Protein AF-0000000084951466 (afdb_homodimer)

Organism: Flavobacterium frigoris (strain PS1) (NCBI:txid1086011)

Radius of gyration: 29.06 Å; Cα contacts (8 Å, |Δi|>4): 2308; chains: 2; bounding box: 68×91×70 Å

Nearest PDB structures (foldseek):
  4aui-assembly1_C  TM=6.415E-01  e=1.683E-09  Neisseria gonorrhoeae
  3sys-assembly2_B  TM=4.932E-01  e=1.137E-06  Pseudomonas aeruginosa
  3t20-assembly1_A  TM=4.693E-01  e=6.688E-07  Pseudomonas aeruginosa
  2y2x-assembly2_B  TM=4.891E-01  e=1.673E-06  Pseudomonas aeruginosa PAO1
  3kvn-assembly2_A  TM=2.806E-01  e=3.911E-04  Pseudomonas aeruginosa

Foldseek 3Di:
DPPPPPPPPPPPPLDPDPLPFPVDKDKDKWWKWKKKWKDWPFDPVCVVVVTDIGGAWTKMWMWIDGSQKIWTWMWIAGDVQQQGIETLAIWIKGDSDPFKIKIFAFAFFQAFDPDALADAPVGFPCQQVQRHNHTAGWMKMWGDDDFKTKMKIKGAWGDADDPDPQDWRAQRYDGKDFTWADPPPPPDIPLGKTWGTKIKMKMWGWDDDDQKIKIKMKMKMKTWIQHSVVRDIWIKMKIKIKMWIDHHFKIKIKMKMWMATADDGDPPDDRQWTWIHYRGHIAIAGRTWMKIKMKMKGKDADDDPQWGIKIWMKMKMWTGHPPPQAAIKIKIKTWIWTDGPQKIKIWIWIKMALDLVFDDNNHDSNHRGDNPTDIMIMTMIMMMGID/DPPPPPPCPPPPPLDPPDQPFPPDKDKDKWWKWKKKWKDWPFDPVQVVVVTDIGGAKIKMWMWMDGSQKIKTWMWIAGDVQQQGIDTLAIWIKGDSDPFKMKIFFFAFFQAADPDALADAPVGAPCQQVQRHNHTAGWMKMWGDDDFKTKMKIKGAWGPADDPDLQDWRGQRYDGKDFTWADPPPPPDIPLGKTWGTKIKMKMWGWDDDPQKIKIKMKMKMKTWIQHSPVRDIWIKMKIKIWMWIDHHFKIKIKMKMWMATADDDDPPDDRQWTWIHYRGHIAIAGRTWMKIKMKMKGKDADDDPQWGIKIWMKMKMWTGHPPPQADIKIKIKTWIWTDGPQKIKIWIWIKMALDLVFDDNNHDSNHRGDNPTDIMIMTMMMMMGID

InterPro domains:
  IPR023614 Porin domain superfamily [G3DSA:2.40.160.10] (19-339)

Solvent-accessible surface area (backbone atoms only — not comparable to full-atom values): 37433 Å² total; per-residue (Å²): 138,82,75,76,77,75,74,79,74,74,76,72,77,74,73,80,65,84,69,72,65,52,86,62,75,44,77,47,78,36,34,36,44,33,34,36,36,44,39,42,72,78,26,65,47,24,53,76,61,72,28,45,39,26,64,48,35,46,33,43,32,42,36,34,40,48,66,58,35,33,38,45,35,31,41,36,40,32,41,69,72,41,23,23,63,30,64,60,36,35,32,41,30,42,53,81,48,98,39,35,38,39,36,43,32,32,40,73,56,53,40,60,54,74,70,64,68,42,88,59,93,77,53,37,61,45,29,79,73,33,56,32,65,21,40,28,29,30,39,38,39,38,37,55,54,89,40,56,30,38,33,44,33,42,27,61,27,50,75,82,84,73,90,53,96,79,60,76,66,70,31,43,31,70,37,32,41,61,14,41,35,51,84,84,70,81,82,57,73,36,60,45,33,38,49,31,57,29,39,32,32,27,41,36,41,45,45,77,54,96,62,37,36,38,37,44,32,42,20,37,37,42,30,32,24,39,14,67,83,60,69,29,75,24,35,34,40,37,40,29,44,35,40,35,39,40,42,80,48,36,35,38,41,37,37,41,36,40,41,39,42,44,68,38,64,56,90,88,56,70,61,62,45,40,21,30,22,28,38,44,47,53,29,34,27,44,20,34,34,35,37,44,36,43,28,42,37,40,50,43,79,46,84,58,83,54,31,45,34,40,34,38,35,42,32,39,21,38,40,48,48,67,56,81,85,34,25,56,25,35,38,39,36,38,36,37,40,38,33,34,71,50,31,44,32,39,43,33,49,32,29,12,25,28,25,45,92,23,43,87,39,47,51,37,3,50,23,49,34,53,83,81,54,61,84,23,42,29,42,37,36,39,43,30,44,53,86,137,81,75,76,78,75,76,78,75,74,77,74,78,75,73,84,62,85,72,78,68,51,88,65,77,45,78,45,78,37,36,35,46,32,34,34,34,44,39,41,73,79,39,64,70,40,53,76,61,73,30,50,77,46,86,46,35,44,33,44,32,42,37,35,40,36,55,57,35,34,38,45,36,33,40,36,40,32,50,71,87,42,24,24,64,31,64,60,35,33,32,41,31,40,53,78,48,98,40,36,38,39,35,41,34,32,40,73,56,51,39,60,53,73,68,63,68,43,87,60,94,78,53,38,60,43,29,80,73,36,56,32,66,21,38,28,18,32,42,37,40,38,38,56,54,89,41,53,31,39,33,44,34,45,26,53,20,46,75,35,54,69,85,49,45,76,60,78,65,71,32,44,31,73,39,32,40,60,12,41,34,50,84,85,69,80,81,56,73,34,62,46,32,37,49,32,56,28,41,33,32,25,42,38,43,44,47,78,53,96,60,37,35,40,36,43,31,41,20,37,37,42,30,33,25,39,13,64,84,61,70,30,76,24,35,35,39,37,40,30,44,33,40,35,40,40,42,81,49,37,36,38,40,36,38,43,35,41,40,41,42,43,67,40,63,55,91,88,57,72,62,60,47,41,21,30,23,28,39,45,46,53,30,34,28,44,20,35,36,36,37,45,35,45,27,42,38,40,51,43,81,46,84,60,84,63,33,44,34,41,33,37,35,42,34,40,21,36,38,46,49,65,54,80,87,33,24,56,25,36,39,41,35,38,35,38,41,39,34,35,81,54,29,43,31,40,43,33,49,30,31,12,24,30,24,46,92,23,45,87,38,48,51,37,4,49,23,48,34,52,83,82,54,59,83,23,42,29,41,35,36,38,43,31,44,52,89

Structure (mmCIF, N/CA/C/O backbone):
data_AF-0000000084951466-model_v1
#
loop_
_entity.id
_entity.type
_entity.pdbx_description
1 polymer 'Phosphate-selective porin O and P'
#
loop_
_atom_site.group_PDB
_atom_site.id
_atom_site.type_symbol
_atom_site.label_atom_id
_atom_site.label_alt_id
_atom_site.label_comp_id
_atom_site.label_asym_id
_atom_site.label_entity_id
_atom_site.label_seq_id
_atom_site.pdbx_PDB_ins_code
_atom_site.Cartn_x
_atom_site.Cartn_y
_atom_site.Cartn_z
_atom_site.occupancy
_atom_site.B_iso_or_equiv
_atom_site.auth_seq_id
_atom_site.auth_comp_id
_atom_site.auth_asym_id
_atom_site.auth_atom_id
_atom_site.pdbx_PDB_model_num
ATOM 1 N N . MET A 1 1 ? 3.283 -52.844 21.297 1 27.94 1 MET A N 1
ATOM 2 C CA . MET A 1 1 ? 4.27 -53.5 20.438 1 27.94 1 MET A CA 1
ATOM 3 C C . MET A 1 1 ? 4.645 -52.594 19.25 1 27.94 1 MET A C 1
ATOM 5 O O . MET A 1 1 ? 3.943 -52.562 18.25 1 27.94 1 MET A O 1
ATOM 9 N N . PHE A 1 2 ? 5.129 -51.312 19.594 1 28.56 2 PHE A N 1
ATOM 10 C CA . PHE A 1 2 ? 5.543 -50.125 18.859 1 28.56 2 PHE A CA 1
ATOM 11 C C . PHE A 1 2 ? 6.719 -50.438 17.938 1 28.56 2 PHE A C 1
ATOM 13 O O . PHE A 1 2 ? 7.812 -50.781 18.406 1 28.56 2 PHE A O 1
ATOM 20 N N . SER A 1 3 ? 6.41 -51.125 16.812 1 25.94 3 SER A N 1
ATOM 21 C CA . SER A 1 3 ? 7.316 -51.438 15.711 1 25.94 3 SER A CA 1
ATOM 22 C C . SER A 1 3 ? 8.133 -50.219 15.297 1 25.94 3 SER A C 1
ATOM 24 O O . SER A 1 3 ? 7.57 -49.188 14.914 1 25.94 3 SER A O 1
ATOM 26 N N . LYS A 1 4 ? 9.25 -50.062 16.047 1 30.67 4 LYS A N 1
ATOM 27 C CA . LYS A 1 4 ? 10.242 -49 15.82 1 30.67 4 LYS A CA 1
ATOM 28 C C . LYS A 1 4 ? 10.602 -48.906 14.336 1 30.67 4 LYS A C 1
ATOM 30 O O . LYS A 1 4 ? 11.047 -49.906 13.734 1 30.67 4 LYS A O 1
ATOM 35 N N . ILE A 1 5 ? 9.82 -48.188 13.445 1 28.34 5 ILE A N 1
ATOM 36 C CA . ILE A 1 5 ? 10.094 -47.656 12.109 1 28.34 5 ILE A CA 1
ATOM 37 C C . ILE A 1 5 ? 11.547 -47.188 12.031 1 28.34 5 ILE A C 1
ATOM 39 O O . ILE A 1 5 ? 11.953 -46.281 12.758 1 28.34 5 ILE A O 1
ATOM 43 N N . THR A 1 6 ? 12.453 -48.156 11.812 1 29.97 6 THR A N 1
ATOM 44 C CA . THR A 1 6 ? 13.867 -47.875 11.586 1 29.97 6 THR A CA 1
ATOM 45 C C . THR A 1 6 ? 14.055 -46.906 10.438 1 29.97 6 THR A C 1
ATOM 47 O O . THR A 1 6 ? 13.711 -47.219 9.289 1 29.97 6 THR A O 1
ATOM 50 N N . LEU A 1 7 ? 13.617 -45.656 10.523 1 30.45 7 LEU A N 1
ATOM 51 C CA . LEU A 1 7 ? 13.945 -44.656 9.516 1 30.45 7 LEU A CA 1
ATOM 52 C C . LEU A 1 7 ? 15.445 -44.656 9.211 1 30.45 7 LEU A C 1
ATOM 54 O O . LEU A 1 7 ? 16.266 -44.438 10.102 1 30.45 7 LEU A O 1
ATOM 58 N N . ILE A 1 8 ? 15.852 -45.594 8.305 1 31.47 8 ILE A N 1
ATOM 59 C CA . ILE A 1 8 ? 17.188 -45.625 7.723 1 31.47 8 ILE A CA 1
ATOM 60 C C . ILE A 1 8 ? 17.594 -44.219 7.25 1 31.47 8 ILE A C 1
ATOM 62 O O . ILE A 1 8 ? 16.953 -43.656 6.355 1 31.47 8 ILE A O 1
ATOM 66 N N . ILE A 1 9 ? 18.031 -43.375 8.094 1 33.62 9 ILE A N 1
ATOM 67 C CA . ILE A 1 9 ? 18.734 -42.125 7.766 1 33.62 9 ILE A CA 1
ATOM 68 C C . ILE A 1 9 ? 19.938 -42.406 6.883 1 33.62 9 ILE A C 1
ATOM 70 O O . ILE A 1 9 ? 20.859 -43.094 7.305 1 33.62 9 ILE A O 1
ATOM 74 N N . GLY A 1 10 ? 19.688 -42.75 5.57 1 30.33 10 GLY A N 1
ATOM 75 C CA . GLY A 1 10 ? 20.812 -42.812 4.648 1 30.33 10 GLY A CA 1
ATOM 76 C C . GLY A 1 10 ? 21.828 -41.719 4.844 1 30.33 10 GLY A C 1
ATOM 77 O O . GLY A 1 10 ? 21.453 -40.531 4.934 1 30.33 10 GLY A O 1
ATOM 78 N N . LEU A 1 11 ? 22.953 -42.031 5.406 1 32.81 11 LEU A N 1
ATOM 79 C CA . LEU A 1 11 ? 24.188 -41.25 5.547 1 32.81 11 LEU A CA 1
ATOM 80 C C . LEU A 1 11 ? 24.672 -40.75 4.195 1 32.81 11 LEU A C 1
ATOM 82 O O . LEU A 1 11 ? 25.141 -41.531 3.361 1 32.81 11 LEU A O 1
ATOM 86 N N . MET A 1 12 ? 23.906 -39.938 3.492 1 31.12 12 MET A N 1
ATOM 87 C CA . MET A 1 12 ? 24.531 -39.344 2.309 1 31.12 12 MET A CA 1
ATOM 88 C C . MET A 1 12 ? 25.906 -38.781 2.643 1 31.12 12 MET A C 1
ATOM 90 O O . MET A 1 12 ? 26.062 -38.031 3.59 1 31.12 12 MET A O 1
ATOM 94 N N . LEU A 1 13 ? 26.906 -39.594 2.326 1 32.91 13 LEU A N 1
ATOM 95 C CA . LEU A 1 13 ? 28.312 -39.219 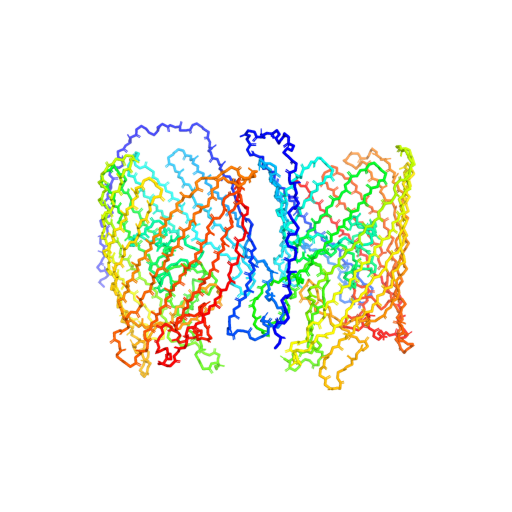2.295 1 32.91 13 LEU A CA 1
ATOM 96 C C . LEU A 1 13 ? 28.5 -37.875 1.585 1 32.91 13 LEU A C 1
ATOM 98 O O . LEU A 1 13 ? 28.203 -37.75 0.395 1 32.91 13 LEU A O 1
ATOM 102 N N . LEU A 1 14 ? 28.281 -36.812 2.266 1 34.81 14 LEU A N 1
ATOM 103 C CA . LEU A 1 14 ? 28.594 -35.469 1.774 1 34.81 14 LEU A CA 1
ATOM 104 C C . LEU A 1 14 ? 30.047 -35.406 1.317 1 34.81 14 LEU A C 1
ATOM 106 O O . LEU A 1 14 ? 30.969 -35.625 2.107 1 34.81 14 LEU A O 1
ATOM 110 N N . SER A 1 15 ? 30.266 -35.781 0.081 1 33.81 15 SER A N 1
ATOM 111 C CA . SER A 1 15 ? 31.562 -35.5 -0.519 1 33.81 15 SER A CA 1
ATOM 112 C C . SER A 1 15 ? 31.984 -34.031 -0.255 1 33.81 15 SER A C 1
ATOM 114 O O . SER A 1 15 ? 31.156 -33.125 -0.283 1 33.81 15 SER A O 1
ATOM 116 N N . THR A 1 16 ? 33 -33.875 0.492 1 38.75 16 THR A N 1
ATOM 117 C CA . THR A 1 16 ? 33.688 -32.625 0.807 1 38.75 16 THR A CA 1
ATOM 118 C C . THR A 1 16 ? 34.125 -31.938 -0.468 1 38.75 16 THR A C 1
ATOM 120 O O . THR A 1 16 ? 35.156 -32.312 -1.06 1 38.75 16 THR A O 1
ATOM 123 N N . GLY A 1 17 ? 33.281 -31.703 -1.506 1 39 17 GLY A N 1
ATOM 124 C CA . GLY A 1 17 ? 33.812 -30.812 -2.518 1 39 17 GLY A CA 1
ATOM 125 C C . GLY A 1 17 ? 34.406 -29.547 -1.935 1 39 17 GLY A C 1
ATOM 126 O O . GLY A 1 17 ? 34.094 -29.141 -0.817 1 39 17 GLY A O 1
ATOM 127 N N . ALA A 1 18 ? 35.562 -29.125 -2.508 1 40.84 18 ALA A N 1
ATOM 128 C CA . ALA A 1 18 ? 36.312 -27.922 -2.176 1 40.84 18 ALA A CA 1
ATOM 129 C C . ALA A 1 18 ? 35.406 -26.688 -2.139 1 40.84 18 ALA A C 1
ATOM 131 O O . ALA A 1 18 ? 34.875 -26.266 -3.174 1 40.84 18 ALA A O 1
ATOM 132 N N . ILE A 1 19 ? 34.688 -26.484 -1.092 1 43.69 19 ILE A N 1
ATOM 133 C CA . ILE A 1 19 ? 33.906 -25.266 -0.893 1 43.69 19 ILE A CA 1
ATOM 134 C C . ILE A 1 19 ? 34.812 -24.047 -1.008 1 43.69 19 ILE A C 1
ATOM 136 O O . ILE A 1 19 ? 35.781 -23.922 -0.272 1 43.69 19 ILE A O 1
ATOM 140 N N . TYR A 1 20 ? 35.188 -23.516 -2.227 1 45.28 20 TYR A N 1
ATOM 141 C CA . TYR A 1 20 ? 35.781 -22.188 -2.297 1 45.28 20 TYR A CA 1
ATOM 142 C C . TYR A 1 20 ? 35.156 -21.25 -1.285 1 45.28 20 TYR A C 1
ATOM 144 O O . TYR A 1 20 ? 33.938 -21.047 -1.31 1 45.28 20 TYR A O 1
ATOM 152 N N . ALA A 1 21 ? 35.812 -21.141 -0.213 1 49.84 21 ALA A N 1
ATOM 153 C CA . ALA A 1 21 ? 35.438 -20.328 0.937 1 49.84 21 ALA A CA 1
ATOM 154 C C . ALA A 1 21 ? 35.281 -18.859 0.53 1 49.84 21 ALA A C 1
ATOM 156 O O . ALA A 1 21 ? 36.219 -18.219 0.045 1 49.84 21 ALA A O 1
ATOM 157 N N . GLN A 1 22 ? 34.125 -18.656 -0.065 1 61.66 22 GLN A N 1
ATOM 158 C CA . GLN A 1 22 ? 33.844 -17.234 -0.094 1 61.66 22 GLN A CA 1
ATOM 159 C C . GLN A 1 22 ? 34.219 -16.562 1.221 1 61.66 22 GLN A C 1
ATOM 161 O O . GLN A 1 22 ? 33.719 -16.938 2.285 1 61.66 22 GLN A O 1
ATOM 166 N N . ASP A 1 23 ? 35.281 -15.828 1.232 1 68.69 23 ASP A N 1
ATOM 167 C CA . ASP A 1 23 ? 35.875 -15.289 2.445 1 68.69 23 ASP A CA 1
ATOM 168 C C . ASP A 1 23 ? 34.969 -14.234 3.084 1 68.69 23 ASP A C 1
ATOM 170 O O . ASP A 1 23 ? 34.906 -14.133 4.309 1 68.69 23 ASP A O 1
ATOM 174 N N . LYS A 1 24 ? 34.156 -13.477 2.178 1 88.19 24 LYS A N 1
ATOM 175 C CA . LYS A 1 24 ? 33.344 -12.469 2.824 1 88.19 24 LYS A CA 1
ATOM 176 C C . LYS A 1 24 ? 31.859 -12.648 2.461 1 88.19 24 LYS A C 1
ATOM 178 O O . LYS A 1 24 ? 31.531 -12.969 1.314 1 88.19 24 LYS A O 1
ATOM 183 N N . PRO A 1 25 ? 30.984 -12.547 3.451 1 91.94 25 PRO A N 1
ATOM 184 C CA . PRO A 1 25 ? 29.547 -12.641 3.197 1 91.94 25 PRO A CA 1
ATOM 185 C C . PRO A 1 25 ? 29.047 -11.578 2.219 1 91.94 25 PRO A C 1
ATOM 187 O O . PRO A 1 25 ? 29.578 -10.461 2.191 1 91.94 25 PRO A O 1
ATOM 190 N N . GLU A 1 26 ? 28.219 -12.07 1.319 1 94.31 26 GLU A N 1
ATOM 191 C CA . GLU A 1 26 ? 27.562 -11.156 0.39 1 94.31 26 GLU A CA 1
ATOM 192 C C . GLU A 1 26 ? 26.094 -10.938 0.767 1 94.31 26 GLU A C 1
ATOM 194 O O . GLU A 1 26 ? 25.406 -11.875 1.183 1 94.31 26 GLU A O 1
ATOM 199 N N . LEU A 1 27 ? 25.656 -9.68 0.77 1 94.62 27 LEU A N 1
ATOM 200 C CA . LEU A 1 27 ? 24.266 -9.312 1.027 1 94.62 27 LEU A CA 1
ATOM 201 C C . LEU A 1 27 ? 23.781 -8.289 0.009 1 94.62 27 LEU A C 1
ATOM 203 O O . LEU A 1 27 ? 24.422 -7.27 -0.211 1 94.62 27 LEU A O 1
ATOM 207 N N . GLU A 1 28 ? 22.766 -8.609 -0.646 1 93.75 28 GLU A N 1
ATOM 208 C CA . GLU A 1 28 ? 22.094 -7.691 -1.56 1 93.75 28 GLU A CA 1
ATOM 209 C C . GLU A 1 28 ? 20.672 -7.383 -1.086 1 93.75 28 GLU A C 1
ATOM 211 O O . GLU A 1 28 ? 19.875 -8.297 -0.904 1 93.75 28 GLU A O 1
ATOM 216 N N . ILE A 1 29 ? 20.422 -6.074 -0.89 1 93.38 29 ILE A N 1
ATOM 217 C CA . ILE A 1 29 ? 19.078 -5.637 -0.492 1 93.38 29 ILE A CA 1
ATOM 218 C C . ILE A 1 29 ? 18.422 -4.863 -1.635 1 93.38 29 ILE A C 1
ATOM 220 O O . ILE A 1 29 ? 19.078 -4.055 -2.299 1 93.38 29 ILE A O 1
ATOM 224 N N . GLY A 1 30 ? 17.219 -5.207 -1.928 1 93.06 30 GLY A N 1
ATOM 225 C CA . GLY A 1 30 ? 16.438 -4.508 -2.936 1 93.06 30 GLY A CA 1
ATOM 226 C C . GLY A 1 30 ? 14.984 -4.309 -2.533 1 93.06 30 GLY A C 1
ATOM 227 O O . GLY A 1 30 ? 14.625 -4.504 -1.371 1 93.06 30 GLY A O 1
ATOM 228 N N . GLY A 1 31 ? 14.234 -3.764 -3.531 1 94.25 31 GLY A N 1
ATOM 229 C CA . GLY A 1 31 ? 12.828 -3.527 -3.258 1 94.25 31 GLY A CA 1
ATOM 230 C C . GLY A 1 31 ? 12.094 -2.885 -4.422 1 94.25 31 GLY A C 1
ATOM 231 O O . GLY A 1 31 ? 12.633 -2.777 -5.52 1 94.25 31 GLY A O 1
ATOM 232 N N . ALA A 1 32 ? 10.781 -2.625 -4.098 1 96.69 32 ALA A N 1
ATOM 233 C CA . ALA A 1 32 ? 9.945 -1.965 -5.094 1 96.69 32 ALA A CA 1
ATOM 234 C C . ALA A 1 32 ? 8.789 -1.216 -4.438 1 96.69 32 ALA A C 1
ATOM 236 O O . ALA A 1 32 ? 8.367 -1.561 -3.328 1 96.69 32 ALA A O 1
ATOM 237 N N . LEU A 1 33 ? 8.367 -0.171 -5.082 1 97.44 33 LEU A N 1
ATOM 238 C CA . LEU A 1 33 ? 7.133 0.542 -4.777 1 97.44 33 LEU A CA 1
ATOM 239 C C . LEU A 1 33 ? 6.238 0.628 -6.008 1 97.44 33 LEU A C 1
ATOM 241 O O . LEU A 1 33 ? 6.68 1.062 -7.074 1 97.44 33 LEU A O 1
ATOM 245 N N . ARG A 1 34 ? 4.984 0.198 -5.773 1 98.31 34 ARG A N 1
ATOM 246 C CA . ARG A 1 34 ? 4.078 0.18 -6.918 1 98.31 34 ARG A CA 1
ATOM 247 C C . ARG A 1 34 ? 2.768 0.886 -6.59 1 98.31 34 ARG A C 1
ATOM 249 O O . ARG A 1 34 ? 2.314 0.865 -5.445 1 98.31 34 ARG A O 1
ATOM 256 N N . PHE A 1 35 ? 2.178 1.449 -7.641 1 98 35 PHE A N 1
ATOM 257 C CA . PHE A 1 35 ? 0.851 2.049 -7.594 1 98 35 PHE A CA 1
ATOM 258 C C . PHE A 1 35 ? -0.025 1.515 -8.719 1 98 35 PHE A C 1
ATOM 260 O O . PHE A 1 35 ? 0.483 1.094 -9.766 1 98 35 PHE A O 1
ATOM 267 N N . ASN A 1 36 ? -1.341 1.604 -8.469 1 97.75 36 ASN A N 1
ATOM 268 C CA . ASN A 1 36 ? -2.303 1.173 -9.477 1 97.75 36 ASN A CA 1
ATOM 269 C C . ASN A 1 36 ? -3.309 2.275 -9.797 1 97.75 36 ASN A C 1
ATOM 271 O O . ASN A 1 36 ? -3.746 3.002 -8.906 1 97.75 36 ASN A O 1
ATOM 275 N N . TYR A 1 37 ? -3.596 2.48 -11.039 1 98 37 TYR A N 1
ATOM 276 C CA . TYR A 1 37 ? -4.832 3.117 -11.484 1 98 37 TYR A CA 1
ATOM 277 C C . TYR A 1 37 ? -5.809 2.086 -12.031 1 98 37 TYR A C 1
ATOM 279 O O . TYR A 1 37 ? -5.457 1.288 -12.898 1 98 37 TYR A O 1
ATOM 287 N N . ASN A 1 38 ? -7.02 2.074 -11.484 1 97.38 38 ASN A N 1
ATOM 288 C CA . ASN A 1 38 ? -8.023 1.07 -11.828 1 97.38 38 ASN A CA 1
ATOM 289 C C . ASN A 1 38 ? -9.312 1.713 -12.32 1 97.38 38 ASN A C 1
ATOM 291 O O . ASN A 1 38 ? -9.836 2.633 -11.688 1 97.38 38 ASN A O 1
ATOM 295 N N . LEU A 1 39 ? -9.789 1.289 -13.438 1 97.94 39 LEU A N 1
ATOM 296 C CA . LEU A 1 39 ? -11.109 1.624 -13.961 1 97.94 39 LEU A CA 1
ATOM 297 C C . LEU A 1 39 ? -11.812 0.382 -14.5 1 97.94 39 LEU A C 1
ATOM 299 O O . LEU A 1 39 ? -11.438 -0.146 -15.547 1 97.94 39 LEU A O 1
ATOM 303 N N . SER A 1 40 ? -12.859 -0.068 -13.789 1 98 40 SER A N 1
ATOM 304 C CA . SER A 1 40 ? -13.547 -1.315 -14.109 1 98 40 SER A CA 1
ATOM 305 C C . SER A 1 40 ? -14.945 -1.052 -14.656 1 98 40 SER A C 1
ATOM 307 O O . SER A 1 40 ? -15.68 -0.217 -14.125 1 98 40 SER A O 1
ATOM 309 N N . SER A 1 41 ? -15.344 -1.83 -15.617 1 98.06 41 SER A N 1
ATOM 310 C CA . SER A 1 41 ? -16.609 -1.613 -16.312 1 98.06 41 SER A CA 1
ATOM 311 C C . SER A 1 41 ? -17.797 -1.997 -15.43 1 98.06 41 SER A C 1
ATOM 313 O O . SER A 1 41 ? -18.906 -1.526 -15.648 1 98.06 41 SER A O 1
ATOM 315 N N . TRP A 1 42 ? -17.625 -2.84 -14.406 1 97 42 TRP A N 1
ATOM 316 C CA . TRP A 1 42 ? -18.734 -3.334 -13.609 1 97 42 TRP A CA 1
ATOM 317 C C . TRP A 1 42 ? -18.859 -2.562 -12.297 1 97 42 TRP A C 1
ATOM 319 O O . TRP A 1 42 ? -19.75 -2.826 -11.492 1 97 42 TRP A O 1
ATOM 329 N N . LYS A 1 43 ? -17.984 -1.632 -12.039 1 96.12 43 LYS A N 1
ATOM 330 C CA . LYS A 1 43 ? -18.016 -0.82 -10.828 1 96.12 43 LYS A CA 1
ATOM 331 C C . LYS A 1 43 ? -18.531 0.588 -11.125 1 96.12 43 LYS A C 1
ATOM 333 O O . LYS A 1 43 ? -17.75 1.48 -11.453 1 96.12 43 LYS A O 1
ATOM 338 N N . ASP A 1 44 ? -19.766 0.809 -10.836 1 95.12 44 ASP A N 1
ATOM 339 C CA . ASP A 1 44 ? -20.406 2.066 -11.203 1 95.12 44 ASP A CA 1
ATOM 340 C C . ASP A 1 44 ? -19.797 3.24 -10.445 1 95.12 44 ASP A C 1
ATOM 342 O O . ASP A 1 44 ? -19.562 4.305 -11.023 1 95.12 44 ASP A O 1
ATOM 346 N N . GLY A 1 45 ? -19.516 3.09 -9.18 1 94 45 GLY A N 1
ATOM 347 C CA . GLY A 1 45 ? -18.891 4.156 -8.414 1 94 45 GLY A CA 1
ATOM 348 C C . GLY A 1 45 ? -17.547 4.57 -8.961 1 94 45 GLY A C 1
ATOM 349 O O . GLY A 1 45 ? -17.234 5.762 -9.039 1 94 45 GLY A O 1
ATOM 350 N N . GLN A 1 46 ? -16.797 3.58 -9.289 1 94.38 46 GLN A N 1
ATOM 351 C CA . GLN A 1 46 ? -15.477 3.859 -9.852 1 94.38 46 GLN A CA 1
ATOM 352 C C . GLN A 1 46 ? -15.594 4.609 -11.172 1 94.38 46 GLN A C 1
ATOM 354 O O . GLN A 1 46 ? -14.828 5.539 -11.438 1 94.38 46 GLN A O 1
ATOM 359 N N . LYS A 1 47 ? -16.516 4.191 -12 1 94.69 47 LYS A N 1
ATOM 360 C CA . LYS A 1 47 ? -16.734 4.871 -13.273 1 94.69 47 LYS A CA 1
ATOM 361 C C . LYS A 1 47 ? -17.094 6.34 -13.055 1 94.69 47 LYS A C 1
ATOM 363 O O . LYS A 1 47 ? -16.562 7.219 -13.742 1 94.69 47 LYS A O 1
ATOM 368 N N . LYS A 1 48 ? -17.922 6.582 -12.109 1 94.38 48 LYS A N 1
ATOM 369 C CA . LYS A 1 48 ? -18.375 7.941 -11.828 1 94.38 48 LYS A CA 1
ATOM 370 C C . LYS A 1 48 ? -17.219 8.797 -11.305 1 94.38 48 LYS A C 1
ATOM 372 O O . LYS A 1 48 ? -17.172 10 -11.562 1 94.38 48 LYS A O 1
ATOM 377 N N . ARG A 1 49 ? -16.281 8.172 -10.625 1 94.62 49 ARG A N 1
ATOM 378 C CA . ARG A 1 49 ? -15.141 8.898 -10.086 1 94.62 49 ARG A CA 1
ATOM 379 C C . ARG A 1 49 ? -14.008 8.984 -11.109 1 94.62 49 ARG A C 1
ATOM 381 O O . ARG A 1 49 ? -12.984 9.625 -10.859 1 94.62 49 ARG A O 1
ATOM 388 N N . GLY A 1 50 ? -14.164 8.367 -12.289 1 94.44 50 GLY A N 1
ATOM 389 C CA . GLY A 1 50 ? -13.125 8.359 -13.305 1 94.44 50 GLY A CA 1
ATOM 390 C C . GLY A 1 50 ? -11.977 7.43 -12.969 1 94.44 50 GLY A C 1
ATOM 391 O O . GLY A 1 50 ? -10.828 7.703 -13.328 1 94.44 50 GLY A O 1
ATOM 392 N N . GLY A 1 51 ? -12.242 6.438 -12.211 1 96.69 51 GLY A N 1
ATOM 393 C CA . GLY A 1 51 ? -11.219 5.512 -11.758 1 96.69 51 GLY A CA 1
ATOM 394 C C . GLY A 1 51 ? -10.617 5.891 -10.422 1 96.69 51 GLY A C 1
ATOM 395 O O . GLY A 1 51 ? -10.992 6.902 -9.828 1 96.69 51 GLY A O 1
ATOM 396 N N . ASP A 1 52 ? -9.805 5.051 -9.961 1 97.06 52 ASP A N 1
ATOM 397 C CA . ASP A 1 52 ? -9.094 5.273 -8.711 1 97.06 52 ASP A CA 1
ATOM 398 C C . ASP A 1 52 ? -7.594 5.035 -8.875 1 97.06 52 ASP A C 1
ATOM 400 O O . ASP A 1 52 ? -7.18 4.109 -9.578 1 97.06 52 ASP A O 1
ATOM 404 N N . PHE A 1 53 ? -6.824 5.91 -8.359 1 97.75 53 PHE A N 1
ATOM 405 C CA . PHE A 1 53 ? -5.371 5.809 -8.312 1 97.75 53 PHE A CA 1
ATOM 406 C C . PHE A 1 53 ? -4.883 5.613 -6.883 1 97.75 53 PHE A C 1
ATOM 408 O O . PHE A 1 53 ? -5.184 6.422 -6 1 97.75 53 PHE A O 1
ATOM 415 N N . GLY A 1 54 ? -4.113 4.406 -6.617 1 96.56 54 GLY A N 1
ATOM 416 C CA . GLY A 1 54 ? -3.812 4.129 -5.223 1 96.56 54 GLY A CA 1
ATOM 417 C C . GLY A 1 54 ? -2.604 3.232 -5.039 1 96.56 54 GLY A C 1
ATOM 418 O O . GLY A 1 54 ? -1.932 2.881 -6.012 1 96.56 54 GLY A O 1
ATOM 419 N N . TYR A 1 55 ? -2.389 2.996 -3.748 1 96.19 55 TYR A N 1
ATOM 420 C CA . TYR A 1 55 ? -1.265 2.203 -3.266 1 96.19 55 TYR A CA 1
ATOM 421 C C . TYR A 1 55 ? -1.427 0.737 -3.648 1 96.19 55 TYR A C 1
ATOM 423 O O . TYR A 1 55 ? -2.5 0.156 -3.465 1 96.19 55 TYR A O 1
ATOM 431 N N . ASP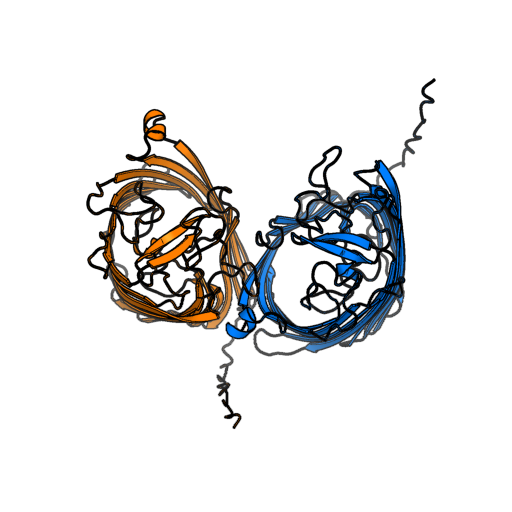 A 1 56 ? -0.267 0.136 -4.234 1 96.94 56 ASP A N 1
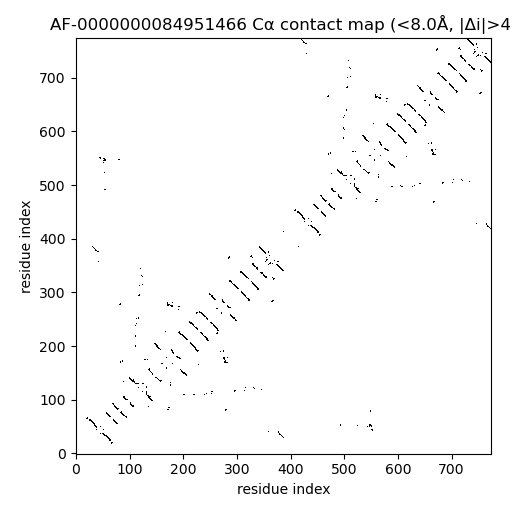ATOM 432 C CA . ASP A 1 56 ? -0.284 -1.29 -4.543 1 96.94 56 ASP A CA 1
ATOM 433 C C . ASP A 1 56 ? 0.55 -2.08 -3.535 1 96.94 56 ASP A C 1
ATOM 435 O O . ASP A 1 56 ? 0.007 -2.846 -2.736 1 96.94 56 ASP A O 1
ATOM 439 N N . VAL A 1 57 ? 1.833 -1.802 -3.578 1 97 57 VAL A N 1
ATOM 440 C CA . VAL A 1 57 ? 2.672 -2.621 -2.709 1 97 57 VAL A CA 1
ATOM 441 C C . VAL A 1 57 ? 4.016 -1.931 -2.488 1 97 57 VAL A C 1
ATOM 443 O O . VAL A 1 57 ? 4.531 -1.259 -3.387 1 97 57 VAL A O 1
ATOM 446 N N . PHE A 1 58 ? 4.547 -1.98 -1.258 1 95.56 58 PHE A N 1
ATOM 447 C CA . PHE A 1 58 ? 5.957 -1.771 -0.952 1 95.56 58 PHE A CA 1
ATOM 448 C C . PHE A 1 58 ? 6.645 -3.094 -0.633 1 95.56 58 PHE A C 1
ATOM 450 O O . PHE A 1 58 ? 6.215 -3.82 0.267 1 95.56 58 PHE A O 1
ATOM 457 N N . ARG A 1 59 ? 7.688 -3.441 -1.376 1 96.56 59 ARG A N 1
ATOM 458 C CA . ARG A 1 59 ? 8.32 -4.734 -1.142 1 96.56 59 ARG A CA 1
ATOM 459 C C . ARG A 1 59 ? 9.805 -4.578 -0.855 1 96.56 59 ARG A C 1
ATOM 461 O O . ARG A 1 59 ? 10.438 -3.635 -1.338 1 96.56 59 ARG A O 1
ATOM 468 N N . VAL A 1 60 ? 10.336 -5.504 -0.056 1 94.38 60 VAL A N 1
ATOM 469 C CA . VAL A 1 60 ? 11.766 -5.617 0.233 1 94.38 60 VAL A CA 1
ATOM 470 C C . VAL A 1 60 ? 12.242 -7.039 -0.058 1 94.38 60 VAL A C 1
ATOM 472 O O . VAL A 1 60 ? 11.508 -8 0.159 1 94.38 60 VAL A O 1
ATOM 475 N N . ASN A 1 61 ? 13.438 -7.062 -0.6 1 96.25 61 ASN A N 1
ATOM 476 C CA . ASN A 1 61 ? 14.023 -8.383 -0.833 1 96.25 61 ASN A CA 1
ATOM 477 C C . ASN A 1 61 ? 15.492 -8.422 -0.439 1 96.25 61 ASN A C 1
ATOM 479 O O . ASN A 1 61 ? 16.172 -7.383 -0.424 1 96.25 61 ASN A O 1
ATOM 483 N N . ALA A 1 62 ? 15.914 -9.625 -0.088 1 96.38 62 ALA A N 1
ATOM 484 C CA . ALA A 1 62 ? 17.297 -9.859 0.336 1 96.38 62 ALA A CA 1
ATOM 485 C C . ALA A 1 62 ? 17.828 -11.156 -0.265 1 96.38 62 ALA A C 1
ATOM 487 O O . ALA A 1 62 ? 17.141 -12.18 -0.272 1 96.38 62 ALA A O 1
ATOM 488 N N . LYS A 1 63 ? 18.984 -11.047 -0.781 1 96.81 63 LYS A N 1
ATOM 489 C CA . LYS A 1 63 ? 19.797 -12.195 -1.188 1 96.81 63 LYS A CA 1
ATOM 490 C C . LYS A 1 63 ? 21.141 -12.211 -0.457 1 96.81 63 LYS A C 1
ATOM 492 O O . LYS A 1 63 ? 21.766 -11.164 -0.291 1 96.81 63 LYS A O 1
ATOM 497 N N . ALA A 1 64 ? 21.453 -13.359 0.002 1 96.94 64 ALA A N 1
ATOM 498 C CA . ALA A 1 64 ? 22.719 -13.492 0.718 1 96.94 64 ALA A CA 1
ATOM 499 C C . ALA A 1 64 ? 23.406 -14.797 0.351 1 96.94 64 ALA A C 1
ATOM 501 O O . ALA A 1 64 ? 22.766 -15.758 -0.075 1 96.94 64 ALA A O 1
ATOM 502 N N . LYS A 1 65 ? 24.688 -14.711 0.43 1 94.88 65 LYS A N 1
ATOM 503 C CA . LYS A 1 65 ? 25.516 -15.883 0.163 1 94.88 65 LYS A CA 1
ATOM 504 C C . LYS A 1 65 ? 26.75 -15.898 1.06 1 94.88 65 LYS A C 1
ATOM 506 O O . LYS A 1 65 ? 27.422 -14.875 1.227 1 94.88 65 LYS A O 1
ATOM 511 N N . TYR A 1 66 ? 26.891 -17.109 1.696 1 93.25 66 TYR A N 1
ATOM 512 C CA . TYR A 1 66 ? 28.094 -17.312 2.498 1 93.25 66 TYR A CA 1
ATOM 513 C C . TYR A 1 66 ? 28.484 -18.781 2.555 1 93.25 66 TYR A C 1
ATOM 515 O O . TYR A 1 66 ? 27.703 -19.609 3.012 1 93.25 66 TYR A O 1
ATOM 523 N N . LYS A 1 67 ? 29.641 -19.094 2.117 1 88.94 67 LYS A N 1
ATOM 524 C CA . LYS A 1 67 ? 30.203 -20.438 2.209 1 88.94 67 LYS A CA 1
ATOM 525 C C . LYS A 1 67 ? 29.266 -21.469 1.571 1 88.94 67 LYS A C 1
ATOM 527 O O . LYS A 1 67 ? 29 -22.516 2.154 1 88.94 67 LYS A O 1
ATOM 532 N N . GLY A 1 68 ? 28.656 -21.094 0.479 1 88.12 68 GLY A N 1
ATOM 533 C CA . GLY A 1 68 ? 27.875 -22.031 -0.307 1 88.12 68 GLY A CA 1
ATOM 534 C C . GLY A 1 68 ? 26.406 -22.062 0.101 1 88.12 68 GLY A C 1
ATOM 535 O O . GLY A 1 68 ? 25.594 -22.719 -0.547 1 88.12 68 GLY A O 1
ATOM 536 N N . ILE A 1 69 ? 26.109 -21.359 1.153 1 95.06 69 ILE A N 1
ATOM 537 C CA . ILE A 1 69 ? 24.719 -21.266 1.607 1 95.06 69 ILE A CA 1
ATOM 538 C C . ILE A 1 69 ? 24.125 -19.938 1.158 1 95.06 69 ILE A C 1
ATOM 540 O O . ILE A 1 69 ? 24.766 -18.891 1.272 1 95.06 69 ILE A O 1
ATOM 544 N N . LYS A 1 70 ? 22.938 -20.094 0.671 1 97 70 LYS A N 1
ATOM 545 C CA . LYS A 1 70 ? 22.312 -18.906 0.101 1 97 70 LYS A CA 1
ATOM 546 C C . LYS A 1 70 ? 20.953 -18.641 0.756 1 97 70 LYS A C 1
ATOM 548 O O . LYS A 1 70 ? 20.344 -19.531 1.321 1 97 70 LYS A O 1
ATOM 553 N N . LEU A 1 71 ? 20.578 -17.375 0.728 1 98.06 71 LEU A N 1
ATOM 554 C CA . LEU A 1 71 ? 19.266 -16.891 1.136 1 98.06 71 LEU A CA 1
ATOM 555 C C . LEU A 1 71 ? 18.594 -16.109 0.014 1 98.06 71 LEU A C 1
ATOM 557 O O . LEU A 1 71 ? 19.25 -15.305 -0.655 1 98.06 71 LEU A O 1
ATOM 561 N N . ASN A 1 72 ? 17.406 -16.344 -0.222 1 98.19 72 ASN A N 1
ATOM 562 C CA . ASN A 1 72 ? 16.547 -15.547 -1.083 1 98.19 72 ASN A CA 1
ATOM 563 C C . ASN A 1 72 ? 15.18 -15.289 -0.434 1 98.19 72 ASN A C 1
ATOM 565 O O . ASN A 1 72 ? 14.391 -16.219 -0.247 1 98.19 72 ASN A O 1
ATOM 569 N N . ALA A 1 73 ? 14.945 -14.016 -0.104 1 98.31 73 ALA A N 1
ATOM 570 C CA . ALA A 1 73 ? 13.711 -13.656 0.597 1 98.31 73 ALA A CA 1
ATOM 571 C C . ALA A 1 73 ? 13.078 -12.406 -0.002 1 98.31 73 ALA A C 1
ATOM 573 O O . ALA A 1 73 ? 13.789 -11.477 -0.394 1 98.31 73 ALA A O 1
ATOM 574 N N . GLU A 1 74 ? 11.797 -12.43 -0.094 1 98.19 74 GLU A N 1
ATOM 575 C CA . GLU A 1 74 ? 11.008 -11.281 -0.541 1 98.19 74 GLU A CA 1
ATOM 576 C C . GLU A 1 74 ? 9.758 -11.109 0.311 1 98.19 74 GLU A C 1
ATOM 578 O O . GLU A 1 74 ? 8.93 -12.016 0.402 1 98.19 74 GLU A O 1
ATOM 583 N N . TYR A 1 75 ? 9.641 -10 0.924 1 97.5 75 TYR A N 1
ATOM 584 C CA . TYR A 1 75 ? 8.484 -9.641 1.735 1 97.5 75 TYR A CA 1
ATOM 585 C C . TYR A 1 75 ? 7.719 -8.484 1.113 1 97.5 75 TYR A C 1
ATOM 587 O O . TYR A 1 75 ? 8.32 -7.516 0.64 1 97.5 75 TYR A O 1
ATOM 595 N N . ARG A 1 76 ? 6.406 -8.617 1.111 1 97.5 76 ARG A N 1
ATOM 596 C CA . ARG A 1 76 ? 5.547 -7.629 0.465 1 97.5 76 ARG A CA 1
ATOM 597 C C . ARG A 1 76 ? 4.562 -7.027 1.46 1 97.5 76 ARG A C 1
ATOM 599 O O . ARG A 1 76 ? 3.922 -7.75 2.225 1 97.5 76 ARG A O 1
ATOM 606 N N . LEU A 1 77 ? 4.488 -5.738 1.439 1 95.56 77 LEU A N 1
ATOM 607 C CA . LEU A 1 77 ? 3.545 -5 2.273 1 95.56 77 LEU A CA 1
ATOM 608 C C . LEU A 1 77 ? 2.414 -4.418 1.431 1 95.56 77 LEU A C 1
ATOM 610 O O . LEU A 1 77 ? 2.553 -3.328 0.869 1 95.56 77 LEU A O 1
ATOM 614 N N . TYR A 1 78 ? 1.285 -5.129 1.442 1 95.69 78 TYR A N 1
ATOM 615 C CA . TYR A 1 78 ? 0.063 -4.637 0.817 1 95.69 78 TYR A CA 1
ATOM 616 C C . TYR A 1 78 ? -0.795 -3.877 1.82 1 95.69 78 TYR A C 1
ATOM 618 O O . TYR A 1 78 ? -0.485 -3.846 3.014 1 95.69 78 TYR A O 1
ATOM 626 N N . SER A 1 79 ? -1.804 -3.188 1.252 1 91.5 79 SER A N 1
ATOM 627 C CA . SER A 1 79 ? -2.789 -2.621 2.168 1 91.5 79 SER A CA 1
ATOM 628 C C . SER A 1 79 ? -3.561 -3.715 2.896 1 91.5 79 SER A C 1
ATOM 630 O O . SER A 1 79 ? -3.562 -4.871 2.469 1 91.5 79 SER A O 1
ATOM 632 N N . GLU A 1 80 ? -4.219 -3.342 3.938 1 88.06 80 GLU A N 1
ATOM 633 C CA . GLU A 1 80 ? -5.008 -4.305 4.703 1 88.06 80 GLU A CA 1
ATOM 634 C C . GLU A 1 80 ? -6.105 -4.922 3.842 1 88.06 80 GLU A C 1
ATOM 636 O O . GLU A 1 80 ? -6.426 -6.102 3.988 1 88.06 80 GLU A O 1
ATOM 641 N N . GLY A 1 81 ? -6.637 -4.199 2.977 1 89.94 81 GLY A N 1
ATOM 642 C CA . GLY A 1 81 ? -7.703 -4.68 2.115 1 89.94 81 GLY A CA 1
ATOM 643 C C . GLY A 1 81 ? -7.25 -5.758 1.15 1 89.94 81 GLY A C 1
ATOM 644 O O . GLY A 1 81 ? -8.078 -6.465 0.566 1 89.94 81 GLY A O 1
ATOM 645 N N . PHE A 1 82 ? -5.945 -5.891 1.044 1 95.12 82 PHE A N 1
ATOM 646 C CA . PHE A 1 82 ? -5.387 -6.898 0.149 1 95.12 82 PHE A CA 1
ATOM 647 C C . PHE A 1 82 ? -4.543 -7.902 0.925 1 95.12 82 PHE A C 1
ATOM 649 O O . PHE A 1 82 ? -3.578 -8.453 0.389 1 95.12 82 PHE A O 1
ATOM 656 N N . GLY A 1 83 ? -4.805 -8.008 2.172 1 94.44 83 GLY A N 1
ATOM 657 C CA . GLY A 1 83 ? -4.215 -9.055 2.984 1 94.44 83 GLY A CA 1
ATOM 658 C C . GLY A 1 83 ? -3.035 -8.578 3.812 1 94.44 83 GLY A C 1
ATOM 659 O O . GLY A 1 83 ? -2.467 -9.344 4.594 1 94.44 83 GLY A O 1
ATOM 660 N N . GLY A 1 84 ? -2.6 -7.355 3.654 1 94.19 84 GLY A N 1
ATOM 661 C CA . GLY A 1 84 ? -1.514 -6.824 4.461 1 94.19 84 GLY A CA 1
ATOM 662 C C . GLY A 1 84 ? -0.155 -7.371 4.07 1 94.19 84 GLY A C 1
ATOM 663 O O . GLY A 1 84 ? 0.133 -7.539 2.881 1 94.19 84 GLY A O 1
ATOM 664 N N . GLY A 1 85 ? 0.702 -7.52 5.141 1 94.5 85 GLY A N 1
ATOM 665 C CA . GLY A 1 85 ? 2.043 -8.031 4.902 1 94.5 85 GLY A CA 1
ATOM 666 C C . GLY A 1 85 ? 2.078 -9.531 4.676 1 94.5 85 GLY A C 1
ATOM 667 O O . GLY A 1 85 ? 1.365 -10.281 5.344 1 94.5 85 GLY A O 1
ATOM 668 N N . MET A 1 86 ? 2.939 -9.898 3.662 1 96.75 86 MET A N 1
ATOM 669 C CA . MET A 1 86 ? 3.047 -11.328 3.398 1 96.75 86 MET A CA 1
ATOM 670 C C . MET A 1 86 ? 4.391 -11.664 2.76 1 96.75 86 MET A C 1
ATOM 672 O O . MET A 1 86 ? 4.965 -10.844 2.041 1 96.75 86 MET A O 1
ATOM 676 N N . LEU A 1 87 ? 4.863 -12.812 3.057 1 97.12 87 LEU A N 1
ATOM 677 C CA . LEU A 1 87 ? 6.051 -13.359 2.408 1 97.12 87 LEU A CA 1
ATOM 678 C C . LEU A 1 87 ? 5.699 -13.977 1.059 1 97.12 87 LEU A C 1
ATOM 680 O O . LEU A 1 87 ? 4.883 -14.898 0.987 1 97.12 87 LEU A O 1
ATOM 684 N N . LYS A 1 88 ? 6.246 -13.469 0.001 1 97.38 88 LYS A N 1
ATOM 685 C CA . LYS A 1 88 ? 6.039 -14.125 -1.287 1 97.38 88 LYS A CA 1
ATOM 686 C C . LYS A 1 88 ? 6.875 -15.391 -1.401 1 97.38 88 LYS A C 1
ATOM 688 O O . LYS A 1 88 ? 6.367 -16.453 -1.79 1 97.38 88 LYS A O 1
ATOM 693 N N . GLN A 1 89 ? 8.195 -15.195 -1.087 1 98.12 89 GLN A N 1
ATOM 694 C CA . GLN A 1 89 ? 9.125 -16.328 -1.056 1 98.12 89 GLN A CA 1
ATOM 695 C C . GLN A 1 89 ? 10.219 -16.109 -0.014 1 98.12 89 GLN A C 1
ATOM 697 O O . GLN A 1 89 ? 10.523 -14.969 0.344 1 98.12 89 GLN A O 1
ATOM 702 N N . GLY A 1 90 ? 10.742 -17.141 0.494 1 98.44 90 GLY A N 1
ATOM 703 C CA . GLY A 1 90 ? 11.844 -17.188 1.444 1 98.44 90 GLY A CA 1
ATOM 704 C C . GLY A 1 90 ? 12.398 -18.578 1.644 1 98.44 90 GLY A C 1
ATOM 705 O O . GLY A 1 90 ? 11.695 -19.469 2.139 1 98.44 90 GLY A O 1
ATOM 706 N N . TRP A 1 91 ? 13.664 -18.703 1.258 1 98.38 91 TRP A N 1
ATOM 707 C CA . TRP A 1 91 ? 14.242 -20.047 1.374 1 98.38 91 TRP A CA 1
ATOM 708 C C . TRP A 1 91 ? 15.766 -19.969 1.505 1 98.38 91 TRP A C 1
ATOM 710 O O . TRP A 1 91 ? 16.375 -18.984 1.085 1 98.38 91 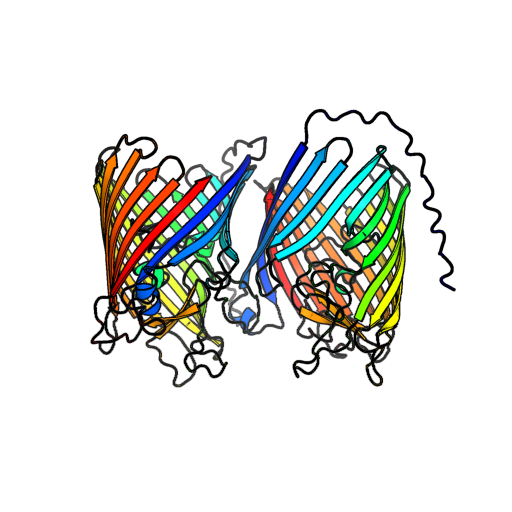TRP A O 1
ATOM 720 N N . VAL A 1 92 ? 16.297 -20.938 2.156 1 98.38 92 VAL A N 1
ATOM 721 C CA . VAL A 1 92 ? 17.734 -21.172 2.248 1 98.38 92 VAL A CA 1
ATOM 722 C C . VAL A 1 92 ? 18.156 -22.266 1.271 1 98.38 92 VAL A C 1
ATOM 724 O O . VAL A 1 92 ? 17.422 -23.25 1.092 1 98.38 92 VAL A O 1
ATOM 727 N N . ALA A 1 93 ? 19.281 -22.078 0.68 1 98.31 93 ALA A N 1
ATOM 728 C CA . ALA A 1 93 ? 19.688 -23.047 -0.335 1 98.31 93 ALA A CA 1
ATOM 729 C C . ALA A 1 93 ? 21.172 -23.406 -0.179 1 98.31 93 ALA A C 1
ATOM 731 O O . ALA A 1 93 ? 21.938 -22.656 0.417 1 98.31 93 ALA A O 1
ATOM 732 N N . TYR A 1 94 ? 21.484 -24.547 -0.625 1 97.5 94 TYR A N 1
ATOM 733 C CA . TYR A 1 94 ? 22.844 -25.047 -0.749 1 97.5 94 TYR A CA 1
ATOM 734 C C . TYR A 1 94 ? 23.156 -25.469 -2.182 1 97.5 94 TYR A C 1
ATOM 736 O O . TYR A 1 94 ? 22.406 -26.25 -2.775 1 97.5 94 TYR A O 1
ATOM 744 N N . ASP A 1 95 ? 24.219 -24.984 -2.682 1 94.25 95 ASP A N 1
ATOM 745 C CA . ASP A 1 95 ? 24.688 -25.391 -4.004 1 94.25 95 ASP A CA 1
ATOM 746 C C . ASP A 1 95 ? 25.641 -26.578 -3.904 1 94.25 95 ASP A C 1
ATOM 748 O O . ASP A 1 95 ? 26.766 -26.438 -3.426 1 94.25 95 ASP A O 1
ATOM 752 N N . PHE A 1 96 ? 25.188 -27.672 -4.508 1 94.69 96 PHE A N 1
ATOM 753 C CA . PHE A 1 96 ? 26.109 -28.797 -4.586 1 94.69 96 PHE A CA 1
ATOM 754 C C . PHE A 1 96 ? 27.219 -28.516 -5.598 1 94.69 96 PHE A C 1
ATOM 756 O O . PHE A 1 96 ? 28.375 -28.891 -5.379 1 94.69 96 PHE A O 1
ATOM 763 N N . ASP A 1 97 ? 26.875 -27.953 -6.668 1 93.44 97 ASP A N 1
ATOM 764 C CA . ASP A 1 97 ? 27.719 -27.469 -7.762 1 93.44 97 ASP A CA 1
ATOM 765 C C . ASP A 1 97 ? 27 -26.391 -8.57 1 93.44 97 ASP A C 1
ATOM 767 O O . ASP A 1 97 ? 25.906 -25.953 -8.195 1 93.44 97 ASP A O 1
ATOM 771 N N . PRO A 1 98 ? 27.594 -25.984 -9.594 1 92.25 98 PRO A N 1
ATOM 772 C CA . PRO A 1 98 ? 26.984 -24.859 -10.32 1 92.25 98 PRO A CA 1
ATOM 773 C C . PRO A 1 98 ? 25.656 -25.25 -10.969 1 92.25 98 PRO A C 1
ATOM 775 O O . PRO A 1 98 ? 24.875 -24.359 -11.344 1 92.25 98 PRO A O 1
ATOM 778 N N . LYS A 1 99 ? 25.328 -26.484 -11.133 1 96.69 99 LYS A N 1
ATOM 779 C CA . LYS A 1 99 ? 24.125 -26.906 -11.859 1 96.69 99 LYS A CA 1
ATOM 780 C C . LYS A 1 99 ? 23.062 -27.438 -10.898 1 96.69 99 LYS A C 1
ATOM 782 O O . LYS A 1 99 ? 21.906 -27.578 -11.266 1 96.69 99 LYS A O 1
ATOM 787 N N . ASN A 1 100 ? 23.469 -27.859 -9.758 1 97.06 100 ASN A N 1
ATOM 788 C CA . ASN A 1 100 ? 22.594 -28.547 -8.828 1 97.06 100 ASN A CA 1
ATOM 789 C C . ASN A 1 100 ? 22.438 -27.766 -7.523 1 97.06 100 ASN A C 1
ATOM 791 O O . ASN A 1 100 ? 23.422 -27.422 -6.879 1 97.06 100 ASN A O 1
ATOM 795 N N . GLU A 1 101 ? 21.125 -27.562 -7.109 1 97.25 101 GLU A N 1
ATOM 796 C CA . GLU A 1 101 ? 20.812 -26.781 -5.91 1 97.25 101 GLU A CA 1
ATOM 797 C C . GLU A 1 101 ? 19.656 -27.391 -5.145 1 97.25 101 GLU A C 1
ATOM 799 O O . GLU A 1 101 ? 18.719 -27.938 -5.746 1 97.25 101 GLU A O 1
ATOM 804 N N . ILE A 1 102 ? 19.719 -27.281 -3.834 1 98.56 102 ILE A N 1
ATOM 805 C CA . ILE A 1 102 ? 18.594 -27.672 -2.99 1 98.56 102 ILE A CA 1
ATOM 806 C C . ILE A 1 102 ? 18.125 -26.484 -2.174 1 98.56 102 ILE A C 1
ATOM 808 O O . ILE A 1 102 ? 18.922 -25.688 -1.692 1 98.56 102 ILE A O 1
ATOM 812 N N . GLN A 1 103 ? 16.812 -26.328 -2.129 1 98.62 103 GLN A N 1
ATOM 813 C CA . GLN A 1 103 ? 16.188 -25.234 -1.397 1 98.62 103 GLN A CA 1
ATOM 814 C C . GLN A 1 103 ? 15.281 -25.781 -0.286 1 98.62 103 GLN A C 1
ATOM 816 O O . GLN A 1 103 ? 14.609 -26.797 -0.463 1 98.62 103 GLN A O 1
ATOM 821 N N . VAL A 1 104 ? 15.281 -25.062 0.843 1 98.75 104 VAL A N 1
ATOM 822 C CA . VAL A 1 104 ? 14.383 -25.391 1.943 1 98.75 104 VAL A CA 1
ATOM 823 C C . VAL A 1 104 ? 13.68 -24.125 2.43 1 98.75 104 VAL A C 1
ATOM 825 O O . VAL A 1 104 ? 14.328 -23.125 2.738 1 98.75 104 VAL A O 1
ATOM 828 N N . GLY A 1 105 ? 12.414 -24.125 2.445 1 98.69 105 GLY A N 1
ATOM 829 C CA . GLY A 1 105 ? 11.609 -22.984 2.844 1 98.69 105 GLY A CA 1
ATOM 830 C C . GLY A 1 105 ? 10.375 -22.797 1.977 1 98.69 105 GLY A C 1
ATOM 831 O O . GLY A 1 105 ? 9.766 -23.766 1.527 1 98.69 105 GLY A O 1
ATOM 832 N N . LEU A 1 106 ? 9.938 -21.547 1.95 1 98.62 106 LEU A N 1
ATOM 833 C CA . LEU A 1 106 ? 8.852 -21.172 1.045 1 98.62 106 LEU A CA 1
ATOM 834 C C . LEU A 1 106 ? 9.383 -20.938 -0.366 1 98.62 106 LEU A C 1
ATOM 836 O O . LEU A 1 106 ? 9.812 -19.828 -0.698 1 98.62 106 LEU A O 1
ATOM 840 N N . THR A 1 107 ? 9.328 -21.938 -1.208 1 98.38 107 THR A N 1
ATOM 841 C CA . THR A 1 107 ? 9.938 -21.891 -2.531 1 98.38 107 THR A CA 1
ATOM 842 C C . THR A 1 107 ? 8.883 -22.078 -3.621 1 98.38 107 THR A C 1
ATOM 844 O O . THR A 1 107 ? 7.773 -22.531 -3.344 1 98.38 107 THR A O 1
ATOM 847 N N . GLN A 1 108 ? 9.227 -21.719 -4.836 1 98.38 108 GLN A N 1
ATOM 848 C CA . GLN A 1 108 ? 8.281 -21.781 -5.949 1 98.38 108 GLN A CA 1
ATOM 849 C C . GLN A 1 108 ? 7.973 -23.234 -6.324 1 98.38 108 GLN A C 1
ATOM 851 O O . GLN A 1 108 ? 8.883 -24.047 -6.473 1 98.38 108 GLN A O 1
ATOM 856 N N . VAL A 1 109 ? 6.715 -23.531 -6.43 1 98.75 109 VAL A N 1
ATOM 857 C CA . VAL A 1 109 ? 6.273 -24.859 -6.887 1 98.75 109 VAL A CA 1
ATOM 858 C C . VAL A 1 109 ? 6.668 -25.047 -8.344 1 98.75 109 VAL A C 1
ATOM 860 O O . VAL A 1 109 ? 6.32 -24.234 -9.203 1 98.75 109 VAL A O 1
ATOM 863 N N . PRO A 1 110 ? 7.477 -26.094 -8.664 1 98.75 110 PRO A N 1
ATOM 864 C CA . PRO A 1 110 ? 7.871 -26.312 -10.055 1 98.75 110 PRO A CA 1
ATOM 865 C C . PRO A 1 110 ? 6.742 -26.906 -10.898 1 98.75 110 PRO A C 1
ATOM 867 O O . PRO A 1 110 ? 6.68 -28.125 -11.094 1 98.75 110 PRO A O 1
ATOM 870 N N . PHE A 1 111 ? 5.902 -26.094 -11.414 1 98.81 111 PHE A N 1
ATOM 871 C CA . PHE A 1 111 ? 4.75 -26.516 -12.211 1 98.81 111 PHE A CA 1
ATOM 872 C C . PHE A 1 111 ? 4.488 -25.516 -13.336 1 98.81 111 PHE A C 1
ATOM 874 O O . PHE A 1 111 ? 4.352 -24.312 -13.094 1 98.81 111 PHE A O 1
ATOM 881 N N . GLY A 1 112 ? 4.359 -26 -14.594 1 98.69 112 GLY A N 1
ATOM 882 C CA . GLY A 1 112 ? 4.07 -25.156 -15.742 1 98.69 112 GLY A CA 1
ATOM 883 C C . GLY A 1 112 ? 5.203 -24.219 -16.094 1 98.69 112 GLY A C 1
ATOM 884 O O . GLY A 1 112 ? 6.352 -24.438 -15.711 1 98.69 112 GLY A O 1
ATOM 885 N N . ILE A 1 113 ? 4.867 -23.219 -16.906 1 98.5 113 ILE A N 1
ATOM 886 C CA . ILE A 1 113 ? 5.848 -22.188 -17.234 1 98.5 113 ILE A CA 1
ATOM 887 C C . ILE A 1 113 ? 6.191 -21.375 -15.977 1 98.5 113 ILE A C 1
ATOM 889 O O . ILE A 1 113 ? 5.312 -20.781 -15.359 1 98.5 113 ILE A O 1
ATOM 893 N N . THR A 1 114 ? 7.445 -21.359 -15.562 1 95.75 114 THR A N 1
ATOM 894 C CA . THR A 1 114 ? 7.957 -20.547 -14.461 1 95.75 114 THR A CA 1
ATOM 895 C C . THR A 1 114 ? 8.914 -19.484 -14.984 1 95.75 114 THR A C 1
ATOM 897 O O . THR A 1 114 ? 9.625 -19.703 -15.969 1 95.75 114 THR A O 1
ATOM 900 N N . THR A 1 115 ? 9 -18.297 -14.508 1 93.69 115 THR A N 1
ATOM 901 C CA . THR A 1 115 ? 8.297 -17.875 -13.305 1 93.69 115 THR A CA 1
ATOM 902 C C . THR A 1 115 ? 6.863 -17.469 -13.625 1 93.69 115 THR A C 1
ATOM 904 O O . THR A 1 115 ? 5.945 -17.734 -12.844 1 93.69 115 THR A O 1
ATOM 907 N N . TYR A 1 116 ? 6.672 -16.844 -14.883 1 96 116 TYR A N 1
ATOM 908 C CA . TYR A 1 116 ? 5.352 -16.328 -15.219 1 96 116 TYR A CA 1
ATOM 909 C C . TYR A 1 116 ? 4.848 -16.938 -16.531 1 96 116 TYR A C 1
ATOM 911 O O . TYR A 1 116 ? 5.57 -16.969 -17.531 1 96 116 TYR A O 1
ATOM 919 N N . ASN A 1 117 ? 3.639 -17.391 -16.516 1 97.88 117 ASN A N 1
ATOM 920 C CA . ASN A 1 117 ? 2.961 -17.922 -17.688 1 97.88 117 ASN A CA 1
ATOM 921 C C . ASN A 1 117 ? 2.16 -16.844 -18.406 1 97.88 117 ASN A C 1
ATOM 923 O O . ASN A 1 117 ? 1.03 -17.078 -18.844 1 97.88 117 ASN A O 1
ATOM 927 N N . SER A 1 118 ? 2.611 -15.617 -18.344 1 97.75 118 SER A N 1
ATOM 928 C CA . SER A 1 118 ? 1.967 -14.469 -18.984 1 97.75 118 SER A CA 1
ATOM 929 C C . SER A 1 118 ? 2.949 -13.32 -19.172 1 97.75 118 SER A C 1
ATOM 931 O O . SER A 1 118 ? 4.121 -13.43 -18.812 1 97.75 118 SER A O 1
ATOM 933 N N . HIS A 1 119 ? 2.518 -12.273 -19.875 1 98.25 119 HIS A N 1
ATOM 934 C CA . HIS A 1 119 ? 3.336 -11.094 -20.125 1 98.25 119 HIS A CA 1
ATOM 935 C C . HIS A 1 119 ? 2.74 -9.859 -19.453 1 98.25 119 HIS A C 1
ATOM 937 O O . HIS A 1 119 ? 3.309 -8.773 -19.531 1 98.25 119 HIS A O 1
ATOM 943 N N . ASN A 1 120 ? 1.609 -10.023 -18.812 1 98.38 120 ASN A N 1
ATOM 944 C CA . ASN A 1 120 ? 0.847 -8.898 -18.266 1 98.38 120 ASN A CA 1
ATOM 945 C C . ASN A 1 120 ? 0.911 -8.859 -16.75 1 98.38 120 ASN A C 1
ATOM 947 O O . ASN A 1 120 ? 1.563 -9.703 -16.125 1 98.38 120 ASN A O 1
ATOM 951 N N . TRP A 1 121 ? 0.274 -7.887 -16.172 1 98 121 TRP A N 1
ATOM 952 C CA . TRP A 1 121 ? 0.309 -7.699 -14.719 1 98 121 TRP A CA 1
ATOM 953 C C . TRP A 1 121 ? -0.592 -8.711 -14.023 1 98 121 TRP A C 1
ATOM 955 O O . TRP A 1 121 ? -0.379 -9.031 -12.852 1 98 121 TRP A O 1
ATOM 965 N N . PHE A 1 122 ? -1.56 -9.281 -14.68 1 98.25 122 PHE A N 1
ATOM 966 C CA . PHE A 1 122 ? -2.607 -10.094 -14.07 1 98.25 122 PHE A CA 1
ATOM 967 C C . PHE A 1 122 ? -2.234 -11.57 -14.109 1 98.25 122 PHE A C 1
ATOM 969 O O . PHE A 1 122 ? -3.016 -12.422 -13.68 1 98.25 122 PHE A O 1
ATOM 976 N N . PHE A 1 123 ? -1.134 -11.883 -14.641 1 98.19 123 PHE A N 1
ATOM 977 C CA . PHE A 1 123 ? -0.78 -13.289 -14.805 1 98.19 123 PHE A CA 1
ATOM 978 C C . PHE A 1 123 ? -1.786 -14 -15.703 1 98.19 123 PHE A C 1
ATOM 980 O O . PHE A 1 123 ? -2.32 -13.406 -16.641 1 98.19 123 PHE A O 1
ATOM 987 N N . SER A 1 124 ? -1.813 -15.312 -15.711 1 98.44 124 SER A N 1
ATOM 988 C CA . SER A 1 124 ? -2.75 -16.109 -16.5 1 98.44 124 SER A CA 1
ATOM 989 C C . SER A 1 124 ? -3.844 -16.703 -15.609 1 98.44 124 SER A C 1
ATOM 991 O O . SER A 1 124 ? -3.834 -16.516 -14.391 1 98.44 124 SER A O 1
ATOM 993 N N . MET A 1 125 ? -4.758 -17.391 -16.234 1 98.31 125 MET A N 1
ATOM 994 C CA . MET A 1 125 ? -5.844 -18.078 -15.539 1 98.31 125 MET A CA 1
ATOM 995 C C . MET A 1 125 ? -5.289 -19.047 -14.492 1 98.31 125 MET A C 1
ATOM 997 O O . MET A 1 125 ? -5.898 -19.234 -13.438 1 98.31 125 MET A O 1
ATOM 1001 N N . ASN A 1 126 ? -4.141 -19.578 -14.75 1 98.75 126 ASN A N 1
ATOM 1002 C CA . ASN A 1 126 ? -3.557 -20.594 -13.883 1 98.75 126 ASN A CA 1
ATOM 1003 C C . ASN A 1 126 ? -3.17 -20.016 -12.523 1 98.75 126 ASN A C 1
ATOM 1005 O O . ASN A 1 126 ? -3.178 -20.734 -11.516 1 98.75 126 ASN A O 1
ATOM 1009 N N . TYR A 1 127 ? -2.877 -18.797 -12.516 1 98.69 127 TYR A N 1
ATOM 1010 C CA . TYR A 1 127 ? -2.535 -18.172 -11.25 1 98.69 127 TYR A CA 1
ATOM 1011 C C . TYR A 1 127 ? -3.699 -18.234 -10.266 1 98.69 127 TYR A C 1
ATOM 1013 O O . TYR A 1 127 ? -3.512 -18.562 -9.094 1 98.69 127 TYR A O 1
ATOM 1021 N N . TYR A 1 128 ? -4.816 -18 -10.758 1 98.69 128 TYR A N 1
ATOM 1022 C CA . TYR A 1 128 ? -5.996 -17.812 -9.922 1 98.69 128 TYR A CA 1
ATOM 1023 C C . TYR A 1 128 ? -6.531 -19.156 -9.438 1 98.69 128 TYR A C 1
ATOM 1025 O O . TYR A 1 128 ? -7.41 -19.203 -8.578 1 98.69 128 TYR A O 1
ATOM 1033 N N . ILE A 1 129 ? -5.996 -20.219 -9.961 1 98.5 129 ILE A N 1
ATOM 1034 C CA . ILE A 1 129 ? -6.387 -21.531 -9.445 1 98.5 129 ILE A CA 1
ATOM 1035 C C . ILE A 1 129 ? -5.184 -22.203 -8.789 1 98.5 129 ILE A C 1
ATOM 1037 O O . ILE A 1 129 ? -5.168 -23.422 -8.609 1 98.5 129 ILE A O 1
ATOM 1041 N N . GLY A 1 130 ? -4.105 -21.453 -8.555 1 98.25 130 GLY A N 1
ATOM 1042 C CA . GLY A 1 130 ? -2.982 -21.906 -7.746 1 98.25 130 GLY A CA 1
ATOM 1043 C C . GLY A 1 130 ? -1.952 -22.688 -8.539 1 98.25 130 GLY A C 1
ATOM 1044 O O . GLY A 1 130 ? -1.204 -23.484 -7.969 1 98.25 130 GLY A O 1
ATOM 1045 N N . LEU A 1 131 ? -1.933 -22.5 -9.867 1 98.75 131 LEU A N 1
ATOM 1046 C CA . LEU A 1 131 ? -1.06 -23.344 -10.672 1 98.75 131 LEU A CA 1
ATOM 1047 C C . LEU A 1 131 ? -0.069 -22.5 -11.469 1 98.75 131 LEU A C 1
ATOM 1049 O O . LEU A 1 131 ? 0.449 -22.953 -12.492 1 98.75 131 LEU A O 1
ATOM 1053 N N . GLU A 1 132 ? 0.109 -21.266 -11.07 1 98.5 132 GLU A N 1
ATOM 1054 C CA . GLU A 1 132 ? 1.124 -20.359 -11.586 1 98.5 132 GLU A CA 1
ATOM 1055 C C . GLU A 1 132 ? 1.75 -19.531 -10.469 1 98.5 132 GLU A C 1
ATOM 1057 O O . GLU A 1 132 ? 1.039 -18.953 -9.641 1 98.5 132 GLU A O 1
ATOM 1062 N N . ASP A 1 133 ? 3.096 -19.469 -10.469 1 98.12 133 ASP A N 1
ATOM 1063 C CA . ASP A 1 133 ? 3.854 -18.703 -9.484 1 98.12 133 ASP A CA 1
ATOM 1064 C C . ASP A 1 133 ? 3.377 -19 -8.062 1 98.12 133 ASP A C 1
ATOM 1066 O O . ASP A 1 133 ? 3.215 -18.094 -7.25 1 98.12 133 ASP A O 1
ATOM 1070 N N . ASP A 1 134 ? 3.117 -20.219 -7.871 1 98.38 134 ASP A N 1
ATOM 1071 C CA . ASP A 1 134 ? 2.748 -20.719 -6.547 1 98.38 134 ASP A CA 1
ATOM 1072 C C . ASP A 1 134 ? 3.988 -21.016 -5.707 1 98.38 134 ASP A C 1
ATOM 1074 O O . ASP A 1 134 ? 4.996 -21.5 -6.23 1 98.38 134 ASP A O 1
ATOM 1078 N N . HIS A 1 135 ? 3.957 -20.672 -4.457 1 98.5 135 HIS A N 1
ATOM 1079 C CA . HIS A 1 135 ? 5.027 -20.953 -3.512 1 98.5 135 HIS A CA 1
ATOM 1080 C C . HIS A 1 135 ? 4.5 -21.719 -2.295 1 98.5 135 HIS A C 1
ATOM 1082 O O . HIS A 1 135 ? 3.484 -21.328 -1.714 1 98.5 135 HIS A O 1
ATOM 1088 N N . ASP A 1 136 ? 5.168 -22.719 -1.945 1 98.56 136 ASP A N 1
ATOM 1089 C CA . ASP A 1 136 ? 4.762 -23.547 -0.813 1 98.56 136 ASP A CA 1
ATOM 1090 C C . ASP A 1 136 ? 5.953 -23.891 0.074 1 98.56 136 ASP A C 1
ATOM 1092 O O . ASP A 1 136 ? 7.105 -23.719 -0.33 1 98.56 136 ASP A O 1
ATOM 1096 N N . MET A 1 137 ? 5.645 -24.391 1.274 1 98.5 137 MET A N 1
ATOM 1097 C CA . MET A 1 137 ? 6.66 -24.75 2.26 1 98.5 137 MET A CA 1
ATOM 1098 C C . MET A 1 137 ? 7.195 -26.156 2.002 1 98.5 137 MET A C 1
ATOM 1100 O O . MET A 1 137 ? 6.445 -27.141 2.062 1 98.5 137 MET A O 1
ATOM 1104 N N . GLY A 1 138 ? 8.484 -26.219 1.678 1 98.62 138 GLY A N 1
ATOM 1105 C CA . GLY A 1 138 ? 9.023 -27.547 1.444 1 98.62 138 GLY A CA 1
ATOM 1106 C C . GLY A 1 138 ? 10.477 -27.531 1.019 1 98.62 138 GLY A C 1
ATOM 1107 O O . GLY A 1 138 ? 11.258 -26.688 1.476 1 98.62 138 GLY A O 1
ATOM 1108 N N . ILE A 1 139 ? 10.812 -28.656 0.395 1 98.81 139 ILE A N 1
ATOM 1109 C CA . ILE A 1 139 ? 12.156 -28.875 -0.126 1 98.81 139 ILE A CA 1
ATOM 1110 C C . ILE A 1 139 ? 12.102 -29.047 -1.644 1 98.81 139 ILE A C 1
ATOM 1112 O O . ILE A 1 139 ? 11.219 -29.734 -2.17 1 98.81 139 ILE A O 1
ATOM 1116 N N . LYS A 1 140 ? 13.031 -28.391 -2.359 1 98.88 140 LYS A N 1
ATOM 1117 C CA . LYS A 1 140 ? 13.062 -28.438 -3.818 1 98.88 140 LYS A CA 1
ATOM 1118 C C . LYS A 1 140 ? 14.484 -28.609 -4.336 1 98.88 140 LYS A C 1
ATOM 1120 O O . LYS A 1 140 ? 15.391 -27.891 -3.93 1 98.88 140 LYS A O 1
ATOM 1125 N N . PHE A 1 141 ? 14.656 -29.594 -5.133 1 98.88 141 PHE A N 1
ATOM 1126 C CA . PHE A 1 141 ? 15.906 -29.797 -5.852 1 98.88 141 PHE A CA 1
ATOM 1127 C C . PHE A 1 141 ? 15.797 -29.297 -7.285 1 98.88 141 PHE A C 1
ATOM 1129 O O . PHE A 1 141 ? 14.805 -29.562 -7.969 1 98.88 141 PHE A O 1
ATOM 1136 N N . THR A 1 142 ? 16.844 -28.625 -7.727 1 98.5 142 THR A N 1
ATOM 1137 C CA . THR A 1 142 ? 16.844 -28.125 -9.094 1 98.5 142 THR A CA 1
ATOM 1138 C C . THR A 1 142 ? 18.141 -28.5 -9.805 1 98.5 142 THR A C 1
ATOM 1140 O O . THR A 1 142 ? 19.203 -28.531 -9.195 1 98.5 142 THR A O 1
ATOM 1143 N N . HIS A 1 143 ? 17.984 -28.844 -11.031 1 98.62 143 HIS A N 1
ATOM 1144 C CA . HIS A 1 143 ? 19.078 -29.047 -11.969 1 98.62 143 HIS A CA 1
ATOM 1145 C C . HIS A 1 143 ? 18.953 -28.109 -13.172 1 98.62 143 HIS A C 1
ATOM 1147 O O . HIS A 1 143 ? 17.953 -28.156 -13.891 1 98.62 143 HIS A O 1
ATOM 1153 N N . THR A 1 144 ? 19.984 -27.328 -13.375 1 97.12 144 THR A N 1
ATOM 1154 C CA . THR A 1 144 ? 19.984 -26.391 -14.484 1 97.12 144 THR A CA 1
ATOM 1155 C C . THR A 1 144 ? 21.172 -26.641 -15.414 1 97.12 144 THR A C 1
ATOM 1157 O O . THR A 1 144 ? 22.328 -26.562 -14.984 1 97.12 144 THR A O 1
ATOM 1160 N N . ASP A 1 145 ? 20.844 -26.797 -16.578 1 96 145 ASP A N 1
ATOM 1161 C CA . ASP A 1 145 ? 21.844 -26.984 -17.625 1 96 145 ASP A CA 1
ATOM 1162 C C . ASP A 1 145 ? 21.391 -26.375 -18.953 1 96 145 ASP A C 1
ATOM 1164 O O . ASP A 1 145 ? 20.297 -25.797 -19.031 1 96 145 ASP A O 1
ATOM 1168 N N . LYS A 1 146 ? 22.234 -26.453 -20.016 1 93.88 146 LYS A N 1
ATOM 1169 C CA . LYS A 1 146 ? 21.984 -25.781 -21.281 1 93.88 146 LYS A CA 1
ATOM 1170 C C . LYS A 1 146 ? 20.75 -26.359 -21.969 1 93.88 146 LYS A C 1
ATOM 1172 O O . LYS A 1 146 ? 19.953 -25.609 -22.562 1 93.88 146 LYS A O 1
ATOM 1177 N N . LYS A 1 147 ? 20.578 -27.625 -21.938 1 95.25 147 LYS A N 1
ATOM 1178 C CA . LYS A 1 147 ? 19.484 -28.25 -22.688 1 95.25 147 LYS A CA 1
ATOM 1179 C C . LYS A 1 147 ? 18.391 -28.75 -21.75 1 95.25 147 LYS A C 1
ATOM 1181 O O . LYS A 1 147 ? 17.203 -28.609 -22.047 1 95.25 147 LYS A O 1
ATOM 1186 N N . TRP A 1 148 ? 18.844 -29.406 -20.672 1 96.75 148 TRP A N 1
ATOM 1187 C CA . TRP A 1 148 ? 17.875 -30.031 -19.766 1 96.75 148 TRP A CA 1
ATOM 1188 C C . TRP A 1 148 ? 17.844 -29.297 -18.422 1 96.75 148 TRP A C 1
ATOM 1190 O O . TRP A 1 148 ? 18.875 -29.172 -17.75 1 96.75 148 TRP A O 1
ATOM 1200 N N . ASN A 1 149 ? 16.688 -28.875 -18.062 1 98.19 149 ASN A N 1
ATOM 1201 C CA . ASN A 1 149 ? 16.406 -28.312 -16.75 1 98.19 149 ASN A CA 1
ATOM 1202 C C . ASN A 1 149 ? 15.281 -29.062 -16.047 1 98.19 149 ASN A C 1
ATOM 1204 O O . ASN A 1 149 ? 14.25 -29.375 -16.656 1 98.19 149 ASN A O 1
ATOM 1208 N N . TYR A 1 150 ? 15.445 -29.438 -14.773 1 98.44 150 TYR A N 1
ATOM 1209 C CA . TYR A 1 150 ? 14.352 -30.094 -14.078 1 98.44 150 TYR A CA 1
ATOM 1210 C C . TYR A 1 150 ? 14.352 -29.734 -12.594 1 98.44 150 TYR A C 1
ATOM 1212 O O . TYR A 1 150 ? 15.352 -29.25 -12.07 1 98.44 150 TYR A O 1
ATOM 1220 N N . ALA A 1 151 ? 13.273 -29.969 -11.961 1 98.81 151 ALA A N 1
ATOM 1221 C CA . ALA A 1 151 ? 13.07 -29.719 -10.531 1 98.81 151 ALA A CA 1
ATOM 1222 C C . ALA A 1 151 ? 12.172 -30.797 -9.922 1 98.81 151 ALA A C 1
ATOM 1224 O O . ALA A 1 151 ? 11.203 -31.234 -10.547 1 98.81 151 ALA A O 1
ATOM 1225 N N . LEU A 1 152 ? 12.547 -31.25 -8.789 1 98.88 152 LEU A N 1
ATOM 1226 C CA . LEU A 1 152 ? 11.766 -32.156 -7.941 1 98.88 152 LEU A CA 1
ATOM 1227 C C . LEU A 1 152 ? 11.547 -31.547 -6.562 1 98.88 152 LEU A C 1
ATOM 1229 O O . LEU A 1 152 ? 12.453 -30.938 -5.992 1 98.88 152 LEU A O 1
ATOM 1233 N N . ALA A 1 153 ? 10.258 -31.719 -6.098 1 98.94 153 ALA A N 1
ATOM 1234 C CA . ALA A 1 153 ? 10 -31.062 -4.82 1 98.94 153 ALA A CA 1
ATOM 1235 C C . ALA A 1 153 ? 8.992 -31.844 -3.99 1 98.94 153 ALA A C 1
ATOM 1237 O O . ALA A 1 153 ? 8.18 -32.594 -4.539 1 98.94 153 ALA A O 1
ATOM 1238 N N . PHE A 1 154 ? 9.125 -31.719 -2.734 1 98.94 154 PHE A N 1
ATOM 1239 C CA . PHE A 1 154 ? 8.141 -32.125 -1.743 1 98.94 154 PHE A CA 1
ATOM 1240 C C . PHE A 1 154 ? 7.699 -30.953 -0.889 1 98.94 154 PHE A C 1
ATOM 1242 O O . PHE A 1 154 ? 8.539 -30.266 -0.299 1 98.94 154 PHE A O 1
ATOM 1249 N N . PHE A 1 155 ? 6.426 -30.781 -0.865 1 98.81 155 PHE A N 1
ATOM 1250 C CA . PHE A 1 155 ? 5.879 -29.703 -0.05 1 98.81 155 PHE A CA 1
ATOM 1251 C C . PHE A 1 155 ? 5.059 -30.266 1.105 1 98.81 155 PHE A C 1
ATOM 1253 O O . PHE A 1 155 ? 4.082 -31 0.889 1 98.81 155 PHE A O 1
ATOM 1260 N N . LYS A 1 156 ? 5.438 -29.875 2.348 1 98.56 156 LYS A N 1
ATOM 1261 C CA . LYS A 1 156 ? 4.719 -30.297 3.547 1 98.56 156 LYS A CA 1
ATOM 1262 C C . LYS A 1 156 ? 3.322 -29.688 3.596 1 98.56 156 LYS A C 1
ATOM 1264 O O . LYS A 1 156 ? 2.381 -30.312 4.09 1 98.56 156 LYS A O 1
ATOM 1269 N N . ASN A 1 157 ? 3.129 -28.469 3.281 1 97.69 157 ASN A N 1
ATOM 1270 C CA . ASN A 1 157 ? 1.884 -27.703 3.244 1 97.69 157 ASN A CA 1
ATOM 1271 C C . ASN A 1 157 ? 2.051 -26.391 2.484 1 97.69 157 ASN A C 1
ATOM 1273 O O . ASN A 1 157 ? 3.15 -26.062 2.033 1 97.69 157 ASN A O 1
ATOM 1277 N N . ALA A 1 158 ? 0.895 -25.75 2.27 1 95.75 158 ALA A N 1
ATOM 1278 C CA . ALA A 1 158 ? 0.981 -24.391 1.751 1 95.75 158 ALA A CA 1
ATOM 1279 C C . ALA A 1 158 ? 1.654 -23.469 2.758 1 95.75 158 ALA A C 1
ATOM 1281 O O . ALA A 1 158 ? 2.318 -23.922 3.689 1 95.75 158 ALA A O 1
ATOM 1282 N N . GLU A 1 159 ? 1.55 -22.125 2.613 1 93.75 159 GLU A N 1
ATOM 1283 C CA . GLU A 1 159 ? 2.178 -21.172 3.525 1 93.75 159 GLU A CA 1
ATOM 1284 C C . GLU A 1 159 ? 1.486 -21.172 4.887 1 93.75 159 GLU A C 1
ATOM 1286 O O . GLU A 1 159 ? 0.548 -20.406 5.113 1 93.75 159 GLU A O 1
ATOM 1291 N N . GLU A 1 160 ? 1.979 -21.953 5.812 1 91.94 160 GLU A N 1
ATOM 1292 C CA . GLU A 1 160 ? 1.379 -22.031 7.141 1 91.94 160 GLU A CA 1
ATOM 1293 C C . GLU A 1 160 ? 1.802 -20.859 8.008 1 91.94 160 GLU A C 1
ATOM 1295 O O . GLU A 1 160 ? 2.99 -20.547 8.117 1 91.94 160 GLU A O 1
ATOM 1300 N N . GLN A 1 161 ? 0.776 -20.234 8.656 1 90.75 161 GLN A N 1
ATOM 1301 C CA . GLN A 1 161 ? 1.059 -19.047 9.461 1 90.75 161 GLN A CA 1
ATOM 1302 C C . GLN A 1 161 ? 0.485 -19.188 10.867 1 90.75 161 GLN A C 1
ATOM 1304 O O . GLN A 1 161 ? 0.782 -18.375 11.75 1 90.75 161 GLN A O 1
ATOM 1309 N N . ARG A 1 162 ? -0.323 -20.25 11.195 1 89.06 162 ARG A N 1
ATOM 1310 C CA . ARG A 1 162 ? -1.098 -20.25 12.438 1 89.06 162 ARG A CA 1
ATOM 1311 C C . ARG A 1 162 ? -0.694 -21.406 13.336 1 89.06 162 ARG A C 1
ATOM 1313 O O . ARG A 1 162 ? -0.86 -21.344 14.555 1 89.06 162 ARG A O 1
ATOM 1320 N N . PHE A 1 163 ? -0.327 -22.547 12.875 1 89.38 163 PHE A N 1
ATOM 1321 C CA . PHE A 1 163 ? 0.237 -23.703 13.555 1 89.38 163 PHE A CA 1
ATOM 1322 C C . PHE A 1 163 ? -0.749 -24.266 14.578 1 89.38 163 PHE A C 1
ATOM 1324 O O . PHE A 1 163 ? -0.344 -24.828 15.594 1 89.38 163 PHE A O 1
ATOM 1331 N N . GLY A 1 164 ? -2 -24.094 14.398 1 89.94 164 GLY A N 1
ATOM 1332 C CA . GLY A 1 164 ? -3.02 -24.656 15.273 1 89.94 164 GLY A CA 1
ATOM 1333 C C . GLY A 1 164 ? -3.416 -26.078 14.898 1 89.94 164 GLY A C 1
ATOM 1334 O O . GLY A 1 164 ? -3.082 -26.547 13.812 1 89.94 164 GLY A O 1
ATOM 1335 N N . SER A 1 165 ? -4.125 -26.703 15.805 1 89.5 165 SER A N 1
ATOM 1336 C CA . SER A 1 165 ? -4.621 -28.062 15.555 1 89.5 165 SER A CA 1
ATOM 1337 C C . SER A 1 165 ? -5.727 -28.062 14.508 1 89.5 165 SER A C 1
ATOM 1339 O O . SER A 1 165 ? -5.836 -28.984 13.711 1 89.5 165 SER A O 1
ATOM 1341 N N . ASN A 1 166 ? -6.566 -27.062 14.57 1 94.62 166 ASN A N 1
ATOM 1342 C CA . ASN A 1 166 ? -7.723 -26.922 13.688 1 94.62 166 ASN A CA 1
ATOM 1343 C C . ASN A 1 166 ? -7.848 -25.5 13.156 1 94.62 166 ASN A C 1
ATOM 1345 O O . ASN A 1 166 ? -8.914 -24.891 13.242 1 94.62 166 ASN A O 1
ATOM 1349 N N . SER A 1 167 ? -6.777 -24.984 12.703 1 94.44 167 SER A N 1
ATOM 1350 C CA . SER A 1 167 ? -6.77 -23.594 12.219 1 94.44 167 SER A CA 1
ATOM 1351 C C . SER A 1 167 ? -6.828 -23.547 10.695 1 94.44 167 SER A C 1
ATOM 1353 O O . SER A 1 167 ? -6.078 -24.25 10.016 1 94.44 167 SER A O 1
ATOM 1355 N N . ASP A 1 168 ? -7.742 -22.719 10.219 1 96.25 168 ASP A N 1
ATOM 1356 C CA . ASP A 1 168 ? -7.848 -22.5 8.781 1 96.25 168 ASP A CA 1
ATOM 1357 C C . ASP A 1 168 ? -6.641 -21.719 8.266 1 96.25 168 ASP A C 1
ATOM 1359 O O . ASP A 1 168 ? -5.957 -21.031 9.023 1 96.25 168 ASP A O 1
ATOM 1363 N N . VAL A 1 169 ? -6.395 -21.875 6.996 1 94.75 169 VAL A N 1
ATOM 1364 C CA . VAL A 1 169 ? -5.281 -21.172 6.367 1 94.75 169 VAL A CA 1
ATOM 1365 C C . VAL A 1 169 ? -5.574 -19.672 6.324 1 94.75 169 VAL A C 1
ATOM 1367 O O . VAL A 1 169 ? -6.73 -19.266 6.191 1 94.75 169 VAL A O 1
ATOM 1370 N N . SER A 1 170 ? -4.516 -18.844 6.461 1 95.81 170 SER A N 1
ATOM 1371 C CA . SER A 1 170 ? -4.652 -17.391 6.418 1 95.81 170 SER A CA 1
ATOM 1372 C C . SER A 1 170 ? -4.914 -16.906 4.996 1 95.81 170 SER A C 1
ATOM 1374 O O . SER A 1 170 ? -4.312 -17.406 4.043 1 95.81 170 SER A O 1
ATOM 1376 N N . ASP A 1 171 ? -5.75 -15.859 4.891 1 96.81 171 ASP A N 1
ATOM 1377 C CA . ASP A 1 171 ? -6.016 -15.234 3.598 1 96.81 171 ASP A CA 1
ATOM 1378 C C . ASP A 1 171 ? -4.859 -14.336 3.168 1 96.81 171 ASP A C 1
ATOM 1380 O O . ASP A 1 171 ? -4.781 -13.93 2.008 1 96.81 171 ASP A O 1
ATOM 1384 N N . ALA A 1 172 ? -3.98 -13.953 4.098 1 96.5 172 ALA A N 1
ATOM 1385 C CA . ALA A 1 172 ? -2.865 -13.047 3.836 1 96.5 172 ALA A CA 1
ATOM 1386 C C . ALA A 1 172 ? -1.709 -13.773 3.162 1 96.5 172 ALA A C 1
ATOM 1388 O O . ALA A 1 172 ? -0.717 -14.117 3.812 1 96.5 172 ALA A O 1
ATOM 1389 N N . ARG A 1 173 ? -1.815 -13.914 1.854 1 97.06 173 ARG A N 1
ATOM 1390 C CA . ARG A 1 173 ? -0.81 -14.664 1.107 1 97.06 173 ARG A CA 1
ATOM 1391 C C . ARG A 1 173 ? -0.785 -14.242 -0.356 1 97.06 173 ARG A C 1
ATOM 1393 O O . ARG A 1 173 ? -1.758 -13.672 -0.86 1 97.06 173 ARG A O 1
ATOM 1400 N N . TYR A 1 174 ? 0.302 -14.531 -1.003 1 97.19 174 TYR A N 1
ATOM 1401 C CA . TYR A 1 174 ? 0.538 -14.133 -2.387 1 97.19 174 TYR A CA 1
ATOM 1402 C C . TYR A 1 174 ? -0.01 -15.18 -3.354 1 97.19 174 TYR A C 1
ATOM 1404 O O . TYR A 1 174 ? -0.655 -14.836 -4.348 1 97.19 174 TYR A O 1
ATOM 1412 N N . SER A 1 175 ? 0.302 -16.422 -3.062 1 96.56 175 SER A N 1
ATOM 1413 C CA . SER A 1 175 ? -0.127 -17.516 -3.934 1 96.56 175 SER A CA 1
ATOM 1414 C C . SER A 1 175 ? -1.512 -18.016 -3.547 1 96.56 175 SER A C 1
ATOM 1416 O O . SER A 1 175 ? -1.83 -18.125 -2.361 1 96.56 175 SER A O 1
ATOM 1418 N N . TYR A 1 176 ? -2.281 -18.328 -4.574 1 98.38 176 TYR A N 1
ATOM 1419 C CA . TYR A 1 176 ? -3.58 -18.906 -4.273 1 98.38 176 TYR A CA 1
ATOM 1420 C C . TYR A 1 176 ? -3.43 -20.375 -3.848 1 98.38 176 TYR A C 1
ATOM 1422 O O . TYR A 1 176 ? -2.764 -21.156 -4.523 1 98.38 176 TYR A O 1
ATOM 1430 N N . ASP A 1 177 ? -4.039 -20.75 -2.74 1 98.44 177 ASP A N 1
ATOM 1431 C CA . ASP A 1 177 ? -4.043 -22.109 -2.215 1 98.44 177 ASP A CA 1
ATOM 1432 C C . ASP A 1 177 ? -5.434 -22.5 -1.729 1 98.44 177 ASP A C 1
ATOM 1434 O O . ASP A 1 177 ? -6.297 -21.641 -1.538 1 98.44 177 ASP A O 1
ATOM 1438 N N . VAL A 1 178 ? -5.605 -23.766 -1.567 1 98.62 178 VAL A N 1
ATOM 1439 C CA . VAL A 1 178 ? -6.84 -24.297 -0.998 1 98.62 178 VAL A CA 1
ATOM 1440 C C . VAL A 1 178 ? -7.008 -23.797 0.434 1 98.62 178 VAL A C 1
ATOM 1442 O O . VAL A 1 178 ? -6.039 -23.734 1.195 1 98.62 178 VAL A O 1
ATOM 1445 N N . ALA A 1 179 ? -8.227 -23.422 0.746 1 98.38 179 ALA A N 1
ATOM 1446 C CA . ALA A 1 179 ? -8.516 -22.766 2.02 1 98.38 179 ALA A CA 1
ATOM 1447 C C . ALA A 1 179 ? -9.945 -23.031 2.465 1 98.38 179 ALA A C 1
ATOM 1449 O O . ALA A 1 179 ? -10.445 -24.156 2.34 1 98.38 179 ALA A O 1
ATOM 1450 N N . SER A 1 180 ? -10.508 -22.078 3.188 1 98.56 180 SER A N 1
ATOM 1451 C CA . SER A 1 180 ? -11.883 -22.109 3.67 1 98.56 180 SER A CA 1
ATOM 1452 C C . SER A 1 180 ? -12.617 -20.812 3.344 1 98.56 180 SER A C 1
ATOM 1454 O O . SER A 1 180 ? -11.984 -19.812 3.02 1 98.56 180 SER A O 1
ATOM 1456 N N . ILE A 1 181 ? -13.906 -20.891 3.398 1 98.5 181 ILE A N 1
ATOM 1457 C CA . ILE A 1 181 ? -14.695 -19.688 3.1 1 98.5 181 ILE A CA 1
ATOM 1458 C C . ILE A 1 181 ? -15.984 -19.719 3.918 1 98.5 181 ILE A C 1
ATOM 1460 O O . ILE A 1 181 ? -16.531 -20.781 4.199 1 98.5 181 ILE A O 1
ATOM 1464 N N . ASP A 1 182 ? -16.438 -18.562 4.375 1 97.5 182 ASP A N 1
ATOM 1465 C CA . ASP A 1 182 ? -17.781 -18.391 4.914 1 97.5 182 ASP A CA 1
ATOM 1466 C C . ASP A 1 182 ? -18.766 -18.031 3.811 1 97.5 182 ASP A C 1
ATOM 1468 O O . ASP A 1 182 ? -19.016 -16.859 3.551 1 97.5 182 ASP A O 1
ATOM 1472 N N . ILE A 1 183 ? -19.406 -18.953 3.289 1 93.88 183 ILE A N 1
ATOM 1473 C CA . ILE A 1 183 ? -20.125 -18.766 2.035 1 93.88 183 ILE A CA 1
ATOM 1474 C C . ILE A 1 183 ? -21.484 -18.125 2.312 1 93.88 183 ILE A C 1
ATOM 1476 O O . ILE A 1 183 ? -22 -17.391 1.483 1 93.88 183 ILE A O 1
ATOM 1480 N N . ASP A 1 184 ? -22.078 -18.328 3.471 1 92 184 ASP A N 1
ATOM 1481 C CA . ASP A 1 184 ? -23.422 -17.828 3.738 1 92 184 ASP A CA 1
ATOM 1482 C C . ASP A 1 184 ? -23.391 -16.672 4.738 1 92 184 ASP A C 1
ATOM 1484 O O . ASP A 1 184 ? -24.438 -16.172 5.145 1 92 184 ASP A O 1
ATOM 1488 N N . GLY A 1 185 ? -22.203 -16.297 5.281 1 91.69 185 GLY A N 1
ATOM 1489 C CA . GLY A 1 185 ? -22.031 -15.125 6.125 1 91.69 185 GLY A CA 1
ATOM 1490 C C . GLY A 1 185 ? -22.453 -15.359 7.562 1 91.69 185 GLY A C 1
ATOM 1491 O O . GLY A 1 185 ? -22.703 -14.414 8.312 1 91.69 185 GLY A O 1
ATOM 1492 N N . ASP A 1 186 ? -22.562 -16.609 8.008 1 93.19 186 ASP A N 1
ATOM 1493 C CA . ASP A 1 186 ? -23.062 -16.891 9.352 1 93.19 186 ASP A CA 1
ATOM 1494 C C . ASP A 1 186 ? -21.922 -16.891 10.367 1 93.19 186 ASP A C 1
ATOM 1496 O O . ASP A 1 186 ? -22.141 -17.188 11.547 1 93.19 186 ASP A O 1
ATOM 1500 N N . GLY A 1 187 ? -20.703 -16.656 9.859 1 93.06 187 GLY A N 1
ATOM 1501 C CA . GLY A 1 187 ? -19.562 -16.594 10.742 1 93.06 187 GLY A CA 1
ATOM 1502 C C . GLY A 1 187 ? -18.859 -17.922 10.906 1 93.06 187 GLY A C 1
ATOM 1503 O O . GLY A 1 187 ? -17.797 -18 11.539 1 93.06 187 GLY A O 1
ATOM 1504 N N . ILE A 1 188 ? -19.422 -18.969 10.312 1 94.31 188 ILE A N 1
ATOM 1505 C CA . ILE A 1 188 ? -18.828 -20.297 10.352 1 94.31 188 ILE A CA 1
ATOM 1506 C C . ILE A 1 188 ? -18.234 -20.625 8.984 1 94.31 188 ILE A C 1
ATOM 1508 O O . ILE A 1 188 ? -18.906 -20.531 7.961 1 94.31 188 ILE A O 1
ATOM 1512 N N . LEU A 1 189 ? -17.016 -21.031 8.945 1 97.25 189 LEU A N 1
ATOM 1513 C CA . LEU A 1 189 ? -16.328 -21.297 7.691 1 97.25 189 LEU A CA 1
ATOM 1514 C C . LEU A 1 189 ? -16.75 -22.625 7.102 1 97.25 189 LEU A C 1
ATOM 1516 O O . LEU A 1 189 ? -17.016 -23.578 7.84 1 97.25 189 LEU A O 1
ATOM 1520 N N . ASP A 1 190 ? -16.812 -22.641 5.801 1 97.62 190 ASP A N 1
ATOM 1521 C CA . ASP A 1 190 ? -17.125 -23.828 4.996 1 97.62 190 ASP A CA 1
ATOM 1522 C C . ASP A 1 190 ? -15.953 -24.219 4.105 1 97.62 190 ASP A C 1
ATOM 1524 O O . ASP A 1 190 ? -14.992 -23.453 3.975 1 97.62 190 ASP A O 1
ATOM 1528 N N . PHE A 1 191 ? -16.078 -25.578 3.545 1 98.25 191 PHE A N 1
ATOM 1529 C CA . PHE A 1 191 ? -15.07 -26.062 2.613 1 98.25 191 PHE A CA 1
ATOM 1530 C C . PHE A 1 191 ? -13.672 -25.938 3.219 1 98.25 191 PHE A C 1
ATOM 1532 O O . PHE A 1 191 ? -12.766 -25.406 2.588 1 98.25 191 PHE A O 1
ATOM 1539 N N . ARG A 1 192 ? -13.531 -26.453 4.414 1 98.5 192 ARG A N 1
ATOM 1540 C CA . ARG A 1 192 ? -12.328 -26.203 5.203 1 98.5 192 ARG A CA 1
ATOM 1541 C C . ARG A 1 192 ? -11.258 -27.25 4.906 1 98.5 192 ARG A C 1
ATOM 1543 O O . ARG A 1 192 ? -11.156 -28.25 5.613 1 98.5 192 ARG A O 1
ATOM 1550 N N . ASN A 1 193 ? -10.484 -27.016 3.887 1 98.44 193 ASN A N 1
ATOM 1551 C CA . ASN A 1 193 ? -9.445 -27.953 3.465 1 98.44 193 ASN A CA 1
ATOM 1552 C C . ASN A 1 193 ? -8.062 -27.312 3.492 1 98.44 193 ASN A C 1
ATOM 1554 O O . ASN A 1 193 ? -7.938 -26.094 3.295 1 98.44 193 ASN A O 1
ATOM 1558 N N . LYS A 1 194 ? -7.035 -28.125 3.711 1 98 194 LYS A N 1
ATOM 1559 C CA . LYS A 1 194 ? -5.633 -27.719 3.668 1 98 194 LYS A CA 1
ATOM 1560 C C . LYS A 1 194 ? -4.828 -28.625 2.74 1 98 194 LYS A C 1
ATOM 1562 O O . LYS A 1 194 ? -5 -29.844 2.75 1 98 194 LYS A O 1
ATOM 1567 N N . GLU A 1 195 ? -4.004 -28.062 1.991 1 98.25 195 GLU A N 1
ATOM 1568 C CA . GLU A 1 195 ? -3.043 -28.844 1.21 1 98.25 195 GLU A CA 1
ATOM 1569 C C . GLU A 1 195 ? -1.947 -29.422 2.102 1 98.25 195 GLU A C 1
ATOM 1571 O O . GLU A 1 195 ? -1.399 -28.719 2.955 1 98.25 195 GLU A O 1
ATOM 1576 N N . VAL A 1 196 ? -1.681 -30.703 1.852 1 97.94 196 VAL A N 1
ATOM 1577 C CA . VAL A 1 196 ? -0.657 -31.344 2.672 1 97.94 196 VAL A CA 1
ATOM 1578 C C . VAL A 1 196 ? 0.106 -32.375 1.839 1 97.94 196 VAL A C 1
ATOM 1580 O O . VAL A 1 196 ? -0.482 -33.062 1.006 1 97.94 196 VAL A O 1
ATOM 1583 N N . ASN A 1 197 ? 1.372 -32.469 2.08 1 98.5 197 ASN A N 1
ATOM 1584 C CA . ASN A 1 197 ? 2.236 -33.5 1.551 1 98.5 197 ASN A CA 1
ATOM 1585 C C . ASN A 1 197 ? 2.104 -33.625 0.035 1 98.5 197 ASN A C 1
ATOM 1587 O O . ASN A 1 197 ? 1.633 -34.656 -0.469 1 98.5 197 ASN A O 1
ATOM 1591 N N . GLN A 1 198 ? 2.645 -32.75 -0.679 1 98.69 198 GLN A N 1
ATOM 1592 C CA . GLN A 1 198 ? 2.535 -32.688 -2.133 1 98.69 198 GLN A CA 1
ATOM 1593 C C . GLN A 1 198 ? 3.891 -32.906 -2.797 1 98.69 198 GLN A C 1
ATOM 1595 O O . GLN A 1 198 ? 4.906 -32.375 -2.342 1 98.69 198 GLN A O 1
ATOM 1600 N N . VAL A 1 199 ? 3.916 -33.781 -3.803 1 98.88 199 VAL A N 1
ATOM 1601 C CA . VAL A 1 199 ? 5.117 -33.969 -4.609 1 98.88 199 VAL A CA 1
ATOM 1602 C C . VAL A 1 199 ? 4.941 -33.281 -5.965 1 98.88 199 VAL A C 1
ATOM 1604 O O . VAL A 1 199 ? 3.838 -33.25 -6.516 1 98.88 199 VAL A O 1
ATOM 1607 N N . ASN A 1 200 ? 5.973 -32.656 -6.434 1 98.88 200 ASN A N 1
ATOM 1608 C CA . ASN A 1 200 ? 5.973 -31.984 -7.727 1 98.88 200 ASN A CA 1
ATOM 1609 C C . ASN A 1 200 ? 7.191 -32.375 -8.562 1 98.88 200 ASN A C 1
ATOM 1611 O O . ASN A 1 200 ? 8.258 -32.656 -8.016 1 98.88 200 ASN A O 1
ATOM 1615 N N . GLY A 1 201 ? 6.996 -32.375 -9.844 1 98.81 201 GLY A N 1
ATOM 1616 C CA . GLY A 1 201 ? 8.078 -32.531 -10.805 1 98.81 201 GLY A CA 1
ATOM 1617 C C . GLY A 1 201 ? 7.887 -31.672 -12.055 1 98.81 201 GLY A C 1
ATOM 1618 O O . GLY A 1 201 ? 6.766 -31.547 -12.555 1 98.81 201 GLY A O 1
ATOM 1619 N N . GLN A 1 202 ? 8.961 -31.109 -12.555 1 98.88 202 GLN A N 1
ATOM 1620 C CA . GLN A 1 202 ? 8.969 -30.328 -13.789 1 98.88 202 GLN A CA 1
ATOM 1621 C C . GLN A 1 202 ? 10.203 -30.625 -14.633 1 98.88 202 GLN A C 1
ATOM 1623 O O . GLN A 1 202 ? 11.305 -30.781 -14.094 1 98.88 202 GLN A O 1
ATOM 1628 N N . LEU A 1 203 ? 10.008 -30.812 -15.875 1 98.75 203 LEU A N 1
ATOM 1629 C CA . LEU A 1 203 ? 11.078 -31.047 -16.844 1 98.75 203 LEU A CA 1
ATOM 1630 C C . LEU A 1 203 ? 10.953 -30.109 -18.031 1 98.75 203 LEU A C 1
ATOM 1632 O O . LEU A 1 203 ? 9.883 -29.984 -18.625 1 98.75 203 LEU A O 1
ATOM 1636 N N . ASN A 1 204 ? 12.047 -29.422 -18.344 1 98.44 204 ASN A N 1
ATOM 1637 C CA . ASN A 1 204 ? 12.133 -28.531 -19.5 1 98.44 204 ASN A CA 1
ATOM 1638 C C . ASN A 1 204 ? 13.266 -28.938 -20.438 1 98.44 204 ASN A C 1
ATOM 1640 O O . ASN A 1 204 ? 14.383 -29.203 -20 1 98.44 204 ASN A O 1
ATOM 1644 N N . TYR A 1 205 ? 12.938 -28.984 -21.688 1 98.44 205 TYR A N 1
ATOM 1645 C CA . TYR A 1 205 ? 13.93 -29.188 -22.75 1 98.44 205 TYR A CA 1
ATOM 1646 C C . TYR A 1 205 ? 14.062 -27.938 -23.609 1 98.44 205 TYR A C 1
ATOM 1648 O O . TYR A 1 205 ? 13.094 -27.5 -24.219 1 98.44 205 TYR A O 1
ATOM 1656 N N . VAL A 1 206 ? 15.297 -27.469 -23.672 1 97.31 206 VAL A N 1
ATOM 1657 C CA . VAL A 1 206 ? 15.555 -26.219 -24.391 1 97.31 206 VAL A CA 1
ATOM 1658 C C . VAL A 1 206 ? 16.344 -26.531 -25.672 1 97.31 206 VAL A C 1
ATOM 1660 O O . VAL A 1 206 ? 17.359 -27.219 -25.625 1 97.31 206 VAL A O 1
ATOM 1663 N N . ILE A 1 207 ? 15.82 -26 -26.719 1 96.12 207 ILE A N 1
ATOM 1664 C CA . ILE A 1 207 ? 16.469 -26.156 -28.016 1 96.12 207 ILE A CA 1
ATOM 1665 C C . ILE A 1 207 ? 16.703 -24.781 -28.641 1 96.12 207 ILE A C 1
ATOM 1667 O O . ILE A 1 207 ? 15.836 -23.906 -28.562 1 96.12 207 ILE A O 1
ATOM 1671 N N . GLY A 1 208 ? 17.859 -24.641 -29.281 1 93 208 GLY A N 1
ATOM 1672 C CA . GLY A 1 208 ? 18.078 -23.422 -30.047 1 93 208 GLY A CA 1
ATOM 1673 C C . GLY A 1 208 ? 19.375 -22.719 -29.688 1 93 208 GLY A C 1
ATOM 1674 O O . GLY A 1 208 ? 20.359 -23.375 -29.297 1 93 208 GLY A O 1
ATOM 1675 N N . ASN A 1 209 ? 19.438 -21.453 -30.078 1 89.81 209 ASN A N 1
ATOM 1676 C CA . ASN A 1 209 ? 20.578 -20.594 -29.812 1 89.81 209 ASN A CA 1
ATOM 1677 C C . ASN A 1 209 ? 20.156 -19.203 -29.328 1 89.81 209 ASN A C 1
ATOM 1679 O O . ASN A 1 209 ? 19.047 -19.047 -28.812 1 89.81 209 ASN A O 1
ATOM 1683 N N . ASP A 1 210 ? 21.078 -18.344 -29.406 1 85.69 210 ASP A N 1
ATOM 1684 C CA . ASP A 1 210 ? 20.828 -17.016 -28.859 1 85.69 210 ASP A CA 1
ATOM 1685 C C . ASP A 1 210 ? 19.766 -16.281 -29.656 1 85.69 210 ASP A C 1
ATOM 1687 O O . ASP A 1 210 ? 19.062 -15.414 -29.125 1 85.69 210 ASP A O 1
ATOM 1691 N N . SER A 1 211 ? 19.578 -16.562 -30.875 1 90.31 211 SER A N 1
ATOM 1692 C CA . SER A 1 211 ? 18.641 -15.859 -31.734 1 90.31 211 SER A CA 1
ATOM 1693 C C . SER A 1 211 ? 17.25 -16.469 -31.672 1 90.31 211 SER A C 1
ATOM 1695 O O . SER A 1 211 ? 16.25 -15.781 -31.906 1 90.31 211 SER A O 1
ATOM 1697 N N . ILE A 1 212 ? 17.172 -17.734 -31.5 1 95 212 ILE A N 1
ATOM 1698 C CA . ILE A 1 212 ? 15.898 -18.438 -31.406 1 95 212 ILE A CA 1
ATOM 1699 C C . ILE A 1 212 ? 16 -19.547 -30.359 1 95 212 ILE A C 1
ATOM 1701 O O . ILE A 1 212 ? 16.969 -20.312 -30.344 1 95 212 ILE A O 1
ATOM 1705 N N . SER A 1 213 ? 15.062 -19.547 -29.484 1 96.44 213 SER A N 1
ATOM 1706 C CA . SER A 1 213 ? 15.047 -20.562 -28.438 1 96.44 213 SER A CA 1
ATOM 1707 C C . SER A 1 213 ? 13.648 -21.141 -28.25 1 96.44 213 SER A C 1
ATOM 1709 O O . SER A 1 213 ? 12.664 -20.406 -28.219 1 96.44 213 SER A O 1
ATOM 1711 N N . HIS A 1 214 ? 13.594 -22.469 -28.219 1 98 214 HIS A N 1
ATOM 1712 C CA . HIS A 1 214 ? 12.383 -23.234 -27.922 1 98 214 HIS A CA 1
ATOM 1713 C C . HIS A 1 214 ? 12.508 -23.969 -26.609 1 98 214 HIS A C 1
ATOM 1715 O O . HIS A 1 214 ? 13.516 -24.641 -26.359 1 98 214 HIS A O 1
ATOM 1721 N N . THR A 1 215 ? 11.531 -23.812 -25.797 1 98.12 215 THR A N 1
ATOM 1722 C CA . THR A 1 215 ? 11.445 -24.625 -24.578 1 98.12 215 THR A CA 1
ATOM 1723 C C . THR A 1 215 ? 10.172 -25.469 -24.578 1 98.12 215 THR A C 1
ATOM 1725 O O . THR A 1 215 ? 9.07 -24.922 -24.703 1 98.12 215 THR A O 1
ATOM 1728 N N . ILE A 1 216 ? 10.312 -26.719 -24.5 1 98.62 216 ILE A N 1
ATOM 1729 C CA . ILE A 1 216 ? 9.203 -27.656 -24.328 1 98.62 216 ILE A CA 1
ATOM 1730 C C . ILE A 1 216 ? 9.297 -28.312 -22.953 1 98.62 216 ILE A C 1
ATOM 1732 O O . ILE A 1 216 ? 10.367 -28.75 -22.531 1 98.62 216 ILE A O 1
ATOM 1736 N N . GLY A 1 217 ? 8.148 -28.344 -22.266 1 98.69 217 GLY A N 1
ATOM 1737 C CA . GLY A 1 217 ? 8.234 -28.875 -20.922 1 98.69 217 GLY A CA 1
ATOM 1738 C C . GLY A 1 217 ? 6.973 -29.578 -20.469 1 98.69 217 GLY A C 1
ATOM 1739 O O . GLY A 1 217 ? 5.926 -29.469 -21.109 1 98.69 217 GLY A O 1
ATOM 1740 N N . GLY A 1 218 ? 7.109 -30.359 -19.438 1 98.75 218 GLY A N 1
ATOM 1741 C CA . GLY A 1 218 ? 6.035 -31.047 -18.734 1 98.75 218 GLY A CA 1
ATOM 1742 C C . GLY A 1 218 ? 6.168 -30.969 -17.234 1 98.75 218 GLY A C 1
ATOM 1743 O O . GLY A 1 218 ? 7.277 -30.844 -16.703 1 98.75 218 GLY A O 1
ATOM 1744 N N . SER A 1 219 ? 5.027 -31 -16.547 1 98.81 219 SER A N 1
ATOM 1745 C CA . SER A 1 219 ? 5.035 -30.953 -15.086 1 98.81 219 SER A CA 1
ATOM 1746 C C . SER A 1 219 ? 3.848 -31.703 -14.508 1 98.81 219 SER A C 1
ATOM 1748 O O . SER A 1 219 ? 2.832 -31.891 -15.18 1 98.81 219 SER A O 1
ATOM 1750 N N . GLY A 1 220 ? 4.039 -32.156 -13.281 1 98.88 220 GLY A N 1
ATOM 1751 C CA . GLY A 1 220 ? 3.006 -32.875 -12.539 1 98.88 220 GLY A CA 1
ATOM 1752 C C . GLY A 1 220 ? 3.07 -32.625 -11.039 1 98.88 220 GLY A C 1
ATOM 1753 O O . GLY A 1 220 ? 4.137 -32.312 -10.5 1 98.88 220 GLY A O 1
ATOM 1754 N N . GLN A 1 221 ? 1.915 -32.719 -10.383 1 98.75 221 GLN A N 1
ATOM 1755 C CA . GLN A 1 221 ? 1.86 -32.625 -8.922 1 98.75 221 GLN A CA 1
ATOM 1756 C C . GLN A 1 221 ? 0.771 -33.531 -8.367 1 98.75 221 GLN A C 1
ATOM 1758 O O . GLN A 1 221 ? -0.228 -33.812 -9.031 1 98.75 221 GLN A O 1
ATOM 1763 N N . PHE A 1 222 ? 1.015 -34.062 -7.266 1 98.88 222 PHE A N 1
ATOM 1764 C CA . PHE A 1 222 ? 0.096 -34.906 -6.535 1 98.88 222 PHE A CA 1
ATOM 1765 C C . PHE A 1 222 ? 0.252 -34.719 -5.031 1 98.88 222 PHE A C 1
ATOM 1767 O O . PHE A 1 222 ? 1.372 -34.688 -4.52 1 98.88 222 PHE A O 1
ATOM 1774 N N . GLY A 1 223 ? -0.865 -34.562 -4.348 1 98.69 223 GLY A N 1
ATOM 1775 C CA . GLY A 1 223 ? -0.788 -34.344 -2.908 1 98.69 223 GLY A CA 1
ATOM 1776 C C . GLY A 1 223 ? -2.115 -34.562 -2.203 1 98.69 223 GLY A C 1
ATOM 1777 O O . GLY A 1 223 ? -3.092 -35 -2.824 1 98.69 223 GLY A O 1
ATOM 1778 N N . GLY A 1 224 ? -2.078 -34.312 -0.871 1 98.75 224 GLY A N 1
ATOM 1779 C CA . GLY A 1 224 ? -3.268 -34.5 -0.057 1 98.75 224 GLY A CA 1
ATOM 1780 C C . GLY A 1 224 ? -4.031 -33.219 0.201 1 98.75 224 GLY A C 1
ATOM 1781 O O . GLY A 1 224 ? -3.471 -32.125 0.093 1 98.75 224 GLY A O 1
ATOM 1782 N N . LEU A 1 225 ? -5.348 -33.406 0.475 1 98.62 225 LEU A N 1
ATOM 1783 C CA . LEU A 1 225 ? -6.227 -32.375 0.987 1 98.62 225 LEU A CA 1
ATOM 1784 C C . LEU A 1 225 ? -6.855 -32.781 2.312 1 98.62 225 LEU A C 1
ATOM 1786 O O . LEU A 1 225 ? -7.812 -33.562 2.334 1 98.62 225 LEU A O 1
ATOM 1790 N N . TYR A 1 226 ? -6.348 -32.219 3.375 1 98.44 226 TYR A N 1
ATOM 1791 C CA . TYR A 1 226 ? -6.859 -32.562 4.703 1 98.44 226 TYR A CA 1
ATOM 1792 C C . TYR A 1 226 ? -8.062 -31.672 5.051 1 98.44 226 TYR A C 1
ATOM 1794 O O . TYR A 1 226 ? -7.98 -30.453 4.996 1 98.44 226 TYR A O 1
ATOM 1802 N N . ASN A 1 227 ? -9.156 -32.344 5.395 1 98.62 227 ASN A N 1
ATOM 1803 C CA . ASN A 1 227 ? -10.344 -31.578 5.789 1 98.62 227 ASN A CA 1
ATOM 1804 C C . ASN A 1 227 ? -10.367 -31.312 7.293 1 98.62 227 ASN A C 1
ATOM 1806 O O . ASN A 1 227 ? -10.273 -32.25 8.086 1 98.62 227 ASN A O 1
ATOM 1810 N N . LEU A 1 228 ? -10.547 -30.141 7.719 1 97.94 228 LEU A N 1
ATOM 1811 C CA . LEU A 1 228 ? -10.422 -29.75 9.117 1 97.94 228 LEU A CA 1
ATOM 1812 C C . LEU A 1 228 ? -11.648 -30.188 9.914 1 97.94 228 LEU A C 1
ATOM 1814 O O . LEU A 1 228 ? -11.57 -30.375 11.133 1 97.94 228 LEU A O 1
ATOM 1818 N N . ASP A 1 229 ? -12.781 -30.422 9.25 1 97.75 229 ASP A N 1
ATOM 1819 C CA . ASP A 1 229 ? -14 -30.812 9.945 1 97.75 229 ASP A CA 1
ATOM 1820 C C . ASP A 1 229 ? -14.07 -32.312 10.117 1 97.75 229 ASP A C 1
ATOM 1822 O O . ASP A 1 229 ? -14.367 -32.812 11.211 1 97.75 229 ASP A O 1
ATOM 1826 N N . THR A 1 230 ? -13.828 -33.031 9.07 1 98.19 230 THR A N 1
ATOM 1827 C CA . THR A 1 230 ? -13.984 -34.5 9.102 1 98.19 230 THR A CA 1
ATOM 1828 C C . THR A 1 230 ? -12.68 -35.156 9.508 1 98.19 230 THR A C 1
ATOM 1830 O O . THR A 1 230 ? -12.672 -36.344 9.844 1 98.19 230 THR A O 1
ATOM 1833 N N . GLU A 1 231 ? -11.586 -34.438 9.359 1 97.88 231 GLU A N 1
ATOM 1834 C CA . GLU A 1 231 ? -10.242 -34.969 9.625 1 97.88 231 GLU A CA 1
ATOM 1835 C C . GLU A 1 231 ? -9.875 -36.094 8.664 1 97.88 231 GLU A C 1
ATOM 1837 O O . GLU A 1 231 ? -9.086 -36.969 9.008 1 97.88 231 GLU A O 1
ATOM 1842 N N . GLU A 1 232 ? -10.508 -36.062 7.559 1 98.38 232 GLU A N 1
ATOM 1843 C CA . GLU A 1 232 ? -10.211 -37.031 6.523 1 98.38 232 GLU A CA 1
ATOM 1844 C C . GLU A 1 232 ? -9.289 -36.469 5.453 1 98.38 232 GLU A C 1
ATOM 1846 O O . GLU A 1 232 ? -9.227 -35.25 5.285 1 98.38 232 GLU A O 1
ATOM 1851 N N . MET A 1 233 ? -8.648 -37.375 4.734 1 98.44 233 MET A N 1
ATOM 1852 C CA . MET A 1 233 ? -7.664 -37 3.725 1 98.44 233 MET A CA 1
ATOM 1853 C C . MET A 1 233 ? -8.219 -37.219 2.318 1 98.44 233 MET A C 1
ATOM 1855 O O . MET A 1 233 ? -8.508 -38.344 1.923 1 98.44 233 MET A O 1
ATOM 1859 N N . GLY A 1 234 ? -8.445 -36.125 1.63 1 98.62 234 GLY A N 1
ATOM 1860 C CA . GLY A 1 234 ? -8.656 -36.188 0.193 1 98.62 234 GLY A CA 1
ATOM 1861 C C . GLY A 1 234 ? -7.371 -36.156 -0.606 1 98.62 234 GLY A C 1
ATOM 1862 O O . GLY A 1 234 ? -6.297 -36.469 -0.083 1 98.62 234 GLY A O 1
ATOM 1863 N N . SER A 1 235 ? -7.539 -35.844 -1.884 1 98.69 235 SER A N 1
ATOM 1864 C CA . SER A 1 235 ? -6.359 -35.781 -2.742 1 98.69 235 SER A CA 1
ATOM 1865 C C . SER A 1 235 ? -6.539 -34.75 -3.85 1 98.69 235 SER A C 1
ATOM 1867 O O . SER A 1 235 ? -7.66 -34.312 -4.125 1 98.69 235 SER A O 1
ATOM 1869 N N . HIS A 1 236 ? -5.441 -34.375 -4.422 1 98.69 236 HIS A N 1
ATOM 1870 C CA . HIS A 1 236 ? -5.48 -33.531 -5.613 1 98.69 236 HIS A CA 1
ATOM 1871 C C . HIS A 1 236 ? -4.297 -33.812 -6.531 1 98.69 236 HIS A C 1
ATOM 1873 O O . HIS A 1 236 ? -3.252 -34.281 -6.074 1 98.69 236 HIS A O 1
ATOM 1879 N N . TYR A 1 237 ? -4.469 -33.562 -7.793 1 98.75 237 TYR A N 1
ATOM 1880 C CA . TYR A 1 237 ? -3.381 -33.688 -8.758 1 98.75 237 TYR A CA 1
ATOM 1881 C C . TYR A 1 237 ? -3.545 -32.656 -9.883 1 98.75 237 TYR A C 1
ATOM 1883 O O . TYR A 1 237 ? -4.625 -32.094 -10.062 1 98.75 237 TYR A O 1
ATOM 1891 N N . ALA A 1 238 ? -2.504 -32.375 -10.578 1 98.94 238 ALA A N 1
ATOM 1892 C CA . ALA A 1 238 ? -2.482 -31.562 -11.797 1 98.94 238 ALA A CA 1
ATOM 1893 C C . ALA A 1 238 ? -1.341 -31.984 -12.719 1 98.94 238 ALA A C 1
ATOM 1895 O O . ALA A 1 238 ? -0.326 -32.5 -12.258 1 98.94 238 ALA A O 1
ATOM 1896 N N . ALA A 1 239 ? -1.519 -31.828 -13.969 1 98.94 239 ALA A N 1
ATOM 1897 C CA . ALA A 1 239 ? -0.516 -32.062 -15 1 98.94 239 ALA A CA 1
ATOM 1898 C C . ALA A 1 239 ? -0.557 -30.984 -16.078 1 98.94 239 ALA A C 1
ATOM 1900 O O . ALA A 1 239 ? -1.626 -30.469 -16.391 1 98.94 239 ALA A O 1
ATOM 1901 N N . ALA A 1 240 ? 0.595 -30.703 -16.641 1 98.88 240 ALA A N 1
ATOM 1902 C CA . ALA A 1 240 ? 0.639 -29.656 -17.672 1 98.88 240 ALA A CA 1
ATOM 1903 C C . ALA A 1 240 ? 1.706 -29.953 -18.719 1 98.88 240 ALA A C 1
ATOM 1905 O O . ALA A 1 240 ? 2.727 -30.578 -18.406 1 98.88 240 ALA A O 1
ATOM 1906 N N . LEU A 1 241 ? 1.452 -29.609 -19.938 1 98.94 241 LEU A N 1
ATOM 1907 C CA . LEU A 1 241 ? 2.412 -29.484 -21.031 1 98.94 241 LEU A CA 1
ATOM 1908 C C . LEU A 1 241 ? 2.541 -28.031 -21.469 1 98.94 241 LEU A C 1
ATOM 1910 O O . LEU A 1 241 ? 1.543 -27.312 -21.547 1 98.94 241 LEU A O 1
ATOM 1914 N N . HIS A 1 242 ? 3.789 -27.594 -21.703 1 98.88 242 HIS A N 1
ATOM 1915 C CA . HIS A 1 242 ? 3.924 -26.188 -22.062 1 98.88 242 HIS A CA 1
ATOM 1916 C C . HIS A 1 242 ? 5.004 -26 -23.125 1 98.88 242 HIS A C 1
ATOM 1918 O O . HIS A 1 242 ? 5.832 -26.875 -23.344 1 98.88 242 HIS A O 1
ATOM 1924 N N . TYR A 1 243 ? 4.914 -24.875 -23.797 1 98.81 243 TYR A N 1
ATOM 1925 C CA . TYR A 1 243 ? 5.816 -24.453 -24.859 1 98.81 243 TYR A CA 1
ATOM 1926 C C . TYR A 1 243 ? 6.117 -22.969 -24.766 1 98.81 243 TYR A C 1
ATOM 1928 O O . TYR A 1 243 ? 5.223 -22.172 -24.5 1 98.81 243 TYR A O 1
ATOM 1936 N N . GLN A 1 244 ? 7.426 -22.641 -24.953 1 98.56 244 GLN A N 1
ATOM 1937 C CA . GLN A 1 244 ? 7.852 -21.25 -25.031 1 98.56 244 GLN A CA 1
ATOM 1938 C C . GLN A 1 244 ? 8.742 -21.016 -26.25 1 98.56 244 GLN A C 1
ATOM 1940 O O . GLN A 1 244 ? 9.625 -21.828 -26.547 1 98.56 244 GLN A O 1
ATOM 1945 N N . LEU A 1 245 ? 8.453 -19.922 -26.906 1 98.5 245 LEU A N 1
ATOM 1946 C CA . LEU A 1 245 ? 9.281 -19.484 -28.016 1 98.5 245 LEU A CA 1
ATOM 1947 C C . LEU A 1 245 ? 9.844 -18.078 -27.766 1 98.5 245 LEU A C 1
ATOM 1949 O O . LEU A 1 245 ? 9.117 -17.188 -27.344 1 98.5 245 LEU A O 1
ATOM 1953 N N . LYS A 1 246 ? 11.086 -17.969 -27.938 1 97.19 246 LYS A N 1
ATOM 1954 C CA . LYS A 1 246 ? 11.75 -16.672 -28.031 1 97.19 246 LYS A CA 1
ATOM 1955 C C . LYS A 1 246 ? 12.469 -16.516 -29.375 1 97.19 246 LYS A C 1
ATOM 1957 O O . LYS A 1 246 ? 13.367 -17.297 -29.703 1 97.19 246 LYS A O 1
ATOM 1962 N N . TYR A 1 247 ? 12.094 -15.562 -30.062 1 97.56 247 TYR A N 1
ATOM 1963 C CA . TYR A 1 247 ? 12.703 -15.266 -31.359 1 97.56 247 TYR A CA 1
ATOM 1964 C C . TYR A 1 247 ? 12.898 -13.766 -31.531 1 97.56 247 TYR A C 1
ATOM 1966 O O . TYR A 1 247 ? 11.953 -13.047 -31.875 1 97.56 247 TYR A O 1
ATOM 1974 N N . LYS A 1 248 ? 14.117 -13.266 -31.344 1 94.88 248 LYS A N 1
ATOM 1975 C CA . LYS A 1 248 ? 14.445 -11.844 -31.438 1 94.88 248 LYS A CA 1
ATOM 1976 C C . LYS A 1 248 ? 13.516 -11.008 -30.562 1 94.88 248 LYS A C 1
ATOM 1978 O O . LYS A 1 248 ? 13.57 -11.102 -29.328 1 94.88 248 LYS A O 1
ATOM 1983 N N . ARG A 1 249 ? 12.57 -10.367 -31.188 1 96.75 249 ARG A N 1
ATOM 1984 C CA . ARG A 1 249 ? 11.695 -9.461 -30.453 1 96.75 249 ARG A CA 1
ATOM 1985 C C . ARG A 1 249 ? 10.344 -10.109 -30.172 1 96.75 249 ARG A C 1
ATOM 1987 O O . ARG A 1 249 ? 9.484 -9.516 -29.516 1 96.75 249 ARG A O 1
ATOM 1994 N N . PHE A 1 250 ? 10.211 -11.328 -30.641 1 97.81 250 PHE A N 1
ATOM 1995 C CA . PHE A 1 250 ? 8.945 -12.031 -30.531 1 97.81 250 PHE A CA 1
ATOM 1996 C C . PHE A 1 250 ? 9.023 -13.117 -29.469 1 97.81 250 PHE A C 1
ATOM 1998 O O . PHE A 1 250 ? 10.07 -13.734 -29.281 1 97.81 250 PHE A O 1
ATOM 2005 N N . GLY A 1 251 ? 7.934 -13.344 -28.734 1 98.31 251 GLY A N 1
ATOM 2006 C CA . GLY A 1 251 ? 7.824 -14.43 -27.781 1 98.31 251 GLY A CA 1
ATOM 2007 C C . GLY A 1 251 ? 6.434 -15.039 -27.719 1 98.31 251 GLY A C 1
ATOM 2008 O O . GLY A 1 251 ? 5.438 -14.344 -27.953 1 98.31 251 GLY A O 1
ATOM 2009 N N . VAL A 1 252 ? 6.418 -16.312 -27.438 1 98.75 252 VAL A N 1
ATOM 2010 C CA . VAL A 1 252 ? 5.16 -17.031 -27.312 1 98.75 252 VAL A CA 1
ATOM 2011 C C . VAL A 1 252 ? 5.199 -17.922 -26.062 1 98.75 252 VAL A C 1
ATOM 2013 O O . VAL A 1 252 ? 6.234 -18.531 -25.766 1 98.75 252 VAL A O 1
ATOM 2016 N N . LYS A 1 253 ? 4.121 -17.984 -25.359 1 98.88 253 LYS A N 1
ATOM 2017 C CA . LYS A 1 253 ? 3.889 -18.922 -24.266 1 98.88 253 LYS A CA 1
ATOM 2018 C C . LYS A 1 253 ? 2.572 -19.672 -24.453 1 98.88 253 LYS A C 1
ATOM 2020 O O . LYS A 1 253 ? 1.537 -19.062 -24.719 1 98.88 253 LYS A O 1
ATOM 2025 N N . ALA A 1 254 ? 2.654 -20.953 -24.406 1 98.94 254 ALA A N 1
ATOM 2026 C CA . ALA A 1 254 ? 1.47 -21.797 -24.516 1 98.94 254 ALA A CA 1
ATOM 2027 C C . ALA A 1 254 ? 1.497 -22.922 -23.484 1 98.94 254 ALA A C 1
ATOM 2029 O O . ALA A 1 254 ? 2.551 -23.5 -23.219 1 98.94 254 ALA A O 1
ATOM 2030 N N . GLN A 1 255 ? 0.31 -23.219 -22.891 1 98.94 255 GLN A N 1
ATOM 2031 C CA . GLN A 1 255 ? 0.249 -24.281 -21.875 1 98.94 255 GLN A CA 1
ATOM 2032 C C . GLN A 1 255 ? -1.147 -24.891 -21.812 1 98.94 255 GLN A C 1
ATOM 2034 O O . GLN A 1 255 ? -2.148 -24.172 -21.938 1 98.94 255 GLN A O 1
ATOM 2039 N N . VAL A 1 256 ? -1.23 -26.172 -21.672 1 98.94 256 VAL A N 1
ATOM 2040 C CA . VAL A 1 256 ? -2.453 -26.906 -21.344 1 98.94 256 VAL A CA 1
ATOM 2041 C C . VAL A 1 256 ? -2.305 -27.594 -20 1 98.94 256 VAL A C 1
ATOM 2043 O O . VAL A 1 256 ? -1.236 -28.125 -19.672 1 98.94 256 VAL A O 1
ATOM 2046 N N . THR A 1 257 ? -3.279 -27.438 -19.172 1 98.88 257 THR A N 1
ATOM 2047 C CA . THR A 1 257 ? -3.234 -27.984 -17.812 1 98.88 257 THR A CA 1
ATOM 2048 C C . THR A 1 257 ? -4.523 -28.734 -17.484 1 98.88 257 THR A C 1
ATOM 2050 O O . THR A 1 257 ? -5.609 -28.312 -17.891 1 98.88 257 THR A O 1
ATOM 2053 N N . LYS A 1 258 ? -4.414 -29.828 -16.812 1 98.88 258 LYS A N 1
ATOM 2054 C CA . LYS A 1 258 ? -5.535 -30.547 -16.219 1 98.88 258 LYS A CA 1
ATOM 2055 C C . LYS A 1 258 ? -5.367 -30.672 -14.711 1 98.88 258 LYS A C 1
ATOM 2057 O O . LYS A 1 258 ? -4.258 -30.906 -14.219 1 98.88 258 LYS A O 1
ATOM 2062 N N . TYR A 1 259 ? -6.453 -30.516 -13.961 1 98.88 259 TYR A N 1
ATOM 2063 C CA . TYR A 1 259 ? -6.371 -30.656 -12.508 1 98.88 259 TYR A CA 1
ATOM 2064 C C . TYR A 1 259 ? -7.652 -31.266 -11.945 1 98.88 259 TYR A C 1
ATOM 2066 O O . TYR A 1 259 ? -8.711 -31.203 -12.586 1 98.88 259 TYR A O 1
ATOM 2074 N N . LYS A 1 260 ? -7.543 -31.812 -10.805 1 98.88 260 LYS A N 1
ATOM 2075 C CA . LYS A 1 260 ? -8.68 -32.344 -10.047 1 98.88 260 LYS A CA 1
ATOM 2076 C C . LYS A 1 260 ? -8.383 -32.312 -8.547 1 98.88 260 LYS A C 1
ATOM 2078 O O . LYS A 1 260 ? -7.273 -32.625 -8.117 1 98.88 260 LYS A O 1
ATOM 2083 N N . LYS A 1 261 ? -9.32 -31.891 -7.805 1 98.81 261 LYS A N 1
ATOM 2084 C CA . LYS A 1 261 ? -9.297 -31.891 -6.348 1 98.81 261 LYS A CA 1
ATOM 2085 C C . LYS A 1 261 ? -10.469 -32.688 -5.777 1 98.81 261 LYS A C 1
ATOM 2087 O O . LYS A 1 261 ? -11.625 -32.406 -6.078 1 98.81 261 LYS A O 1
ATOM 2092 N N . THR A 1 262 ? -10.156 -33.656 -5.039 1 98.62 262 THR A N 1
ATOM 2093 C CA . THR A 1 262 ? -11.156 -34.5 -4.402 1 98.62 262 THR A CA 1
ATOM 2094 C C . THR A 1 262 ? -11.141 -34.312 -2.889 1 98.62 262 THR A C 1
ATOM 2096 O O . THR A 1 262 ? -10.258 -34.812 -2.203 1 98.62 262 THR A O 1
ATOM 2099 N N . THR A 1 263 ? -12.164 -33.656 -2.387 1 98.44 263 THR A N 1
ATOM 2100 C CA . THR A 1 263 ? -12.203 -33.344 -0.964 1 98.44 263 THR A CA 1
ATOM 2101 C C . THR A 1 263 ? -13.023 -34.406 -0.207 1 98.44 263 THR A C 1
ATOM 2103 O O . THR A 1 263 ? -13.82 -35.125 -0.806 1 98.44 263 THR A O 1
ATOM 2106 N N . LYS A 1 264 ? -12.781 -34.5 1.053 1 98.31 264 LYS A N 1
ATOM 2107 C CA . LYS A 1 264 ? -13.547 -35.344 1.961 1 98.31 264 LYS A CA 1
ATOM 2108 C C . LYS A 1 264 ? -14.227 -34.5 3.047 1 98.31 264 LYS A C 1
ATOM 2110 O O . LYS A 1 264 ? -14.055 -34.781 4.238 1 98.31 264 LYS A O 1
ATOM 2115 N N . GLY A 1 265 ? -14.984 -33.531 2.574 1 97.25 265 GLY A N 1
ATOM 2116 C CA . GLY A 1 265 ? -15.688 -32.656 3.49 1 97.25 265 GLY A CA 1
ATOM 2117 C C . GLY A 1 265 ? -16.906 -33.312 4.117 1 97.25 265 GLY A C 1
ATOM 2118 O O . GLY A 1 265 ? -17.172 -34.5 3.895 1 97.25 265 GLY A O 1
ATOM 2119 N N . PRO A 1 266 ? -17.625 -32.562 4.98 1 97.19 266 PRO A N 1
ATOM 2120 C CA . PRO A 1 266 ? -18.812 -33.094 5.637 1 97.19 266 PRO A CA 1
ATOM 2121 C C . PRO A 1 266 ? -19.875 -33.562 4.641 1 97.19 266 PRO A C 1
ATOM 2123 O O . PRO A 1 266 ? -19.859 -33.156 3.475 1 97.19 266 PRO A O 1
ATOM 2126 N N . ALA A 1 267 ? -20.812 -34.344 5.254 1 95.06 267 ALA A N 1
ATOM 2127 C CA . ALA A 1 267 ? -21.922 -34.812 4.43 1 95.06 267 ALA A CA 1
ATOM 2128 C C . ALA A 1 267 ? -22.75 -33.656 3.916 1 95.06 267 ALA A C 1
ATOM 2130 O O . ALA A 1 267 ? -23.062 -32.719 4.668 1 95.06 267 ALA A O 1
ATOM 2131 N N . GLY A 1 268 ? -23.031 -33.594 2.664 1 94.75 268 GLY A N 1
ATOM 2132 C CA . GLY A 1 268 ? -23.875 -32.562 2.086 1 94.75 268 GLY A CA 1
ATOM 2133 C C . GLY A 1 268 ? -23.078 -31.438 1.432 1 94.75 268 GLY A C 1
ATOM 2134 O O . GLY A 1 268 ? -23.625 -30.672 0.64 1 94.75 268 GLY A O 1
ATOM 2135 N N . GLU A 1 269 ? -21.828 -31.312 1.799 1 96.19 269 GLU A N 1
ATOM 2136 C CA . GLU A 1 269 ? -20.984 -30.297 1.176 1 96.19 269 GLU A CA 1
ATOM 2137 C C . GLU A 1 269 ? -20.625 -30.672 -0.257 1 96.19 269 GLU A C 1
ATOM 2139 O O . GLU A 1 269 ? -20.297 -31.828 -0.533 1 96.19 269 GLU A O 1
ATOM 2144 N N . SER A 1 270 ? -20.719 -29.75 -1.077 1 96.38 270 SER A N 1
ATOM 2145 C CA . SER A 1 270 ? -20.438 -30.016 -2.484 1 96.38 270 SER A CA 1
ATOM 2146 C C . SER A 1 270 ? -19 -30.469 -2.684 1 96.38 270 SER A C 1
ATOM 2148 O O . SER A 1 270 ? -18.078 -29.922 -2.084 1 96.38 270 SER A O 1
ATOM 2150 N N . LYS A 1 271 ? -18.828 -31.422 -3.561 1 96.88 271 LYS A N 1
ATOM 2151 C CA . LYS A 1 271 ? -17.484 -31.891 -3.91 1 96.88 271 LYS A CA 1
ATOM 2152 C C . LYS A 1 271 ? -17.047 -31.344 -5.258 1 96.88 271 LYS A C 1
ATOM 2154 O O . LYS A 1 271 ? -15.961 -31.688 -5.75 1 96.88 271 LYS A O 1
ATOM 2159 N N . GLN A 1 272 ? -17.859 -30.453 -5.762 1 98.12 272 GLN A N 1
ATOM 2160 C CA . GLN A 1 272 ? -17.609 -29.922 -7.102 1 98.12 272 GLN A CA 1
ATOM 2161 C C . GLN A 1 272 ? -16.812 -28.625 -7.039 1 98.12 272 GLN A C 1
ATOM 2163 O O . GLN A 1 272 ? -16.391 -28.094 -8.07 1 98.12 272 GLN A O 1
ATOM 2168 N N . VAL A 1 273 ? -16.703 -28.094 -5.824 1 98.62 273 VAL A N 1
ATOM 2169 C CA . VAL A 1 273 ? -15.984 -26.844 -5.652 1 98.62 273 VAL A CA 1
ATOM 2170 C C . VAL A 1 273 ? -15.031 -26.938 -4.461 1 98.62 273 VAL A C 1
ATOM 2172 O O . VAL A 1 273 ? -15.203 -27.797 -3.594 1 98.62 273 VAL A O 1
ATOM 2175 N N . VAL A 1 274 ? -14.07 -26.109 -4.438 1 98.69 274 VAL A N 1
ATOM 2176 C CA . VAL A 1 274 ? -13.18 -25.906 -3.307 1 98.69 274 VAL A CA 1
ATOM 2177 C C . VAL A 1 274 ? -12.977 -24.406 -3.068 1 98.69 274 VAL A C 1
ATOM 2179 O O . VAL A 1 274 ? -13.117 -23.594 -3.994 1 98.69 274 VAL A O 1
ATOM 2182 N N . ALA A 1 275 ? -12.695 -24.047 -1.827 1 98.75 275 ALA A N 1
ATOM 2183 C CA . ALA A 1 275 ? -12.336 -22.672 -1.517 1 98.75 275 ALA A CA 1
ATOM 2184 C C . ALA A 1 275 ? -10.836 -22.438 -1.697 1 98.75 275 ALA A C 1
ATOM 2186 O O . ALA A 1 275 ? -10.023 -23.281 -1.294 1 98.75 275 ALA A O 1
ATOM 2187 N N . MET A 1 276 ? -10.492 -21.391 -2.334 1 98.56 276 MET A N 1
ATOM 2188 C CA . MET A 1 276 ? -9.109 -20.938 -2.465 1 98.56 276 MET A CA 1
ATOM 2189 C C . MET A 1 276 ? -8.961 -19.484 -2.006 1 98.56 276 MET A C 1
ATOM 2191 O O . MET A 1 276 ? -9.93 -18.734 -2.02 1 98.56 276 MET A O 1
ATOM 2195 N N . THR A 1 277 ? -7.754 -19.125 -1.544 1 98.31 277 THR A N 1
ATOM 2196 C CA . THR A 1 277 ? -7.645 -17.781 -1.004 1 98.31 277 THR A CA 1
ATOM 2197 C C . THR A 1 277 ? -6.285 -17.172 -1.343 1 98.31 277 THR A C 1
ATOM 2199 O O . THR A 1 277 ? -5.305 -17.891 -1.534 1 98.31 277 THR A O 1
ATOM 2202 N N . ALA A 1 278 ? -6.234 -15.961 -1.527 1 98.31 278 ALA A N 1
ATOM 2203 C CA . ALA A 1 278 ? -5.082 -15.07 -1.595 1 98.31 278 ALA A CA 1
ATOM 2204 C C . ALA A 1 278 ? -5.512 -13.609 -1.476 1 98.31 278 ALA A C 1
ATOM 2206 O O . ALA A 1 278 ? -6.676 -13.273 -1.718 1 98.31 278 ALA A O 1
ATOM 2207 N N . TYR A 1 279 ? -4.609 -12.727 -1.06 1 97.44 279 TYR A N 1
ATOM 2208 C CA . TYR A 1 279 ? -4.773 -11.281 -1.009 1 97.44 279 TYR A CA 1
ATOM 2209 C C . TYR A 1 279 ? -5.945 -10.891 -0.111 1 97.44 279 TYR A C 1
ATOM 2211 O O . TYR A 1 279 ? -6.719 -9.992 -0.444 1 97.44 279 TYR A O 1
ATOM 2219 N N . GLY A 1 280 ? -6.184 -11.688 0.865 1 96.5 280 GLY A N 1
ATOM 2220 C CA . GLY A 1 280 ? -7.055 -11.266 1.951 1 96.5 280 GLY A CA 1
ATOM 2221 C C . GLY A 1 280 ? -8.469 -11.805 1.829 1 96.5 280 GLY A C 1
ATOM 2222 O O . GLY A 1 280 ? -9.281 -11.633 2.734 1 96.5 280 GLY A O 1
ATOM 2223 N N . ALA A 1 281 ? -8.781 -12.531 0.704 1 97.12 281 ALA A N 1
ATOM 2224 C CA . ALA A 1 281 ? -10.164 -12.969 0.566 1 97.12 281 ALA A CA 1
ATOM 2225 C C . ALA A 1 281 ? -10.25 -14.289 -0.203 1 97.12 281 ALA A C 1
ATOM 2227 O O . ALA A 1 281 ? -9.562 -14.469 -1.205 1 97.12 281 ALA A O 1
ATOM 2228 N N . PRO A 1 282 ? -11.125 -15.18 0.221 1 98.31 282 PRO A N 1
ATOM 2229 C CA . PRO A 1 282 ? -11.32 -16.453 -0.467 1 98.31 282 PRO A CA 1
ATOM 2230 C C . PRO A 1 282 ? -12.406 -16.391 -1.538 1 98.31 282 PRO A C 1
ATOM 2232 O O . PRO A 1 282 ? -13.211 -15.461 -1.551 1 98.31 282 PRO A O 1
ATOM 2235 N N . TYR A 1 283 ? -12.406 -17.266 -2.467 1 98.62 283 TYR A N 1
ATOM 2236 C CA . TYR A 1 283 ? -13.477 -17.547 -3.418 1 98.62 283 TYR A CA 1
ATOM 2237 C C . TYR A 1 283 ? -13.547 -19.047 -3.736 1 98.62 283 TYR A C 1
ATOM 2239 O O . TYR A 1 283 ? -12.703 -19.812 -3.287 1 98.62 283 TYR A O 1
ATOM 2247 N N . LEU A 1 284 ? -14.578 -19.406 -4.418 1 98.75 284 LEU A N 1
ATOM 2248 C CA . LEU A 1 284 ? -14.742 -20.812 -4.809 1 98.75 284 LEU A CA 1
ATOM 2249 C C . LEU A 1 284 ? -14.164 -21.062 -6.199 1 98.75 284 LEU A C 1
ATOM 2251 O O . LEU A 1 284 ? -14.188 -20.172 -7.055 1 98.75 284 LEU A O 1
ATOM 2255 N N . THR A 1 285 ? -13.719 -22.234 -6.379 1 98.81 285 THR A N 1
ATOM 2256 C CA . THR A 1 285 ? -13.18 -22.703 -7.648 1 98.81 285 THR A CA 1
ATOM 2257 C C . THR A 1 285 ? -13.688 -24.094 -7.973 1 98.81 285 THR A C 1
ATOM 2259 O O . THR A 1 285 ? -13.844 -24.938 -7.074 1 98.81 285 THR A O 1
ATOM 2262 N N . ALA A 1 286 ? -13.906 -24.328 -9.227 1 98.88 286 ALA A N 1
ATOM 2263 C CA . ALA A 1 286 ? -14.266 -25.672 -9.633 1 98.88 286 ALA A CA 1
ATOM 2264 C C . ALA A 1 286 ? -13.211 -26.688 -9.195 1 98.88 286 ALA A C 1
ATOM 2266 O O . ALA A 1 286 ? -12.008 -26.438 -9.328 1 98.88 286 ALA A O 1
ATOM 2267 N N . ALA A 1 287 ? -13.656 -27.828 -8.734 1 98.75 287 ALA A N 1
ATOM 2268 C CA . ALA A 1 287 ? -12.742 -28.844 -8.203 1 98.75 287 ALA A CA 1
ATOM 2269 C C . ALA A 1 287 ? -11.984 -29.547 -9.32 1 98.75 287 ALA A C 1
ATOM 2271 O O . ALA A 1 287 ? -10.953 -30.172 -9.086 1 98.75 287 ALA A O 1
ATOM 2272 N N . ALA A 1 288 ? -12.492 -29.469 -10.5 1 98.81 288 ALA A N 1
ATOM 2273 C CA . ALA A 1 288 ? -11.844 -30.109 -11.641 1 98.81 288 ALA A CA 1
ATOM 2274 C C . ALA A 1 288 ? -12.023 -29.281 -12.914 1 98.81 288 ALA A C 1
ATOM 2276 O O . ALA A 1 288 ? -13.094 -28.719 -13.141 1 98.81 288 ALA A O 1
ATOM 2277 N N . GLY A 1 289 ? -10.938 -29.328 -13.742 1 98.75 289 GLY A N 1
ATOM 2278 C CA . GLY A 1 289 ? -11.008 -28.578 -14.984 1 98.75 289 GLY A CA 1
ATOM 2279 C C . GLY A 1 289 ? -9.75 -28.688 -15.82 1 98.75 289 GLY A C 1
ATOM 2280 O O . GLY A 1 289 ? -8.82 -29.406 -15.453 1 98.75 289 GLY A O 1
ATOM 2281 N N . GLN A 1 290 ? -9.805 -28.094 -16.984 1 98.81 290 GLN A N 1
ATOM 2282 C CA . GLN A 1 290 ? -8.68 -27.922 -17.906 1 98.81 290 GLN A CA 1
ATOM 2283 C C . GLN A 1 290 ? -8.477 -26.453 -18.25 1 98.81 290 GLN A C 1
ATOM 2285 O O . GLN A 1 290 ? -9.445 -25.719 -18.453 1 98.81 290 GLN A O 1
ATOM 2290 N N . THR A 1 291 ? -7.258 -26.094 -18.25 1 98.88 291 THR A N 1
ATOM 2291 C CA . THR A 1 291 ? -6.98 -24.719 -18.672 1 98.88 291 THR A CA 1
ATOM 2292 C C . THR A 1 291 ? -6.164 -24.703 -19.953 1 98.88 291 THR A C 1
ATOM 2294 O O . THR A 1 291 ? -5.367 -25.609 -20.203 1 98.88 291 THR A O 1
ATOM 2297 N N . TYR A 1 292 ? -6.391 -23.734 -20.75 1 98.88 292 TYR A N 1
ATOM 2298 C CA . TYR A 1 292 ? -5.664 -23.406 -21.984 1 98.88 292 TYR A CA 1
ATOM 2299 C C . TYR A 1 292 ? -5.18 -21.969 -21.953 1 98.88 292 TYR A C 1
ATOM 2301 O O . TYR A 1 292 ? -5.984 -21.031 -21.859 1 98.88 292 TYR A O 1
ATOM 2309 N N . THR A 1 293 ? -3.879 -21.797 -22.016 1 98.88 293 THR A N 1
ATOM 2310 C CA . THR A 1 293 ? -3.342 -20.438 -22.031 1 98.88 293 THR A CA 1
ATOM 2311 C C . THR A 1 293 ? -2.447 -20.219 -23.25 1 98.88 293 THR A C 1
ATOM 2313 O O . THR A 1 293 ? -1.725 -21.125 -23.656 1 98.88 293 THR A O 1
ATOM 2316 N N . LEU A 1 294 ? -2.561 -19.078 -23.859 1 98.88 294 LEU A N 1
ATOM 2317 C CA . LEU A 1 294 ? -1.743 -18.656 -24.984 1 98.88 294 LEU A CA 1
ATOM 2318 C C . LEU A 1 294 ? -1.396 -17.172 -24.875 1 98.88 294 LEU A C 1
ATOM 2320 O O . LEU A 1 294 ? -2.287 -16.328 -24.75 1 98.88 294 LEU A O 1
ATOM 2324 N N . GLY A 1 295 ? -0.115 -16.891 -24.891 1 98.88 295 GLY A N 1
ATOM 2325 C CA . GLY A 1 295 ? 0.358 -15.516 -24.859 1 98.88 295 GLY A CA 1
ATOM 2326 C C . GLY A 1 295 ? 1.377 -15.211 -25.938 1 98.88 295 GLY A C 1
ATOM 2327 O O . GLY A 1 295 ? 2.23 -16.047 -26.25 1 98.88 295 GLY A O 1
ATOM 2328 N N . VAL A 1 296 ? 1.274 -14 -26.5 1 98.88 296 VAL A N 1
ATOM 2329 C CA . VAL A 1 296 ? 2.24 -13.516 -27.484 1 98.88 296 VAL A CA 1
ATOM 2330 C C . VAL A 1 296 ? 2.746 -12.133 -27.078 1 98.88 296 VAL A C 1
ATOM 2332 O O . VAL A 1 296 ? 2.014 -11.352 -26.453 1 98.88 296 VAL A O 1
ATOM 2335 N N . GLN A 1 297 ? 4 -11.898 -27.344 1 98.75 297 GLN A N 1
ATOM 2336 C CA . GLN A 1 297 ? 4.547 -10.578 -27.062 1 98.75 297 GLN A CA 1
ATOM 2337 C C . GLN A 1 297 ? 5.488 -10.117 -28.172 1 98.75 297 GLN A C 1
ATOM 2339 O O . GLN A 1 297 ? 6.035 -10.938 -28.906 1 98.75 297 GLN A O 1
ATOM 2344 N N . TYR A 1 298 ? 5.602 -8.836 -28.344 1 98.81 298 TYR A N 1
ATOM 2345 C CA . TYR A 1 298 ? 6.535 -8.172 -29.234 1 98.81 298 TYR A CA 1
ATOM 2346 C C . TYR A 1 298 ? 7.199 -6.984 -28.547 1 98.81 298 TYR A C 1
ATOM 2348 O O . TYR A 1 298 ? 6.52 -6.059 -28.094 1 98.81 298 TYR A O 1
ATOM 2356 N N . THR A 1 299 ? 8.516 -7.023 -28.531 1 98.56 299 THR A N 1
ATOM 2357 C CA . THR A 1 299 ? 9.258 -5.957 -27.875 1 98.56 299 THR A CA 1
ATOM 2358 C C . THR A 1 299 ? 9.852 -4.988 -28.891 1 98.56 299 THR A C 1
ATOM 2360 O O . THR A 1 299 ? 10.586 -5.402 -29.781 1 98.56 299 THR A O 1
ATOM 2363 N N . LEU A 1 300 ? 9.547 -3.713 -28.734 1 98.44 300 LEU A N 1
ATOM 2364 C CA . LEU A 1 300 ? 10.062 -2.646 -29.578 1 98.44 300 LEU A CA 1
ATOM 2365 C C . LEU A 1 300 ? 11.023 -1.749 -28.812 1 98.44 300 LEU A C 1
ATOM 2367 O O . LEU A 1 300 ? 10.586 -0.94 -27.984 1 98.44 300 LEU A O 1
ATOM 2371 N N . PRO A 1 301 ? 12.367 -1.896 -29.062 1 97.69 301 PRO A N 1
ATOM 2372 C CA . PRO A 1 301 ? 13.266 -0.914 -28.453 1 97.69 301 PRO A CA 1
ATOM 2373 C C . PRO A 1 301 ? 13.016 0.506 -28.953 1 97.69 301 PRO A C 1
ATOM 2375 O O . PRO A 1 301 ? 12.734 0.702 -30.141 1 97.69 301 PRO A O 1
ATOM 2378 N N . VAL A 1 302 ? 13.016 1.417 -28 1 97.75 302 VAL A N 1
ATOM 2379 C CA . VAL A 1 302 ? 12.836 2.816 -28.375 1 97.75 302 VAL A CA 1
ATOM 2380 C C . VAL A 1 302 ? 13.875 3.678 -27.656 1 97.75 302 VAL A C 1
ATOM 2382 O O . VAL A 1 302 ? 14.586 3.197 -26.781 1 97.75 302 VAL A O 1
ATOM 2385 N N . ASN A 1 303 ? 14.039 4.922 -28.188 1 95.12 303 ASN A N 1
ATOM 2386 C CA . ASN A 1 303 ? 14.891 5.918 -27.547 1 95.12 303 ASN A CA 1
ATOM 2387 C C . ASN A 1 303 ? 14.125 7.215 -27.281 1 95.12 303 ASN A C 1
ATOM 2389 O O . ASN A 1 303 ? 14.406 8.242 -27.891 1 95.12 303 ASN A O 1
ATOM 2393 N N . TRP A 1 304 ? 13.164 7.102 -26.422 1 93.81 304 TRP A N 1
ATOM 2394 C CA . TRP A 1 304 ? 12.328 8.234 -26.047 1 93.81 304 TRP A CA 1
ATOM 2395 C C . TRP A 1 304 ? 12.664 8.703 -24.641 1 93.81 304 TRP A C 1
ATOM 2397 O O . TRP A 1 304 ? 11.914 8.445 -23.688 1 93.81 304 TRP A O 1
ATOM 2407 N N . GLY A 1 305 ? 13.781 9.531 -24.516 1 90.06 305 GLY A N 1
ATOM 2408 C CA . GLY A 1 305 ? 14.211 9.906 -23.188 1 90.06 305 GLY A CA 1
ATOM 2409 C C . GLY A 1 305 ? 14.547 8.719 -22.297 1 90.06 305 GLY A C 1
ATOM 2410 O O . GLY A 1 305 ? 15.391 7.895 -22.656 1 90.06 305 GLY A O 1
ATOM 2411 N N . PRO A 1 306 ? 13.727 8.664 -21.203 1 90.25 306 PRO A N 1
ATOM 2412 C CA . PRO A 1 306 ? 14.031 7.539 -20.312 1 90.25 306 PRO A CA 1
ATOM 2413 C C . PRO A 1 306 ? 13.422 6.223 -20.797 1 90.25 306 PRO A C 1
ATOM 2415 O O . PRO A 1 306 ? 13.766 5.152 -20.281 1 90.25 306 PRO A O 1
ATOM 2418 N N . VAL A 1 307 ? 12.539 6.289 -21.75 1 95.31 307 VAL A N 1
ATOM 2419 C CA . VAL A 1 307 ? 11.852 5.09 -22.219 1 95.31 307 VAL A CA 1
ATOM 2420 C C . VAL A 1 307 ? 12.734 4.34 -23.203 1 95.31 307 VAL A C 1
ATOM 2422 O O . VAL A 1 307 ? 13.156 4.898 -24.219 1 95.31 307 VAL A O 1
ATOM 2425 N N . SER A 1 308 ? 12.984 3.055 -22.875 1 96.31 308 SER A N 1
ATOM 2426 C CA . SER A 1 308 ? 13.938 2.309 -23.688 1 96.31 308 SER A CA 1
ATOM 2427 C C . SER A 1 308 ? 13.258 1.152 -24.406 1 96.31 308 SER A C 1
ATOM 2429 O O . SER A 1 308 ? 13.836 0.57 -25.328 1 96.31 308 SER A O 1
ATOM 2431 N N . SER A 1 309 ? 12.031 0.822 -23.906 1 97.88 309 SER A N 1
ATOM 2432 C CA . SER A 1 309 ? 11.406 -0.346 -24.516 1 97.88 309 SER A CA 1
ATOM 2433 C C . SER A 1 309 ? 9.891 -0.313 -24.359 1 97.88 309 SER A C 1
ATOM 2435 O O . SER A 1 309 ? 9.375 0.144 -23.328 1 97.88 309 SER A O 1
ATOM 2437 N N . LEU A 1 310 ? 9.219 -0.73 -25.375 1 98.81 310 LEU A N 1
ATOM 2438 C CA . LEU A 1 310 ? 7.789 -1.021 -25.375 1 98.81 310 LEU A CA 1
ATOM 2439 C C . LEU A 1 310 ? 7.531 -2.486 -25.703 1 98.81 310 LEU A C 1
ATOM 2441 O O . LEU A 1 310 ? 7.855 -2.949 -26.797 1 98.81 310 LEU A O 1
ATOM 2445 N N . GLN A 1 311 ? 6.984 -3.25 -24.75 1 98.81 311 GLN A N 1
ATOM 2446 C CA . GLN A 1 311 ? 6.613 -4.637 -25.016 1 98.81 311 GLN A CA 1
ATOM 2447 C C . GLN A 1 311 ? 5.102 -4.785 -25.125 1 98.81 311 GLN A C 1
ATOM 2449 O O . GLN A 1 311 ? 4.387 -4.742 -24.125 1 98.81 311 GLN A O 1
ATOM 2454 N N . PHE A 1 312 ? 4.676 -5.004 -26.359 1 98.88 312 PHE A N 1
ATOM 2455 C CA . PHE A 1 312 ? 3.26 -5.23 -26.609 1 98.88 312 PHE A CA 1
ATOM 2456 C C . PHE A 1 312 ? 2.902 -6.699 -26.406 1 98.88 312 PHE A C 1
ATOM 2458 O O . PHE A 1 312 ? 3.693 -7.586 -26.719 1 98.88 312 PHE A O 1
ATOM 2465 N N . TYR A 1 313 ? 1.722 -6.992 -25.828 1 98.88 313 TYR A N 1
ATOM 2466 C CA . TYR A 1 313 ? 1.388 -8.398 -25.609 1 98.88 313 TYR A CA 1
ATOM 2467 C C . TYR A 1 313 ? -0.122 -8.602 -25.609 1 98.88 313 TYR A C 1
ATOM 2469 O O . TYR A 1 313 ? -0.888 -7.648 -25.469 1 98.88 313 TYR A O 1
ATOM 2477 N N . ASN A 1 314 ? -0.503 -9.781 -25.844 1 98.94 314 ASN A N 1
ATOM 2478 C CA . ASN A 1 314 ? -1.841 -10.32 -25.609 1 98.94 314 ASN A CA 1
ATOM 2479 C C . ASN A 1 314 ? -1.787 -11.727 -25.016 1 98.94 314 ASN A C 1
ATOM 2481 O O . ASN A 1 314 ? -1.11 -12.602 -25.547 1 98.94 314 ASN A O 1
ATOM 2485 N N . ASP A 1 315 ? -2.424 -11.906 -23.891 1 98.94 315 ASP A N 1
ATOM 2486 C CA . ASP A 1 315 ? -2.484 -13.188 -23.188 1 98.94 315 ASP A CA 1
ATOM 2487 C C . ASP A 1 315 ? -3.928 -13.664 -23.047 1 98.94 315 ASP A C 1
ATOM 2489 O O . ASP A 1 315 ? -4.758 -12.961 -22.453 1 98.94 315 ASP A O 1
ATOM 2493 N N . TYR A 1 316 ? -4.172 -14.836 -23.531 1 98.81 316 TYR A N 1
ATOM 2494 C CA . TYR A 1 316 ? -5.484 -15.461 -23.453 1 98.81 316 TYR A CA 1
ATOM 2495 C C . TYR A 1 316 ? -5.457 -16.656 -22.484 1 98.81 316 TYR A C 1
ATOM 2497 O O . TYR A 1 316 ? -4.477 -17.406 -22.453 1 98.81 316 TYR A O 1
ATOM 2505 N N . GLY A 1 317 ? -6.516 -16.828 -21.672 1 98.75 317 GLY A N 1
ATOM 2506 C CA . GLY A 1 317 ? -6.688 -17.969 -20.781 1 98.75 317 GLY A CA 1
ATOM 2507 C C . GLY A 1 317 ? -8.117 -18.453 -20.703 1 98.75 317 GLY A C 1
ATOM 2508 O O . GLY A 1 317 ? -9.055 -17.656 -20.688 1 98.75 317 GLY A O 1
ATOM 2509 N N . TYR A 1 318 ? -8.258 -19.719 -20.719 1 98.69 318 TYR A N 1
ATOM 2510 C CA . TYR A 1 318 ? -9.555 -20.391 -20.703 1 98.69 318 TYR A CA 1
ATOM 2511 C C . TYR A 1 318 ? -9.57 -21.531 -19.688 1 98.69 318 TYR A C 1
ATOM 2513 O O . TYR A 1 318 ? -8.672 -22.375 -19.672 1 98.69 318 TYR A O 1
ATOM 2521 N N . LEU A 1 319 ? -10.555 -21.484 -18.781 1 98.81 319 LEU A N 1
ATOM 2522 C CA . LEU A 1 319 ? -10.797 -22.578 -17.844 1 98.81 319 LEU A CA 1
ATOM 2523 C C . LEU A 1 319 ? -12.062 -23.328 -18.203 1 98.81 319 LEU A C 1
ATOM 2525 O O . LEU A 1 319 ? -13.172 -22.828 -18 1 98.81 319 LEU A O 1
ATOM 2529 N N . GLU A 1 320 ? -11.867 -24.5 -18.719 1 98.62 320 GLU A N 1
ATOM 2530 C CA . GLU A 1 320 ? -12.969 -25.422 -18.969 1 98.62 320 GLU A CA 1
ATOM 2531 C C . GLU A 1 320 ? -13.273 -26.266 -17.734 1 98.62 320 GLU A C 1
ATOM 2533 O O . GLU A 1 320 ? -12.484 -27.141 -17.375 1 98.62 320 GLU A O 1
ATOM 2538 N N . LYS A 1 321 ? -14.461 -26.047 -17.203 1 98 321 LYS A N 1
ATOM 2539 C CA . LYS A 1 321 ? -14.844 -26.766 -15.984 1 98 321 LYS A CA 1
ATOM 2540 C C . LYS A 1 321 ? -15.523 -28.078 -16.312 1 98 321 LYS A C 1
ATOM 2542 O O . LYS A 1 321 ? -16.328 -28.156 -17.25 1 98 321 LYS A O 1
ATOM 2547 N N . VAL A 1 322 ? -15.172 -29.094 -15.586 1 96.19 322 VAL A N 1
ATOM 2548 C CA . VAL A 1 322 ? -15.609 -30.453 -15.898 1 96.19 322 VAL A CA 1
ATOM 2549 C C . VAL A 1 322 ? -17.109 -30.562 -15.695 1 96.19 322 VAL A C 1
ATOM 2551 O O . VAL A 1 322 ? -17.812 -31.219 -16.484 1 96.19 322 VAL A O 1
ATOM 2554 N N . ASN A 1 323 ? -17.609 -29.969 -14.602 1 95.25 323 ASN A N 1
ATOM 2555 C CA . ASN A 1 323 ? -19.047 -29.984 -14.375 1 95.25 323 ASN A CA 1
ATOM 2556 C C . ASN A 1 323 ? -19.781 -29.188 -15.453 1 95.25 323 ASN A C 1
ATOM 2558 O O . ASN A 1 323 ? -19.656 -27.969 -15.523 1 95.25 323 ASN A O 1
ATOM 2562 N N . SER A 1 324 ? -20.641 -29.828 -16.125 1 94.25 324 SER A N 1
ATOM 2563 C CA . SER A 1 324 ? -21.297 -29.234 -17.281 1 94.25 324 SER A CA 1
ATOM 2564 C C . SER A 1 324 ? -22.312 -28.172 -16.859 1 94.25 324 SER A C 1
ATOM 2566 O O . SER A 1 324 ? -22.734 -27.359 -17.672 1 94.25 324 SER A O 1
ATOM 2568 N N . ASP A 1 325 ? -22.656 -28.125 -15.648 1 96.31 325 ASP A N 1
ATOM 2569 C CA . ASP A 1 325 ? -23.609 -27.125 -15.156 1 96.31 325 ASP A CA 1
ATOM 2570 C C . ASP A 1 325 ? -22.891 -25.797 -14.867 1 96.31 325 ASP A C 1
ATOM 2572 O O . ASP A 1 325 ? -23.547 -24.766 -14.688 1 96.31 325 ASP A O 1
ATOM 2576 N N . PHE A 1 326 ? -21.609 -25.906 -14.812 1 98 326 PHE A N 1
ATOM 2577 C CA . PHE A 1 326 ? -20.828 -24.703 -14.523 1 98 326 PHE A CA 1
ATOM 2578 C C . PHE A 1 326 ? -20.531 -23.938 -15.805 1 98 326 PHE A C 1
ATOM 2580 O O . PHE A 1 326 ? -20.312 -24.531 -16.859 1 98 326 PHE A O 1
ATOM 2587 N N . ALA A 1 327 ? -20.578 -22.609 -15.727 1 98.19 327 ALA A N 1
ATOM 2588 C CA . ALA A 1 327 ? -20.156 -21.766 -16.844 1 98.19 327 ALA A CA 1
ATOM 2589 C C . ALA A 1 327 ? -18.641 -21.562 -16.812 1 98.19 327 ALA A C 1
ATOM 2591 O O . ALA A 1 327 ? -18.062 -21.25 -15.773 1 98.19 327 ALA A O 1
ATOM 2592 N N . ASP A 1 328 ? -18.031 -21.719 -17.906 1 98.31 328 ASP A N 1
ATOM 2593 C CA . ASP A 1 328 ? -16.578 -21.641 -18.016 1 98.31 328 ASP A CA 1
ATOM 2594 C C . ASP A 1 328 ? -16.078 -20.234 -17.734 1 98.31 328 ASP A C 1
ATOM 2596 O O . ASP A 1 328 ? -16.875 -19.281 -17.688 1 98.31 328 ASP A O 1
ATOM 2600 N N . SER A 1 329 ? -14.82 -20.094 -17.484 1 98.69 329 SER A N 1
ATOM 2601 C CA . SER A 1 329 ? -14.188 -18.797 -17.203 1 98.69 329 SER A CA 1
ATOM 2602 C C . SER A 1 329 ? -13.164 -18.453 -18.281 1 98.69 329 SER A C 1
ATOM 2604 O O . SER A 1 329 ? -12.438 -19.328 -18.766 1 98.69 329 SER A O 1
ATOM 2606 N N . ILE A 1 330 ? -13.086 -17.172 -18.672 1 98.44 330 ILE A N 1
ATOM 2607 C CA . ILE A 1 330 ? -12.195 -16.688 -19.719 1 98.44 330 ILE A CA 1
ATOM 2608 C C . ILE A 1 330 ? -11.516 -15.398 -19.266 1 98.44 330 ILE A C 1
ATOM 2610 O O . ILE A 1 330 ? -12.102 -14.602 -18.531 1 98.44 330 ILE A O 1
ATOM 2614 N N . MET A 1 331 ? -10.273 -15.242 -19.656 1 98.19 331 MET A N 1
ATOM 2615 C CA . MET A 1 331 ? -9.555 -13.992 -19.453 1 98.19 331 MET A CA 1
ATOM 2616 C C . MET A 1 331 ? -8.695 -13.648 -20.672 1 98.19 331 MET A C 1
ATOM 2618 O O . MET A 1 331 ? -8.102 -14.539 -21.281 1 98.19 331 MET A O 1
ATOM 2622 N N . ASN A 1 332 ? -8.695 -12.422 -21.094 1 98.88 332 ASN A N 1
ATOM 2623 C CA . ASN A 1 332 ? -7.859 -11.883 -22.156 1 98.88 332 ASN A CA 1
ATOM 2624 C C . ASN A 1 332 ? -7.281 -10.523 -21.797 1 98.88 332 ASN A C 1
ATOM 2626 O O . ASN A 1 332 ? -8.031 -9.578 -21.547 1 98.88 332 ASN A O 1
ATOM 2630 N N . VAL A 1 333 ? -5.973 -10.43 -21.75 1 98.88 333 VAL A N 1
ATOM 2631 C CA . VAL A 1 333 ? -5.328 -9.18 -21.359 1 98.88 333 VAL A CA 1
ATOM 2632 C C . VAL A 1 333 ? -4.461 -8.664 -22.516 1 98.88 333 VAL A C 1
ATOM 2634 O O . VAL A 1 333 ? -3.543 -9.352 -22.969 1 98.88 333 VAL A O 1
ATOM 2637 N N . THR A 1 334 ? -4.766 -7.512 -22.984 1 98.88 334 THR A N 1
ATOM 2638 C CA . THR A 1 334 ? -3.986 -6.793 -24 1 98.88 334 THR A CA 1
ATOM 2639 C C . THR A 1 334 ? -3.326 -5.559 -23.375 1 98.88 334 THR A C 1
ATOM 2641 O O . THR A 1 334 ? -3.961 -4.812 -22.641 1 98.88 334 THR A O 1
ATOM 2644 N N . GLY A 1 335 ? -2.021 -5.504 -23.656 1 98.88 335 GLY A N 1
ATOM 2645 C CA . GLY A 1 335 ? -1.413 -4.328 -23.047 1 98.88 335 GLY A CA 1
ATOM 2646 C C . GLY A 1 335 ? -0.004 -4.066 -23.547 1 98.88 335 GLY A C 1
ATOM 2647 O O . GLY A 1 335 ? 0.406 -4.602 -24.578 1 98.88 335 GLY A O 1
ATOM 2648 N N . VAL A 1 336 ? 0.655 -3.133 -22.891 1 98.88 336 VAL A N 1
ATOM 2649 C CA . VAL A 1 336 ? 2.033 -2.754 -23.188 1 98.88 336 VAL A CA 1
ATOM 2650 C C . VAL A 1 336 ? 2.799 -2.537 -21.875 1 98.88 336 VAL A C 1
ATOM 2652 O O . VAL A 1 336 ? 2.26 -1.975 -20.922 1 98.88 336 VAL A O 1
ATOM 2655 N N . LEU A 1 337 ? 3.934 -3.109 -21.797 1 98.88 337 LEU A N 1
ATOM 2656 C CA . LEU A 1 337 ? 4.887 -2.82 -20.719 1 98.88 337 LEU A CA 1
ATOM 2657 C C . LEU A 1 337 ? 5.902 -1.772 -21.172 1 98.88 337 LEU A C 1
ATOM 2659 O O . LEU A 1 337 ? 6.629 -1.981 -22.141 1 98.88 337 LEU A O 1
ATOM 2663 N N . VAL A 1 338 ? 5.91 -0.638 -20.516 1 98.56 338 VAL A N 1
ATOM 2664 C CA . VAL A 1 338 ? 6.852 0.442 -20.781 1 98.56 338 VAL A CA 1
ATOM 2665 C C . VAL A 1 338 ? 8 0.388 -19.781 1 98.56 338 VAL A C 1
ATOM 2667 O O . VAL A 1 338 ? 7.781 0.394 -18.578 1 98.56 338 VAL A O 1
ATOM 2670 N N . THR A 1 339 ? 9.164 0.338 -20.344 1 97.69 339 THR A N 1
ATOM 2671 C CA . THR A 1 339 ? 10.359 0.345 -19.5 1 97.69 339 THR A CA 1
ATOM 2672 C C . THR A 1 339 ? 11.07 1.694 -19.578 1 97.69 339 THR A C 1
ATOM 2674 O O . THR A 1 339 ? 11.398 2.164 -20.672 1 97.69 339 THR A O 1
ATOM 2677 N N . ALA A 1 340 ? 11.312 2.277 -18.469 1 95.81 340 ALA A N 1
ATOM 2678 C CA . ALA A 1 340 ? 12.039 3.535 -18.344 1 95.81 340 ALA A CA 1
ATOM 2679 C C . ALA A 1 340 ? 13.008 3.492 -17.172 1 95.81 340 ALA A C 1
ATOM 2681 O O . ALA A 1 340 ? 12.633 3.805 -16.031 1 95.81 340 ALA A O 1
ATOM 2682 N N . GLY A 1 341 ? 14.273 3.215 -17.484 1 92.75 341 GLY A N 1
ATOM 2683 C CA . GLY A 1 341 ? 15.18 2.969 -16.359 1 92.75 341 GLY A CA 1
ATOM 2684 C C . GLY A 1 341 ? 14.742 1.81 -15.492 1 92.75 341 GLY A C 1
ATOM 2685 O O . GLY A 1 341 ? 14.531 0.699 -15.977 1 92.75 341 GLY A O 1
ATOM 2686 N N . ASN A 1 342 ? 14.555 2.168 -14.195 1 95.06 342 ASN A N 1
ATOM 2687 C CA . ASN A 1 342 ? 14.117 1.139 -13.258 1 95.06 342 ASN A CA 1
ATOM 2688 C C . ASN A 1 342 ? 12.609 1.217 -13 1 95.06 342 ASN A C 1
ATOM 2690 O O . ASN A 1 342 ? 12.125 0.702 -12 1 95.06 342 ASN A O 1
ATOM 2694 N N . VAL A 1 343 ? 11.953 1.92 -13.875 1 96.81 343 VAL A N 1
ATOM 2695 C CA . VAL A 1 343 ? 10.5 2.018 -13.789 1 96.81 343 VAL A CA 1
ATOM 2696 C C . VAL A 1 343 ? 9.859 1.106 -14.828 1 96.81 343 VAL A C 1
ATOM 2698 O O . VAL A 1 343 ? 10.219 1.15 -16 1 96.81 343 VAL A O 1
ATOM 2701 N N . TYR A 1 344 ? 8.977 0.318 -14.359 1 98.06 344 TYR A N 1
ATOM 2702 C CA . TYR A 1 344 ? 8.172 -0.544 -15.219 1 98.06 344 TYR A CA 1
ATOM 2703 C C . TYR A 1 344 ? 6.688 -0.221 -15.078 1 98.06 344 TYR A C 1
ATOM 2705 O O . TYR A 1 344 ? 6.141 -0.24 -13.977 1 98.06 344 TYR A O 1
ATOM 2713 N N . THR A 1 345 ? 6.082 0.085 -16.219 1 98.62 345 THR A N 1
ATOM 2714 C CA . THR A 1 345 ? 4.668 0.442 -16.188 1 98.62 345 THR A CA 1
ATOM 2715 C C . THR A 1 345 ? 3.863 -0.462 -17.109 1 98.62 345 THR A C 1
ATOM 2717 O O . THR A 1 345 ? 4.121 -0.51 -18.328 1 98.62 345 THR A O 1
ATOM 2720 N N . TYR A 1 346 ? 2.91 -1.112 -16.547 1 98.81 346 TYR A N 1
ATOM 2721 C CA . TYR A 1 346 ? 1.95 -1.892 -17.328 1 98.81 346 TYR A CA 1
ATOM 2722 C C . TYR A 1 346 ? 0.72 -1.059 -17.672 1 98.81 346 TYR A C 1
ATOM 2724 O O . TYR A 1 346 ? 0.145 -0.404 -16.797 1 98.81 346 TYR A O 1
ATOM 2732 N N . PHE A 1 347 ? 0.398 -1.012 -18.875 1 98.75 347 PHE A N 1
ATOM 2733 C CA . PHE A 1 347 ? -0.916 -0.564 -19.328 1 98.75 347 PHE A CA 1
ATOM 2734 C C . PHE A 1 347 ? -1.732 -1.733 -19.875 1 98.75 347 PHE A C 1
ATOM 2736 O O . PHE A 1 347 ? -1.469 -2.227 -20.969 1 98.75 347 PHE A O 1
ATOM 2743 N N . ASP A 1 348 ? -2.793 -2.146 -19.125 1 98.81 348 ASP A N 1
ATOM 2744 C CA . ASP A 1 348 ? -3.529 -3.359 -19.469 1 98.81 348 ASP A CA 1
ATOM 2745 C C . ASP A 1 348 ? -5.008 -3.059 -19.703 1 98.81 348 ASP A C 1
ATOM 2747 O O . ASP A 1 348 ? -5.629 -2.336 -18.922 1 98.81 348 ASP A O 1
ATOM 2751 N N . ALA A 1 349 ? -5.539 -3.484 -20.766 1 98.88 349 ALA A N 1
ATOM 2752 C CA . ALA A 1 349 ? -6.965 -3.75 -20.906 1 98.88 349 ALA A CA 1
ATOM 2753 C C . ALA A 1 349 ? -7.281 -5.219 -20.641 1 98.88 349 ALA A C 1
ATOM 2755 O O . ALA A 1 349 ? -7.148 -6.062 -21.531 1 98.88 349 ALA A O 1
ATOM 2756 N N . ALA A 1 350 ? -7.734 -5.508 -19.438 1 98.81 350 ALA A N 1
ATOM 2757 C CA . ALA A 1 350 ? -7.977 -6.887 -19.016 1 98.81 350 ALA A CA 1
ATOM 2758 C C . ALA A 1 350 ? -9.461 -7.227 -19.078 1 98.81 350 ALA A C 1
ATOM 2760 O O . ALA A 1 350 ? -10.273 -6.641 -18.344 1 98.81 350 ALA A O 1
ATOM 2761 N N . ALA A 1 351 ? -9.742 -8.148 -19.891 1 98.81 351 ALA A N 1
ATOM 2762 C CA . ALA A 1 351 ? -11.125 -8.57 -20.062 1 98.81 351 ALA A CA 1
ATOM 2763 C C . ALA A 1 351 ? -11.359 -9.961 -19.5 1 98.81 351 ALA A C 1
ATOM 2765 O O . ALA A 1 351 ? -10.453 -10.805 -19.516 1 98.81 351 ALA A O 1
ATOM 2766 N N . GLY A 1 352 ? -12.57 -10.203 -18.969 1 98.5 352 GLY A N 1
ATOM 2767 C CA . GLY A 1 352 ? -12.836 -11.516 -18.406 1 98.5 352 GLY A CA 1
ATOM 2768 C C . GLY A 1 352 ? -14.32 -11.859 -18.359 1 98.5 352 GLY A C 1
ATOM 2769 O O . GLY A 1 352 ? -15.164 -10.961 -18.406 1 98.5 352 GLY A O 1
ATOM 2770 N N . LYS A 1 353 ? -14.656 -13.117 -18.422 1 98.31 353 LYS A N 1
ATOM 2771 C CA . LYS A 1 353 ? -15.938 -13.727 -18.078 1 98.31 353 LYS A CA 1
ATOM 2772 C C . LYS A 1 353 ? -15.781 -14.711 -16.922 1 98.31 353 LYS A C 1
ATOM 2774 O O . LYS A 1 353 ? -14.93 -15.602 -16.969 1 98.31 353 LYS A O 1
ATOM 2779 N N . ASN A 1 354 ? -16.625 -14.539 -15.93 1 98.44 354 ASN A N 1
ATOM 2780 C CA . ASN A 1 354 ? -16.547 -15.406 -14.766 1 98.44 354 ASN A CA 1
ATOM 2781 C C . ASN A 1 354 ? -15.141 -15.445 -14.18 1 98.44 354 ASN A C 1
ATOM 2783 O O . ASN A 1 354 ? -14.609 -16.516 -13.891 1 98.44 354 ASN A O 1
ATOM 2787 N N . GLN A 1 355 ? -14.484 -14.336 -14.188 1 98.38 355 GLN A N 1
ATOM 2788 C CA . GLN A 1 355 ? -13.164 -14.133 -13.602 1 98.38 355 GLN A CA 1
ATOM 2789 C C . GLN A 1 355 ? -13.234 -13.164 -12.422 1 98.38 355 GLN A C 1
ATOM 2791 O O . GLN A 1 355 ? -13.609 -12 -12.586 1 98.38 355 GLN A O 1
ATOM 2796 N N . PRO A 1 356 ? -12.852 -13.625 -11.273 1 98 356 PRO A N 1
ATOM 2797 C CA . PRO A 1 356 ? -13.141 -12.867 -10.055 1 98 356 PRO A CA 1
ATOM 2798 C C . PRO A 1 356 ? -12.516 -11.477 -10.062 1 98 356 PRO A C 1
ATOM 2800 O O . PRO A 1 356 ? -13.078 -10.539 -9.484 1 98 356 PRO A O 1
ATOM 2803 N N . TRP A 1 357 ? -11.398 -11.266 -10.703 1 97.75 357 TRP A N 1
ATOM 2804 C CA . TRP A 1 357 ? -10.719 -9.977 -10.688 1 97.75 357 TRP A CA 1
ATOM 2805 C C . TRP A 1 357 ? -11.125 -9.133 -11.891 1 97.75 357 TRP A C 1
ATOM 2807 O O . TRP A 1 357 ? -10.711 -7.98 -12.016 1 97.75 357 TRP A O 1
ATOM 2817 N N . LEU A 1 358 ? -11.891 -9.758 -12.82 1 98.19 358 LEU A N 1
ATOM 2818 C CA . LEU A 1 358 ? -12.266 -9.07 -14.055 1 98.19 358 LEU A CA 1
ATOM 2819 C C . LEU A 1 358 ? -13.773 -9.148 -14.273 1 98.19 358 LEU A C 1
ATOM 2821 O O . LEU A 1 358 ? -14.234 -9.406 -15.391 1 98.19 358 LEU A O 1
ATOM 2825 N N . GLY A 1 359 ? -14.531 -8.984 -13.141 1 96.62 359 GLY A N 1
ATOM 2826 C CA . GLY A 1 359 ? -15.984 -8.992 -13.211 1 96.62 359 GLY A CA 1
ATOM 2827 C C . GLY A 1 359 ? -16.656 -8.945 -11.852 1 96.62 359 GLY A C 1
ATOM 2828 O O . GLY A 1 359 ? -15.977 -8.906 -10.82 1 96.62 359 GLY A O 1
ATOM 2829 N N . PRO A 1 360 ? -17.953 -8.961 -11.883 1 95.19 360 PRO A N 1
ATOM 2830 C CA . PRO A 1 360 ? -18.703 -8.797 -10.633 1 95.19 360 PRO A CA 1
ATOM 2831 C C . PRO A 1 360 ? -18.812 -10.102 -9.844 1 95.19 360 PRO A C 1
ATOM 2833 O O . PRO A 1 360 ? -19.25 -10.094 -8.688 1 95.19 360 PRO A O 1
ATOM 2836 N N . GLN A 1 361 ? -18.406 -11.258 -10.453 1 94.81 361 GLN A N 1
ATOM 2837 C CA . GLN A 1 361 ? -18.562 -12.547 -9.797 1 94.81 361 GLN A CA 1
ATOM 2838 C C . GLN A 1 361 ? -17.312 -12.906 -8.992 1 94.81 361 GLN A C 1
ATOM 2840 O O . GLN A 1 361 ? -16.469 -13.68 -9.453 1 94.81 361 GLN A O 1
ATOM 2845 N N . TRP A 1 362 ? -17.266 -12.539 -7.746 1 96.19 362 TRP A N 1
ATOM 2846 C CA . TRP A 1 362 ? -16.109 -12.828 -6.926 1 96.19 362 TRP A CA 1
ATOM 2847 C C . TRP A 1 362 ? -16.156 -14.258 -6.391 1 96.19 362 TRP A C 1
ATOM 2849 O O . TRP A 1 362 ? -15.297 -15.078 -6.715 1 96.19 362 TRP A O 1
ATOM 2859 N N . THR A 1 363 ? -17.156 -14.555 -5.672 1 97.62 363 THR A N 1
ATOM 2860 C CA . THR A 1 363 ? -17.219 -15.789 -4.902 1 97.62 363 THR A CA 1
ATOM 2861 C C . THR A 1 363 ? -17.266 -17 -5.828 1 97.62 363 THR A C 1
ATOM 2863 O O . THR A 1 363 ? -16.578 -18 -5.602 1 97.62 363 THR A O 1
ATOM 2866 N N . ASN A 1 364 ? -18.047 -16.891 -6.91 1 97.69 364 ASN A N 1
ATOM 2867 C CA . ASN A 1 364 ? -18.359 -18.094 -7.68 1 97.69 364 ASN A CA 1
ATOM 2868 C C . ASN A 1 364 ? -17.781 -18.016 -9.094 1 97.69 364 ASN A C 1
ATOM 2870 O O . ASN A 1 364 ? -18.016 -18.891 -9.922 1 97.69 364 ASN A O 1
ATOM 2874 N N . GLY A 1 365 ? -17.047 -17.016 -9.422 1 98.25 365 GLY A N 1
ATOM 2875 C CA . GLY A 1 365 ? -16.547 -16.828 -10.773 1 98.25 365 GLY A CA 1
ATOM 2876 C C . GLY A 1 365 ? -15.828 -18.047 -11.32 1 98.25 365 GLY A C 1
ATOM 2877 O O . GLY A 1 365 ? -16.125 -18.5 -12.43 1 98.25 365 GLY A O 1
ATOM 2878 N N . LEU A 1 366 ? -15.023 -18.656 -10.516 1 98.75 366 LEU A N 1
ATOM 2879 C CA . LEU A 1 366 ? -14.234 -19.797 -10.953 1 98.75 366 LEU A CA 1
ATOM 2880 C C . LEU A 1 366 ? -14.914 -21.109 -10.57 1 98.75 366 LEU A C 1
ATOM 2882 O O . LEU A 1 366 ? -14.352 -22.188 -10.758 1 98.75 366 LEU A O 1
ATOM 2886 N N . ALA A 1 367 ? -16.094 -21.016 -10.023 1 98.38 367 ALA A N 1
ATOM 2887 C CA . ALA A 1 367 ? -16.938 -22.172 -9.711 1 98.38 367 ALA A CA 1
ATOM 2888 C C . ALA A 1 367 ? -18.109 -22.281 -10.672 1 98.38 367 ALA A C 1
ATOM 2890 O O . ALA A 1 367 ? -17.922 -22.328 -11.891 1 98.38 367 ALA A O 1
ATOM 2891 N N . ASP A 1 368 ? -19.312 -22.156 -10.172 1 97.5 368 ASP A N 1
ATOM 2892 C CA . ASP A 1 368 ? -20.469 -22.344 -11.055 1 97.5 368 ASP A CA 1
ATOM 2893 C C . ASP A 1 368 ? -20.531 -21.234 -12.102 1 97.5 368 ASP A C 1
ATOM 2895 O O . ASP A 1 368 ? -21 -21.453 -13.219 1 97.5 368 ASP A O 1
ATOM 2899 N N . GLY A 1 369 ? -20.031 -20.047 -11.727 1 97.12 369 GLY A N 1
ATOM 2900 C CA . GLY A 1 369 ? -20.094 -18.922 -12.648 1 97.12 369 GLY A CA 1
ATOM 2901 C C . GLY A 1 369 ? -21.5 -18.562 -13.062 1 97.12 369 GLY A C 1
ATOM 2902 O O . GLY A 1 369 ? -22.469 -19.156 -12.586 1 97.12 369 GLY A O 1
ATOM 2903 N N . ALA A 1 370 ? -21.641 -17.562 -13.898 1 96.5 370 ALA A N 1
ATOM 2904 C CA . ALA A 1 370 ? -22.906 -17.156 -14.516 1 96.5 370 ALA A CA 1
ATOM 2905 C C . ALA A 1 370 ? -22.938 -17.531 -15.992 1 96.5 370 ALA A C 1
ATOM 2907 O O . ALA A 1 370 ? -22.016 -17.203 -16.75 1 96.5 370 ALA A O 1
ATOM 2908 N N . THR A 1 371 ? -23.969 -18.188 -16.359 1 93.94 371 THR A N 1
ATOM 2909 C CA . THR A 1 371 ? -24.094 -18.641 -17.734 1 93.94 371 THR A CA 1
ATOM 2910 C C . THR A 1 371 ? -24.25 -17.453 -18.688 1 93.94 371 THR A C 1
ATOM 2912 O O . THR A 1 371 ? -23.859 -17.531 -19.859 1 93.94 371 THR A O 1
ATOM 2915 N N . ASP A 1 372 ? -24.828 -16.391 -18.172 1 93.56 372 ASP A N 1
ATOM 2916 C CA . ASP A 1 372 ? -25.062 -15.219 -19 1 93.56 372 ASP A CA 1
ATOM 2917 C C . ASP A 1 372 ? -24.047 -14.109 -18.688 1 93.56 372 ASP A C 1
ATOM 2919 O O . ASP A 1 372 ? -24.344 -12.93 -18.859 1 93.56 372 ASP A O 1
ATOM 2923 N N . ALA A 1 373 ? -22.906 -14.578 -18.234 1 94.19 373 ALA A N 1
ATOM 2924 C CA . ALA A 1 373 ? -21.906 -13.578 -17.875 1 94.19 373 ALA A CA 1
ATOM 2925 C C . ALA A 1 373 ? -21.469 -12.766 -19.094 1 94.19 373 ALA A C 1
ATOM 2927 O O . ALA A 1 373 ? -21.219 -13.336 -20.156 1 94.19 373 ALA A O 1
ATOM 2928 N N . ASN A 1 374 ? -21.422 -11.453 -19 1 94.38 374 ASN A N 1
ATOM 2929 C CA . ASN A 1 374 ? -20.906 -10.562 -20.031 1 94.38 374 ASN A CA 1
ATOM 2930 C C . ASN A 1 374 ? -19.406 -10.336 -19.859 1 94.38 374 ASN A C 1
ATOM 2932 O O . ASN A 1 374 ? -18.859 -10.516 -18.766 1 94.38 374 ASN A O 1
ATOM 2936 N N . TRP A 1 375 ? -18.844 -9.992 -21.016 1 97.31 375 TRP A N 1
ATOM 2937 C CA . TRP A 1 375 ? -17.453 -9.531 -20.938 1 97.31 375 TRP A CA 1
ATOM 2938 C C . TRP A 1 375 ? -17.359 -8.25 -20.109 1 97.31 375 TRP A C 1
ATOM 2940 O O . TRP A 1 375 ? -18.125 -7.309 -20.312 1 97.31 375 TRP A O 1
ATOM 2950 N N . GLU A 1 376 ? -16.516 -8.305 -19.125 1 98 376 GLU A N 1
ATOM 2951 C CA . GLU A 1 376 ? -16.141 -7.121 -18.359 1 98 376 GLU A CA 1
ATOM 2952 C C . GLU A 1 376 ? -14.688 -6.734 -18.609 1 98 376 GLU A C 1
ATOM 2954 O O . GLU A 1 376 ? -13.859 -7.59 -18.938 1 98 376 GLU A O 1
ATOM 2959 N N . VAL A 1 377 ? -14.414 -5.473 -18.516 1 98.44 377 VAL A N 1
ATOM 2960 C CA . VAL A 1 377 ? -13.07 -4.996 -18.797 1 98.44 377 VAL A CA 1
ATOM 2961 C C . VAL A 1 377 ? -12.57 -4.145 -17.625 1 98.44 377 VAL A C 1
ATOM 2963 O O . VAL A 1 377 ? -13.328 -3.342 -17.062 1 98.44 377 VAL A O 1
ATOM 2966 N N . ARG A 1 378 ? -11.391 -4.34 -17.25 1 98.5 378 ARG A N 1
ATOM 2967 C CA . ARG A 1 378 ? -10.656 -3.496 -16.312 1 98.5 378 ARG A CA 1
ATOM 2968 C C . ARG A 1 378 ? -9.453 -2.852 -16.984 1 98.5 378 ARG A C 1
ATOM 2970 O O . ARG A 1 378 ? -8.547 -3.551 -17.438 1 98.5 378 ARG A O 1
ATOM 2977 N N . PHE A 1 379 ? -9.492 -1.575 -17.125 1 98.56 379 PHE A N 1
ATOM 2978 C CA . PHE A 1 379 ? -8.273 -0.858 -17.453 1 98.56 379 PHE A CA 1
ATOM 2979 C C . PHE A 1 379 ? -7.387 -0.687 -16.234 1 98.56 379 PHE A C 1
ATOM 2981 O O . PHE A 1 379 ? -7.836 -0.17 -15.203 1 98.56 379 PHE A O 1
ATOM 2988 N N . ASN A 1 380 ? -6.16 -1.127 -16.391 1 98.38 380 ASN A N 1
ATOM 2989 C CA . ASN A 1 380 ? -5.23 -1.092 -15.273 1 98.38 380 ASN A CA 1
ATOM 2990 C C . ASN A 1 380 ? -3.881 -0.507 -15.68 1 98.38 380 ASN A C 1
ATOM 2992 O O . ASN A 1 380 ? -3.287 -0.937 -16.672 1 98.38 380 ASN A O 1
ATOM 2996 N N . MET A 1 381 ? -3.496 0.521 -14.961 1 98.38 381 MET A N 1
ATOM 2997 C CA . MET A 1 381 ? -2.117 0.998 -15.039 1 98.38 381 MET A CA 1
ATOM 2998 C C . MET A 1 381 ? -1.361 0.686 -13.75 1 98.38 381 MET A C 1
ATOM 3000 O O . MET A 1 381 ? -1.783 1.088 -12.664 1 98.38 381 MET A O 1
ATOM 3004 N N . ASN A 1 382 ? -0.333 -0.098 -13.867 1 98.62 382 ASN A N 1
ATOM 3005 C CA . ASN A 1 382 ? 0.54 -0.365 -12.727 1 98.62 382 ASN A CA 1
ATOM 3006 C C . ASN A 1 382 ? 1.937 0.212 -12.945 1 98.62 382 ASN A C 1
ATOM 3008 O O . ASN A 1 382 ? 2.646 -0.198 -13.867 1 98.62 382 ASN A O 1
ATOM 3012 N N . ILE A 1 383 ? 2.33 1.149 -12.117 1 97.94 383 ILE A N 1
ATOM 3013 C CA . ILE A 1 383 ? 3.648 1.77 -12.203 1 97.94 383 ILE A CA 1
ATOM 3014 C C . ILE A 1 383 ? 4.492 1.359 -11 1 97.94 383 ILE A C 1
ATOM 3016 O O . ILE A 1 383 ? 4.047 1.459 -9.859 1 97.94 383 ILE A O 1
ATOM 3020 N N . GLY A 1 384 ? 5.707 0.874 -11.312 1 97.62 384 GLY A N 1
ATOM 3021 C CA . GLY A 1 384 ? 6.59 0.443 -10.242 1 97.62 384 GLY A CA 1
ATOM 3022 C C . GLY A 1 384 ? 8.031 0.865 -10.445 1 97.62 384 GLY A C 1
ATOM 3023 O O . GLY A 1 384 ? 8.539 0.83 -11.57 1 97.62 384 GLY A O 1
ATOM 3024 N N . TYR A 1 385 ? 8.648 1.375 -9.398 1 97.25 385 TYR A N 1
ATOM 3025 C CA . TYR A 1 385 ? 10.094 1.569 -9.359 1 97.25 385 TYR A CA 1
ATOM 3026 C C . TYR A 1 385 ? 10.773 0.423 -8.625 1 97.25 385 TYR A C 1
ATOM 3028 O O . TYR A 1 385 ? 10.453 0.134 -7.469 1 97.25 385 TYR A O 1
ATOM 3036 N N . TYR A 1 386 ? 11.727 -0.164 -9.258 1 95.69 386 TYR A N 1
ATOM 3037 C CA . TYR A 1 386 ? 12.461 -1.281 -8.688 1 95.69 386 TYR A CA 1
ATOM 3038 C C . TYR A 1 386 ? 13.906 -0.884 -8.383 1 95.69 386 TYR A C 1
ATOM 3040 O O . TYR A 1 386 ? 14.57 -0.269 -9.219 1 95.69 386 TYR A O 1
ATOM 3048 N N . PHE A 1 387 ? 14.461 -1.278 -7.156 1 92.25 387 PHE A N 1
ATOM 3049 C CA . PHE A 1 387 ? 15.812 -0.874 -6.777 1 92.25 387 PHE A CA 1
ATOM 3050 C C . PHE A 1 387 ? 16.562 -2.033 -6.133 1 92.25 387 PHE A C 1
ATOM 3052 O O . PHE A 1 387 ? 15.945 -2.975 -5.629 1 92.25 387 PHE A O 1
ATOM 3059 N N . MET B 1 1 ? -25.469 14.227 -29.812 1 22.62 1 MET B N 1
ATOM 3060 C CA . MET B 1 1 ? -24.641 15.375 -30.219 1 22.62 1 MET B CA 1
ATOM 3061 C C . MET B 1 1 ? -23.359 15.438 -29.406 1 22.62 1 MET B C 1
ATOM 3063 O O . MET B 1 1 ? -23.375 15.828 -28.234 1 22.62 1 MET B O 1
ATOM 3067 N N . PHE B 1 2 ? -22.453 14.406 -29.594 1 24.17 2 PHE B N 1
ATOM 3068 C CA . PHE B 1 2 ? -21.234 13.891 -29.016 1 24.17 2 PHE B CA 1
ATOM 3069 C C . PHE B 1 2 ? -20.109 14.914 -29.125 1 24.17 2 PHE B C 1
ATOM 3071 O O . PHE B 1 2 ? -19.5 15.062 -30.188 1 24.17 2 PHE B O 1
ATOM 3078 N N . SER B 1 3 ? -20.375 16.062 -28.531 1 22.64 3 SER B N 1
ATOM 3079 C CA . SER B 1 3 ? -19.406 17.141 -28.688 1 22.64 3 SER B CA 1
ATOM 3080 C C . SER B 1 3 ? -18 16.656 -28.375 1 22.64 3 SER B C 1
ATOM 3082 O O . SER B 1 3 ? -17.797 15.875 -27.438 1 22.64 3 SER B O 1
ATOM 3084 N N . LYS B 1 4 ? -17.156 16.719 -29.406 1 26.78 4 LYS B N 1
ATOM 3085 C CA . LYS B 1 4 ? -15.781 16.297 -29.703 1 26.78 4 LYS B CA 1
ATOM 3086 C C . LYS B 1 4 ? -14.797 16.891 -28.703 1 26.78 4 LYS B C 1
ATOM 3088 O O . LYS B 1 4 ? -14.539 18.094 -28.719 1 26.78 4 LYS B O 1
ATOM 3093 N N . ILE B 1 5 ? -14.945 16.672 -27.453 1 24.16 5 ILE B N 1
ATOM 3094 C CA . ILE B 1 5 ? -13.984 17.188 -26.469 1 24.16 5 ILE B CA 1
ATOM 3095 C C . ILE B 1 5 ? -12.562 16.875 -26.938 1 24.16 5 ILE B C 1
ATOM 3097 O O . ILE B 1 5 ? -12.18 15.703 -27.031 1 24.16 5 ILE B O 1
ATOM 3101 N N . THR B 1 6 ? -12.055 17.672 -27.938 1 23.97 6 THR B N 1
ATOM 3102 C CA . THR B 1 6 ? -10.703 17.625 -28.484 1 23.97 6 THR B CA 1
ATOM 3103 C C . THR B 1 6 ? -9.672 17.781 -27.375 1 23.97 6 THR B C 1
ATOM 3105 O O . THR B 1 6 ? -9.625 18.828 -26.703 1 23.97 6 THR B O 1
ATOM 3108 N N . LEU B 1 7 ? -9.43 16.828 -26.656 1 26.36 7 LEU B N 1
ATOM 3109 C CA . LEU B 1 7 ? -8.352 16.859 -25.672 1 26.36 7 LEU B CA 1
ATOM 3110 C C . LEU B 1 7 ? -7.031 17.25 -26.328 1 26.36 7 LEU B C 1
ATOM 3112 O O . LEU B 1 7 ? -6.559 16.562 -27.234 1 26.36 7 LEU B O 1
ATOM 3116 N N . ILE B 1 8 ? -6.809 18.531 -26.391 1 25.8 8 ILE B N 1
ATOM 3117 C CA . ILE B 1 8 ? -5.578 19.156 -26.875 1 25.8 8 ILE B CA 1
ATOM 3118 C C . ILE B 1 8 ? -4.379 18.531 -26.172 1 25.8 8 ILE B C 1
ATOM 3120 O O . ILE B 1 8 ? -4.23 18.641 -24.953 1 25.8 8 ILE B O 1
ATOM 3124 N N . ILE B 1 9 ? -3.934 17.391 -26.516 1 27.41 9 ILE B N 1
ATOM 3125 C CA . ILE B 1 9 ? -2.646 16.812 -26.125 1 27.41 9 ILE B CA 1
ATOM 3126 C C . ILE B 1 9 ? -1.518 17.75 -26.562 1 27.41 9 ILE B C 1
ATOM 3128 O O . ILE B 1 9 ? -1.298 17.953 -27.75 1 27.41 9 ILE B O 1
ATOM 3132 N N . GLY B 1 10 ? -1.45 18.922 -25.906 1 24.58 10 GLY B N 1
ATOM 3133 C CA . GLY B 1 10 ? -0.304 19.766 -26.203 1 24.58 10 GLY B CA 1
ATOM 3134 C C . GLY B 1 10 ? 1.009 19.016 -26.219 1 24.58 10 GLY B C 1
ATOM 3135 O O . GLY B 1 10 ? 1.298 18.234 -25.297 1 24.58 10 GLY B O 1
ATOM 3136 N N . LEU B 1 11 ? 1.59 18.859 -27.344 1 27.58 11 LEU B N 1
ATOM 3137 C CA . LEU B 1 11 ? 2.916 18.375 -27.703 1 27.58 11 LEU B CA 1
ATOM 3138 C C . LEU B 1 11 ? 4.004 19.172 -26.984 1 27.58 11 LEU B C 1
ATOM 3140 O O . LEU B 1 11 ? 4.246 20.328 -27.312 1 27.58 11 LEU B O 1
ATOM 3144 N N . MET B 1 12 ? 4.062 19.156 -25.703 1 26.64 12 MET B N 1
ATOM 3145 C CA . MET B 1 12 ? 5.246 19.812 -25.156 1 26.64 12 MET B CA 1
ATOM 3146 C C . MET B 1 12 ? 6.516 19.281 -25.812 1 26.64 12 MET B C 1
ATOM 3148 O O . MET B 1 12 ? 6.699 18.062 -25.906 1 26.64 12 MET B O 1
ATOM 3152 N N . LEU B 1 13 ? 7.094 20.078 -26.672 1 27.88 13 LEU B N 1
ATOM 3153 C CA . LEU B 1 13 ? 8.422 19.969 -27.266 1 27.88 13 LEU B CA 1
ATOM 3154 C C . LEU B 1 13 ? 9.477 19.672 -26.203 1 27.88 13 LEU B C 1
ATOM 3156 O O . LEU B 1 13 ? 9.703 20.5 -25.312 1 27.88 13 LEU B O 1
ATOM 3160 N N . LEU B 1 14 ? 9.602 18.469 -25.812 1 31.06 14 LEU B N 1
ATOM 3161 C CA . LEU B 1 14 ? 10.664 18 -24.922 1 31.06 14 LEU B CA 1
ATOM 3162 C C . LEU B 1 14 ? 12.031 18.391 -25.453 1 31.06 14 LEU B C 1
ATOM 3164 O O . LEU B 1 14 ? 12.406 18.016 -26.562 1 31.06 14 LEU B O 1
ATOM 3168 N N . SER B 1 15 ? 12.445 19.609 -25.109 1 29.22 15 SER B N 1
ATOM 3169 C CA . SER B 1 15 ? 13.844 19.984 -25.344 1 29.22 15 SER B CA 1
ATOM 3170 C C . SER B 1 15 ? 14.797 18.922 -24.812 1 29.22 15 SER B C 1
ATOM 3172 O O . SER B 1 15 ? 14.523 18.266 -23.797 1 29.22 15 SER B O 1
ATOM 3174 N N . THR B 1 16 ? 15.602 18.359 -25.625 1 33.88 16 THR B N 1
ATOM 3175 C CA . THR B 1 16 ? 16.672 17.375 -25.516 1 33.88 16 THR B CA 1
ATOM 3176 C C . THR B 1 16 ? 17.75 17.859 -24.531 1 33.88 16 THR B C 1
ATOM 3178 O O . THR B 1 16 ? 18.594 18.672 -24.875 1 33.88 16 THR B O 1
ATOM 3181 N N . GLY B 1 17 ? 17.453 18.391 -23.312 1 34.47 17 GLY B N 1
ATOM 3182 C CA . GLY B 1 17 ? 18.641 18.625 -22.516 1 34.47 17 GLY B CA 1
ATOM 3183 C C . GLY B 1 17 ? 19.469 17.375 -22.281 1 34.47 17 GLY B C 1
ATOM 3184 O O . GLY B 1 17 ? 18.938 16.266 -22.297 1 34.47 17 GLY B O 1
ATOM 3185 N N . ALA B 1 18 ? 20.812 17.547 -22.328 1 37.06 18 ALA B N 1
ATOM 3186 C CA . ALA B 1 18 ? 21.844 16.547 -22.141 1 37.06 18 ALA B CA 1
ATOM 3187 C C . ALA B 1 18 ? 21.688 15.844 -20.781 1 37.06 18 ALA B C 1
ATOM 3189 O O . ALA B 1 18 ? 21.875 16.453 -19.734 1 37.06 18 ALA B O 1
ATOM 3190 N N . ILE B 1 19 ? 20.859 14.867 -20.625 1 39.75 19 ILE B N 1
ATOM 3191 C CA . ILE B 1 19 ? 20.75 14.062 -19.406 1 39.75 19 ILE B CA 1
ATOM 3192 C C . ILE B 1 19 ? 22.062 13.344 -19.141 1 39.75 19 ILE B C 1
ATOM 3194 O O . ILE B 1 19 ? 22.578 12.609 -19.984 1 39.75 19 ILE B O 1
ATOM 3198 N N . TYR B 1 20 ? 23.016 13.945 -18.453 1 39.59 20 TYR B N 1
ATOM 3199 C CA . TYR B 1 20 ? 24.172 13.219 -17.938 1 39.59 20 TYR B CA 1
ATOM 3200 C C . TYR B 1 20 ? 23.766 11.875 -17.359 1 39.59 20 TYR B C 1
ATOM 3202 O O . TYR B 1 20 ? 22.953 11.812 -16.438 1 39.59 20 TYR B O 1
ATOM 3210 N N . ALA B 1 21 ? 23.891 10.891 -18.141 1 45.69 21 ALA B N 1
ATOM 3211 C CA . ALA B 1 21 ? 23.578 9.484 -17.891 1 45.69 21 ALA B CA 1
ATOM 3212 C C . ALA B 1 21 ? 24.297 8.969 -16.641 1 45.69 21 ALA B C 1
ATOM 3214 O O . ALA B 1 21 ? 25.531 8.977 -16.578 1 45.69 21 ALA B O 1
ATOM 3215 N N . GLN B 1 22 ? 23.781 9.195 -15.539 1 57.78 22 GLN B N 1
ATOM 3216 C CA . GLN B 1 22 ? 24.297 8.492 -14.367 1 57.78 22 GLN B CA 1
ATOM 3217 C C . GLN B 1 22 ? 24.531 7.012 -14.664 1 57.78 22 GLN B C 1
ATOM 3219 O O . GLN B 1 22 ? 23.609 6.305 -15.086 1 57.78 22 GLN B O 1
ATOM 3224 N N . ASP B 1 23 ? 25.766 6.586 -14.727 1 65.31 23 ASP B N 1
ATOM 3225 C CA . ASP B 1 23 ? 26.156 5.273 -15.227 1 65.31 23 ASP B CA 1
ATOM 3226 C C . ASP B 1 23 ? 25.688 4.164 -14.289 1 65.31 23 ASP B C 1
ATOM 3228 O O . ASP B 1 23 ? 25.297 3.086 -14.734 1 65.31 23 ASP B O 1
ATOM 3232 N N . LYS B 1 24 ? 25.688 4.555 -12.852 1 83 24 LYS B N 1
ATOM 3233 C CA . LYS B 1 24 ? 25.281 3.479 -11.945 1 83 24 LYS B CA 1
ATOM 3234 C C . LYS B 1 24 ? 24.109 3.895 -11.07 1 83 24 LYS B C 1
ATOM 3236 O O . LYS B 1 24 ? 24.047 5.035 -10.617 1 83 24 LYS B O 1
ATOM 3241 N N . PRO B 1 25 ? 23.156 2.951 -10.805 1 87.69 25 PRO B N 1
ATOM 3242 C CA . PRO B 1 25 ? 22.016 3.252 -9.93 1 87.69 25 PRO B CA 1
ATOM 3243 C C . PRO B 1 25 ? 22.453 3.578 -8.5 1 87.69 25 PRO B C 1
ATOM 3245 O O . PRO B 1 25 ? 23.438 3.027 -8.008 1 87.69 25 PRO B O 1
ATOM 3248 N N . GLU B 1 26 ? 21.859 4.598 -7.953 1 91.25 26 GLU B N 1
ATOM 3249 C CA . GLU B 1 26 ? 22.062 4.969 -6.559 1 91.25 26 GLU B CA 1
ATOM 3250 C C . GLU B 1 26 ? 20.891 4.547 -5.691 1 91.25 26 GLU B C 1
ATOM 3252 O O . GLU B 1 26 ? 19.734 4.645 -6.117 1 91.25 26 GLU B O 1
ATOM 3257 N N . LEU B 1 27 ? 21.188 4.027 -4.508 1 92.31 27 LEU B N 1
ATOM 3258 C CA . LEU B 1 27 ? 20.172 3.627 -3.543 1 92.31 27 LEU B CA 1
ATOM 3259 C C . LEU B 1 27 ? 20.578 4.027 -2.129 1 92.31 27 LEU B C 1
ATOM 3261 O O . LEU B 1 27 ? 21.703 3.75 -1.697 1 92.31 27 LEU B O 1
ATOM 3265 N N . GLU B 1 28 ? 19.734 4.719 -1.484 1 94.25 28 GLU B N 1
ATOM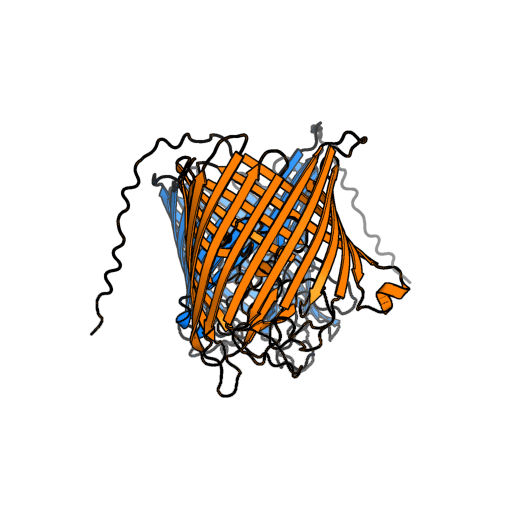 3266 C CA . GLU B 1 28 ? 19.891 5.07 -0.076 1 94.25 28 GLU B CA 1
ATOM 3267 C C . GLU B 1 28 ? 18.734 4.523 0.764 1 94.25 28 GLU B C 1
ATOM 3269 O O . GLU B 1 28 ? 17.578 4.844 0.515 1 94.25 28 GLU B O 1
ATOM 3274 N N . ILE B 1 29 ? 19.094 3.725 1.748 1 93.56 29 ILE B N 1
ATOM 3275 C CA . ILE B 1 29 ? 18.094 3.195 2.674 1 93.56 29 ILE B CA 1
ATOM 3276 C C . ILE B 1 29 ? 18.297 3.82 4.055 1 93.56 29 ILE B C 1
ATOM 3278 O O . ILE B 1 29 ? 19.422 3.924 4.543 1 93.56 29 ILE B O 1
ATOM 3282 N N . GLY B 1 30 ? 17.219 4.316 4.641 1 95.5 30 GLY B N 1
ATOM 3283 C CA . GLY B 1 30 ? 17.234 4.883 5.98 1 95.5 30 GLY B CA 1
ATOM 3284 C C . GLY B 1 30 ? 16.031 4.48 6.809 1 95.5 30 GLY B C 1
ATOM 3285 O O . GLY B 1 30 ? 15.289 3.568 6.438 1 95.5 30 GLY B O 1
ATOM 3286 N N . GLY B 1 31 ? 15.984 5.113 8.008 1 96.69 31 GLY B N 1
ATOM 3287 C CA . GLY B 1 31 ? 14.875 4.785 8.891 1 96.69 31 GLY B CA 1
ATOM 3288 C C . GLY B 1 31 ? 14.922 5.523 10.211 1 96.69 31 GLY B C 1
ATOM 3289 O O . GLY B 1 31 ? 15.734 6.438 10.391 1 96.69 31 GLY B O 1
ATOM 3290 N N . ALA B 1 32 ? 13.875 5.164 10.977 1 98.12 32 ALA B N 1
ATOM 3291 C CA . ALA B 1 32 ? 13.797 5.746 12.312 1 98.12 32 ALA B CA 1
ATOM 3292 C C . ALA B 1 32 ? 13.023 4.84 13.266 1 98.12 32 ALA B C 1
ATOM 3294 O O . ALA B 1 32 ? 12.172 4.055 12.828 1 98.12 32 ALA B O 1
ATOM 3295 N N . LEU B 1 33 ? 13.422 4.887 14.5 1 98.38 33 LEU B N 1
ATOM 3296 C CA . LEU B 1 33 ? 12.68 4.297 15.602 1 98.38 33 LEU B CA 1
ATOM 3297 C C . LEU B 1 33 ? 12.344 5.352 16.656 1 98.38 33 LEU B C 1
ATOM 3299 O O . LEU B 1 33 ? 13.234 6.051 17.141 1 98.38 33 LEU B O 1
ATOM 3303 N N . ARG B 1 34 ? 11.031 5.41 16.984 1 98.62 34 ARG B N 1
ATOM 3304 C CA . ARG B 1 34 ? 10.617 6.445 17.938 1 98.62 34 ARG B CA 1
ATOM 3305 C C . ARG B 1 34 ? 9.812 5.848 19.078 1 98.62 34 ARG B C 1
ATOM 3307 O O . ARG B 1 34 ? 9.117 4.848 18.906 1 98.62 34 ARG B O 1
ATOM 3314 N N . PHE B 1 35 ? 9.914 6.539 20.188 1 98.19 35 PHE B N 1
ATOM 3315 C CA . PHE B 1 35 ? 9.125 6.242 21.375 1 98.19 35 PHE B CA 1
ATOM 3316 C C . PHE B 1 35 ? 8.469 7.508 21.922 1 98.19 35 PHE B C 1
ATOM 3318 O O . PHE B 1 35 ? 8.969 8.617 21.688 1 98.19 35 PHE B O 1
ATOM 3325 N N . ASN B 1 36 ? 7.352 7.336 22.672 1 97.81 36 ASN B N 1
ATOM 3326 C CA . ASN B 1 36 ? 6.617 8.461 23.234 1 97.81 36 ASN B CA 1
ATOM 3327 C C . ASN B 1 36 ? 6.352 8.258 24.719 1 97.81 36 ASN B C 1
ATOM 3329 O O . ASN B 1 36 ? 6.043 7.148 25.156 1 97.81 36 ASN B O 1
ATOM 3333 N N . TYR B 1 37 ? 6.586 9.281 25.469 1 98.31 37 TYR B N 1
ATOM 3334 C CA . TYR B 1 37 ? 6.012 9.43 26.797 1 98.31 37 TYR B CA 1
ATOM 3335 C C . TYR B 1 37 ? 4.859 10.422 26.797 1 98.31 37 TYR B C 1
ATOM 3337 O O . TYR B 1 37 ? 4.988 11.531 26.266 1 98.31 37 TYR B O 1
ATOM 3345 N N . ASN B 1 38 ? 3.758 9.984 27.375 1 97.69 38 ASN B N 1
ATOM 3346 C CA . ASN B 1 38 ? 2.539 10.781 27.359 1 97.69 38 ASN B CA 1
ATOM 3347 C C . ASN B 1 38 ? 1.946 10.945 28.75 1 97.69 38 ASN B C 1
ATOM 3349 O O . ASN B 1 38 ? 1.804 9.969 29.484 1 97.69 38 ASN B O 1
ATOM 3353 N N . LEU B 1 39 ? 1.647 12.164 29.141 1 98.25 39 LEU B N 1
ATOM 3354 C CA . LEU B 1 39 ? 0.88 12.508 30.328 1 98.25 39 LEU B CA 1
ATOM 3355 C C . LEU B 1 39 ? -0.165 13.578 30.016 1 98.25 39 LEU B C 1
ATOM 3357 O O . LEU B 1 39 ? 0.176 14.734 29.797 1 98.25 39 LEU B O 1
ATOM 3361 N N . SER B 1 40 ? -1.444 13.188 30.109 1 98.12 40 SER B N 1
ATOM 3362 C CA . SER B 1 40 ? -2.535 14.07 29.703 1 98.12 40 SER B CA 1
ATOM 3363 C C . SER B 1 40 ? -3.393 14.469 30.906 1 98.12 40 SER B C 1
ATOM 3365 O O . SER B 1 40 ? -3.721 13.625 31.75 1 98.12 40 SER B O 1
ATOM 3367 N N . SER B 1 41 ? -3.826 15.664 30.906 1 98.19 41 SER B N 1
ATOM 3368 C CA . SER B 1 41 ? -4.551 16.203 32.062 1 98.19 41 SER B CA 1
ATOM 3369 C C . SER B 1 41 ? -5.965 15.648 32.125 1 98.19 41 SER B C 1
ATOM 3371 O O . SER B 1 41 ? -6.582 15.648 33.188 1 98.19 41 SER B O 1
ATOM 3373 N N . TRP B 1 42 ? -6.543 15.141 31.047 1 97.19 42 TRP B N 1
ATOM 3374 C CA . TRP B 1 42 ? -7.938 14.703 31.031 1 97.19 42 TRP B CA 1
ATOM 3375 C C . TRP B 1 42 ? -8.039 13.195 31.188 1 97.19 42 TRP B C 1
ATOM 3377 O O . TRP B 1 42 ? -9.141 12.641 31.219 1 97.19 42 TRP B O 1
ATOM 3387 N N . LYS B 1 43 ? -6.918 12.5 31.234 1 97 43 LYS B N 1
ATOM 3388 C CA . LYS B 1 43 ? -6.898 11.055 31.406 1 97 43 LYS B CA 1
ATOM 3389 C C . LYS B 1 43 ? -6.531 10.68 32.844 1 97 43 LYS B C 1
ATOM 3391 O O . LYS B 1 43 ? -5.355 10.484 33.156 1 97 43 LYS B O 1
ATOM 3396 N N . ASP B 1 44 ? -7.492 10.367 33.625 1 96.38 44 ASP B N 1
ATOM 3397 C CA . ASP B 1 44 ? -7.301 10.148 35.031 1 96.38 44 ASP B CA 1
ATOM 3398 C C . ASP B 1 44 ? -6.43 8.922 35.312 1 96.38 44 ASP B C 1
ATOM 3400 O O . ASP B 1 44 ? -5.555 8.945 36.188 1 96.38 44 ASP B O 1
ATOM 3404 N N . GLY B 1 45 ? -6.699 7.859 34.625 1 96.12 45 GLY B N 1
ATOM 3405 C CA . GLY B 1 45 ? -5.887 6.668 34.812 1 96.12 45 GLY B CA 1
ATOM 3406 C C . GLY B 1 45 ? -4.418 6.902 34.5 1 96.12 45 GLY B C 1
ATOM 3407 O O . GLY B 1 45 ? -3.551 6.414 35.25 1 96.12 45 GLY B O 1
ATOM 3408 N N . GLN B 1 46 ? -4.203 7.602 33.531 1 95.75 46 GLN B N 1
ATOM 3409 C CA . GLN B 1 46 ? -2.828 7.914 33.156 1 95.75 46 GLN B CA 1
ATOM 3410 C C . GLN B 1 46 ? -2.146 8.773 34.219 1 95.75 46 GLN B C 1
ATOM 3412 O O . GLN B 1 46 ? -0.974 8.562 34.531 1 95.75 46 GLN B O 1
ATOM 3417 N N . LYS B 1 47 ? -2.801 9.727 34.688 1 96.5 47 LYS B N 1
ATOM 3418 C CA . LYS B 1 47 ? -2.266 10.57 35.75 1 96.5 47 LYS B CA 1
ATOM 3419 C C . LYS B 1 47 ? -1.865 9.734 36.969 1 96.5 47 LYS B C 1
ATOM 3421 O O . LYS B 1 47 ? -0.799 9.953 37.531 1 96.5 47 LYS B O 1
ATOM 3426 N N . LYS B 1 48 ? -2.676 8.82 37.281 1 97.06 48 LYS B N 1
ATOM 3427 C CA . LYS B 1 48 ? -2.412 7.969 38.438 1 97.06 48 LYS B CA 1
ATOM 3428 C C . LYS B 1 48 ? -1.171 7.109 38.219 1 97.06 48 LYS B C 1
ATOM 3430 O O . LYS B 1 48 ? -0.451 6.793 39.156 1 97.06 48 LYS B O 1
ATOM 3435 N N . ARG B 1 49 ? -0.919 6.812 36.969 1 97.06 49 ARG B N 1
ATOM 3436 C CA . ARG B 1 49 ? 0.224 5.961 36.656 1 97.06 49 ARG B CA 1
ATOM 3437 C C . ARG B 1 49 ? 1.465 6.801 36.344 1 97.06 49 ARG B C 1
ATOM 3439 O O . ARG B 1 49 ? 2.547 6.258 36.125 1 97.06 49 ARG B O 1
ATOM 3446 N N . GLY B 1 50 ? 1.3 8.117 36.438 1 96.94 50 GLY B N 1
ATOM 3447 C CA . GLY B 1 50 ? 2.428 9 36.188 1 96.94 50 GLY B CA 1
ATOM 3448 C C . GLY B 1 50 ? 2.805 9.117 34.719 1 96.94 50 GLY B C 1
ATOM 3449 O O . GLY B 1 50 ? 3.949 9.438 34.406 1 96.94 50 GLY B O 1
ATOM 3450 N N . GLY B 1 51 ? 1.887 8.711 33.875 1 97.75 51 GLY B N 1
ATOM 3451 C CA . GLY B 1 51 ? 2.129 8.711 32.438 1 97.75 51 GLY B CA 1
ATOM 3452 C C . GLY B 1 51 ? 2.426 7.332 31.891 1 97.75 51 GLY B C 1
ATOM 3453 O O . GLY B 1 51 ? 2.428 6.344 32.625 1 97.75 51 GLY B O 1
ATOM 3454 N N . ASP B 1 52 ? 2.555 7.305 30.531 1 97.69 52 ASP B N 1
ATOM 3455 C CA . ASP B 1 52 ? 2.877 6.059 29.859 1 97.69 52 ASP B CA 1
ATOM 3456 C C . ASP B 1 52 ? 4.008 6.258 28.844 1 97.69 52 ASP B C 1
ATOM 3458 O O . ASP B 1 52 ? 4.066 7.285 28.172 1 97.69 52 ASP B O 1
ATOM 3462 N N . PHE B 1 53 ? 4.934 5.379 28.812 1 97.56 53 PHE B N 1
ATOM 3463 C CA . PHE B 1 53 ? 6.055 5.348 27.875 1 97.56 53 PHE B CA 1
ATOM 3464 C C . PHE B 1 53 ? 5.938 4.152 26.938 1 97.56 53 PHE B C 1
ATOM 3466 O O . PHE B 1 53 ? 5.875 3.006 27.391 1 97.56 53 PHE B O 1
ATOM 3473 N N . GLY B 1 54 ? 5.883 4.43 25.578 1 97.31 54 GLY B N 1
ATOM 3474 C CA . GLY B 1 54 ? 5.621 3.305 24.688 1 97.31 54 GLY B CA 1
ATOM 3475 C C . GLY B 1 54 ? 6.109 3.531 23.266 1 97.31 54 GLY B C 1
ATOM 3476 O O . GLY B 1 54 ? 6.742 4.551 22.984 1 97.31 54 GLY B O 1
ATOM 3477 N N . TYR B 1 55 ? 5.867 2.492 22.422 1 97.44 55 TYR B N 1
ATOM 3478 C CA . TYR B 1 55 ? 6.227 2.428 21 1 97.44 55 TYR B CA 1
ATOM 3479 C C . TYR B 1 55 ? 5.473 3.479 20.203 1 97.44 55 TYR B C 1
ATOM 3481 O O . TYR B 1 55 ? 4.258 3.627 20.344 1 97.44 55 TYR B O 1
ATOM 3489 N N . ASP B 1 56 ? 6.254 4.23 19.375 1 96.94 56 ASP B N 1
ATOM 3490 C CA . ASP B 1 56 ? 5.621 5.199 18.484 1 96.94 56 ASP B CA 1
ATOM 3491 C C . ASP B 1 56 ? 5.613 4.703 17.047 1 96.94 56 ASP B C 1
ATOM 3493 O O . ASP B 1 56 ? 4.559 4.379 16.5 1 96.94 56 ASP B O 1
ATOM 3497 N N . VAL B 1 57 ? 6.793 4.566 16.484 1 98 57 VAL B N 1
ATOM 3498 C CA . VAL B 1 57 ? 6.82 4.184 15.07 1 98 57 VAL B CA 1
ATOM 3499 C C . VAL B 1 57 ? 8.195 3.623 14.711 1 98 57 VAL B C 1
ATOM 3501 O O . VAL B 1 57 ? 9.211 4.066 15.25 1 98 57 VAL B O 1
ATOM 3504 N N . PHE B 1 58 ? 8.242 2.57 13.898 1 97.81 58 PHE B N 1
ATOM 3505 C CA . PHE B 1 58 ? 9.406 2.17 13.117 1 97.81 58 PHE B CA 1
ATOM 3506 C C . PHE B 1 58 ? 9.227 2.521 11.648 1 97.81 58 PHE B C 1
ATOM 3508 O O . PHE B 1 58 ? 8.234 2.129 11.031 1 97.81 58 PHE B O 1
ATOM 3515 N N . ARG B 1 59 ? 10.125 3.336 11.109 1 97.25 59 ARG B N 1
ATOM 3516 C CA . ARG B 1 59 ? 9.945 3.732 9.719 1 97.25 59 ARG B CA 1
ATOM 3517 C C . ARG B 1 59 ? 11.164 3.355 8.883 1 97.25 59 ARG B C 1
ATOM 3519 O O . ARG B 1 59 ? 12.289 3.307 9.391 1 97.25 59 ARG B O 1
ATOM 3526 N N . VAL B 1 60 ? 10.922 3.018 7.598 1 94.75 60 VAL B N 1
ATOM 3527 C CA . VAL B 1 60 ? 11.953 2.779 6.59 1 94.75 60 VAL B CA 1
ATOM 3528 C C . VAL B 1 60 ? 11.734 3.709 5.398 1 94.75 60 VAL B C 1
ATOM 3530 O O . VAL B 1 60 ? 10.594 3.99 5.023 1 94.75 60 VAL B O 1
ATOM 3533 N N . ASN B 1 61 ? 12.836 4.199 4.934 1 95.62 61 ASN B N 1
ATOM 3534 C CA . ASN B 1 61 ? 12.742 5.027 3.736 1 95.62 61 ASN B CA 1
ATOM 3535 C C . ASN B 1 61 ? 13.805 4.648 2.709 1 95.62 61 ASN B C 1
ATOM 3537 O O . ASN B 1 61 ? 14.859 4.121 3.064 1 95.62 61 ASN B O 1
ATOM 3541 N N . ALA B 1 62 ? 13.469 4.848 1.456 1 94.44 62 ALA B N 1
ATOM 3542 C CA . ALA B 1 62 ? 14.344 4.555 0.324 1 94.44 62 ALA B CA 1
ATOM 3543 C C . ALA B 1 62 ? 14.336 5.695 -0.688 1 94.44 62 ALA B C 1
ATOM 3545 O O . ALA B 1 62 ? 13.273 6.207 -1.045 1 94.44 62 ALA B O 1
ATOM 3546 N N . LYS B 1 63 ? 15.508 6.098 -1.055 1 95.88 63 LYS B N 1
ATOM 3547 C CA . LYS B 1 63 ? 15.719 7.008 -2.178 1 95.88 63 LYS B CA 1
ATOM 3548 C C . LYS B 1 63 ? 16.609 6.363 -3.244 1 95.88 63 LYS B C 1
ATOM 3550 O O . LYS B 1 63 ? 17.594 5.711 -2.924 1 95.88 63 LYS B O 1
ATOM 3555 N N . ALA B 1 64 ? 16.141 6.496 -4.434 1 95.12 64 ALA B N 1
ATOM 3556 C CA . ALA B 1 64 ? 16.891 5.91 -5.539 1 95.12 64 ALA B CA 1
ATOM 3557 C C . ALA B 1 64 ? 16.922 6.844 -6.746 1 95.12 64 ALA B C 1
ATOM 3559 O O . ALA B 1 64 ? 16.031 7.691 -6.895 1 95.12 64 ALA B O 1
ATOM 3560 N N . LYS B 1 65 ? 17.984 6.695 -7.484 1 93.12 65 LYS B N 1
ATOM 3561 C CA . LYS B 1 65 ? 18.141 7.484 -8.703 1 93.12 65 LYS B CA 1
ATOM 3562 C C . LYS B 1 65 ? 18.875 6.688 -9.773 1 93.12 65 LYS B C 1
ATOM 3564 O O . LYS B 1 65 ? 19.891 6.039 -9.492 1 93.12 65 LYS B O 1
ATOM 3569 N N . TYR B 1 66 ? 18.219 6.723 -10.969 1 90.31 66 TYR B N 1
ATOM 3570 C CA . TYR B 1 66 ? 18.859 6.086 -12.109 1 90.31 66 TYR B CA 1
ATOM 3571 C C . TYR B 1 66 ? 18.375 6.711 -13.414 1 90.31 66 TYR B C 1
ATOM 3573 O O . TYR B 1 66 ? 17.172 6.742 -13.695 1 90.31 66 TYR B O 1
ATOM 3581 N N . LYS B 1 67 ? 19.266 7.266 -14.164 1 86.44 67 LYS B N 1
ATOM 3582 C CA . LYS B 1 67 ? 18.984 7.812 -15.492 1 86.44 67 LYS B CA 1
ATOM 3583 C C . LYS B 1 67 ? 17.922 8.906 -15.422 1 86.44 67 LYS B C 1
ATOM 3585 O O . LYS B 1 67 ? 17 8.922 -16.234 1 86.44 67 LYS B O 1
ATOM 3590 N N . GLY B 1 68 ? 17.984 9.742 -14.383 1 87.38 68 GLY B N 1
ATOM 3591 C CA . GLY B 1 68 ? 17.094 10.891 -14.25 1 87.38 68 GLY B CA 1
ATOM 3592 C C . GLY B 1 68 ? 15.773 10.562 -13.586 1 87.38 68 GLY B C 1
ATOM 3593 O O . GLY B 1 68 ? 14.953 11.453 -13.352 1 87.38 68 GLY B O 1
ATOM 3594 N N . ILE B 1 69 ? 15.617 9.281 -13.352 1 93.75 69 ILE B N 1
ATOM 3595 C CA . ILE B 1 69 ? 14.391 8.875 -12.672 1 93.75 69 ILE B CA 1
ATOM 3596 C C . ILE B 1 69 ? 14.695 8.602 -11.195 1 93.75 69 ILE B C 1
ATOM 3598 O O . ILE B 1 69 ? 15.68 7.934 -10.875 1 93.75 69 ILE B O 1
ATOM 3602 N N . LYS B 1 70 ? 13.828 9.102 -10.414 1 95.75 70 LYS B N 1
ATOM 3603 C CA . LYS B 1 70 ? 14.062 9.023 -8.977 1 95.75 70 LYS B CA 1
ATOM 3604 C C . LYS B 1 70 ? 12.898 8.336 -8.266 1 95.75 70 LYS B C 1
ATOM 3606 O O . LYS B 1 70 ? 11.789 8.273 -8.797 1 95.75 70 LYS B O 1
ATOM 3611 N N . LEU B 1 71 ? 13.234 7.809 -7.129 1 96.94 71 LEU B N 1
ATOM 3612 C CA . LEU B 1 71 ? 12.258 7.266 -6.191 1 96.94 71 LEU B CA 1
ATOM 3613 C C . LEU B 1 71 ? 12.422 7.883 -4.809 1 96.94 71 LEU B C 1
ATOM 3615 O O . LEU B 1 71 ? 13.547 8.062 -4.34 1 96.94 71 LEU B O 1
ATOM 3619 N N . ASN B 1 72 ? 11.414 8.242 -4.191 1 97.69 72 ASN B N 1
ATOM 3620 C CA . ASN B 1 72 ? 11.352 8.625 -2.785 1 97.69 72 ASN B CA 1
ATOM 3621 C C . ASN B 1 72 ? 10.188 7.945 -2.068 1 97.69 72 ASN B C 1
ATOM 3623 O O . ASN B 1 72 ? 9.023 8.227 -2.361 1 97.69 72 ASN B O 1
ATOM 3627 N N . ALA B 1 73 ? 10.523 7.066 -1.137 1 97.12 73 ALA B N 1
ATOM 3628 C CA . ALA B 1 73 ? 9.492 6.289 -0.444 1 97.12 73 ALA B CA 1
ATOM 3629 C C . ALA B 1 73 ? 9.758 6.258 1.06 1 97.12 73 ALA B C 1
ATOM 3631 O O . ALA B 1 73 ? 10.906 6.172 1.496 1 97.12 73 ALA B O 1
ATOM 3632 N N . GLU B 1 74 ? 8.703 6.391 1.808 1 97.69 74 GLU B N 1
ATOM 3633 C CA . GLU B 1 74 ? 8.75 6.242 3.26 1 97.69 74 GLU B CA 1
ATOM 3634 C C . GLU B 1 74 ? 7.57 5.426 3.771 1 97.69 74 GLU B C 1
ATOM 3636 O O . GLU B 1 74 ? 6.414 5.805 3.572 1 97.69 74 GLU B O 1
ATOM 3641 N N . TYR B 1 75 ? 7.848 4.312 4.359 1 96.88 75 TYR B N 1
ATOM 3642 C CA . TYR B 1 75 ? 6.844 3.445 4.969 1 96.88 75 TYR B CA 1
ATOM 3643 C C . TYR B 1 75 ? 6.965 3.453 6.488 1 96.88 75 TYR B C 1
ATOM 3645 O O . TYR B 1 75 ? 8.07 3.363 7.031 1 96.88 75 TYR B O 1
ATOM 3653 N N . ARG B 1 76 ? 5.812 3.551 7.145 1 97.69 76 ARG B N 1
ATOM 3654 C CA . ARG B 1 76 ? 5.793 3.658 8.602 1 97.69 76 ARG B CA 1
ATOM 3655 C C . ARG B 1 76 ? 4.992 2.518 9.227 1 97.69 76 ARG B C 1
ATOM 3657 O O . ARG B 1 76 ? 3.918 2.168 8.734 1 97.69 76 ARG B O 1
ATOM 3664 N N . LEU B 1 77 ? 5.562 1.954 10.242 1 96.44 77 LEU B N 1
ATOM 3665 C CA . LEU B 1 77 ? 4.898 0.902 11.008 1 96.44 77 LEU B CA 1
ATOM 3666 C C . LEU B 1 77 ? 4.512 1.399 12.398 1 96.44 77 LEU B C 1
ATOM 3668 O O . LEU B 1 77 ? 5.324 1.371 13.32 1 96.44 77 LEU B O 1
ATOM 3672 N N . TYR B 1 78 ? 3.234 1.741 12.539 1 97 78 TYR B N 1
ATOM 3673 C CA . TYR B 1 78 ? 2.668 2.084 13.844 1 97 78 TYR B CA 1
ATOM 3674 C C . TYR B 1 78 ? 2.051 0.858 14.508 1 97 78 TYR B C 1
ATOM 3676 O O . TYR B 1 78 ? 1.98 -0.215 13.906 1 97 78 TYR B O 1
ATOM 3684 N N . SER B 1 79 ? 1.749 1.094 15.766 1 93.44 79 SER B N 1
ATOM 3685 C CA . SER B 1 79 ? 0.963 0.034 16.391 1 93.44 79 SER B CA 1
ATOM 3686 C C . SER B 1 79 ? -0.423 -0.067 15.758 1 93.44 79 SER B C 1
ATOM 3688 O O . SER B 1 79 ? -0.888 0.874 15.117 1 93.44 79 SER B O 1
ATOM 3690 N N . GLU B 1 80 ? -1.094 -1.18 15.953 1 90 80 GLU B N 1
ATOM 3691 C CA . GLU B 1 80 ? -2.428 -1.402 15.406 1 90 80 GLU B CA 1
ATOM 3692 C C . GLU B 1 80 ? -3.41 -0.341 15.891 1 90 80 GLU B C 1
ATOM 3694 O O . GLU B 1 80 ? -4.285 0.092 15.141 1 90 80 GLU B O 1
ATOM 3699 N N . GLY B 1 81 ? -3.223 0.117 17.078 1 92.12 81 GLY B N 1
ATOM 3700 C CA . GLY B 1 81 ? -4.102 1.118 17.672 1 92.12 81 GLY B CA 1
ATOM 3701 C C . GLY B 1 81 ? -3.984 2.477 17 1 92.12 81 GLY B C 1
ATOM 3702 O O . GLY B 1 81 ? -4.848 3.338 17.172 1 92.12 81 GLY B O 1
ATOM 3703 N N . PHE B 1 82 ? -2.959 2.574 16.203 1 95.38 82 PHE B N 1
ATOM 3704 C CA . PHE B 1 82 ? -2.732 3.832 15.5 1 95.38 82 PHE B CA 1
ATOM 3705 C C . PHE B 1 82 ? -2.744 3.617 13.992 1 95.38 82 PHE B C 1
ATOM 3707 O O . PHE B 1 82 ? -2.053 4.324 13.258 1 95.38 82 PHE B O 1
ATOM 3714 N N . GLY B 1 83 ? -3.402 2.574 13.586 1 94.38 83 GLY B N 1
ATOM 3715 C CA . GLY B 1 83 ? -3.646 2.361 12.164 1 94.38 83 GLY B CA 1
ATOM 3716 C C . GLY B 1 83 ? -2.678 1.382 11.531 1 94.38 83 GLY B C 1
ATOM 3717 O O . GLY B 1 83 ? -2.795 1.062 10.344 1 94.38 83 GLY B O 1
ATOM 3718 N N . GLY B 1 84 ? -1.649 0.939 12.242 1 95 84 GLY B N 1
ATOM 3719 C CA . GLY B 1 84 ? -0.729 -0.06 11.719 1 95 84 GLY B CA 1
ATOM 3720 C C . GLY B 1 84 ? 0.237 0.497 10.688 1 95 84 GLY B C 1
ATOM 3721 O O . GLY B 1 84 ? 0.774 1.593 10.867 1 95 84 GLY B O 1
ATOM 3722 N N . GLY B 1 85 ? 0.549 -0.352 9.656 1 94.06 85 GLY B N 1
ATOM 3723 C CA . GLY B 1 85 ? 1.471 0.06 8.609 1 94.06 85 GLY B CA 1
ATOM 3724 C C . GLY B 1 85 ? 0.827 0.953 7.566 1 94.06 85 GLY B C 1
ATOM 3725 O O . GLY B 1 85 ? -0.321 0.731 7.172 1 94.06 85 GLY B O 1
ATOM 3726 N N . MET B 1 86 ? 1.618 1.99 7.152 1 95.5 86 MET B N 1
ATOM 3727 C CA . MET B 1 86 ? 1.083 2.9 6.141 1 95.5 86 MET B CA 1
ATOM 3728 C C . MET B 1 86 ? 2.209 3.604 5.391 1 95.5 86 MET B C 1
ATOM 3730 O O . MET B 1 86 ? 3.289 3.816 5.941 1 95.5 86 MET B O 1
ATOM 3734 N N . LEU B 1 87 ? 1.966 3.863 4.145 1 96.19 87 LEU B N 1
ATOM 3735 C CA . LEU B 1 87 ? 2.859 4.691 3.342 1 96.19 87 LEU B CA 1
ATOM 3736 C C . LEU B 1 87 ? 2.635 6.172 3.633 1 96.19 87 LEU B C 1
ATOM 3738 O O . LEU B 1 87 ? 1.526 6.684 3.453 1 96.19 87 LEU B O 1
ATOM 3742 N N . LYS B 1 88 ? 3.617 6.863 4.121 1 96.88 88 LYS B N 1
ATOM 3743 C CA . LYS B 1 88 ? 3.477 8.312 4.281 1 96.88 88 LYS B CA 1
ATOM 3744 C C . LYS B 1 88 ? 3.564 9.023 2.934 1 96.88 88 LYS B C 1
ATOM 3746 O O . LYS B 1 88 ? 2.734 9.875 2.621 1 96.88 88 LYS B O 1
ATOM 3751 N N . GLN B 1 89 ? 4.652 8.641 2.232 1 97.88 89 GLN B N 1
ATOM 3752 C CA . GLN B 1 89 ? 4.855 9.148 0.88 1 97.88 89 GLN B CA 1
ATOM 3753 C C . GLN B 1 89 ? 5.566 8.125 0.003 1 97.88 89 GLN B C 1
ATOM 3755 O O . GLN B 1 89 ? 6.273 7.25 0.51 1 97.88 89 GLN B O 1
ATOM 3760 N N . GLY B 1 90 ? 5.379 8.227 -1.223 1 98 90 GLY B N 1
ATOM 3761 C CA . GLY B 1 90 ? 5.988 7.406 -2.262 1 98 90 GLY B CA 1
ATOM 3762 C C . GLY B 1 90 ? 5.695 7.91 -3.662 1 98 90 GLY B C 1
ATOM 3763 O O . GLY B 1 90 ? 4.535 8.008 -4.062 1 98 90 GLY B O 1
ATOM 3764 N N . TRP B 1 91 ? 6.75 8.18 -4.344 1 98.06 91 TRP B N 1
ATOM 3765 C CA . TRP B 1 91 ? 6.531 8.695 -5.691 1 98.06 91 TRP B CA 1
ATOM 3766 C C . TRP B 1 91 ? 7.77 8.5 -6.559 1 98.06 91 TRP B C 1
ATOM 3768 O O . TRP B 1 91 ? 8.883 8.391 -6.043 1 98.06 91 TRP B O 1
ATOM 3778 N N . VAL B 1 92 ? 7.523 8.344 -7.836 1 97.56 92 VAL B N 1
ATOM 3779 C CA . VAL B 1 92 ? 8.547 8.328 -8.875 1 97.56 92 VAL B CA 1
ATOM 3780 C C . VAL B 1 92 ? 8.625 9.703 -9.539 1 97.56 92 VAL B C 1
ATOM 3782 O O . VAL B 1 92 ? 7.598 10.336 -9.797 1 97.56 92 VAL B O 1
ATOM 3785 N N . ALA B 1 93 ? 9.844 10.109 -9.797 1 97.75 93 ALA B N 1
ATOM 3786 C CA . ALA B 1 93 ? 9.992 11.445 -10.359 1 97.75 93 ALA B CA 1
ATOM 3787 C C . ALA B 1 93 ? 10.969 11.445 -11.531 1 97.75 93 ALA B C 1
ATOM 3789 O O . ALA B 1 93 ? 11.828 10.562 -11.633 1 97.75 93 ALA B O 1
ATOM 3790 N N . TYR B 1 94 ? 10.758 12.328 -12.375 1 96.06 94 TYR B N 1
ATOM 3791 C CA . TYR B 1 94 ? 11.672 12.617 -13.469 1 96.06 94 TYR B CA 1
ATOM 3792 C C . TYR B 1 94 ? 12.141 14.07 -13.43 1 96.06 94 TYR B C 1
ATOM 3794 O O . TYR B 1 94 ? 11.32 14.984 -13.383 1 96.06 94 TYR B O 1
ATOM 3802 N N . ASP B 1 95 ? 13.391 14.258 -13.438 1 93.88 95 ASP B N 1
ATOM 3803 C CA . ASP B 1 95 ? 13.977 15.594 -13.523 1 93.88 95 ASP B CA 1
ATOM 3804 C C . ASP B 1 95 ? 14.141 16.031 -14.977 1 93.88 95 ASP B C 1
ATOM 3806 O O . ASP B 1 95 ? 14.984 15.5 -15.703 1 93.88 95 ASP B O 1
ATOM 3810 N N . PHE B 1 96 ? 13.375 17.109 -15.312 1 93.12 96 PHE B N 1
ATOM 3811 C CA . PHE B 1 96 ? 13.586 17.672 -16.641 1 93.12 96 PHE B CA 1
ATOM 3812 C C . PHE B 1 96 ? 14.914 18.406 -16.703 1 93.12 96 PHE B C 1
ATOM 3814 O O . PHE B 1 96 ? 15.617 18.359 -17.719 1 93.12 96 PHE B O 1
ATOM 3821 N N . ASP B 1 97 ? 15.25 19.109 -15.719 1 93.44 97 ASP B N 1
ATOM 3822 C CA . ASP B 1 97 ? 16.484 19.828 -15.438 1 93.44 97 ASP B CA 1
ATOM 3823 C C . ASP B 1 97 ? 16.672 20.047 -13.938 1 93.44 97 ASP B C 1
ATOM 3825 O O . ASP B 1 97 ? 15.891 19.547 -13.133 1 93.44 97 ASP B O 1
ATOM 3829 N N . PRO B 1 98 ? 17.641 20.719 -13.57 1 93.06 98 PRO B N 1
ATOM 3830 C CA . PRO B 1 98 ? 17.906 20.859 -12.141 1 93.06 98 PRO B CA 1
ATOM 3831 C C . PRO B 1 98 ? 16.812 21.641 -11.406 1 93.06 98 PRO B C 1
ATOM 3833 O O . PRO B 1 98 ? 16.719 21.562 -10.18 1 93.06 98 PRO B O 1
ATOM 3836 N N . LYS B 1 99 ? 15.977 22.391 -12.07 1 97.25 99 LYS B N 1
ATOM 3837 C CA . LYS B 1 99 ? 15 23.25 -11.422 1 97.25 99 LYS B CA 1
ATOM 3838 C C . LYS B 1 99 ? 13.586 22.688 -11.555 1 97.25 99 LYS B C 1
ATOM 3840 O O . LYS B 1 99 ? 12.672 23.094 -10.844 1 97.25 99 LYS B O 1
ATOM 3845 N N . ASN B 1 100 ? 13.375 21.844 -12.5 1 97.31 100 ASN B N 1
ATOM 3846 C CA . ASN B 1 100 ? 12.039 21.375 -12.852 1 97.31 100 ASN B CA 1
ATOM 3847 C C . ASN B 1 100 ? 11.922 19.859 -12.68 1 97.31 100 ASN B C 1
ATOM 3849 O O . ASN B 1 100 ? 12.719 19.109 -13.234 1 97.31 100 ASN B O 1
ATOM 3853 N N . GLU B 1 101 ? 10.852 19.438 -11.938 1 97.25 101 GLU B N 1
ATOM 3854 C CA . GLU B 1 101 ? 10.633 18.016 -11.633 1 97.25 101 GLU B CA 1
ATOM 3855 C C . GLU B 1 101 ? 9.156 17.656 -11.695 1 97.25 101 GLU B C 1
ATOM 3857 O O . GLU B 1 101 ? 8.297 18.469 -11.344 1 97.25 101 GLU B O 1
ATOM 3862 N N . ILE B 1 102 ? 8.875 16.469 -12.18 1 98.19 102 ILE B N 1
ATOM 3863 C CA . ILE B 1 102 ? 7.516 15.938 -12.141 1 98.19 102 ILE B CA 1
ATOM 3864 C C . ILE B 1 102 ? 7.48 14.672 -11.281 1 98.19 102 ILE B C 1
ATOM 3866 O O . ILE B 1 102 ? 8.406 13.859 -11.344 1 98.19 102 ILE B O 1
ATOM 3870 N N . GLN B 1 103 ? 6.531 14.594 -10.422 1 98.38 103 GLN B N 1
ATOM 3871 C CA . GLN B 1 103 ? 6.332 13.461 -9.523 1 98.38 103 GLN B CA 1
ATOM 3872 C C . GLN B 1 103 ? 5.012 12.75 -9.82 1 98.38 103 GLN B C 1
ATOM 3874 O O . GLN B 1 103 ? 4.008 13.398 -10.125 1 98.38 103 GLN B O 1
ATOM 3879 N N . VAL B 1 104 ? 5.031 11.43 -9.75 1 98.5 104 VAL B N 1
ATOM 3880 C CA . VAL B 1 104 ? 3.814 10.633 -9.875 1 98.5 104 VAL B CA 1
ATOM 3881 C C . VAL B 1 104 ? 3.725 9.641 -8.719 1 98.5 104 VAL B C 1
ATOM 3883 O O . VAL B 1 104 ? 4.676 8.898 -8.453 1 98.5 104 VAL B O 1
ATOM 3886 N N . GLY B 1 105 ? 2.652 9.625 -8.031 1 98.5 105 GLY B N 1
ATOM 3887 C CA . GLY B 1 105 ? 2.441 8.758 -6.879 1 98.5 105 GLY B CA 1
ATOM 3888 C C . GLY B 1 105 ? 1.801 9.477 -5.707 1 98.5 105 GLY B C 1
ATOM 3889 O O . GLY B 1 105 ? 0.936 10.336 -5.895 1 98.5 105 GLY B O 1
ATOM 3890 N N . LEU B 1 106 ? 2.088 8.961 -4.535 1 98.62 106 LEU B N 1
ATOM 3891 C CA . LEU B 1 106 ? 1.651 9.602 -3.299 1 98.62 106 LEU B CA 1
ATOM 3892 C C . LEU B 1 106 ? 2.605 10.727 -2.902 1 98.62 106 LEU B C 1
ATOM 3894 O O . LEU B 1 106 ? 3.596 10.484 -2.209 1 98.62 106 LEU B O 1
ATOM 3898 N N . THR B 1 107 ? 2.305 11.938 -3.277 1 98.38 107 THR B N 1
ATOM 3899 C CA . THR B 1 107 ? 3.215 13.062 -3.084 1 98.38 107 THR B CA 1
ATOM 3900 C C . THR B 1 107 ? 2.568 14.141 -2.219 1 98.38 107 THR B C 1
ATOM 3902 O O . THR B 1 107 ? 1.351 14.141 -2.023 1 98.38 107 THR B O 1
ATOM 3905 N N . GLN B 1 108 ? 3.369 15.023 -1.677 1 98.5 108 GLN B N 1
ATOM 3906 C CA . GLN B 1 108 ? 2.883 16.062 -0.772 1 98.5 108 GLN B CA 1
ATOM 3907 C C . GLN B 1 108 ? 2.021 17.078 -1.514 1 98.5 108 GLN B C 1
ATOM 3909 O O . GLN B 1 108 ? 2.412 17.578 -2.572 1 98.5 108 GLN B O 1
ATOM 3914 N N . VAL B 1 109 ? 0.866 17.375 -0.981 1 98.81 109 VAL B N 1
ATOM 3915 C CA . VAL B 1 109 ? -0.015 18.406 -1.517 1 98.81 109 VAL B CA 1
ATOM 3916 C C . VAL B 1 109 ? 0.629 19.781 -1.339 1 98.81 109 VAL B C 1
ATOM 3918 O O . VAL B 1 109 ? 0.998 20.156 -0.225 1 98.81 109 VAL B O 1
ATOM 3921 N N . PRO B 1 110 ? 0.879 20.516 -2.424 1 98.81 110 PRO B N 1
ATOM 3922 C CA . PRO B 1 110 ? 1.489 21.828 -2.291 1 98.81 110 PRO B CA 1
ATOM 3923 C C . PRO B 1 110 ? 0.515 22.875 -1.755 1 98.81 110 PRO B C 1
ATOM 3925 O O . PRO B 1 110 ? -0.08 23.625 -2.533 1 98.81 110 PRO B O 1
ATOM 3928 N N . PHE B 1 111 ? 0.373 23 -0.493 1 98.81 111 PHE B N 1
ATOM 3929 C CA . PHE B 1 111 ? -0.543 23.906 0.168 1 98.81 111 PHE B CA 1
ATOM 3930 C C . PHE B 1 111 ? 0.062 24.438 1.462 1 98.81 111 PHE B C 1
ATOM 3932 O O . PHE B 1 111 ? 0.478 23.672 2.324 1 98.81 111 PHE B O 1
ATOM 3939 N N . GLY B 1 112 ? 0.082 25.766 1.641 1 98.69 112 GLY B N 1
ATOM 3940 C CA . GLY B 1 112 ? 0.598 26.391 2.848 1 98.69 112 GLY B CA 1
ATOM 3941 C C . GLY B 1 112 ? 2.096 26.219 3.016 1 98.69 112 GLY B C 1
ATOM 3942 O O . GLY B 1 112 ? 2.812 25.984 2.043 1 98.69 112 GLY B O 1
ATOM 3943 N N . ILE B 1 113 ? 2.531 26.438 4.219 1 98.62 113 ILE B N 1
ATOM 3944 C CA . ILE B 1 113 ? 3.939 26.219 4.527 1 98.62 113 ILE B CA 1
ATOM 3945 C C . ILE B 1 113 ? 4.258 24.719 4.445 1 98.62 113 ILE B C 1
ATOM 3947 O O . ILE B 1 113 ? 3.654 23.906 5.148 1 98.62 113 ILE B O 1
ATOM 3951 N N . THR B 1 114 ? 5.168 24.359 3.58 1 96.25 114 THR B N 1
ATOM 3952 C CA . THR B 1 114 ? 5.668 22.984 3.463 1 96.25 114 THR B CA 1
ATOM 3953 C C . THR B 1 114 ? 7.129 22.906 3.891 1 96.25 114 THR B C 1
ATOM 3955 O O . THR B 1 114 ? 7.891 23.859 3.695 1 96.25 114 THR B O 1
ATOM 3958 N N . THR B 1 115 ? 7.621 21.906 4.48 1 93.81 115 THR B N 1
ATOM 3959 C CA . THR B 1 115 ? 6.918 20.656 4.746 1 93.81 115 THR B CA 1
ATOM 3960 C C . THR B 1 115 ? 6.039 20.781 5.988 1 93.81 115 THR B C 1
ATOM 3962 O O . THR B 1 115 ? 4.93 20.25 6.027 1 93.81 115 THR B O 1
ATOM 3965 N N . TYR B 1 116 ? 6.562 21.609 7.039 1 96.44 116 TYR B N 1
ATOM 3966 C CA . TYR B 1 116 ? 5.824 21.688 8.297 1 96.44 116 TYR B CA 1
ATOM 3967 C C . TYR B 1 116 ? 5.492 23.141 8.633 1 96.44 116 TYR B C 1
ATOM 3969 O O . TYR B 1 116 ? 6.363 24.016 8.578 1 96.44 116 TYR B O 1
ATOM 3977 N N . ASN B 1 117 ? 4.305 23.391 9.039 1 97.94 117 ASN B N 1
ATOM 3978 C CA . ASN B 1 117 ? 3.832 24.688 9.484 1 97.94 117 ASN B CA 1
ATOM 3979 C C . ASN B 1 117 ? 3.938 24.844 11 1 97.94 117 ASN B C 1
ATOM 3981 O O . ASN B 1 117 ? 3.043 25.391 11.633 1 97.94 117 ASN B O 1
ATOM 3985 N N . SER B 1 118 ? 4.879 24.156 11.602 1 97.88 118 SER B N 1
ATOM 3986 C CA . SER B 1 118 ? 5.102 24.188 13.047 1 97.88 118 SER B CA 1
ATOM 3987 C C . SER B 1 118 ? 6.527 23.781 13.391 1 97.88 118 SER B C 1
ATOM 3989 O O . SER B 1 118 ? 7.324 23.469 12.5 1 97.88 118 SER B O 1
ATOM 3991 N N . HIS B 1 119 ? 6.895 23.891 14.664 1 98.25 119 HIS B N 1
ATOM 3992 C CA . HIS B 1 119 ? 8.219 23.516 15.141 1 98.25 119 HIS B CA 1
ATOM 3993 C C . HIS B 1 119 ? 8.148 22.344 16.125 1 98.25 119 HIS B C 1
ATOM 3995 O O . HIS B 1 119 ? 9.18 21.891 16.609 1 98.25 119 HIS B O 1
ATOM 4001 N N . ASN B 1 120 ? 6.941 21.859 16.375 1 98.44 120 ASN B N 1
ATOM 4002 C CA . ASN B 1 120 ? 6.719 20.875 17.438 1 98.44 120 ASN B CA 1
ATOM 4003 C C . ASN B 1 120 ? 6.332 19.516 16.844 1 98.44 120 ASN B C 1
ATOM 4005 O O . ASN B 1 120 ? 6.266 19.359 15.625 1 98.44 120 ASN B O 1
ATOM 4009 N N . TRP B 1 121 ? 6.141 18.547 17.703 1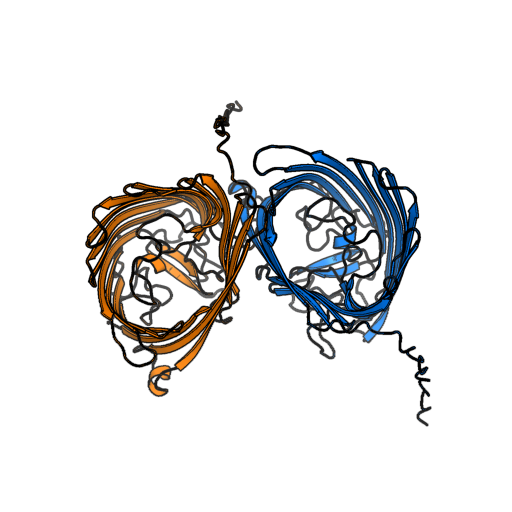 98.06 121 TRP B N 1
ATOM 4010 C CA . TRP B 1 121 ? 5.828 17.188 17.281 1 98.06 121 TRP B CA 1
ATOM 4011 C C . TRP B 1 121 ? 4.383 17.078 16.812 1 98.06 121 TRP B C 1
ATOM 4013 O O . TRP B 1 121 ? 4.047 16.188 16.016 1 98.06 121 TRP B O 1
ATOM 4023 N N . PHE B 1 122 ? 3.502 17.969 17.188 1 98.19 122 PHE B N 1
ATOM 4024 C CA . PHE B 1 122 ? 2.064 17.859 16.984 1 98.19 122 PHE B CA 1
ATOM 4025 C C . PHE B 1 122 ? 1.646 18.609 15.711 1 98.19 122 PHE B C 1
ATOM 4027 O O . PHE B 1 122 ? 0.46 18.672 15.383 1 98.19 122 PHE B O 1
ATOM 4034 N N . PHE B 1 123 ? 2.531 19.219 15.055 1 98.19 123 PHE B N 1
ATOM 4035 C CA . PHE B 1 123 ? 2.182 20.016 13.883 1 98.19 123 PHE B CA 1
ATOM 4036 C C . PHE B 1 123 ? 1.266 21.172 14.273 1 98.19 123 PHE B C 1
ATOM 4038 O O . PHE B 1 123 ? 1.374 21.719 15.383 1 98.19 123 PHE B O 1
ATOM 4045 N N . SER B 1 124 ? 0.612 21.797 13.359 1 98.44 124 SER B N 1
ATOM 4046 C CA . SER B 1 124 ? -0.327 22.891 13.609 1 98.44 124 SER B CA 1
ATOM 4047 C C . SER B 1 124 ? -1.771 22.422 13.477 1 98.44 124 SER B C 1
ATOM 4049 O O . SER B 1 124 ? -2.021 21.25 13.156 1 98.44 124 SER B O 1
ATOM 4051 N N . MET B 1 125 ? -2.67 23.328 13.742 1 98.38 125 MET B N 1
ATOM 4052 C CA . MET B 1 125 ? -4.098 23.062 13.609 1 98.38 125 MET B CA 1
ATOM 4053 C C . MET B 1 125 ? -4.43 22.594 12.195 1 98.38 125 MET B C 1
ATOM 4055 O O . MET B 1 125 ? -5.328 21.766 12 1 98.38 125 MET B O 1
ATOM 4059 N N . ASN B 1 126 ? -3.689 23.031 11.227 1 98.75 126 ASN B N 1
ATOM 4060 C CA . ASN B 1 126 ? -3.963 22.75 9.828 1 98.75 126 ASN B CA 1
ATOM 4061 C C . ASN B 1 126 ? -3.75 21.266 9.508 1 98.75 126 ASN B C 1
ATOM 4063 O O . ASN B 1 126 ? -4.395 20.719 8.609 1 98.75 126 ASN B O 1
ATOM 4067 N N . TYR B 1 127 ? -2.893 20.641 10.281 1 98.62 127 TYR B N 1
ATOM 4068 C CA . TYR B 1 127 ? -2.666 19.219 10.062 1 98.62 127 TYR B CA 1
ATOM 4069 C C . TYR B 1 127 ? -3.939 18.422 10.312 1 98.62 127 TYR B C 1
ATOM 4071 O O . TYR B 1 127 ? -4.281 17.531 9.531 1 98.62 127 TYR B O 1
ATOM 4079 N N . TYR B 1 128 ? -4.605 18.781 11.281 1 98.69 128 TYR B N 1
ATOM 4080 C CA . TYR B 1 128 ? -5.727 17.984 11.773 1 98.69 128 TYR B CA 1
ATOM 4081 C C . TYR B 1 128 ? -6.973 18.203 10.922 1 98.69 128 TYR B C 1
ATOM 4083 O O . TYR B 1 128 ? -7.973 17.5 11.078 1 98.69 128 TYR B O 1
ATOM 4091 N N . ILE B 1 129 ? -6.898 19.172 10.039 1 98.56 129 ILE B N 1
ATOM 4092 C CA . ILE B 1 129 ? -8.016 19.359 9.117 1 98.56 129 ILE B CA 1
ATOM 4093 C C . ILE B 1 129 ? -7.555 19.078 7.688 1 98.56 129 ILE B C 1
ATOM 4095 O O . ILE B 1 129 ? -8.203 19.5 6.727 1 98.56 129 ILE B O 1
ATOM 4099 N N . GLY B 1 130 ? -6.363 18.484 7.516 1 98.31 130 GLY B N 1
ATOM 4100 C CA . GLY B 1 130 ? -5.902 17.953 6.238 1 98.31 130 GLY B CA 1
ATOM 4101 C C . GLY B 1 130 ? -5.227 19.016 5.375 1 98.31 130 GLY B C 1
ATOM 4102 O O . GLY B 1 130 ? -5.18 18.875 4.152 1 98.31 130 GLY B O 1
ATOM 4103 N N . LEU B 1 131 ? -4.719 20.109 6.016 1 98.75 131 LEU B N 1
ATOM 4104 C CA . LEU B 1 131 ? -4.191 21.203 5.207 1 98.75 131 LEU B CA 1
ATOM 4105 C C . LEU B 1 131 ? -2.732 21.469 5.555 1 98.75 131 LEU B C 1
ATOM 4107 O O . LEU B 1 131 ? -2.23 22.578 5.312 1 98.75 131 LEU B O 1
ATOM 4111 N N . GLU B 1 132 ? -2.074 20.516 6.199 1 98.56 132 GLU B N 1
ATOM 4112 C CA . GLU B 1 132 ? -0.641 20.531 6.477 1 98.56 132 GLU B CA 1
ATOM 4113 C C . GLU B 1 132 ? -0.042 19.125 6.305 1 98.56 132 GLU B C 1
ATOM 4115 O O . GLU B 1 132 ? -0.577 18.156 6.824 1 98.56 132 GLU B O 1
ATOM 4120 N N . ASP B 1 133 ? 1.086 19.047 5.551 1 98.19 133 ASP B N 1
ATOM 4121 C CA . ASP B 1 133 ? 1.806 17.797 5.305 1 98.19 133 ASP B CA 1
ATOM 4122 C C . ASP B 1 133 ? 0.858 16.703 4.82 1 98.19 133 ASP B C 1
ATOM 4124 O O . ASP B 1 133 ? 0.932 15.562 5.281 1 98.19 133 ASP B O 1
ATOM 4128 N N . ASP B 1 134 ? -0.023 17.141 4.016 1 98.44 134 ASP B N 1
ATOM 4129 C CA . ASP B 1 134 ? -0.953 16.219 3.371 1 98.44 134 ASP B CA 1
ATOM 4130 C C . ASP B 1 134 ? -0.33 15.586 2.125 1 98.44 134 ASP B C 1
ATOM 4132 O O . ASP B 1 134 ? 0.393 16.266 1.384 1 98.44 134 ASP B O 1
ATOM 4136 N N . HIS B 1 135 ? -0.512 14.32 1.948 1 98.56 135 HIS B N 1
ATOM 4137 C CA . HIS B 1 135 ? -0.055 13.594 0.768 1 98.56 135 HIS B CA 1
ATOM 4138 C C . HIS B 1 135 ? -1.217 12.906 0.061 1 98.56 135 HIS B C 1
ATOM 4140 O O . HIS B 1 135 ? -2.031 12.242 0.704 1 98.56 135 HIS B O 1
ATOM 4146 N N . ASP B 1 136 ? -1.282 13.094 -1.209 1 98.62 136 ASP B N 1
ATOM 4147 C CA . ASP B 1 136 ? -2.357 12.5 -2 1 98.62 136 ASP B CA 1
ATOM 4148 C C . ASP B 1 136 ? -1.812 11.852 -3.27 1 98.62 136 ASP B C 1
ATOM 4150 O O . ASP B 1 136 ? -0.666 12.094 -3.654 1 98.62 136 ASP B O 1
ATOM 4154 N N . MET B 1 137 ? -2.658 11.023 -3.889 1 98.62 137 MET B N 1
ATOM 4155 C CA . MET B 1 137 ? -2.295 10.289 -5.102 1 98.62 137 MET B CA 1
ATOM 4156 C C . MET B 1 137 ? -2.471 11.172 -6.336 1 98.62 137 MET B C 1
ATOM 4158 O O . MET B 1 137 ? -3.582 11.609 -6.641 1 98.62 137 MET B O 1
ATOM 4162 N N . GLY B 1 138 ? -1.336 11.438 -7.027 1 98.5 138 GLY B N 1
ATOM 4163 C CA . GLY B 1 138 ? -1.479 12.258 -8.219 1 98.5 138 GLY B CA 1
ATOM 4164 C C . GLY B 1 138 ? -0.152 12.602 -8.875 1 98.5 138 GLY B C 1
ATOM 4165 O O . GLY B 1 138 ? 0.788 11.805 -8.836 1 98.5 138 GLY B O 1
ATOM 4166 N N . ILE B 1 139 ? -0.242 13.617 -9.672 1 98.69 139 ILE B N 1
ATOM 4167 C CA . ILE B 1 139 ? 0.901 14.156 -10.406 1 98.69 139 ILE B CA 1
ATOM 4168 C C . ILE B 1 139 ? 1.214 15.562 -9.914 1 98.69 139 ILE B C 1
ATOM 4170 O O . ILE B 1 139 ? 0.304 16.375 -9.695 1 98.69 139 ILE B O 1
ATOM 4174 N N . LYS B 1 140 ? 2.473 15.859 -9.68 1 98.88 140 LYS B N 1
ATOM 4175 C CA . LYS B 1 140 ? 2.889 17.172 -9.188 1 98.88 140 LYS B CA 1
ATOM 4176 C C . LYS B 1 140 ? 4.113 17.672 -9.945 1 98.88 140 LYS B C 1
ATOM 4178 O O . LYS B 1 140 ? 5.109 16.969 -10.078 1 98.88 140 LYS B O 1
ATOM 4183 N N . PHE B 1 141 ? 4.004 18.844 -10.461 1 98.88 141 PHE B N 1
ATOM 4184 C CA . PHE B 1 141 ? 5.129 19.547 -11.062 1 98.88 141 PHE B CA 1
ATOM 4185 C C . PHE B 1 141 ? 5.703 20.578 -10.094 1 98.88 141 PHE B C 1
ATOM 4187 O O . PHE B 1 141 ? 4.957 21.328 -9.453 1 98.88 141 PHE B O 1
ATOM 4194 N N . THR B 1 142 ? 6.996 20.625 -10.008 1 98.62 142 THR B N 1
ATOM 4195 C CA . THR B 1 142 ? 7.641 21.594 -9.133 1 98.62 142 THR B CA 1
ATOM 4196 C C . THR B 1 142 ? 8.719 22.375 -9.883 1 98.62 142 THR B C 1
ATOM 4198 O O . THR B 1 142 ? 9.414 21.812 -10.734 1 98.62 142 THR B O 1
ATOM 4201 N N . HIS B 1 143 ? 8.805 23.609 -9.609 1 98.69 143 HIS B N 1
ATOM 4202 C CA . HIS B 1 143 ? 9.883 24.5 -10.023 1 98.69 143 HIS B CA 1
ATOM 4203 C C . HIS B 1 143 ? 10.586 25.125 -8.812 1 98.69 143 HIS B C 1
ATOM 4205 O O . HIS B 1 143 ? 9.945 25.812 -8.008 1 98.69 143 HIS B O 1
ATOM 4211 N N . THR B 1 144 ? 11.867 24.906 -8.727 1 97.56 144 THR B N 1
ATOM 4212 C CA . THR B 1 144 ? 12.648 25.438 -7.617 1 97.56 144 THR B CA 1
ATOM 4213 C C . THR B 1 144 ? 13.766 26.344 -8.125 1 97.56 144 THR B C 1
ATOM 4215 O O . THR B 1 144 ? 14.633 25.891 -8.891 1 97.56 144 THR B O 1
ATOM 4218 N N . ASP B 1 145 ? 13.75 27.469 -7.633 1 96.5 145 ASP B N 1
ATOM 4219 C CA . ASP B 1 145 ? 14.789 28.453 -7.953 1 96.5 145 ASP B CA 1
ATOM 4220 C C . ASP B 1 145 ? 15.094 29.328 -6.746 1 96.5 145 ASP B C 1
ATOM 4222 O O . ASP B 1 145 ? 14.516 29.156 -5.676 1 96.5 145 ASP B O 1
ATOM 4226 N N . LYS B 1 146 ? 16.078 30.25 -6.902 1 94.25 146 LYS B N 1
ATOM 4227 C CA . LYS B 1 146 ? 16.578 31.062 -5.785 1 94.25 146 LYS B CA 1
ATOM 4228 C C . LYS B 1 146 ? 15.477 31.969 -5.238 1 94.25 146 LYS B C 1
ATOM 4230 O O . LYS B 1 146 ? 15.367 32.156 -4.023 1 94.25 146 LYS B O 1
ATOM 4235 N N . LYS B 1 147 ? 14.734 32.531 -6.043 1 95.75 147 LYS B N 1
ATOM 4236 C CA . LYS B 1 147 ? 13.75 33.531 -5.609 1 95.75 147 LYS B CA 1
ATOM 4237 C C . LYS B 1 147 ? 12.336 32.969 -5.695 1 95.75 147 LYS B C 1
ATOM 4239 O O . LYS B 1 147 ? 11.516 33.219 -4.801 1 95.75 147 LYS B O 1
ATOM 4244 N N . TRP B 1 148 ? 12.07 32.281 -6.805 1 97.06 148 TRP B N 1
ATOM 4245 C CA . TRP B 1 148 ? 10.719 31.797 -7.043 1 97.06 148 TRP B CA 1
ATOM 4246 C C . TRP B 1 148 ? 10.656 30.281 -6.988 1 97.06 148 TRP B C 1
ATOM 4248 O O . TRP B 1 148 ? 11.375 29.594 -7.719 1 97.06 148 TRP B O 1
ATOM 4258 N N . ASN B 1 149 ? 9.773 29.812 -6.152 1 98.31 149 ASN B N 1
ATOM 4259 C CA . ASN B 1 149 ? 9.43 28.391 -6.082 1 98.31 149 ASN B CA 1
ATOM 4260 C C . ASN B 1 149 ? 7.934 28.172 -6.262 1 98.31 149 ASN B C 1
ATOM 4262 O O . ASN B 1 149 ? 7.117 28.875 -5.664 1 98.31 149 ASN B O 1
ATOM 4266 N N . TYR B 1 150 ? 7.523 27.219 -7.133 1 98.56 150 TYR B N 1
ATOM 4267 C CA . TYR B 1 150 ? 6.098 26.938 -7.254 1 98.56 150 TYR B CA 1
ATOM 4268 C C . TYR B 1 150 ? 5.844 25.469 -7.547 1 98.56 150 TYR B C 1
ATOM 4270 O O . TYR B 1 150 ? 6.754 24.75 -7.965 1 98.56 150 TYR B O 1
ATOM 4278 N N . ALA B 1 151 ? 4.676 25.047 -7.316 1 98.81 151 ALA B N 1
ATOM 4279 C CA . ALA B 1 151 ? 4.211 23.688 -7.562 1 98.81 151 ALA B CA 1
ATOM 4280 C C . ALA B 1 151 ? 2.77 23.688 -8.062 1 98.81 151 ALA B C 1
ATOM 4282 O O . ALA B 1 151 ? 1.938 24.469 -7.594 1 98.81 151 ALA B O 1
ATOM 4283 N N . LEU B 1 152 ? 2.512 22.891 -9.047 1 98.88 152 LEU B N 1
ATOM 4284 C CA . LEU B 1 152 ? 1.188 22.594 -9.578 1 98.88 152 LEU B CA 1
ATOM 4285 C C . LEU B 1 152 ? 0.903 21.094 -9.523 1 98.88 152 LEU B C 1
ATOM 4287 O O . LEU B 1 152 ? 1.782 20.281 -9.82 1 98.88 152 LEU B O 1
ATOM 4291 N N . ALA B 1 153 ? -0.341 20.812 -9.086 1 98.94 153 ALA B N 1
ATOM 4292 C CA . ALA B 1 153 ? -0.602 19.391 -8.938 1 98.94 153 ALA B CA 1
ATOM 4293 C C . ALA B 1 153 ? -2.057 19.062 -9.258 1 98.94 153 ALA B C 1
ATOM 4295 O O . ALA B 1 153 ? -2.934 19.922 -9.148 1 98.94 153 ALA B O 1
ATOM 4296 N N . PHE B 1 154 ? -2.275 17.938 -9.758 1 98.88 154 PHE B N 1
ATOM 4297 C CA . PHE B 1 154 ? -3.574 17.281 -9.867 1 98.88 154 PHE B CA 1
ATOM 4298 C C . PHE B 1 154 ? -3.592 15.984 -9.062 1 98.88 154 PHE B C 1
ATOM 4300 O O . PHE B 1 154 ? -2.742 15.109 -9.266 1 98.88 154 PHE B O 1
ATOM 4307 N N . PHE B 1 155 ? -4.516 15.906 -8.18 1 98.81 155 PHE B N 1
ATOM 4308 C CA . PHE B 1 155 ? -4.672 14.695 -7.383 1 98.81 155 PHE B CA 1
ATOM 4309 C C . PHE B 1 155 ? -5.953 13.961 -7.758 1 98.81 155 PHE B C 1
ATOM 4311 O O . PHE B 1 155 ? -7.051 14.508 -7.637 1 98.81 155 PHE B O 1
ATOM 4318 N N . LYS B 1 156 ? -5.801 12.688 -8.203 1 98.44 156 LYS B N 1
ATOM 4319 C CA . LYS B 1 156 ? -6.945 11.852 -8.555 1 98.44 156 LYS B CA 1
ATOM 4320 C C . LYS B 1 156 ? -7.801 11.547 -7.328 1 98.44 156 LYS B C 1
ATOM 4322 O O . LYS B 1 156 ? -9.023 11.469 -7.426 1 98.44 156 LYS B O 1
ATOM 4327 N N . ASN B 1 157 ? -7.332 11.242 -6.25 1 98 157 ASN B N 1
ATOM 4328 C CA . ASN B 1 157 ? -7.973 10.961 -4.973 1 98 157 ASN B CA 1
ATOM 4329 C C . ASN B 1 157 ? -6.969 10.992 -3.822 1 98 157 ASN B C 1
ATOM 4331 O O . ASN B 1 157 ? -5.777 11.227 -4.039 1 98 157 ASN B O 1
ATOM 4335 N N . ALA B 1 158 ? -7.477 10.883 -2.58 1 96.88 158 ALA B N 1
ATOM 4336 C CA . ALA B 1 158 ? -6.582 10.703 -1.44 1 96.88 158 ALA B CA 1
ATOM 4337 C C . ALA B 1 158 ? -5.852 9.359 -1.524 1 96.88 158 ALA B C 1
ATOM 4339 O O . ALA B 1 158 ? -5.762 8.766 -2.598 1 96.88 158 ALA B O 1
ATOM 4340 N N . GLU B 1 159 ? -5.258 8.914 -0.472 1 94.31 159 GLU B N 1
ATOM 4341 C CA . GLU B 1 159 ? -4.531 7.645 -0.47 1 94.31 159 GLU B CA 1
ATOM 4342 C C . GLU B 1 159 ? -5.484 6.461 -0.604 1 94.31 159 GLU B C 1
ATOM 4344 O O . GLU B 1 159 ? -5.922 5.895 0.398 1 94.31 159 GLU B O 1
ATOM 4349 N N . GLU B 1 160 ? -5.695 6.051 -1.841 1 93.31 160 GLU B N 1
ATOM 4350 C CA . GLU B 1 160 ? -6.586 4.922 -2.092 1 93.31 160 GLU B CA 1
ATOM 4351 C C . GLU B 1 160 ? -5.887 3.594 -1.813 1 93.31 160 GLU B C 1
ATOM 4353 O O . GLU B 1 160 ? -4.75 3.383 -2.244 1 93.31 160 GLU B O 1
ATOM 4358 N N . GLN B 1 161 ? -6.637 2.742 -1.048 1 93.75 161 GLN B N 1
ATOM 4359 C CA . GLN B 1 161 ? -6.051 1.47 -0.642 1 93.75 161 GLN B CA 1
ATOM 4360 C C . GLN B 1 161 ? -7.004 0.312 -0.921 1 93.75 161 GLN B C 1
ATOM 4362 O O . GLN B 1 161 ? -6.66 -0.851 -0.693 1 93.75 161 GLN B O 1
ATOM 4367 N N . ARG B 1 162 ? -8.219 0.51 -1.489 1 91.56 162 ARG B N 1
ATOM 4368 C CA . ARG B 1 162 ? -9.219 -0.551 -1.543 1 91.56 162 ARG B CA 1
ATOM 4369 C C . ARG B 1 162 ? -9.734 -0.75 -2.965 1 91.56 162 ARG B C 1
ATOM 4371 O O . ARG B 1 162 ? -10.156 -1.848 -3.33 1 91.56 162 ARG B O 1
ATOM 4378 N N . PHE B 1 163 ? -9.883 0.249 -3.805 1 90.75 163 PHE B N 1
ATOM 4379 C CA . PHE B 1 163 ? -10.203 0.236 -5.227 1 90.75 163 PHE B CA 1
ATOM 4380 C C . PHE B 1 163 ? -11.609 -0.302 -5.457 1 90.75 163 PHE B C 1
ATOM 4382 O O . PHE B 1 163 ? -11.906 -0.84 -6.527 1 90.75 163 PHE B O 1
ATOM 4389 N N . GLY B 1 164 ? -12.516 -0.251 -4.516 1 92.38 164 GLY B N 1
ATOM 4390 C CA . GLY B 1 164 ? -13.883 -0.723 -4.672 1 92.38 164 GLY B CA 1
ATOM 4391 C C . GLY B 1 164 ? -14.797 0.3 -5.32 1 92.38 164 GLY B C 1
ATOM 4392 O O . GLY B 1 164 ? -14.422 1.465 -5.469 1 92.38 164 GLY B O 1
ATOM 4393 N N . SER B 1 165 ? -15.992 -0.213 -5.688 1 91 165 SER B N 1
ATOM 4394 C CA . SER B 1 165 ? -17.016 0.657 -6.254 1 91 165 SER B CA 1
ATOM 4395 C C . SER B 1 165 ? -17.609 1.581 -5.191 1 91 165 SER B C 1
ATOM 4397 O O . SER B 1 165 ? -17.891 2.748 -5.469 1 91 165 SER B O 1
ATOM 4399 N N . ASN B 1 166 ? -17.828 1.021 -4.078 1 94.62 166 ASN B N 1
ATOM 4400 C CA . ASN B 1 166 ? -18.469 1.711 -2.963 1 94.62 166 ASN B CA 1
ATOM 4401 C C . ASN B 1 166 ? -17.719 1.474 -1.656 1 94.62 166 ASN B C 1
ATOM 4403 O O . ASN B 1 166 ? -18.328 1.215 -0.62 1 94.62 166 ASN B O 1
ATOM 4407 N N . SER B 1 167 ? -16.422 1.541 -1.755 1 94.06 167 SER B N 1
ATOM 4408 C CA . SER B 1 167 ? -15.602 1.298 -0.569 1 94.06 167 SER B CA 1
ATOM 4409 C C . SER B 1 167 ? -15.188 2.607 0.095 1 94.06 167 SER B C 1
ATOM 4411 O O . SER B 1 167 ? -14.75 3.539 -0.581 1 94.06 167 SER B O 1
ATOM 4413 N N . ASP B 1 168 ? -15.352 2.65 1.427 1 96.19 168 ASP B N 1
ATOM 4414 C CA . ASP B 1 168 ? -14.914 3.805 2.205 1 96.19 168 ASP B CA 1
ATOM 4415 C C . ASP B 1 168 ? -13.391 3.873 2.27 1 96.19 168 ASP B C 1
ATOM 4417 O O . ASP B 1 168 ? -12.711 2.867 2.066 1 96.19 168 ASP B O 1
ATOM 4421 N N . VAL B 1 169 ? -12.898 5.066 2.541 1 94.75 169 VAL B N 1
ATOM 4422 C CA . VAL B 1 169 ? -11.461 5.262 2.666 1 94.75 169 VAL B CA 1
ATOM 4423 C C . VAL B 1 169 ? -10.953 4.574 3.932 1 94.75 169 VAL B C 1
ATOM 4425 O O . VAL B 1 169 ? -11.656 4.516 4.941 1 94.75 169 VAL B O 1
ATOM 4428 N N . SER B 1 170 ? -9.719 4.051 3.857 1 95.19 170 SER B N 1
ATOM 4429 C CA . SER B 1 170 ? -9.094 3.406 5.012 1 95.19 170 SER B CA 1
ATOM 4430 C C . SER B 1 170 ? -8.672 4.434 6.055 1 95.19 170 SER B C 1
ATOM 4432 O O . SER B 1 170 ? -8.156 5.496 5.711 1 95.19 170 SER B O 1
ATOM 4434 N N . ASP B 1 171 ? -8.812 3.982 7.34 1 96.5 171 ASP B N 1
ATOM 4435 C CA . ASP B 1 171 ? -8.359 4.836 8.438 1 96.5 171 ASP B CA 1
ATOM 4436 C C . ASP B 1 171 ? -6.844 4.762 8.602 1 96.5 171 ASP B C 1
ATOM 4438 O O . ASP B 1 171 ? -6.25 5.582 9.297 1 96.5 171 ASP B O 1
ATOM 4442 N N . ALA B 1 172 ? -6.191 3.785 8.008 1 95.69 172 ALA B N 1
ATOM 4443 C CA . ALA B 1 172 ? -4.758 3.564 8.148 1 95.69 172 ALA B CA 1
ATOM 4444 C C . ALA B 1 172 ? -3.969 4.48 7.215 1 95.69 172 ALA B C 1
ATOM 4446 O O . ALA B 1 172 ? -3.492 4.043 6.164 1 95.69 172 ALA B O 1
ATOM 4447 N N . ARG B 1 173 ? -3.74 5.656 7.672 1 96.69 173 ARG B N 1
ATOM 4448 C CA . ARG B 1 173 ? -3.068 6.66 6.848 1 96.69 173 ARG B CA 1
ATOM 4449 C C . ARG B 1 173 ? -2.416 7.73 7.715 1 96.69 173 ARG B C 1
ATOM 4451 O O . ARG B 1 173 ? -2.787 7.906 8.875 1 96.69 173 ARG B O 1
ATOM 4458 N N . TYR B 1 174 ? -1.466 8.422 7.16 1 97.19 174 TYR B N 1
ATOM 4459 C CA . TYR B 1 174 ? -0.684 9.445 7.852 1 97.19 174 TYR B CA 1
ATOM 4460 C C . TYR B 1 174 ? -1.369 10.805 7.773 1 97.19 174 TYR B C 1
ATOM 4462 O O . TYR B 1 174 ? -1.462 11.516 8.773 1 97.19 174 TYR B O 1
ATOM 4470 N N . SER B 1 175 ? -1.841 11.109 6.52 1 96.81 175 SER B N 1
ATOM 4471 C CA . SER B 1 175 ? -2.48 12.406 6.305 1 96.81 175 SER B CA 1
ATOM 4472 C C . SER B 1 175 ? -3.977 12.336 6.586 1 96.81 175 SER B C 1
ATOM 4474 O O . SER B 1 175 ? -4.633 11.352 6.246 1 96.81 175 SER B O 1
ATOM 4476 N N . TYR B 1 176 ? -4.449 13.391 7.219 1 98.38 176 TYR B N 1
ATOM 4477 C CA . TYR B 1 176 ? -5.895 13.438 7.418 1 98.38 176 TYR B CA 1
ATOM 4478 C C . TYR B 1 176 ? -6.617 13.75 6.113 1 98.38 176 TYR B C 1
ATOM 4480 O O . TYR B 1 176 ? -6.25 14.695 5.406 1 98.38 176 TYR B O 1
ATOM 4488 N N . ASP B 1 177 ? -7.586 13.008 5.762 1 98.56 177 ASP B N 1
ATOM 4489 C CA . ASP B 1 177 ? -8.414 13.195 4.574 1 98.56 177 ASP B CA 1
ATOM 4490 C C . ASP B 1 177 ? -9.891 12.984 4.898 1 98.56 177 ASP B C 1
ATOM 4492 O O . ASP B 1 177 ? -10.234 12.414 5.938 1 98.56 177 ASP B O 1
ATOM 4496 N N . VAL B 1 178 ? -10.734 13.492 4.031 1 98.69 178 VAL B N 1
ATOM 4497 C CA . VAL B 1 178 ? -12.172 13.266 4.137 1 98.69 178 VAL B CA 1
ATOM 4498 C C . VAL B 1 178 ? -12.477 11.773 4.043 1 98.69 178 VAL B C 1
ATOM 4500 O O . VAL B 1 178 ? -11.867 11.062 3.24 1 98.69 178 VAL B O 1
ATOM 4503 N N . ALA B 1 179 ? -13.383 11.344 4.891 1 98.38 179 ALA B N 1
ATOM 4504 C CA . ALA B 1 179 ? -13.664 9.914 5.039 1 98.38 179 ALA B CA 1
ATOM 4505 C C . ALA B 1 179 ? -15.102 9.68 5.496 1 98.38 179 ALA B C 1
ATOM 4507 O O . ALA B 1 179 ? -16.031 10.336 5.012 1 98.38 179 ALA B O 1
ATOM 4508 N N . SER B 1 180 ? -15.305 8.609 6.258 1 98.62 180 SER B N 1
ATOM 4509 C CA . SER B 1 180 ? -16.594 8.227 6.84 1 98.62 180 SER B CA 1
ATOM 4510 C C . SER B 1 180 ? -16.453 7.91 8.328 1 98.62 180 SER B C 1
ATOM 4512 O O . SER B 1 180 ? -15.344 7.684 8.812 1 98.62 180 SER B O 1
ATOM 4514 N N . ILE B 1 181 ? -17.562 7.918 9 1 98.5 181 ILE B N 1
ATOM 4515 C CA . ILE B 1 181 ? -17.547 7.633 10.43 1 98.5 181 ILE B CA 1
ATOM 4516 C C . ILE B 1 181 ? -18.844 6.957 10.844 1 98.5 181 ILE B C 1
ATOM 4518 O O . ILE B 1 181 ? -19.906 7.234 10.273 1 98.5 181 ILE B O 1
ATOM 4522 N N . ASP B 1 182 ? -18.781 6.02 11.758 1 97.44 182 ASP B N 1
ATOM 4523 C CA . ASP B 1 182 ? -19.953 5.496 12.438 1 97.44 182 ASP B CA 1
ATOM 4524 C C . ASP B 1 182 ? -20.281 6.316 13.688 1 97.44 182 ASP B C 1
ATOM 4526 O O . ASP B 1 182 ? -19.828 5.98 14.789 1 97.44 182 ASP B O 1
ATOM 4530 N N . ILE B 1 183 ? -21.094 7.219 13.539 1 93.94 183 ILE B N 1
ATOM 4531 C CA . ILE B 1 183 ? -21.234 8.242 14.57 1 93.94 183 ILE B CA 1
ATOM 4532 C C . ILE B 1 183 ? -22.109 7.719 15.703 1 93.94 183 ILE B C 1
ATOM 4534 O O . ILE B 1 183 ? -21.922 8.094 16.859 1 93.94 183 ILE B O 1
ATOM 4538 N N . ASP B 1 184 ? -23.031 6.812 15.438 1 92.31 184 ASP B N 1
ATOM 4539 C CA . ASP B 1 184 ? -23.969 6.371 16.469 1 92.31 184 ASP B CA 1
ATOM 4540 C C . ASP B 1 184 ? -23.672 4.941 16.922 1 92.31 184 ASP B C 1
ATOM 4542 O O . ASP B 1 184 ? -24.391 4.371 17.734 1 92.31 184 ASP B O 1
ATOM 4546 N N . GLY B 1 185 ? -22.656 4.297 16.297 1 92 185 GLY B N 1
ATOM 4547 C CA . GLY B 1 185 ? -22.188 2.992 16.734 1 92 185 GLY B CA 1
ATOM 4548 C C . GLY B 1 185 ? -23.062 1.853 16.266 1 92 185 GLY B C 1
ATOM 4549 O O . GLY B 1 185 ? -23.031 0.755 16.828 1 92 185 GLY B O 1
ATOM 4550 N N . ASP B 1 186 ? -23.906 2.018 15.25 1 93.56 186 ASP B N 1
ATOM 4551 C CA . ASP B 1 186 ? -24.844 0.982 14.812 1 93.56 186 ASP B CA 1
ATOM 4552 C C . ASP B 1 186 ? -24.188 0.062 13.773 1 93.56 186 ASP B C 1
ATOM 4554 O O . ASP B 1 186 ? -24.844 -0.833 13.242 1 93.56 186 ASP B O 1
ATOM 4558 N N . GLY B 1 187 ? -22.922 0.366 13.43 1 92.62 187 GLY B N 1
ATOM 4559 C CA . GLY B 1 187 ? -22.188 -0.468 12.484 1 92.62 187 GLY B CA 1
ATOM 4560 C C . GLY B 1 187 ? -22.312 0.009 11.055 1 92.62 187 GLY B C 1
ATOM 4561 O O . GLY B 1 187 ? -21.688 -0.55 10.156 1 92.62 187 GLY B O 1
ATOM 4562 N N . ILE B 1 188 ? -23.094 1.039 10.859 1 94.31 188 ILE B N 1
ATOM 4563 C CA . ILE B 1 188 ? -23.266 1.624 9.539 1 94.31 188 ILE B CA 1
ATOM 4564 C C . ILE B 1 188 ? -22.547 2.973 9.469 1 94.31 188 ILE B C 1
ATOM 4566 O O . ILE B 1 188 ? -22.766 3.842 10.312 1 94.31 188 ILE B O 1
ATOM 4570 N N . LEU B 1 189 ? -21.75 3.123 8.508 1 97.31 189 LEU B N 1
ATOM 4571 C CA . LEU B 1 189 ? -20.953 4.344 8.398 1 97.31 189 LEU B CA 1
ATOM 4572 C C . LEU B 1 189 ? -21.812 5.504 7.906 1 97.31 189 LEU B C 1
ATOM 4574 O O . LEU B 1 189 ? -22.703 5.316 7.078 1 97.31 189 LEU B O 1
ATOM 4578 N N . ASP B 1 190 ? -21.484 6.688 8.438 1 97.62 190 ASP B N 1
ATOM 4579 C CA . ASP B 1 190 ? -22.094 7.957 8.07 1 97.62 190 ASP B CA 1
ATOM 4580 C C . ASP B 1 190 ? -21.078 8.906 7.441 1 97.62 190 ASP B C 1
ATOM 4582 O O . ASP B 1 190 ? -19.875 8.641 7.488 1 97.62 190 ASP B O 1
ATOM 4586 N N . PHE B 1 191 ? -21.672 10.047 6.77 1 98.25 191 PHE B N 1
ATOM 4587 C CA . PHE B 1 191 ? -20.812 11.07 6.188 1 98.25 191 PHE B CA 1
ATOM 4588 C C . PHE B 1 191 ? -19.781 10.453 5.254 1 98.25 191 PHE B C 1
ATOM 4590 O O . PHE B 1 191 ? -18.578 10.727 5.371 1 98.25 191 PHE B O 1
ATOM 4597 N N . ARG B 1 192 ? -20.266 9.617 4.34 1 98.44 192 ARG B N 1
ATOM 4598 C CA . ARG B 1 192 ? -19.391 8.789 3.527 1 98.44 192 ARG B CA 1
ATOM 4599 C C . ARG B 1 192 ? -18.938 9.531 2.273 1 98.44 192 ARG B C 1
ATOM 4601 O O . ARG B 1 192 ? -19.547 9.391 1.21 1 98.44 192 ARG B O 1
ATOM 4608 N N . ASN B 1 193 ? -17.891 10.336 2.391 1 98.5 193 ASN B N 1
ATOM 4609 C CA . ASN B 1 193 ? -17.375 11.133 1.285 1 98.5 193 ASN B CA 1
ATOM 4610 C C . ASN B 1 193 ? -15.938 10.773 0.959 1 98.5 193 ASN B C 1
ATOM 4612 O O . ASN B 1 193 ? -15.18 10.367 1.844 1 98.5 193 ASN B O 1
ATOM 4616 N N . LYS B 1 194 ? -15.578 10.906 -0.337 1 97.94 194 LYS B N 1
ATOM 4617 C CA . LYS B 1 194 ? -14.219 10.719 -0.829 1 97.94 194 LYS B CA 1
ATOM 4618 C C . LYS B 1 194 ? -13.734 11.953 -1.595 1 97.94 194 LYS B C 1
ATOM 4620 O O . LYS B 1 194 ? -14.484 12.523 -2.391 1 97.94 194 LYS B O 1
ATOM 4625 N N . GLU B 1 195 ? -12.539 12.352 -1.324 1 98.31 195 GLU B N 1
ATOM 4626 C CA . GLU B 1 195 ? -11.906 13.383 -2.146 1 98.31 195 GLU B CA 1
ATOM 4627 C C . GLU B 1 195 ? -11.562 12.852 -3.531 1 98.31 195 GLU B C 1
ATOM 4629 O O . GLU B 1 195 ? -11.016 11.75 -3.658 1 98.31 195 GLU B O 1
ATOM 4634 N N . VAL B 1 196 ? -11.938 13.625 -4.527 1 97.75 196 VAL B N 1
ATOM 4635 C CA . VAL B 1 196 ? -11.672 13.18 -5.891 1 97.75 196 VAL B CA 1
ATOM 4636 C C . VAL B 1 196 ? -11.305 14.375 -6.766 1 97.75 196 VAL B C 1
ATOM 4638 O O . VAL B 1 196 ? -11.883 15.461 -6.617 1 97.75 196 VAL B O 1
ATOM 4641 N N . ASN B 1 197 ? -10.336 14.188 -7.668 1 98.19 197 ASN B N 1
ATOM 4642 C CA . ASN B 1 197 ? -9.992 15.141 -8.719 1 98.19 197 ASN B CA 1
ATOM 4643 C C . ASN B 1 197 ? -9.734 16.531 -8.156 1 98.19 197 ASN B C 1
ATOM 4645 O O . ASN B 1 197 ? -10.484 17.469 -8.43 1 98.19 197 ASN B O 1
ATOM 4649 N N . GLN B 1 198 ? -8.656 16.719 -7.516 1 98.56 198 GLN B N 1
ATOM 4650 C CA . GLN B 1 198 ? -8.289 17.984 -6.859 1 98.56 198 GLN B CA 1
ATOM 4651 C C . GLN B 1 198 ? -7.098 18.641 -7.547 1 98.56 198 GLN B C 1
ATOM 4653 O O . GLN B 1 198 ? -6.133 17.953 -7.906 1 98.56 198 GLN B O 1
ATOM 4658 N N . VAL B 1 199 ? -7.207 19.922 -7.844 1 98.81 199 VAL B N 1
ATOM 4659 C CA . VAL B 1 199 ? -6.086 20.688 -8.367 1 98.81 199 VAL B CA 1
ATOM 4660 C C . VAL B 1 199 ? -5.504 21.562 -7.258 1 98.81 199 VAL B C 1
ATOM 4662 O O . VAL B 1 199 ? -6.238 22.062 -6.402 1 98.81 199 VAL B O 1
ATOM 4665 N N . ASN B 1 200 ? -4.223 21.672 -7.195 1 98.88 200 ASN B N 1
ATOM 4666 C CA . ASN B 1 200 ? -3.518 22.5 -6.219 1 98.88 200 ASN B CA 1
ATOM 4667 C C . ASN B 1 200 ? -2.469 23.391 -6.887 1 98.88 200 ASN B C 1
ATOM 4669 O O . ASN B 1 200 ? -1.89 23.016 -7.906 1 98.88 200 ASN B O 1
ATOM 4673 N N . GLY B 1 201 ? -2.248 24.531 -6.312 1 98.81 201 GLY B N 1
ATOM 4674 C CA . GLY B 1 201 ? -1.15 25.406 -6.672 1 98.81 201 GLY B CA 1
ATOM 4675 C C . GLY B 1 201 ? -0.535 26.109 -5.477 1 98.81 201 GLY B C 1
ATOM 4676 O O . GLY B 1 201 ? -1.246 26.516 -4.555 1 98.81 201 GLY B O 1
ATOM 4677 N N . GLN B 1 202 ? 0.763 26.25 -5.453 1 98.88 202 GLN B N 1
ATOM 4678 C CA . GLN B 1 202 ? 1.511 26.969 -4.422 1 98.88 202 GLN B CA 1
ATOM 4679 C C . GLN B 1 202 ? 2.613 27.828 -5.039 1 98.88 202 GLN B C 1
ATOM 4681 O O . GLN B 1 202 ? 3.285 27.406 -5.98 1 98.88 202 GLN B O 1
ATOM 4686 N N . LEU B 1 203 ? 2.73 29.031 -4.605 1 98.75 203 LEU B N 1
ATOM 4687 C CA . LEU B 1 203 ? 3.768 29.953 -5.031 1 98.75 203 LEU B CA 1
ATOM 4688 C C . LEU B 1 203 ? 4.48 30.562 -3.824 1 98.75 203 LEU B C 1
ATOM 4690 O O . LEU B 1 203 ? 3.832 31.062 -2.898 1 98.75 203 LEU B O 1
ATOM 4694 N N . ASN B 1 204 ? 5.773 30.5 -3.807 1 98.56 204 ASN B N 1
ATOM 4695 C CA . ASN B 1 204 ? 6.617 31.078 -2.771 1 98.56 204 ASN B CA 1
ATOM 4696 C C . ASN B 1 204 ? 7.621 32.062 -3.359 1 98.56 204 ASN B C 1
ATOM 4698 O O . ASN B 1 204 ? 8.258 31.781 -4.375 1 98.56 204 ASN B O 1
ATOM 4702 N N . TYR B 1 205 ? 7.73 33.219 -2.748 1 98.44 205 TYR B N 1
ATOM 4703 C CA . TYR B 1 205 ? 8.75 34.219 -3.064 1 98.44 205 TYR B CA 1
ATOM 4704 C C . TYR B 1 205 ? 9.734 34.375 -1.909 1 98.44 205 TYR B C 1
ATOM 4706 O O . TYR B 1 205 ? 9.336 34.719 -0.792 1 98.44 205 TYR B O 1
ATOM 4714 N N . VAL B 1 206 ? 10.969 34.156 -2.244 1 97.44 206 VAL B N 1
ATOM 4715 C CA . VAL B 1 206 ? 12.008 34.188 -1.217 1 97.44 206 VAL B CA 1
ATOM 4716 C C . VAL B 1 206 ? 12.875 35.438 -1.405 1 97.44 206 VAL B C 1
ATOM 4718 O O . VAL B 1 206 ? 13.344 35.719 -2.512 1 97.44 206 VAL B O 1
ATOM 4721 N N . ILE B 1 207 ? 13.023 36.125 -0.312 1 96.19 207 ILE B N 1
ATOM 4722 C CA . ILE B 1 207 ? 13.859 37.312 -0.303 1 96.19 207 ILE B CA 1
ATOM 4723 C C . ILE B 1 207 ? 14.906 37.188 0.806 1 96.19 207 ILE B C 1
ATOM 4725 O O . ILE B 1 207 ? 14.609 36.719 1.899 1 96.19 207 ILE B O 1
ATOM 4729 N N . GLY B 1 208 ? 16.125 37.656 0.459 1 93 208 GLY B N 1
ATOM 4730 C CA . GLY B 1 208 ? 17.125 37.75 1.506 1 93 208 GLY B CA 1
ATOM 4731 C C . GLY B 1 208 ? 18.438 37.094 1.139 1 93 208 GLY B C 1
ATOM 4732 O O . GLY B 1 208 ? 18.812 37.062 -0.035 1 93 208 GLY B O 1
ATOM 4733 N N . ASN B 1 209 ? 19.203 36.844 2.146 1 89.75 209 ASN B N 1
ATOM 4734 C CA . ASN B 1 209 ? 20.516 36.188 2.023 1 89.75 209 ASN B CA 1
ATOM 4735 C C . ASN B 1 209 ? 20.703 35.094 3.09 1 89.75 209 ASN B C 1
ATOM 4737 O O . ASN B 1 209 ? 19.734 34.594 3.641 1 89.75 209 ASN B O 1
ATOM 4741 N N . ASP B 1 210 ? 21.891 34.75 3.225 1 85.88 210 ASP B N 1
ATOM 4742 C CA . ASP B 1 210 ? 22.203 33.656 4.133 1 85.88 210 ASP B CA 1
ATOM 4743 C C . ASP B 1 210 ? 21.906 34.031 5.582 1 85.88 210 ASP B C 1
ATOM 4745 O O . ASP B 1 210 ? 21.625 33.156 6.414 1 85.88 210 ASP B O 1
ATOM 4749 N N . SER B 1 211 ? 21.953 35.25 5.91 1 90.06 211 SER B N 1
ATOM 4750 C CA . SER B 1 211 ? 21.781 35.688 7.293 1 90.06 211 SER B CA 1
ATOM 4751 C C . SER B 1 211 ? 20.312 35.938 7.613 1 90.06 211 SER B C 1
ATOM 4753 O O . SER B 1 211 ? 19.891 35.844 8.766 1 90.06 211 SER B O 1
ATOM 4755 N N . ILE B 1 212 ? 19.578 36.375 6.723 1 94.88 212 ILE B N 1
ATOM 4756 C CA . ILE B 1 212 ? 18.156 36.656 6.895 1 94.88 212 ILE B CA 1
ATOM 4757 C C . ILE B 1 212 ? 17.406 36.25 5.633 1 94.88 212 ILE B C 1
ATOM 4759 O O . ILE B 1 212 ? 17.812 36.562 4.52 1 94.88 212 ILE B O 1
ATOM 4763 N N . SER B 1 213 ? 16.375 35.469 5.855 1 96.44 213 SER B N 1
ATOM 4764 C CA . SER B 1 213 ? 15.555 35.031 4.73 1 96.44 213 SER B CA 1
ATOM 4765 C C . SER B 1 213 ? 14.07 35.188 5.031 1 96.44 213 SER B C 1
ATOM 4767 O O . SER B 1 213 ? 13.609 34.844 6.121 1 96.44 213 SER B O 1
ATOM 4769 N N . HIS B 1 214 ? 13.391 35.781 4.109 1 97.94 214 HIS B N 1
ATOM 4770 C CA . HIS B 1 214 ? 11.938 35.938 4.141 1 97.94 214 HIS B CA 1
ATOM 4771 C C . HIS B 1 214 ? 11.281 35.125 3.025 1 97.94 214 HIS B C 1
ATOM 4773 O O . HIS B 1 214 ? 11.711 35.188 1.871 1 97.94 214 HIS B O 1
ATOM 4779 N N . THR B 1 215 ? 10.305 34.344 3.369 1 98.19 215 THR B N 1
ATOM 4780 C CA . THR B 1 215 ? 9.484 33.688 2.373 1 98.19 215 THR B CA 1
ATOM 4781 C C . THR B 1 215 ? 8.023 34.094 2.496 1 98.19 215 THR B C 1
ATOM 4783 O O . THR B 1 215 ? 7.422 34 3.564 1 98.19 215 THR B O 1
ATOM 4786 N N . ILE B 1 216 ? 7.5 34.625 1.473 1 98.62 216 ILE B N 1
ATOM 4787 C CA . ILE B 1 216 ? 6.082 34.938 1.362 1 98.62 216 ILE B CA 1
ATOM 4788 C C . ILE B 1 216 ? 5.43 34.031 0.318 1 98.62 216 ILE B C 1
ATOM 4790 O O . ILE B 1 216 ? 5.969 33.875 -0.776 1 98.62 216 ILE B O 1
ATOM 4794 N N . GLY B 1 217 ? 4.266 33.469 0.689 1 98.69 217 GLY B N 1
ATOM 4795 C CA . GLY B 1 217 ? 3.682 32.562 -0.266 1 98.69 217 GLY B CA 1
ATOM 4796 C C . GLY B 1 217 ? 2.166 32.531 -0.225 1 98.69 217 GLY B C 1
ATOM 4797 O O . GLY B 1 217 ? 1.557 33.062 0.708 1 98.69 217 GLY B O 1
ATOM 4798 N N . GLY B 1 218 ? 1.603 32 -1.267 1 98.81 218 GLY B N 1
ATOM 4799 C CA . GLY B 1 218 ? 0.18 31.734 -1.415 1 98.81 218 GLY B CA 1
ATOM 4800 C C . GLY B 1 218 ? -0.114 30.359 -2.002 1 98.81 218 GLY B C 1
ATOM 4801 O O . GLY B 1 218 ? 0.704 29.812 -2.738 1 98.81 218 GLY B O 1
ATOM 4802 N N . SER B 1 219 ? -1.261 29.812 -1.614 1 98.88 219 SER B N 1
ATOM 4803 C CA . SER B 1 219 ? -1.656 28.5 -2.137 1 98.88 219 SER B CA 1
ATOM 4804 C C . SER B 1 219 ? -3.174 28.391 -2.23 1 98.88 219 SER B C 1
ATOM 4806 O O . SER B 1 219 ? -3.902 29.094 -1.525 1 98.88 219 SER B O 1
ATOM 4808 N N . GLY B 1 220 ? -3.588 27.516 -3.139 1 98.88 220 GLY B N 1
ATOM 4809 C CA . GLY B 1 220 ? -4.996 27.219 -3.344 1 98.88 220 GLY B CA 1
ATOM 4810 C C . GLY B 1 220 ? -5.258 25.781 -3.766 1 98.88 220 GLY B C 1
ATOM 4811 O O . GLY B 1 220 ? -4.391 25.141 -4.359 1 98.88 220 GLY B O 1
ATOM 4812 N N . GLN B 1 221 ? -6.441 25.266 -3.406 1 98.75 221 GLN B N 1
ATOM 4813 C CA . GLN B 1 221 ? -6.863 23.953 -3.863 1 98.75 221 GLN B CA 1
ATOM 4814 C C . GLN B 1 221 ? -8.367 23.922 -4.109 1 98.75 221 GLN B C 1
ATOM 4816 O O . GLN B 1 221 ? -9.125 24.656 -3.482 1 98.75 221 GLN B O 1
ATOM 4821 N N . PHE B 1 222 ? -8.734 23.203 -5.059 1 98.88 222 PHE B N 1
ATOM 4822 C CA . PHE B 1 222 ? -10.125 22.984 -5.441 1 98.88 222 PHE B CA 1
ATOM 4823 C C . PHE B 1 222 ? -10.344 21.578 -5.965 1 98.88 222 PHE B C 1
ATOM 4825 O O . PHE B 1 222 ? -9.555 21.078 -6.781 1 98.88 222 PHE B O 1
ATOM 4832 N N . GLY B 1 223 ? -11.359 20.906 -5.438 1 98.5 223 GLY B N 1
ATOM 4833 C CA . GLY B 1 223 ? -11.602 19.547 -5.883 1 98.5 223 GLY B CA 1
ATOM 4834 C C . GLY B 1 223 ? -13 19.062 -5.547 1 98.5 223 GLY B C 1
ATOM 4835 O O . GLY B 1 223 ? -13.836 19.828 -5.066 1 98.5 223 GLY B O 1
ATOM 4836 N N . GLY B 1 224 ? -13.25 17.766 -5.906 1 98.5 224 GLY B N 1
ATOM 4837 C CA . GLY B 1 224 ? -14.555 17.172 -5.684 1 98.5 224 GLY B CA 1
ATOM 4838 C C . GLY B 1 224 ? -14.617 16.344 -4.406 1 98.5 224 GLY B C 1
ATOM 4839 O O . GLY B 1 224 ? -13.586 15.922 -3.885 1 98.5 224 GLY B O 1
ATOM 4840 N N . LEU B 1 225 ? -15.836 16.234 -3.865 1 98.5 225 LEU B N 1
ATOM 4841 C CA . LEU B 1 225 ? -16.188 15.312 -2.795 1 98.5 225 LEU B CA 1
ATOM 4842 C C . LEU B 1 225 ? -17.297 14.359 -3.244 1 98.5 225 LEU B C 1
ATOM 4844 O O . LEU B 1 225 ? -18.469 14.727 -3.262 1 98.5 225 LEU B O 1
ATOM 4848 N N . TYR B 1 226 ? -16.906 13.133 -3.555 1 98.44 226 TYR B N 1
ATOM 4849 C CA . TYR B 1 226 ? -17.859 12.125 -4.004 1 98.44 226 TYR B CA 1
ATOM 4850 C C . TYR B 1 226 ? -18.531 11.43 -2.816 1 98.44 226 TYR B C 1
ATOM 4852 O O . TYR B 1 226 ? -17.844 10.891 -1.945 1 98.44 226 TYR B O 1
ATOM 4860 N N . ASN B 1 227 ? -19.844 11.477 -2.793 1 98.56 227 ASN B N 1
ATOM 4861 C CA . ASN B 1 227 ? -20.562 10.789 -1.723 1 98.56 227 ASN B CA 1
ATOM 4862 C C . ASN B 1 227 ? -20.875 9.344 -2.1 1 98.56 227 ASN B C 1
ATOM 4864 O O . ASN B 1 227 ? -21.484 9.094 -3.148 1 98.56 227 ASN B O 1
ATOM 4868 N N . LEU B 1 228 ? -20.578 8.43 -1.303 1 97.81 228 LEU B N 1
ATOM 4869 C CA . LEU B 1 228 ? -20.688 7.008 -1.622 1 97.81 228 LEU B CA 1
ATOM 4870 C C . LEU B 1 228 ? -22.141 6.547 -1.554 1 97.81 228 LEU B C 1
ATOM 4872 O O . LEU B 1 228 ? -22.516 5.555 -2.188 1 97.81 228 LEU B O 1
ATOM 4876 N N . ASP B 1 229 ? -22.969 7.234 -0.783 1 97.69 229 ASP B N 1
ATOM 4877 C CA . ASP B 1 229 ? -24.375 6.832 -0.648 1 97.69 229 ASP B CA 1
ATOM 4878 C C . ASP B 1 229 ? -25.219 7.387 -1.794 1 97.69 229 ASP B C 1
ATOM 4880 O O . ASP B 1 229 ? -26 6.652 -2.408 1 97.69 229 ASP B O 1
ATOM 4884 N N . THR B 1 230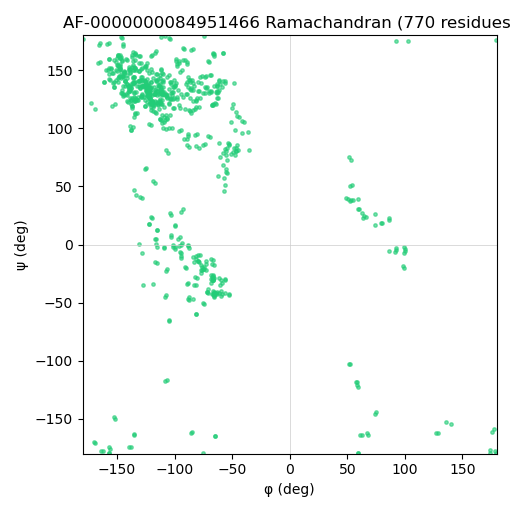 ? -25.062 8.633 -2.082 1 97.81 230 THR B N 1
ATOM 4885 C CA . THR B 1 230 ? -25.906 9.289 -3.072 1 97.81 230 THR B CA 1
ATOM 4886 C C . THR B 1 230 ? -25.281 9.211 -4.461 1 97.81 230 THR B C 1
ATOM 4888 O O . THR B 1 230 ? -25.953 9.469 -5.465 1 97.81 230 THR B O 1
ATOM 4891 N N . GLU B 1 231 ? -23.953 8.961 -4.488 1 96.88 231 GLU B N 1
ATOM 4892 C CA . GLU B 1 231 ? -23.172 8.93 -5.719 1 96.88 231 GLU B CA 1
ATOM 4893 C C . GLU B 1 231 ? -23.156 10.297 -6.398 1 96.88 231 GLU B C 1
ATOM 4895 O O . GLU B 1 231 ? -23.016 10.391 -7.621 1 96.88 231 GLU B O 1
ATOM 4900 N N . GLU B 1 232 ? -23.391 11.312 -5.586 1 97.38 232 GLU B N 1
ATOM 4901 C CA . GLU B 1 232 ? -23.344 12.68 -6.094 1 97.38 232 GLU B CA 1
ATOM 4902 C C . GLU B 1 232 ? -22 13.336 -5.773 1 97.38 232 GLU B C 1
ATOM 4904 O O . GLU B 1 232 ? -21.312 12.93 -4.832 1 97.38 232 GLU B O 1
ATOM 4909 N N . MET B 1 233 ? -21.688 14.383 -6.594 1 97.69 233 MET B N 1
ATOM 4910 C CA . MET B 1 233 ? -20.406 15.07 -6.477 1 97.69 233 MET B CA 1
ATOM 4911 C C . MET B 1 233 ? -20.562 16.422 -5.785 1 97.69 233 MET B C 1
ATOM 4913 O O . MET B 1 233 ? -21.25 17.312 -6.301 1 97.69 233 MET B O 1
ATOM 4917 N N . GLY B 1 234 ? -20.047 16.562 -4.586 1 98.44 234 GLY B N 1
ATOM 4918 C CA . GLY B 1 234 ? -19.844 17.859 -3.965 1 98.44 234 GLY B CA 1
ATOM 4919 C C . GLY B 1 234 ? -18.547 18.531 -4.359 1 98.44 234 GLY B C 1
ATOM 4920 O O . GLY B 1 234 ? -17.969 18.203 -5.398 1 98.44 234 GLY B O 1
ATOM 4921 N N . SER B 1 235 ? -18.172 19.5 -3.516 1 98.62 235 SER B N 1
ATOM 4922 C CA . SER B 1 235 ? -16.938 20.219 -3.816 1 98.62 235 SER B CA 1
ATOM 4923 C C . SER B 1 235 ? -16.25 20.703 -2.543 1 98.62 235 SER B C 1
ATOM 4925 O O . SER B 1 235 ? -16.875 20.75 -1.478 1 98.62 235 SER B O 1
ATOM 4927 N N . HIS B 1 236 ? -14.984 21 -2.662 1 98.69 236 HIS B N 1
ATOM 4928 C CA . HIS B 1 236 ? -14.266 21.656 -1.576 1 98.69 236 HIS B CA 1
ATOM 4929 C C . HIS B 1 236 ? -13.172 22.578 -2.117 1 98.69 236 HIS B C 1
ATOM 4931 O O . HIS B 1 236 ? -12.68 22.375 -3.227 1 98.69 236 HIS B O 1
ATOM 4937 N N . TYR B 1 237 ? -12.836 23.578 -1.357 1 98.75 237 TYR B N 1
ATOM 4938 C CA . TYR B 1 237 ? -11.719 24.453 -1.696 1 98.75 237 TYR B CA 1
ATOM 4939 C C . TYR B 1 237 ? -11.023 24.969 -0.439 1 98.75 237 TYR B C 1
ATOM 4941 O O . TYR B 1 237 ? -11.578 24.891 0.661 1 98.75 237 TYR B O 1
ATOM 4949 N N . ALA B 1 238 ? -9.812 25.422 -0.549 1 98.94 238 ALA B N 1
ATOM 4950 C CA . ALA B 1 238 ? -9.039 26.094 0.486 1 98.94 238 ALA B CA 1
ATOM 4951 C C . ALA B 1 238 ? -8.055 27.078 -0.127 1 98.94 238 ALA B C 1
ATOM 4953 O O . ALA B 1 238 ? -7.617 26.906 -1.268 1 98.94 238 ALA B O 1
ATOM 4954 N N . ALA B 1 239 ? -7.766 28.109 0.553 1 98.94 239 ALA B N 1
ATOM 4955 C CA . ALA B 1 239 ? -6.773 29.109 0.191 1 98.94 239 ALA B CA 1
ATOM 4956 C C . ALA B 1 239 ? -5.957 29.547 1.407 1 98.94 239 ALA B C 1
ATOM 4958 O O . ALA B 1 239 ? -6.48 29.594 2.523 1 98.94 239 ALA B O 1
ATOM 4959 N N . ALA B 1 240 ? -4.707 29.875 1.182 1 98.94 240 ALA B N 1
ATOM 4960 C CA . ALA B 1 240 ? -3.859 30.266 2.303 1 98.94 240 ALA B CA 1
ATOM 4961 C C . ALA B 1 240 ? -2.832 31.312 1.869 1 98.94 240 ALA B C 1
ATOM 4963 O O . ALA B 1 240 ? -2.396 31.328 0.715 1 98.94 240 ALA B O 1
ATOM 4964 N N . LEU B 1 241 ? -2.518 32.219 2.723 1 98.94 241 LEU B N 1
ATOM 4965 C CA . LEU B 1 241 ? -1.352 33.094 2.676 1 98.94 241 LEU B CA 1
ATOM 4966 C C . LEU B 1 241 ? -0.397 32.812 3.826 1 98.94 241 LEU B C 1
ATOM 4968 O O . LEU B 1 241 ? -0.834 32.531 4.949 1 98.94 241 LEU B O 1
ATOM 4972 N N . HIS B 1 242 ? 0.896 32.781 3.521 1 98.88 242 HIS B N 1
ATOM 4973 C CA . HIS B 1 242 ? 1.807 32.406 4.605 1 98.88 242 HIS B CA 1
ATOM 4974 C C . HIS B 1 242 ? 3.094 33.25 4.531 1 98.88 242 HIS B C 1
ATOM 4976 O O . HIS B 1 242 ? 3.398 33.844 3.494 1 98.88 242 HIS B O 1
ATOM 4982 N N . TYR B 1 243 ? 3.756 33.312 5.645 1 98.81 243 TYR B N 1
ATOM 4983 C CA . TYR B 1 243 ? 5.02 34.031 5.832 1 98.81 243 TYR B CA 1
ATOM 4984 C C . TYR B 1 243 ? 5.973 33.219 6.703 1 98.81 243 TYR B C 1
ATOM 4986 O O . TYR B 1 243 ? 5.559 32.625 7.699 1 98.81 243 TYR B O 1
ATOM 4994 N N . GLN B 1 244 ? 7.254 33.156 6.254 1 98.56 244 GLN B N 1
ATOM 4995 C CA . GLN B 1 244 ? 8.312 32.562 7.047 1 98.56 244 GLN B CA 1
ATOM 4996 C C . GLN B 1 244 ? 9.516 33.5 7.168 1 98.56 244 GLN B C 1
ATOM 4998 O O . GLN B 1 244 ? 9.922 34.125 6.188 1 98.56 244 GLN B O 1
ATOM 5003 N N . LEU B 1 245 ? 10.016 33.562 8.375 1 98.5 245 LEU B N 1
ATOM 5004 C CA . LEU B 1 245 ? 11.227 34.312 8.648 1 98.5 245 LEU B CA 1
ATOM 5005 C C . LEU B 1 245 ? 12.312 33.438 9.242 1 98.5 245 LEU B C 1
ATOM 5007 O O . LEU B 1 245 ? 12.039 32.656 10.156 1 98.5 245 LEU B O 1
ATOM 5011 N N . LYS B 1 246 ? 13.438 33.5 8.672 1 97.12 246 LYS B N 1
ATOM 5012 C CA . LYS B 1 246 ? 14.656 32.938 9.266 1 97.12 246 LYS B CA 1
ATOM 5013 C C . LYS B 1 246 ? 15.711 34.031 9.477 1 97.12 246 LYS B C 1
ATOM 5015 O O . LYS B 1 246 ? 16.172 34.656 8.523 1 97.12 246 LYS B O 1
ATOM 5020 N N . TYR B 1 247 ? 16.047 34.219 10.664 1 97.56 247 TYR B N 1
ATOM 5021 C CA . TYR B 1 247 ? 17.062 35.188 11.016 1 97.56 247 TYR B CA 1
ATOM 5022 C C . TYR B 1 247 ? 18.031 34.625 12.062 1 97.56 247 TYR B C 1
ATOM 5024 O O . TYR B 1 247 ? 17.703 34.594 13.25 1 97.56 247 TYR B O 1
ATOM 5032 N N . LYS B 1 248 ? 19.219 34.188 11.641 1 94.75 248 LYS B N 1
ATOM 5033 C CA . LYS B 1 248 ? 20.219 33.562 12.516 1 94.75 248 LYS B CA 1
ATOM 5034 C C . LYS B 1 248 ? 19.625 32.438 13.328 1 94.75 248 LYS B C 1
ATOM 5036 O O . LYS B 1 248 ? 19.234 31.391 12.766 1 94.75 248 LYS B O 1
ATOM 5041 N N . ARG B 1 249 ? 19.359 32.688 14.578 1 96.75 249 ARG B N 1
ATOM 5042 C CA . ARG B 1 249 ? 18.875 31.625 15.453 1 96.75 249 ARG B CA 1
ATOM 5043 C C . ARG B 1 249 ? 17.359 31.719 15.648 1 96.75 249 ARG B C 1
ATOM 5045 O O . ARG B 1 249 ? 16.75 30.875 16.297 1 96.75 249 ARG B O 1
ATOM 5052 N N . PHE B 1 250 ? 16.797 32.719 15.055 1 97.75 250 PHE B N 1
ATOM 5053 C CA . PHE B 1 250 ? 15.367 32.969 15.227 1 97.75 250 PHE B CA 1
ATOM 5054 C C . PHE B 1 250 ? 14.586 32.562 13.984 1 97.75 250 PHE B C 1
ATOM 5056 O O . PHE B 1 250 ? 15.086 32.688 12.859 1 97.75 250 PHE B O 1
ATOM 5063 N N . GLY B 1 251 ? 13.367 32.062 14.172 1 98.25 251 GLY B N 1
ATOM 5064 C CA . GLY B 1 251 ? 12.469 31.75 13.078 1 98.25 251 GLY B CA 1
ATOM 5065 C C . GLY B 1 251 ? 11.008 32.031 13.406 1 98.25 251 GLY B C 1
ATOM 5066 O O . GLY B 1 251 ? 10.602 31.906 14.562 1 98.25 251 GLY B O 1
ATOM 5067 N N . VAL B 1 252 ? 10.273 32.375 12.375 1 98.75 252 VAL B N 1
ATOM 5068 C CA . VAL B 1 252 ? 8.844 32.656 12.516 1 98.75 252 VAL B CA 1
ATOM 5069 C C . VAL B 1 252 ? 8.078 31.984 11.375 1 98.75 252 VAL B C 1
ATOM 5071 O O . VAL B 1 252 ? 8.547 31.969 10.234 1 98.75 252 VAL B O 1
ATOM 5074 N N . LYS B 1 253 ? 6.965 31.391 11.68 1 98.88 253 LYS B N 1
ATOM 5075 C CA . LYS B 1 253 ? 5.992 30.891 10.719 1 98.88 253 LYS B CA 1
ATOM 5076 C C . LYS B 1 253 ? 4.598 31.438 11 1 98.88 253 LYS B C 1
ATOM 5078 O O . LYS B 1 253 ? 4.129 31.406 12.141 1 98.88 253 LYS B O 1
ATOM 5083 N N . ALA B 1 254 ? 4.02 32 10 1 98.94 254 ALA B N 1
ATOM 5084 C CA . ALA B 1 254 ? 2.664 32.531 10.109 1 98.94 254 ALA B CA 1
ATOM 5085 C C . ALA B 1 254 ? 1.829 32.156 8.883 1 98.94 254 ALA B C 1
ATOM 5087 O O . ALA B 1 254 ? 2.326 32.188 7.758 1 98.94 254 ALA B O 1
ATOM 5088 N N . GLN B 1 255 ? 0.534 31.781 9.117 1 98.94 255 GLN B N 1
ATOM 5089 C CA . GLN B 1 255 ? -0.333 31.406 8.008 1 98.94 255 GLN B CA 1
ATOM 5090 C C . GLN B 1 255 ? -1.799 31.672 8.336 1 98.94 255 GLN B C 1
ATOM 5092 O O . GLN B 1 255 ? -2.227 31.469 9.477 1 98.94 255 GLN B O 1
ATOM 5097 N N . VAL B 1 256 ? -2.529 32.156 7.383 1 98.94 256 VAL B N 1
ATOM 5098 C CA . VAL B 1 256 ? -3.984 32.281 7.438 1 98.94 256 VAL B CA 1
ATOM 5099 C C . VAL B 1 256 ? -4.602 31.406 6.336 1 98.94 256 VAL B C 1
ATOM 5101 O O . VAL B 1 256 ? -4.078 31.359 5.219 1 98.94 256 VAL B O 1
ATOM 5104 N N . THR B 1 257 ? -5.562 30.625 6.695 1 98.88 257 THR B N 1
ATOM 5105 C CA . THR B 1 257 ? -6.188 29.703 5.758 1 98.88 257 THR B CA 1
ATOM 5106 C C . THR B 1 257 ? -7.707 29.812 5.828 1 98.88 257 THR B C 1
ATOM 5108 O O . THR B 1 257 ? -8.273 29.969 6.906 1 98.88 257 THR B O 1
ATOM 5111 N N . LYS B 1 258 ? -8.344 29.734 4.719 1 98.88 258 LYS B N 1
ATOM 5112 C CA . LYS B 1 258 ? -9.789 29.578 4.609 1 98.88 258 LYS B CA 1
ATOM 5113 C C . LYS B 1 258 ? -10.148 28.297 3.852 1 98.88 258 LYS B C 1
ATOM 5115 O O . LYS B 1 258 ? -9.5 27.953 2.865 1 98.88 258 LYS B O 1
ATOM 5120 N N . TYR B 1 259 ? -11.18 27.594 4.309 1 98.88 259 TYR B N 1
ATOM 5121 C CA . TYR B 1 259 ? -11.602 26.375 3.611 1 98.88 259 TYR B CA 1
ATOM 5122 C C . TYR B 1 259 ? -13.109 26.203 3.697 1 98.88 259 TYR B C 1
ATOM 5124 O O . TYR B 1 259 ? -13.758 26.75 4.59 1 98.88 259 TYR B O 1
ATOM 5132 N N . LYS B 1 260 ? -13.633 25.453 2.791 1 98.88 260 LYS B N 1
ATOM 5133 C CA . LYS B 1 260 ? -15.039 25.062 2.773 1 98.88 260 LYS B CA 1
ATOM 5134 C C . LYS B 1 260 ? -15.227 23.719 2.057 1 98.88 260 LYS B C 1
ATOM 5136 O O . LYS B 1 260 ? -14.586 23.469 1.033 1 98.88 260 LYS B O 1
ATOM 5141 N N . LYS B 1 261 ? -16 22.891 2.633 1 98.81 261 LYS B N 1
ATOM 5142 C CA . LYS B 1 261 ? -16.391 21.609 2.066 1 98.81 261 LYS B CA 1
ATOM 5143 C C . LYS B 1 261 ? -17.906 21.516 1.933 1 98.81 261 LYS B C 1
ATOM 5145 O O . LYS B 1 261 ? -18.641 21.672 2.914 1 98.81 261 LYS B O 1
ATOM 5150 N N . THR B 1 262 ? -18.328 21.312 0.766 1 98.62 262 THR B N 1
ATOM 5151 C CA . THR B 1 262 ? -19.75 21.172 0.475 1 98.62 262 THR B CA 1
ATOM 5152 C C . THR B 1 262 ? -20.078 19.75 0.027 1 98.62 262 THR B C 1
ATOM 5154 O O . THR B 1 262 ? -19.812 19.375 -1.112 1 98.62 262 THR B O 1
ATOM 5157 N N . THR B 1 263 ? -20.734 19.031 0.904 1 98.44 263 THR B N 1
ATOM 5158 C CA . THR B 1 263 ? -21.016 17.625 0.622 1 98.44 263 THR B CA 1
ATOM 5159 C C . THR B 1 263 ? -22.422 17.469 0.035 1 98.44 263 THR B C 1
ATOM 5161 O O . THR B 1 263 ? -23.266 18.344 0.182 1 98.44 263 THR B O 1
ATOM 5164 N N . LYS B 1 264 ? -22.641 16.406 -0.681 1 98.19 264 LYS B N 1
ATOM 5165 C CA . LYS B 1 264 ? -23.938 16.016 -1.215 1 98.19 264 LYS B CA 1
ATOM 5166 C C . LYS B 1 264 ? -24.406 14.68 -0.643 1 98.19 264 LYS B C 1
ATOM 5168 O O . LYS B 1 264 ? -24.719 13.758 -1.393 1 98.19 264 LYS B O 1
ATOM 5173 N N . GLY B 1 265 ? -24.406 14.633 0.703 1 97.38 265 GLY B N 1
ATOM 5174 C CA . GLY B 1 265 ? -24.828 13.422 1.396 1 97.38 265 GLY B CA 1
ATOM 5175 C C . GLY B 1 265 ? -26.328 13.203 1.376 1 97.38 265 GLY B C 1
ATOM 5176 O O . GLY B 1 265 ? -27.062 13.969 0.744 1 97.38 265 GLY B O 1
ATOM 5177 N N . PRO B 1 266 ? -26.797 12.102 1.99 1 97.31 266 PRO B N 1
ATOM 5178 C CA . PRO B 1 266 ? -28.219 11.812 2.029 1 97.31 266 PRO B CA 1
ATOM 5179 C C . PRO B 1 266 ? -29.047 12.93 2.672 1 97.31 266 PRO B C 1
ATOM 5181 O O . PRO B 1 266 ? -28.484 13.758 3.398 1 97.31 266 PRO B O 1
ATOM 5184 N N . ALA B 1 267 ? -30.391 12.781 2.381 1 95.38 267 ALA B N 1
ATOM 5185 C CA . ALA B 1 267 ? -31.297 13.75 2.986 1 95.38 267 ALA B CA 1
ATOM 5186 C C . ALA B 1 267 ? -31.25 13.664 4.512 1 95.38 267 ALA B C 1
ATOM 5188 O O . ALA B 1 267 ? -31.266 12.57 5.074 1 95.38 267 ALA B O 1
ATOM 5189 N N . GLY B 1 268 ? -31.109 14.742 5.164 1 95 268 GLY B N 1
ATOM 5190 C CA . GLY B 1 268 ? -31.125 14.781 6.617 1 95 268 GLY B CA 1
ATOM 5191 C C . GLY B 1 268 ? -29.734 14.805 7.227 1 95 268 GLY B C 1
ATOM 5192 O O . GLY B 1 268 ? -29.562 15.141 8.406 1 95 268 GLY B O 1
ATOM 5193 N N . GLU B 1 269 ? -28.734 14.43 6.469 1 96.31 269 GLU B N 1
ATOM 5194 C CA . GLU B 1 269 ? -27.359 14.477 6.969 1 96.31 269 GLU B CA 1
ATOM 5195 C C . GLU B 1 269 ? -26.844 15.906 7.035 1 96.31 269 GLU B C 1
ATOM 5197 O O . GLU B 1 269 ? -27.062 16.688 6.109 1 96.31 269 GLU B O 1
ATOM 5202 N N . SER B 1 270 ? -26.219 16.203 8.109 1 96.38 270 SER B N 1
ATOM 5203 C CA . SER B 1 270 ? -25.719 17.562 8.297 1 96.38 270 SER B CA 1
ATOM 5204 C C . SER B 1 270 ? -24.703 17.938 7.219 1 96.38 270 SER B C 1
ATOM 5206 O O . SER B 1 270 ? -23.859 17.125 6.852 1 96.38 270 SER B O 1
ATOM 5208 N N . LYS B 1 271 ? -24.766 19.156 6.773 1 97.06 271 LYS B N 1
ATOM 5209 C CA . LYS B 1 271 ? -23.812 19.672 5.797 1 97.06 271 LYS B CA 1
ATOM 5210 C C . LYS B 1 271 ? -22.781 20.578 6.461 1 97.06 271 LYS B C 1
ATOM 5212 O O . LYS B 1 271 ? -21.922 21.156 5.785 1 97.06 271 LYS B O 1
ATOM 5217 N N . GLN B 1 272 ? -22.859 20.625 7.766 1 98.19 272 GLN B N 1
ATOM 5218 C CA . GLN B 1 272 ? -22.016 21.531 8.508 1 98.19 272 GLN B CA 1
ATOM 5219 C C . GLN B 1 272 ? -20.734 20.844 8.984 1 98.19 272 GLN B C 1
ATOM 5221 O O . GLN B 1 272 ? -19.828 21.484 9.508 1 98.19 272 GLN B O 1
ATOM 5226 N N . VAL B 1 273 ? -20.719 19.516 8.82 1 98.62 273 VAL B N 1
ATOM 5227 C CA . VAL B 1 273 ? -19.562 18.75 9.273 1 98.62 273 VAL B CA 1
ATOM 5228 C C . VAL B 1 273 ? -19.172 17.719 8.211 1 98.62 273 VAL B C 1
ATOM 5230 O O . VAL B 1 273 ? -19.984 17.375 7.352 1 98.62 273 VAL B O 1
ATOM 5233 N N . VAL B 1 274 ? -18 17.297 8.25 1 98.69 274 VAL B N 1
ATOM 5234 C CA . VAL B 1 274 ? -17.5 16.188 7.465 1 98.69 274 VAL B CA 1
ATOM 5235 C C . VAL B 1 274 ? -16.672 15.266 8.352 1 98.69 274 VAL B C 1
ATOM 5237 O O . VAL B 1 274 ? -16.109 15.695 9.367 1 98.69 274 VAL B O 1
ATOM 5240 N N . ALA B 1 275 ? -16.625 13.984 7.988 1 98.75 275 ALA B N 1
ATOM 5241 C CA . ALA B 1 275 ? -15.727 13.047 8.672 1 98.75 275 ALA B CA 1
ATOM 5242 C C . ALA B 1 275 ? -14.336 13.07 8.055 1 98.75 275 ALA B C 1
ATOM 5244 O O . ALA B 1 275 ? -14.188 13.102 6.828 1 98.75 275 ALA B O 1
ATOM 5245 N N . MET B 1 276 ? -13.352 13.117 8.883 1 98.62 276 MET B N 1
ATOM 5246 C CA . MET B 1 276 ? -11.953 12.984 8.469 1 98.62 276 MET B CA 1
ATOM 5247 C C . MET B 1 276 ? -11.258 11.875 9.25 1 98.62 276 MET B C 1
ATOM 5249 O O . MET B 1 276 ? -11.68 11.531 10.359 1 98.62 276 MET B O 1
ATOM 5253 N N . THR B 1 277 ? -10.203 11.273 8.641 1 98.31 277 THR B N 1
ATOM 5254 C CA . THR B 1 277 ? -9.609 10.148 9.344 1 98.31 277 THR B CA 1
ATOM 5255 C C . THR B 1 277 ? -8.094 10.133 9.156 1 98.31 277 THR B C 1
ATOM 5257 O O . THR B 1 277 ? -7.582 10.656 8.164 1 98.31 277 THR B O 1
ATOM 5260 N N . ALA B 1 278 ? -7.402 9.688 10.07 1 98.31 278 ALA B N 1
ATOM 5261 C CA . ALA B 1 278 ? -5.992 9.297 10.094 1 98.31 278 ALA B CA 1
ATOM 5262 C C . ALA B 1 278 ? -5.664 8.5 11.352 1 98.31 278 ALA B C 1
ATOM 5264 O O . ALA B 1 278 ? -6.395 8.57 12.344 1 98.31 278 ALA B O 1
ATOM 5265 N N . TYR B 1 279 ? -4.621 7.699 11.289 1 97.62 279 TYR B N 1
ATOM 5266 C CA . TYR B 1 279 ? -4.059 6.965 12.414 1 97.62 279 TYR B CA 1
ATOM 5267 C C . TYR B 1 279 ? -5.09 6.02 13.016 1 97.62 279 TYR B C 1
ATOM 5269 O O . TYR B 1 279 ? -5.191 5.895 14.242 1 97.62 279 TYR B O 1
ATOM 5277 N N . GLY B 1 280 ? -5.957 5.555 12.211 1 96.56 280 GLY B N 1
ATOM 5278 C CA . GLY B 1 280 ? -6.781 4.422 12.602 1 96.56 280 GLY B CA 1
ATOM 5279 C C . GLY B 1 280 ? -8.164 4.824 13.07 1 96.56 280 GLY B C 1
ATOM 5280 O O . GLY B 1 280 ? -9.008 3.969 13.336 1 96.56 280 GLY B O 1
ATOM 5281 N N . ALA B 1 281 ? -8.445 6.176 13.109 1 97.06 281 ALA B N 1
ATOM 5282 C CA . ALA B 1 281 ? -9.758 6.543 13.641 1 97.06 281 ALA B CA 1
ATOM 5283 C C . ALA B 1 281 ? -10.258 7.844 13.023 1 97.06 281 ALA B C 1
ATOM 5285 O O . ALA B 1 281 ? -9.484 8.789 12.844 1 97.06 281 ALA B O 1
ATOM 5286 N N . PRO B 1 282 ? -11.555 7.914 12.75 1 98.25 282 PRO B N 1
ATOM 5287 C CA . PRO B 1 282 ? -12.148 9.125 12.188 1 98.25 282 PRO B CA 1
ATOM 5288 C C . PRO B 1 282 ? -12.695 10.062 13.258 1 98.25 282 PRO B C 1
ATOM 5290 O O . PRO B 1 282 ? -12.891 9.648 14.406 1 98.25 282 PRO B O 1
ATOM 5293 N N . TYR B 1 283 ? -12.867 11.305 12.992 1 98.62 283 TYR B N 1
ATOM 5294 C CA . TYR B 1 283 ? -13.609 12.297 13.758 1 98.62 283 TYR B CA 1
ATOM 5295 C C . TYR B 1 283 ? -14.305 13.297 12.836 1 98.62 283 TYR B C 1
ATOM 5297 O O . TYR B 1 283 ? -14.125 13.25 11.617 1 98.62 283 TYR B O 1
ATOM 5305 N N . LEU B 1 284 ? -15.117 14.125 13.43 1 98.75 284 LEU B N 1
ATOM 5306 C CA . LEU B 1 284 ? -15.836 15.133 12.656 1 98.75 284 LEU B CA 1
ATOM 5307 C C . LEU B 1 284 ? -15.078 16.469 12.672 1 98.75 284 LEU B C 1
ATOM 5309 O O . LEU B 1 284 ? -14.406 16.797 13.648 1 98.75 284 LEU B O 1
ATOM 5313 N N . THR B 1 285 ? -15.219 17.156 11.641 1 98.75 285 THR B N 1
ATOM 5314 C CA . THR B 1 285 ? -14.641 18.484 11.469 1 98.75 285 THR B CA 1
ATOM 5315 C C . THR B 1 285 ? -15.664 19.438 10.859 1 98.75 285 THR B C 1
ATOM 5317 O O . THR B 1 285 ? -16.453 19.047 10 1 98.75 285 THR B O 1
ATOM 5320 N N . ALA B 1 286 ? -15.602 20.656 11.305 1 98.88 286 ALA B N 1
ATOM 5321 C CA . ALA B 1 286 ? -16.453 21.656 10.68 1 98.88 286 ALA B CA 1
ATOM 5322 C C . ALA B 1 286 ? -16.219 21.734 9.172 1 98.88 286 ALA B C 1
ATOM 5324 O O . ALA B 1 286 ? -15.062 21.703 8.727 1 98.88 286 ALA B O 1
ATOM 5325 N N . ALA B 1 287 ? -17.266 21.906 8.414 1 98.75 287 ALA B N 1
ATOM 5326 C CA . ALA B 1 287 ? -17.172 21.891 6.953 1 98.75 287 ALA B CA 1
ATOM 5327 C C . ALA B 1 287 ? -16.578 23.188 6.434 1 98.75 287 ALA B C 1
ATOM 5329 O O . ALA B 1 287 ? -16.125 23.266 5.289 1 98.75 287 ALA B O 1
ATOM 5330 N N . ALA B 1 288 ? -16.625 24.203 7.242 1 98.81 288 ALA B N 1
ATOM 5331 C CA . ALA B 1 288 ? -16.078 25.5 6.828 1 98.81 288 ALA B CA 1
ATOM 5332 C C . ALA B 1 288 ? -15.453 26.234 8.008 1 98.81 288 ALA B C 1
ATOM 5334 O O . ALA B 1 288 ? -15.969 26.188 9.125 1 98.81 288 ALA B O 1
ATOM 5335 N N . GLY B 1 289 ? -14.336 26.953 7.672 1 98.75 289 GLY B N 1
ATOM 5336 C CA . GLY B 1 289 ? -13.664 27.688 8.727 1 98.75 289 GLY B CA 1
ATOM 5337 C C . GLY B 1 289 ? -12.445 28.453 8.234 1 98.75 289 GLY B C 1
ATOM 5338 O O . GLY B 1 289 ? -12.156 28.469 7.039 1 98.75 289 GLY B O 1
ATOM 5339 N N . GLN B 1 290 ? -11.859 29.172 9.156 1 98.81 290 GLN B N 1
ATOM 5340 C CA . GLN B 1 290 ? -10.594 29.875 8.977 1 98.81 290 GLN B CA 1
ATOM 5341 C C . GLN B 1 290 ? -9.594 29.484 10.062 1 98.81 290 GLN B C 1
ATOM 5343 O O . GLN B 1 290 ? -9.961 29.328 11.227 1 98.81 290 GLN B O 1
ATOM 5348 N N . THR B 1 291 ? -8.414 29.297 9.609 1 98.88 291 THR B N 1
ATOM 5349 C CA . THR B 1 291 ? -7.391 29.016 10.602 1 98.88 291 THR B CA 1
ATOM 5350 C C . THR B 1 291 ? -6.34 30.109 10.641 1 98.88 291 THR B C 1
ATOM 5352 O O . THR B 1 291 ? -6.07 30.75 9.625 1 98.88 291 THR B O 1
ATOM 5355 N N . TYR B 1 292 ? -5.82 30.359 11.781 1 98.88 292 TYR B N 1
ATOM 5356 C CA . TYR B 1 292 ? -4.707 31.25 12.062 1 98.88 292 TYR B CA 1
ATOM 5357 C C . TYR B 1 292 ? -3.604 30.531 12.828 1 98.88 292 TYR B C 1
ATOM 5359 O O . TYR B 1 292 ? -3.836 30.016 13.922 1 98.88 292 TYR B O 1
ATOM 5367 N N . THR B 1 293 ? -2.443 30.484 12.234 1 98.94 293 THR B N 1
ATOM 5368 C CA . THR B 1 293 ? -1.329 29.828 12.914 1 98.94 293 THR B CA 1
ATOM 5369 C C . THR B 1 293 ? -0.135 30.766 13.016 1 98.94 293 THR B C 1
ATOM 5371 O O . THR B 1 293 ? 0.124 31.562 12.102 1 98.94 293 THR B O 1
ATOM 5374 N N . LEU B 1 294 ? 0.5 30.781 14.141 1 98.88 294 LEU B N 1
ATOM 5375 C CA . LEU B 1 294 ? 1.712 31.547 14.406 1 98.88 294 LEU B CA 1
ATOM 5376 C C . LEU B 1 294 ? 2.695 30.75 15.25 1 98.88 294 LEU B C 1
ATOM 5378 O O . LEU B 1 294 ? 2.342 30.25 16.312 1 98.88 294 LEU B O 1
ATOM 5382 N N . GLY B 1 295 ? 3.902 30.562 14.742 1 98.88 295 GLY B N 1
ATOM 5383 C CA . GLY B 1 295 ? 4.961 29.875 15.461 1 98.88 295 GLY B CA 1
ATOM 5384 C C . GLY B 1 295 ? 6.262 30.656 15.508 1 98.88 295 GLY B C 1
ATOM 5385 O O . GLY B 1 295 ? 6.633 31.297 14.531 1 98.88 295 GLY B O 1
ATOM 5386 N N . VAL B 1 296 ? 6.914 30.578 16.641 1 98.81 296 VAL B N 1
ATOM 5387 C CA . VAL B 1 296 ? 8.234 31.188 16.812 1 98.81 296 VAL B CA 1
ATOM 5388 C C . VAL B 1 296 ? 9.211 30.172 17.375 1 98.81 296 VAL B C 1
ATOM 5390 O O . VAL B 1 296 ? 8.82 29.266 18.125 1 98.81 296 VAL B O 1
ATOM 5393 N N . GLN B 1 297 ? 10.438 30.25 16.938 1 98.75 297 GLN B N 1
ATOM 5394 C CA . GLN B 1 297 ? 11.453 29.344 17.469 1 98.75 297 GLN B CA 1
ATOM 5395 C C . GLN B 1 297 ? 12.781 30.078 17.688 1 98.75 297 GLN B C 1
ATOM 5397 O O . GLN B 1 297 ? 13.031 31.109 17.062 1 98.75 297 GLN B O 1
ATOM 5402 N N . TYR B 1 298 ? 13.539 29.641 18.609 1 98.75 298 TYR B N 1
ATOM 5403 C CA . TYR B 1 298 ? 14.891 30.094 18.891 1 98.75 298 TYR B CA 1
ATOM 5404 C C . TYR B 1 298 ? 15.828 28.906 19.109 1 98.75 298 TYR B C 1
ATOM 5406 O O . TYR B 1 298 ? 15.594 28.094 20.016 1 98.75 298 TYR B O 1
ATOM 5414 N N . THR B 1 299 ? 16.891 28.859 18.344 1 98.5 299 THR B N 1
ATOM 5415 C CA . THR B 1 299 ? 17.828 27.75 18.453 1 98.5 299 THR B CA 1
ATOM 5416 C C . THR B 1 299 ? 19.094 28.188 19.203 1 98.5 299 THR B C 1
ATOM 5418 O O . THR B 1 299 ? 19.75 29.141 18.812 1 98.5 299 THR B O 1
ATOM 5421 N N . LEU B 1 300 ? 19.438 27.453 20.234 1 98.38 300 LEU B N 1
ATOM 5422 C CA . LEU B 1 300 ? 20.641 27.688 21.031 1 98.38 300 LEU B CA 1
ATOM 5423 C C . LEU B 1 300 ? 21.641 26.562 20.844 1 98.38 300 LEU B C 1
ATOM 5425 O O . LEU B 1 300 ? 21.453 25.469 21.375 1 98.38 300 LEU B O 1
ATOM 5429 N N . PRO B 1 301 ? 22.781 26.828 20.094 1 97.94 301 PRO B N 1
ATOM 5430 C CA . PRO B 1 301 ? 23.828 25.812 20.062 1 97.94 301 PRO B CA 1
ATOM 5431 C C . PRO B 1 301 ? 24.484 25.594 21.422 1 97.94 301 PRO B C 1
ATOM 5433 O O . PRO B 1 301 ? 24.688 26.547 22.172 1 97.94 301 PRO B O 1
ATOM 5436 N N . VAL B 1 302 ? 24.656 24.297 21.688 1 98.19 302 VAL B N 1
ATOM 5437 C CA . VAL B 1 302 ? 25.312 23.953 22.953 1 98.19 302 VAL B CA 1
ATOM 5438 C C . VAL B 1 302 ? 26.375 22.891 22.719 1 98.19 302 VAL B C 1
ATOM 5440 O O . VAL B 1 302 ? 26.484 22.328 21.625 1 98.19 302 VAL B O 1
ATOM 5443 N N . ASN B 1 303 ? 27.266 22.734 23.719 1 97.44 303 ASN B N 1
ATOM 5444 C CA . ASN B 1 303 ? 28.266 21.672 23.734 1 97.44 303 ASN B CA 1
ATOM 5445 C C . ASN B 1 303 ? 28.188 20.844 25.016 1 97.44 303 ASN B C 1
ATOM 5447 O O . ASN B 1 303 ? 29.094 20.906 25.844 1 97.44 303 ASN B O 1
ATOM 5451 N N . TRP B 1 304 ? 27.141 20.172 25.203 1 97.56 304 TRP B N 1
ATOM 5452 C CA . TRP B 1 304 ? 26.891 19.312 26.359 1 97.56 304 TRP B CA 1
ATOM 5453 C C . TRP B 1 304 ? 27 17.844 25.984 1 97.56 304 TRP B C 1
ATOM 5455 O O . TRP B 1 304 ? 25.984 17.141 25.875 1 97.56 304 TRP B O 1
ATOM 5465 N N . GLY B 1 305 ? 28.312 17.297 25.875 1 97.12 305 GLY B N 1
ATOM 5466 C CA . GLY B 1 305 ? 28.469 15.938 25.391 1 97.12 305 GLY B CA 1
ATOM 5467 C C . GLY B 1 305 ? 27.875 15.711 24.016 1 97.12 305 GLY B C 1
ATOM 5468 O O . GLY B 1 305 ? 28.219 16.406 23.062 1 97.12 305 GLY B O 1
ATOM 5469 N N . PRO B 1 306 ? 26.859 14.781 24.031 1 97.31 306 PRO B N 1
ATOM 5470 C CA . PRO B 1 306 ? 26.281 14.508 22.719 1 97.31 306 PRO B CA 1
ATOM 5471 C C . PRO B 1 306 ? 25.281 15.57 22.281 1 97.31 306 PRO B C 1
ATOM 5473 O O . PRO B 1 306 ? 24.875 15.609 21.109 1 97.31 306 PRO B O 1
ATOM 5476 N N . VAL B 1 307 ? 24.828 16.438 23.219 1 98.31 307 VAL B N 1
ATOM 5477 C CA . VAL B 1 307 ? 23.797 17.422 22.922 1 98.31 307 VAL B CA 1
ATOM 5478 C C . VAL B 1 307 ? 24.438 18.625 22.234 1 98.31 307 VAL B C 1
ATOM 5480 O O . VAL B 1 307 ? 25.344 19.266 22.781 1 98.31 307 VAL B O 1
ATOM 5483 N N . SER B 1 308 ? 23.922 18.969 21.031 1 98.25 308 SER B N 1
ATOM 5484 C CA . SER B 1 308 ? 24.578 20.016 20.234 1 98.25 308 SER B CA 1
ATOM 5485 C C . SER B 1 308 ? 23.656 21.203 20.031 1 98.25 308 SER B C 1
ATOM 5487 O O . SER B 1 308 ? 24.109 22.281 19.656 1 98.25 308 SER B O 1
ATOM 5489 N N . SER B 1 309 ? 22.344 20.969 20.312 1 98.25 309 SER B N 1
ATOM 5490 C CA . SER B 1 309 ? 21.422 22.078 20.031 1 98.25 309 SER B CA 1
ATOM 5491 C C . SER B 1 309 ? 20.156 21.953 20.859 1 98.25 309 SER B C 1
ATOM 5493 O O . SER B 1 309 ? 19.656 20.859 21.094 1 98.25 309 SER B O 1
ATOM 5495 N N . LEU B 1 310 ? 19.656 23.109 21.312 1 98.81 310 LEU B N 1
ATOM 5496 C CA . LEU B 1 310 ? 18.344 23.266 21.906 1 98.81 310 LEU B CA 1
ATOM 5497 C C . LEU B 1 310 ? 17.5 24.266 21.109 1 98.81 310 LEU B C 1
ATOM 5499 O O . LEU B 1 310 ? 17.844 25.438 21.016 1 98.81 310 LEU B O 1
ATOM 5503 N N . GLN B 1 311 ? 16.422 23.797 20.531 1 98.88 311 GLN B N 1
ATOM 5504 C CA . GLN B 1 311 ? 15.508 24.688 19.828 1 98.88 311 GLN B CA 1
ATOM 5505 C C . GLN B 1 311 ? 14.227 24.906 20.625 1 98.88 311 GLN B C 1
ATOM 5507 O O . GLN B 1 311 ? 13.383 24 20.719 1 98.88 311 GLN B O 1
ATOM 5512 N N . PHE B 1 312 ? 14.102 26.125 21.156 1 98.94 312 PHE B N 1
ATOM 5513 C CA . PHE B 1 312 ? 12.898 26.5 21.906 1 98.94 312 PHE B CA 1
ATOM 5514 C C . PHE B 1 312 ? 11.82 27.016 20.953 1 98.94 312 PHE B C 1
ATOM 5516 O O . PHE B 1 312 ? 12.125 27.703 19.984 1 98.94 312 PHE B O 1
ATOM 5523 N N . TYR B 1 313 ? 10.578 26.625 21.219 1 98.94 313 TYR B N 1
ATOM 5524 C CA . TYR B 1 313 ? 9.539 27.094 20.297 1 98.94 313 TYR B CA 1
ATOM 5525 C C . TYR B 1 313 ? 8.203 27.234 21.016 1 98.94 313 TYR B C 1
ATOM 5527 O O . TYR B 1 313 ? 8.008 26.656 22.094 1 98.94 313 TYR B O 1
ATOM 5535 N N . ASN B 1 314 ? 7.379 28.031 20.469 1 98.94 314 ASN B N 1
ATOM 5536 C CA . ASN B 1 314 ? 5.953 28.109 20.766 1 98.94 314 ASN B CA 1
ATOM 5537 C C . ASN B 1 314 ? 5.125 28.266 19.484 1 98.94 314 ASN B C 1
ATOM 5539 O O . ASN B 1 314 ? 5.402 29.125 18.656 1 98.94 314 ASN B O 1
ATOM 5543 N N . ASP B 1 315 ? 4.191 27.359 19.297 1 98.94 315 ASP B N 1
ATOM 5544 C CA . ASP B 1 315 ? 3.305 27.359 18.141 1 98.94 315 ASP B CA 1
ATOM 5545 C C . ASP B 1 315 ? 1.843 27.484 18.562 1 98.94 315 ASP B C 1
ATOM 5547 O O . ASP B 1 315 ? 1.34 26.656 19.328 1 98.94 315 ASP B O 1
ATOM 5551 N N . TYR B 1 316 ? 1.197 28.484 18.031 1 98.88 316 TYR B N 1
ATOM 5552 C CA . TYR B 1 316 ? -0.215 28.734 18.297 1 98.88 316 TYR B CA 1
ATOM 5553 C C . TYR B 1 316 ? -1.06 28.469 17.047 1 98.88 316 TYR B C 1
ATOM 5555 O O . TYR B 1 316 ? -0.639 28.766 15.93 1 98.88 316 TYR B O 1
ATOM 5563 N N . GLY B 1 317 ? -2.264 27.859 17.234 1 98.75 317 GLY B N 1
ATOM 5564 C CA . GLY B 1 317 ? -3.221 27.625 16.172 1 98.75 317 GLY B CA 1
ATOM 5565 C C . GLY B 1 317 ? -4.66 27.828 16.594 1 98.75 317 GLY B C 1
ATOM 5566 O O . GLY B 1 317 ? -5.039 27.453 17.703 1 98.75 317 GLY B O 1
ATOM 5567 N N . TYR B 1 318 ? -5.383 28.438 15.75 1 98.69 318 TYR B N 1
ATOM 5568 C CA . TYR B 1 318 ? -6.777 28.781 16 1 98.69 318 TYR B CA 1
ATOM 5569 C C . TYR B 1 318 ? -7.648 28.438 14.797 1 98.69 318 TYR B C 1
ATOM 5571 O O . TYR B 1 318 ? -7.328 28.797 13.664 1 98.69 318 TYR B O 1
ATOM 5579 N N . LEU B 1 319 ? -8.719 27.641 15.055 1 98.81 319 LEU B N 1
ATOM 5580 C CA . LEU B 1 319 ? -9.727 27.344 14.039 1 98.81 319 LEU B CA 1
ATOM 5581 C C . LEU B 1 319 ? -11.039 28.047 14.359 1 98.81 319 LEU B C 1
ATOM 5583 O O . LEU B 1 319 ? -11.75 27.656 15.281 1 98.81 319 LEU B O 1
ATOM 5587 N N . GLU B 1 320 ? -11.273 29.062 13.602 1 98.62 320 GLU B N 1
ATOM 5588 C CA . GLU B 1 320 ? -12.562 29.75 13.656 1 98.62 320 GLU B CA 1
ATOM 5589 C C . GLU B 1 320 ? -13.586 29.078 12.742 1 98.62 320 GLU B C 1
ATOM 5591 O O . GLU B 1 320 ? -13.484 29.156 11.516 1 98.62 320 GLU B O 1
ATOM 5596 N N . LYS B 1 321 ? -14.609 28.5 13.391 1 98.06 321 LYS B N 1
ATOM 5597 C CA . LYS B 1 321 ? -15.617 27.781 12.633 1 98.06 321 LYS B CA 1
ATOM 5598 C C . LYS B 1 321 ? -16.734 28.703 12.172 1 98.06 321 LYS B C 1
ATOM 5600 O O . LYS B 1 321 ? -17.172 29.578 12.922 1 98.06 321 LYS B O 1
ATOM 5605 N N . VAL B 1 322 ? -17.141 28.578 10.961 1 96.06 322 VAL B N 1
ATOM 5606 C CA . VAL B 1 322 ? -18.078 29.5 10.344 1 96.06 322 VAL B CA 1
ATOM 5607 C C . VAL B 1 322 ? -19.438 29.422 11.047 1 96.06 322 VAL B C 1
ATOM 5609 O O . VAL B 1 322 ? -20.094 30.438 11.266 1 96.06 322 VAL B O 1
ATOM 5612 N N . ASN B 1 323 ? -19.875 28.188 11.352 1 95.12 323 ASN B N 1
ATOM 5613 C CA . ASN B 1 323 ? -21.125 28.016 12.086 1 95.12 323 ASN B CA 1
ATOM 5614 C C . ASN B 1 323 ? -21.031 28.609 13.492 1 95.12 323 ASN B C 1
ATOM 5616 O O . ASN B 1 323 ? -20.312 28.078 14.336 1 95.12 323 ASN B O 1
ATOM 5620 N N . SER B 1 324 ? -21.859 29.516 13.766 1 94.06 324 SER B N 1
ATOM 5621 C CA . SER B 1 324 ? -21.781 30.266 15.016 1 94.06 324 SER B CA 1
ATOM 5622 C C . SER B 1 324 ? -22.203 29.422 16.203 1 94.06 324 SER B C 1
ATOM 5624 O O . SER B 1 324 ? -21.906 29.75 17.359 1 94.06 324 SER B O 1
ATOM 5626 N N . ASP B 1 325 ? -22.859 28.344 15.969 1 96.25 325 ASP B N 1
ATOM 5627 C CA . ASP B 1 325 ? -23.281 27.453 17.047 1 96.25 325 ASP B CA 1
ATOM 5628 C C . ASP B 1 325 ? -22.125 26.562 17.5 1 96.25 325 ASP B C 1
ATOM 5630 O O . ASP B 1 325 ? -22.203 25.922 18.547 1 96.25 325 ASP B O 1
ATOM 5634 N N . PHE B 1 326 ? -21.094 26.531 16.688 1 98 326 PHE B N 1
ATOM 5635 C CA . PHE B 1 326 ? -19.953 25.688 17.016 1 98 326 PHE B CA 1
ATOM 5636 C C . PHE B 1 326 ? -18.953 26.438 17.875 1 98 326 PHE B C 1
ATOM 5638 O O . PHE B 1 326 ? -18.766 27.656 17.719 1 98 326 PHE B O 1
ATOM 5645 N N . ALA B 1 327 ? -18.328 25.734 18.812 1 98.19 327 ALA B N 1
ATOM 5646 C CA . ALA B 1 327 ? -17.234 26.297 19.594 1 98.19 327 ALA B CA 1
ATOM 5647 C C . ALA B 1 327 ? -15.906 26.141 18.875 1 98.19 327 ALA B C 1
ATOM 5649 O O . ALA B 1 327 ? -15.586 25.062 18.359 1 98.19 327 ALA B O 1
ATOM 5650 N N . ASP B 1 328 ? -15.211 27.188 18.844 1 98.25 328 ASP B N 1
ATOM 5651 C CA . ASP B 1 328 ? -13.953 27.203 18.094 1 98.25 328 ASP B CA 1
ATOM 5652 C C . ASP B 1 328 ? -12.922 26.266 18.75 1 98.25 328 ASP B C 1
ATOM 5654 O O . ASP B 1 328 ? -13.125 25.781 19.859 1 98.25 328 ASP B O 1
ATOM 5658 N N . SER B 1 329 ? -11.883 25.938 18.031 1 98.69 329 SER B N 1
ATOM 5659 C CA . SER B 1 329 ? -10.805 25.078 18.5 1 98.69 329 SER B CA 1
ATOM 5660 C C . SER B 1 329 ? -9.477 25.828 18.578 1 98.69 329 SER B C 1
ATOM 5662 O O . SER B 1 329 ? -9.188 26.656 17.719 1 98.69 329 SER B O 1
ATOM 5664 N N . ILE B 1 330 ? -8.68 25.562 19.609 1 98.38 330 ILE B N 1
ATOM 5665 C CA . ILE B 1 330 ? -7.402 26.234 19.828 1 98.38 330 ILE B CA 1
ATOM 5666 C C . ILE B 1 330 ? -6.34 25.203 20.219 1 98.38 330 ILE B C 1
ATOM 5668 O O . ILE B 1 330 ? -6.645 24.188 20.859 1 98.38 330 ILE B O 1
ATOM 5672 N N . MET B 1 331 ? -5.137 25.406 19.766 1 98.12 331 MET B N 1
ATOM 5673 C CA . MET B 1 331 ? -3.988 24.609 20.188 1 98.12 331 MET B CA 1
ATOM 5674 C C . MET B 1 331 ? -2.764 25.5 20.406 1 98.12 331 MET B C 1
ATOM 5676 O O . MET B 1 331 ? -2.535 26.438 19.641 1 98.12 331 MET B O 1
ATOM 5680 N N . ASN B 1 332 ? -2.043 25.312 21.438 1 98.88 332 ASN B N 1
ATOM 5681 C CA . ASN B 1 332 ? -0.784 25.984 21.75 1 98.88 332 ASN B CA 1
ATOM 5682 C C . ASN B 1 332 ? 0.254 25 22.281 1 98.88 332 ASN B C 1
ATOM 5684 O O . ASN B 1 332 ? 0.031 24.344 23.297 1 98.88 332 ASN B O 1
ATOM 5688 N N . VAL B 1 333 ? 1.369 24.875 21.594 1 98.94 333 VAL B N 1
ATOM 5689 C CA . VAL B 1 333 ? 2.398 23.922 21.984 1 98.94 333 VAL B CA 1
ATOM 5690 C C . VAL B 1 333 ? 3.699 24.672 22.297 1 98.94 333 VAL B C 1
ATOM 5692 O O . VAL B 1 333 ? 4.242 25.359 21.438 1 98.94 333 VAL B O 1
ATOM 5695 N N . THR B 1 334 ? 4.137 24.578 23.469 1 98.88 334 THR B N 1
ATOM 5696 C CA . THR B 1 334 ? 5.422 25.094 23.922 1 98.88 334 THR B CA 1
ATOM 5697 C C . THR B 1 334 ? 6.395 23.953 24.203 1 98.88 334 THR B C 1
ATOM 5699 O O . THR B 1 334 ? 6.023 22.953 24.828 1 98.88 334 THR B O 1
ATOM 5702 N N . GLY B 1 335 ? 7.609 24.125 23.625 1 98.88 335 GLY B N 1
ATOM 5703 C CA . GLY B 1 335 ? 8.516 23.016 23.891 1 98.88 335 GLY B CA 1
ATOM 5704 C C . GLY B 1 335 ? 9.945 23.297 23.453 1 98.88 335 GLY B C 1
ATOM 5705 O O . GLY B 1 335 ? 10.312 24.453 23.234 1 98.88 335 GLY B O 1
ATOM 5706 N N . VAL B 1 336 ? 10.742 22.219 23.5 1 98.88 336 VAL B N 1
ATOM 5707 C CA . VAL B 1 336 ? 12.141 22.266 23.094 1 98.88 336 VAL B CA 1
ATOM 5708 C C . VAL B 1 336 ? 12.5 21 22.328 1 98.88 336 VAL B C 1
ATOM 5710 O O . VAL B 1 336 ? 12.07 19.906 22.703 1 98.88 336 VAL B O 1
ATOM 5713 N N . LEU B 1 337 ? 13.141 21.156 21.234 1 98.88 337 LEU B N 1
ATOM 5714 C CA . LEU B 1 337 ? 13.758 20.047 20.516 1 98.88 337 LEU B CA 1
ATOM 5715 C C . LEU B 1 337 ? 15.234 19.922 20.859 1 98.88 337 LEU B C 1
ATOM 5717 O O . LEU B 1 337 ? 16 20.859 20.656 1 98.88 337 LEU B O 1
ATOM 5721 N N . VAL B 1 338 ? 15.617 18.781 21.391 1 98.81 338 VAL B N 1
ATOM 5722 C CA . VAL B 1 338 ? 17 18.484 21.75 1 98.81 338 VAL B CA 1
ATOM 5723 C C . VAL B 1 338 ? 17.641 17.609 20.688 1 98.81 338 VAL B C 1
ATOM 5725 O O . VAL B 1 338 ? 17.109 16.547 20.359 1 98.81 338 VAL B O 1
ATOM 5728 N N . THR B 1 339 ? 18.734 18.078 20.188 1 98.62 339 THR B N 1
ATOM 5729 C CA . THR B 1 339 ? 19.484 17.312 19.203 1 98.62 339 THR B CA 1
ATOM 5730 C C . THR B 1 339 ? 20.75 16.734 19.828 1 98.62 339 THR B C 1
ATOM 5732 O O . THR B 1 339 ? 21.562 17.469 20.391 1 98.62 339 THR B O 1
ATOM 5735 N N . ALA B 1 340 ? 20.906 15.461 19.703 1 98.31 340 ALA B N 1
ATOM 5736 C CA . ALA B 1 340 ? 22.094 14.734 20.172 1 98.31 340 ALA B CA 1
ATOM 5737 C C . ALA B 1 340 ? 22.531 13.688 19.156 1 98.31 340 ALA B C 1
ATOM 5739 O O . ALA B 1 340 ? 22.047 12.547 19.172 1 98.31 340 ALA B O 1
ATOM 5740 N N . GLY B 1 341 ? 23.531 14.031 18.344 1 96.94 341 GLY B N 1
ATOM 5741 C CA . GLY B 1 341 ? 23.828 13.141 17.234 1 96.94 341 GLY B CA 1
ATOM 5742 C C . GLY B 1 341 ? 22.656 12.93 16.297 1 96.94 341 GLY B C 1
ATOM 5743 O O . GLY B 1 341 ? 22.062 13.891 15.797 1 96.94 341 GLY B O 1
ATOM 5744 N N . ASN B 1 342 ? 22.25 11.625 16.156 1 97.5 342 ASN B N 1
ATOM 5745 C CA . ASN B 1 342 ? 21.109 11.305 15.289 1 97.5 342 ASN B CA 1
ATOM 5746 C C . ASN B 1 342 ? 19.844 11.102 16.094 1 97.5 342 ASN B C 1
ATOM 5748 O O . ASN B 1 342 ? 18.875 10.508 15.609 1 97.5 342 ASN B O 1
ATOM 5752 N N . VAL B 1 343 ? 19.922 11.555 17.312 1 98 343 VAL B N 1
ATOM 5753 C CA . VAL B 1 343 ? 18.75 11.461 18.172 1 98 343 VAL B CA 1
ATOM 5754 C C . VAL B 1 343 ? 18.062 12.828 18.25 1 98 343 VAL B C 1
ATOM 5756 O O . VAL B 1 343 ? 18.719 13.844 18.516 1 98 343 VAL B O 1
ATOM 5759 N N . TYR B 1 344 ? 16.844 12.836 18.062 1 98.38 344 TYR B N 1
ATOM 5760 C CA . TYR B 1 344 ? 16 14.016 18.219 1 98.38 344 TYR B CA 1
ATOM 5761 C C . TYR B 1 344 ? 14.906 13.773 19.234 1 98.38 344 TYR B C 1
ATOM 5763 O O . TYR B 1 344 ? 14.148 12.805 19.141 1 98.38 344 TYR B O 1
ATOM 5771 N N . THR B 1 345 ? 14.859 14.648 20.188 1 98.75 345 THR B N 1
ATOM 5772 C CA . THR B 1 345 ? 13.867 14.492 21.234 1 98.75 345 THR B CA 1
ATOM 5773 C C . THR B 1 345 ? 13.023 15.758 21.391 1 98.75 345 THR B C 1
ATOM 5775 O O . THR B 1 345 ? 13.562 16.828 21.641 1 98.75 345 THR B O 1
ATOM 5778 N N . TYR B 1 346 ? 11.781 15.602 21.297 1 98.88 346 TYR B N 1
ATOM 5779 C CA . TYR B 1 346 ? 10.836 16.672 21.562 1 98.88 346 TYR B CA 1
ATOM 5780 C C . TYR B 1 346 ? 10.336 16.625 23 1 98.88 346 TYR B C 1
ATOM 5782 O O . TYR B 1 346 ? 9.945 15.555 23.484 1 98.88 346 TYR B O 1
ATOM 5790 N N . PHE B 1 347 ? 10.391 17.688 23.672 1 98.81 347 PHE B N 1
ATOM 5791 C CA . PHE B 1 347 ? 9.664 17.922 24.922 1 98.81 347 PHE B CA 1
ATOM 5792 C C . PHE B 1 347 ? 8.578 18.969 24.734 1 98.81 347 PHE B C 1
ATOM 5794 O O . PHE B 1 347 ? 8.867 20.156 24.609 1 98.81 347 PHE B O 1
ATOM 5801 N N . ASP B 1 348 ? 7.32 18.516 24.812 1 98.88 348 ASP B N 1
ATOM 5802 C CA . ASP B 1 348 ? 6.215 19.406 24.484 1 98.88 348 ASP B CA 1
ATOM 5803 C C . ASP B 1 348 ? 5.223 19.516 25.641 1 98.88 348 ASP B C 1
ATOM 5805 O O . ASP B 1 348 ? 4.848 18.5 26.234 1 98.88 348 ASP B O 1
ATOM 5809 N N . ALA B 1 349 ? 4.879 20.688 26 1 98.88 349 ALA B N 1
ATOM 5810 C CA . ALA B 1 349 ? 3.625 20.984 26.672 1 98.88 349 ALA B CA 1
ATOM 5811 C C . ALA B 1 349 ? 2.559 21.453 25.688 1 98.88 349 ALA B C 1
ATOM 5813 O O . ALA B 1 349 ? 2.514 22.641 25.344 1 98.88 349 ALA B O 1
ATOM 5814 N N . ALA B 1 350 ? 1.704 20.5 25.297 1 98.88 350 ALA B N 1
ATOM 5815 C CA . ALA B 1 350 ? 0.7 20.781 24.281 1 98.88 350 ALA B CA 1
ATOM 5816 C C . ALA B 1 350 ? -0.667 21.047 24.906 1 98.88 350 ALA B C 1
ATOM 5818 O O . ALA B 1 350 ? -1.244 20.156 25.531 1 98.88 350 ALA B O 1
ATOM 5819 N N . ALA B 1 351 ? -1.131 22.234 24.688 1 98.81 351 ALA B N 1
ATOM 5820 C CA . ALA B 1 351 ? -2.422 22.625 25.25 1 98.81 351 ALA B CA 1
ATOM 5821 C C . ALA B 1 351 ? -3.467 22.797 24.156 1 98.81 351 ALA B C 1
ATOM 5823 O O . ALA B 1 351 ? -3.143 23.188 23.031 1 98.81 351 ALA B O 1
ATOM 5824 N N . GLY B 1 352 ? -4.727 22.484 24.5 1 98.44 352 GLY B N 1
ATOM 5825 C CA . GLY B 1 352 ? -5.762 22.609 23.5 1 98.44 352 GLY B CA 1
ATOM 5826 C C . GLY B 1 352 ? -7.152 22.766 24.078 1 98.44 352 GLY B C 1
ATOM 5827 O O . GLY B 1 352 ? -7.391 22.406 25.234 1 98.44 352 GLY B O 1
ATOM 5828 N N . LYS B 1 353 ? -8.016 23.453 23.359 1 98.25 353 LYS B N 1
ATOM 5829 C CA . LYS B 1 353 ? -9.469 23.469 23.516 1 98.25 353 LYS B CA 1
ATOM 5830 C C . LYS B 1 353 ? -10.164 22.922 22.281 1 98.25 353 LYS B C 1
ATOM 5832 O O . LYS B 1 353 ? -9.906 23.375 21.172 1 98.25 353 LYS B O 1
ATOM 5837 N N . ASN B 1 354 ? -11.062 21.984 22.5 1 98.38 354 ASN B N 1
ATOM 5838 C CA . ASN B 1 354 ? -11.773 21.375 21.391 1 98.38 354 ASN B CA 1
ATOM 5839 C C . ASN B 1 354 ? -10.812 20.844 20.328 1 98.38 354 ASN B C 1
ATOM 5841 O O . ASN B 1 354 ? -11 21.078 19.125 1 98.38 354 ASN B O 1
ATOM 5845 N N . GLN B 1 355 ? -9.734 20.297 20.781 1 98.31 355 GLN B N 1
ATOM 5846 C CA . GLN B 1 355 ? -8.727 19.656 19.938 1 98.31 355 GLN B CA 1
ATOM 5847 C C . GLN B 1 355 ? -8.648 18.156 20.234 1 98.31 355 GLN B C 1
ATOM 5849 O O . GLN B 1 355 ? -8.328 17.766 21.359 1 98.31 355 GLN B O 1
ATOM 5854 N N . PRO B 1 356 ? -8.875 17.344 19.219 1 98 356 PRO B N 1
ATOM 5855 C CA . PRO B 1 356 ? -9.094 15.914 19.484 1 98 356 PRO B CA 1
ATOM 5856 C C . PRO B 1 356 ? -7.895 15.242 20.141 1 98 356 PRO B C 1
ATOM 5858 O O . PRO B 1 356 ? -8.062 14.32 20.938 1 98 356 PRO B O 1
ATOM 5861 N N . TRP B 1 357 ? -6.688 15.68 19.922 1 97.81 357 TRP B N 1
ATOM 5862 C CA . TRP B 1 357 ? -5.496 15.031 20.453 1 97.81 357 TRP B CA 1
ATOM 5863 C C . TRP B 1 357 ? -5.062 15.695 21.766 1 97.81 357 TRP B C 1
ATOM 5865 O O . TRP B 1 357 ? -4.117 15.242 22.406 1 97.81 357 TRP B O 1
ATOM 5875 N N . LEU B 1 358 ? -5.75 16.812 22.109 1 98.19 358 LEU B N 1
ATOM 5876 C CA . LEU B 1 358 ? -5.359 17.578 23.297 1 98.19 358 LEU B CA 1
ATOM 5877 C C . LEU B 1 358 ? -6.562 17.859 24.188 1 98.19 358 LEU B C 1
ATOM 5879 O O . LEU B 1 358 ? -6.723 18.969 24.688 1 98.19 358 LEU B O 1
ATOM 5883 N N . GLY B 1 359 ? -7.422 16.828 24.312 1 96.62 359 GLY B N 1
ATOM 5884 C CA . GLY B 1 359 ? -8.594 16.922 25.172 1 96.62 359 GLY B CA 1
ATOM 5885 C C . GLY B 1 359 ? -9.516 15.727 25.062 1 96.62 359 GLY B C 1
ATOM 5886 O O . GLY B 1 359 ? -9.234 14.781 24.328 1 96.62 359 GLY B O 1
ATOM 5887 N N . PRO B 1 360 ? -10.602 15.789 25.766 1 95.25 360 PRO B N 1
ATOM 5888 C CA . PRO B 1 360 ? -11.492 14.625 25.844 1 95.25 360 PRO B CA 1
ATOM 5889 C C . PRO B 1 360 ? -12.461 14.547 24.656 1 95.25 360 PRO B C 1
ATOM 5891 O O . PRO B 1 360 ? -13.141 13.531 24.484 1 95.25 360 PRO B O 1
ATOM 5894 N N . GLN B 1 361 ? -12.531 15.633 23.859 1 94.38 361 GLN B N 1
ATOM 5895 C CA . GLN B 1 361 ? -13.477 15.664 22.75 1 94.38 361 GLN B CA 1
ATOM 5896 C C . GLN B 1 361 ? -12.859 15.102 21.469 1 94.38 361 GLN B C 1
ATOM 5898 O O . GLN B 1 361 ? -12.398 15.852 20.609 1 94.38 361 GLN B O 1
ATOM 5903 N N . TRP B 1 362 ? -13 13.828 21.25 1 96.06 362 TRP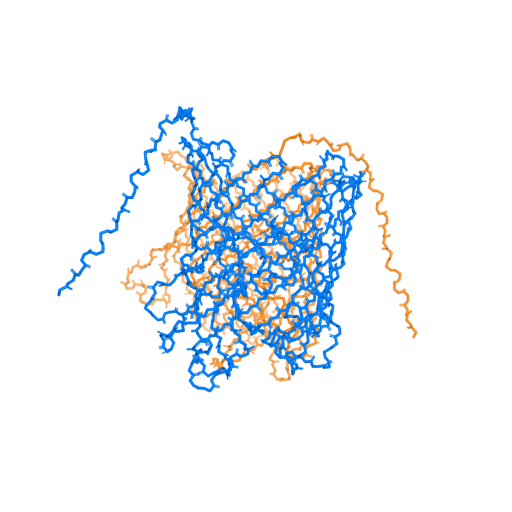 B N 1
ATOM 5904 C CA . TRP B 1 362 ? -12.414 13.211 20.062 1 96.06 362 TRP B CA 1
ATOM 5905 C C . TRP B 1 362 ? -13.312 13.43 18.844 1 96.06 362 TRP B C 1
ATOM 5907 O O . TRP B 1 362 ? -12.922 14.109 17.891 1 96.06 362 TRP B O 1
ATOM 5917 N N . THR B 1 363 ? -14.516 12.961 18.906 1 97.44 363 THR B N 1
ATOM 5918 C CA . THR B 1 363 ? -15.398 12.875 17.75 1 97.44 363 THR B CA 1
ATOM 5919 C C . THR B 1 363 ? -15.781 14.266 17.25 1 97.44 363 THR B C 1
ATOM 5921 O O . THR B 1 363 ? -15.766 14.523 16.047 1 97.44 363 THR B O 1
ATOM 5924 N N . ASN B 1 364 ? -16.031 15.195 18.188 1 97.44 364 ASN B N 1
ATOM 5925 C CA . ASN B 1 364 ? -16.656 16.453 17.781 1 97.44 364 ASN B CA 1
ATOM 5926 C C . ASN B 1 364 ? -15.742 17.641 18.047 1 97.44 364 ASN B C 1
ATOM 5928 O O . ASN B 1 364 ? -16.141 18.781 17.859 1 97.44 364 ASN B O 1
ATOM 5932 N N . GLY B 1 365 ? -14.539 17.422 18.484 1 98.12 365 GLY B N 1
ATOM 5933 C CA . GLY B 1 365 ? -13.648 18.516 18.844 1 98.12 365 GLY B CA 1
ATOM 5934 C C . GLY B 1 365 ? -13.508 19.547 17.75 1 98.12 365 GLY B C 1
ATOM 5935 O O . GLY B 1 365 ? -13.664 20.75 18 1 98.12 365 GLY B O 1
ATOM 5936 N N . LEU B 1 366 ? -13.359 19.109 16.562 1 98.75 366 LEU B N 1
ATOM 5937 C CA . LEU B 1 366 ? -13.156 20.016 15.438 1 98.75 366 LEU B CA 1
ATOM 5938 C C . LEU B 1 366 ? -14.477 20.312 14.727 1 98.75 366 LEU B C 1
ATOM 5940 O O . LEU B 1 366 ? -14.492 21 13.695 1 98.75 366 LEU B O 1
ATOM 5944 N N . ALA B 1 367 ? -15.562 19.844 15.266 1 98.38 367 ALA B N 1
ATOM 5945 C CA . ALA B 1 367 ? -16.906 20.125 14.781 1 98.38 367 ALA B CA 1
ATOM 5946 C C . ALA B 1 367 ? -17.641 21.062 15.742 1 98.38 367 ALA B C 1
ATOM 5948 O O . ALA B 1 367 ? -17.172 22.156 16.047 1 98.38 367 ALA B O 1
ATOM 5949 N N . ASP B 1 368 ? -18.719 20.609 16.328 1 97.38 368 ASP B N 1
ATOM 5950 C CA . ASP B 1 368 ? -19.5 21.5 17.188 1 97.38 368 ASP B CA 1
ATOM 5951 C C . ASP B 1 368 ? -18.703 21.891 18.438 1 97.38 368 ASP B C 1
ATOM 5953 O O . ASP B 1 368 ? -18.859 23 18.953 1 97.38 368 ASP B O 1
ATOM 5957 N N . GLY B 1 369 ? -17.828 20.984 18.875 1 96.88 369 GLY B N 1
ATOM 5958 C CA . GLY B 1 369 ? -17.047 21.266 20.078 1 96.88 369 GLY B CA 1
ATOM 5959 C C . GLY B 1 369 ? -17.891 21.516 21.297 1 96.88 369 GLY B C 1
ATOM 5960 O O . GLY B 1 369 ? -19.125 21.375 21.25 1 96.88 369 GLY B O 1
ATOM 5961 N N . ALA B 1 370 ? -17.234 21.781 22.406 1 96.12 370 ALA B N 1
ATOM 5962 C CA . ALA B 1 370 ? -17.891 22.172 23.656 1 96.12 370 ALA B CA 1
ATOM 5963 C C . ALA B 1 370 ? -17.672 23.641 23.953 1 96.12 370 ALA B C 1
ATOM 5965 O O . ALA B 1 370 ? -16.547 24.125 23.953 1 96.12 370 ALA B O 1
ATOM 5966 N N . THR B 1 371 ? -18.75 24.297 24.219 1 93.62 371 THR B N 1
ATOM 5967 C CA . THR B 1 371 ? -18.672 25.734 24.469 1 93.62 371 THR B CA 1
ATOM 5968 C C . THR B 1 371 ? -17.938 26.016 25.781 1 93.62 371 THR B C 1
ATOM 5970 O O . THR B 1 371 ? -17.312 27.062 25.938 1 93.62 371 THR B O 1
ATOM 5973 N N . ASP B 1 372 ? -18.031 25.109 26.688 1 93 372 ASP B N 1
ATOM 5974 C CA . ASP B 1 372 ? -17.391 25.297 27.984 1 93 372 ASP B CA 1
ATOM 5975 C C . ASP B 1 372 ? -16.109 24.484 28.094 1 93 372 ASP B C 1
ATOM 5977 O O . ASP B 1 372 ? -15.719 24.078 29.188 1 93 372 ASP B O 1
ATOM 5981 N N . ALA B 1 373 ? -15.539 24.219 26.938 1 93.81 373 ALA B N 1
ATOM 5982 C CA . ALA B 1 373 ? -14.328 23.406 26.969 1 93.81 373 ALA B CA 1
ATOM 5983 C C . ALA B 1 373 ? -13.219 24.094 27.75 1 93.81 373 ALA B C 1
ATOM 5985 O O . ALA B 1 373 ? -12.992 25.297 27.594 1 93.81 373 ALA B O 1
ATOM 5986 N N . ASN B 1 374 ? -12.562 23.391 28.641 1 93.81 374 ASN B N 1
ATOM 5987 C CA . ASN B 1 374 ? -11.398 23.875 29.375 1 93.81 374 ASN B CA 1
ATOM 5988 C C . ASN B 1 374 ? -10.102 23.578 28.625 1 93.81 374 ASN B C 1
ATOM 5990 O O . ASN B 1 374 ? -10.062 22.688 27.781 1 93.81 374 ASN B O 1
ATOM 5994 N N . TRP B 1 375 ? -9.148 24.391 28.984 1 97.19 375 TRP B N 1
ATOM 5995 C CA . TRP B 1 375 ? -7.812 24.062 28.516 1 97.19 375 TRP B CA 1
ATOM 5996 C C . TRP B 1 375 ? -7.344 22.719 29.078 1 97.19 375 TRP B C 1
ATOM 5998 O O . TRP B 1 375 ? -7.453 22.484 30.281 1 97.19 375 TRP B O 1
ATOM 6008 N N . GLU B 1 376 ? -6.953 21.859 28.188 1 98 376 GLU B N 1
ATOM 6009 C CA . GLU B 1 376 ? -6.285 20.609 28.547 1 98 376 GLU B CA 1
ATOM 6010 C C . GLU B 1 376 ? -4.832 20.609 28.094 1 98 376 GLU B C 1
ATOM 6012 O O . GLU B 1 376 ? -4.484 21.266 27.109 1 98 376 GLU B O 1
ATOM 6017 N N . VAL B 1 377 ? -4.043 19.891 28.812 1 98.44 377 VAL B N 1
ATOM 6018 C CA . VAL B 1 377 ? -2.621 19.875 28.5 1 98.44 377 VAL B CA 1
ATOM 6019 C C . VAL B 1 377 ? -2.131 18.422 28.391 1 98.44 377 VAL B C 1
ATOM 6021 O O . VAL B 1 377 ? -2.512 17.578 29.203 1 98.44 377 VAL B O 1
ATOM 6024 N N . ARG B 1 378 ? -1.341 18.188 27.391 1 98.56 378 ARG B N 1
ATOM 6025 C CA . ARG B 1 378 ? -0.597 16.953 27.219 1 98.56 378 ARG B CA 1
ATOM 6026 C C . ARG B 1 378 ? 0.907 17.203 27.25 1 98.56 378 ARG B C 1
ATOM 6028 O O . ARG B 1 378 ? 1.438 17.922 26.406 1 98.56 378 ARG B O 1
ATOM 6035 N N . PHE B 1 379 ? 1.521 16.672 28.266 1 98.56 379 PHE B N 1
ATOM 6036 C CA . PHE B 1 379 ? 2.977 16.609 28.219 1 98.56 379 PHE B CA 1
ATOM 6037 C C . PHE B 1 379 ? 3.434 15.422 27.375 1 98.56 379 PHE B C 1
ATOM 6039 O O . PHE B 1 379 ? 3.039 14.281 27.625 1 98.56 379 PHE B O 1
ATOM 6046 N N . ASN B 1 380 ? 4.273 15.766 26.406 1 98.56 380 ASN B N 1
ATOM 6047 C CA . ASN B 1 380 ? 4.719 14.742 25.453 1 98.56 380 ASN B CA 1
ATOM 6048 C C . ASN B 1 380 ? 6.23 14.781 25.266 1 98.56 380 ASN B C 1
ATOM 6050 O O . ASN B 1 380 ? 6.801 15.844 24.984 1 98.56 380 ASN B O 1
ATOM 6054 N N . MET B 1 381 ? 6.812 13.625 25.453 1 98.62 381 MET B N 1
ATOM 6055 C CA . MET B 1 381 ? 8.203 13.438 25.062 1 98.62 381 MET B CA 1
ATOM 6056 C C . MET B 1 381 ? 8.32 12.43 23.922 1 98.62 381 MET B C 1
ATOM 6058 O O . MET B 1 381 ? 7.875 11.289 24.062 1 98.62 381 MET B O 1
ATOM 6062 N N . ASN B 1 382 ? 8.859 12.82 22.844 1 98.69 382 ASN B N 1
ATOM 6063 C CA . ASN B 1 382 ? 9.109 11.914 21.734 1 98.69 382 ASN B CA 1
ATOM 6064 C C . ASN B 1 382 ? 10.602 11.797 21.438 1 98.69 382 ASN B C 1
ATOM 6066 O O . ASN B 1 382 ? 11.25 12.797 21.109 1 98.69 382 ASN B O 1
ATOM 6070 N N . ILE B 1 383 ? 11.117 10.625 21.531 1 98.56 383 ILE B N 1
ATOM 6071 C CA . ILE B 1 383 ? 12.531 10.383 21.266 1 98.56 383 ILE B CA 1
ATOM 6072 C C . ILE B 1 383 ? 12.695 9.484 20.047 1 98.56 383 ILE B C 1
ATOM 6074 O O . ILE B 1 383 ? 12.055 8.438 19.953 1 98.56 383 ILE B O 1
ATOM 6078 N N . GLY B 1 384 ? 13.539 9.961 19.125 1 98.5 384 GLY B N 1
ATOM 6079 C CA . GLY B 1 384 ? 13.742 9.18 17.922 1 98.5 384 GLY B CA 1
ATOM 6080 C C . GLY B 1 384 ? 15.195 9.117 17.5 1 98.5 384 GLY B C 1
ATOM 6081 O O . GLY B 1 384 ? 15.93 10.102 17.609 1 98.5 384 GLY B O 1
ATOM 6082 N N . TYR B 1 385 ? 15.625 7.945 17.094 1 98.38 385 TYR B N 1
ATOM 6083 C CA . TYR B 1 385 ? 16.906 7.766 16.422 1 98.38 385 TYR B CA 1
ATOM 6084 C C . TYR B 1 385 ? 16.719 7.648 14.906 1 98.38 385 TYR B C 1
ATOM 6086 O O . TYR B 1 385 ? 15.961 6.797 14.438 1 98.38 385 TYR B O 1
ATOM 6094 N N . TYR B 1 386 ? 17.406 8.461 14.234 1 97.12 386 TYR B N 1
ATOM 6095 C CA . TYR B 1 386 ? 17.297 8.477 12.781 1 97.12 386 TYR B CA 1
ATOM 6096 C C . TYR B 1 386 ? 18.594 8.008 12.133 1 97.12 386 TYR B C 1
ATOM 6098 O O . TYR B 1 386 ? 19.688 8.391 12.562 1 97.12 386 TYR B O 1
ATOM 6106 N N . PHE B 1 387 ? 18.531 7.145 11.016 1 95.81 387 PHE B N 1
ATOM 6107 C CA . PHE B 1 387 ? 19.734 6.582 10.406 1 95.81 387 PHE B CA 1
ATOM 6108 C C . PHE B 1 387 ? 19.609 6.578 8.883 1 95.81 387 PHE B C 1
ATOM 6110 O O . PHE B 1 387 ? 18.516 6.59 8.344 1 95.81 387 PHE B O 1
#

Sequence (774 aa):
MFSKITLIIGLMLLSTGAIYAQDKPELEIGGALRFNYNLSSWKDGQKKRGGDFGYDVFRVNAKAKYKGIKLNAEYRLYSEGFGGGMLKQGWVAYDFDPKNEIQVGLTQVPFGITTYNSHNWFFSMNYYIGLEDDHDMGIKFTHTDKKWNYALAFFKNAEEQRFGSNSDVSDARYSYDVASIDIDGDGILDFRNKEVNQVNGQLNYVIGNDSISHTIGGSGQFGGLYNLDTEEMGSHYAAALHYQLKYKRFGVKAQVTKYKKTTKGPAGESKQVVAMTAYGAPYLTAAAGQTYTLGVQYTLPVNWGPVSSLQFYNDYGYLEKVNSDFADSIMNVTGVLVTAGNVYTYFDAAAGKNQPWLGPQWTNGLADGATDANWEVRFNMNIGYYFMFSKITLIIGLMLLSTGAIYAQDKPELEIGGALRFNYNLSSWKDGQKKRGGDFGYDVFRVNAKAKYKGIKLNAEYRLYSEGFGGGMLKQGWVAYDFDPKNEIQVGLTQVPFGITTYNSHNWFFSMNYYIGLEDDHDMGIKFTHTDKKWNYALAFFKNAEEQRFGSNSDVSDARYSYDVASIDIDGDGILDFRNKEVNQVNGQLNYVIGNDSISHTIGGSGQFGGLYNLDTEEMGSHYAAALHYQLKYKRFGVKAQVTKYKKTTKGPAGESKQVVAMTAYGAPYLTAAAGQTYTLGVQYTLPVNWGPVSSLQFYNDYGYLEKVNSDFADSIMNVTGVLVTAGNVYTYFDAAAGKNQPWLGPQWTNGLADGATDANWEVRFNMNIGYYF

Secondary structure (DSSP, 8-state):
----------------------SS-EEEEEEEEEEEEEEETT-HHHHHHT-EEEEEEEEEEEEEEETTEEEEEEEEE--GGGTSEEEEEEEEEEESSSSEEEEEEEEE---SSSS-S-SSTT--GGGGGT-SS-EEEEEEEEEE-SSEEEEEEEEEES------SSPPPPS--SS-EE--B-SSSSS--BS-EEEEEEEEEEEEEEEE-SSEEEEEEEEEEEEEEEETTT--EEEEEEEEEEEEEEETTEEEEEEEEEEEEE----TT--SSEEEEEETTEEEEEESEEEEEEEEEEEEEEEEETTEEEEEEEEEEEEEEESSTTSPPEEEEEEEEEEEETTEEEEEEEEEEES-GGGSS-TTTTBTT--TTPPPEEEEEEEEEEE-/----------------------SS-EEEEEEEEEEEEEEETT-HHHHHHT-EEEEEEEEEEEEEEETTEEEEEEEEEE-GGGT-EEEEEEEEEEESSSSEEEEEEEEE---SSSS-S-SSTT--GGGGGT-SS-EEEEEEEEEE-SSEEEEEEEEEES-B-S--SSPPPPS--SS-EE--B-SSSSS--BS-EEEEEEEEEEEEEEEE-SSEEEEEEEEEEEEEEEETTT--EEEEEEEEEEEEEEETTEEEEEEEEEEEEE----TT--SSEEEEEETTEEEEEESEEEEEEEEEEEEEEEEETTEEEEEEEEEEEEEEESSTTSPPEEEEEEEEEEEETTEEEEEEEEEEES-GGGSS-TTTTBTT--TTPPPEEEEEEEEEEE-

pLDDT: mean 93.4, std 15.18, range [22.62, 98.94]

=== Feature glossary ===
The record interleaves many kinds of information about one protein. Here is each kind framed as the question it answers.

Q: Are the domains correctly placed relative to each other?
A: Predicted aligned error is AlphaFold's pairwise confidence. Unlike pLDDT (per-residue), PAE is per-residue-pair and captures whether two parts of the structure are correctly placed relative to each other. Units are ångströms of expected positional error.

Q: Which residues are in helices, strands, or loops?
A: Eight-state secondary structure (DSSP): H is the canonical α-helix, G the tighter 3₁₀-helix, I the wider π-helix; E/B are β-structure, T and S are turns and bends, and '-' is everything else. DSSP derives these from the pattern of main-chain N–H···O=C hydrogen bonds, not from the sequence.

Q: What if only a Cα trace is available?
A: P-SEA three-state annotation labels each residue as helix, strand, or coil based purely on the geometry of the Cα trace. It serves as a fallback when the full backbone (and thus DSSP) is unavailable.

Q: What are the backbone torsion angles?
A: φ (phi) and ψ (psi) are the two rotatable backbone dihedrals per residue: φ is the C(i-1)–N–Cα–C torsion, ψ is the N–Cα–C–N(i+1) torsion, both in degrees on (−180°, 180°]. α-helical residues cluster near (−60°, −45°); β-strand residues near (−120°, +130°). A Ramachandran plot is simply a scatter of (φ, ψ) for every residue.

Q: What known structures does this most resemble?
A: Structural nearest neighbors (via Foldseek easy-search vs the PDB). Reported per hit: target PDB id, E-value, and alignment TM-score. A TM-score above ~0.5 is the conventional threshold for 'same fold'.

Q: What family and function is it annotated with?
A: Database cross-references. InterPro integrates a dozen domain/family signature databases into unified entries with residue-range hits. GO terms attach function/process/location labels with evidence codes. CATH codes position the fold in a four-level structural taxonomy. Organism is the NCBI-taxonomy species name.

Q: Which residues are buried vs exposed?
A: Solvent accessibility: the surface area of each residue that a 1.4 Å water probe can touch, in Å². When only backbone atoms are present the absolute values are lower than full-atom SASA (side chains contribute most of the area) and are flagged as backbone-only.

Q: What do the diagnostic plots show?
A: Three diagnostic plots accompany the record. The Cα contact map visualizes the tertiary structure as a 2D adjacency matrix (8 Å cutoff, sequence-local contacts suppressed). The Ramachandran plot shows the distribution of backbone (φ, ψ) torsions, with points in the α and β basins reflecting secondary structure content. The PAE plot shows AlphaFold's inter-residue confidence as a color matrix.

Q: What is the amino-acid chain?
A: The amino-acid sequence is the protein's primary structure: the linear order of residues from the N-terminus to the C-terminus, written in one-letter code. Everything else here — the 3D coordinates, the secondary structure, the domain annotations — is ultimately a consequence of this string.

Q: What do the rendered images show?
A: The six renders are orthographic views along the three Cartesian axes in both directions. Representation (cartoon, sticks, or surface) and color scheme (sequence-rainbow or by-chain) vary across proteins so the training set covers all the common visualization conventions.

Q: Where is each backbone atom in 3D?
A: The mmCIF table is the protein's shape written out atom by atom. For each backbone N, Cα, C, and carbonyl O, it records an (x, y, z) coordinate triple in Å plus the residue type, chain letter, and residue number.

Q: How mobile is each atom in the crystal?
A: For experimental (PDB) structures, the B-factor (temperature factor) quantifies the positional spread of each atom in the crystal — a combination of thermal vibration and static disorder — in units of Å². High B-factors mark flexible loops or poorly resolved regions; low B-factors mark the rigid, well-ordered core.

Q: How big and how compact is the whole molecule?
A: Three whole-structure scalars: the radius of gyration (RMS distance of Cα from centroid, in Å), the count of Cα–Cα contacts (pairs closer than 8 Å and separated by more than four residues in sequence — i.e. tertiary, not local, contacts), and the bounding-box dimensions. Together they distinguish compact globular folds from extended fibres or disordered chains.

Q: What does the local fold look like, residue by residue?
A: A 3Di character summarizes, for each residue, the relative orientation of the Cα frame of its nearest spatial neighbor. Because it encodes fold topology rather than chemistry, 3Di alignments detect remote structural similarity that sequence alignment misses.

Q: How confident is the AlphaFold model at each residue?
A: For AlphaFold models, the B-factor field carries pLDDT — the model's own estimate of local accuracy on a 0–100 scale. Regions with pLDDT<50 should be treated as essentially unmodeled; they often correspond to intrinsically disordered segments.